Protein AF-0000000069318448 (afdb_homodimer)

Nearest PDB structures (foldseek):
  4yzw-assembly1_A  TM=9.796E-01  e=2.184E-97  Anopheles gambiae
  8ji8-assembly1_B  TM=9.761E-01  e=7.274E-86  Aedes aegypti
  8jib-assembly1_F  TM=9.778E-01  e=3.519E-83  Aedes aegypti
  3hhs-assembly1_B  TM=9.749E-01  e=1.918E-82  Manduca sexta
  3ixw-assembly1_D  TM=9.220E-01  e=2.238E-58  Androctonus australis

Organism: Aedes albopictus (NCBI:txid7160)

pLDDT: mean 92.97, std 9.59, range [34.12, 98.75]

Structure (mmCIF, N/CA/C/O backbone):
data_AF-0000000069318448-model_v1
#
loop_
_entity.id
_entity.type
_entity.pdbx_description
1 polymer 'Uncharacterized protein'
#
loop_
_atom_site.group_PDB
_atom_site.id
_atom_site.type_symbol
_atom_site.label_atom_id
_atom_site.label_alt_id
_atom_site.label_comp_id
_atom_site.label_asym_id
_atom_site.label_entity_id
_atom_site.label_seq_id
_atom_site.pdbx_PDB_ins_code
_atom_site.Cartn_x
_atom_site.Cartn_y
_atom_site.Cartn_z
_atom_site.occupancy
_atom_site.B_iso_or_equiv
_atom_site.auth_seq_id
_atom_site.auth_comp_id
_atom_site.auth_asym_id
_atom_site.auth_atom_id
_atom_site.pdbx_PDB_model_num
ATOM 1 N N . MET A 1 1 ? 27.891 -36.125 9.812 1 73.69 1 MET A N 1
ATOM 2 C CA . MET A 1 1 ? 27.875 -35.188 8.688 1 73.69 1 MET A CA 1
ATOM 3 C C . MET A 1 1 ? 26.531 -34.5 8.594 1 73.69 1 MET A C 1
ATOM 5 O O . MET A 1 1 ? 25.484 -35.125 8.758 1 73.69 1 MET A O 1
ATOM 9 N N . ILE A 1 2 ? 26.516 -33.25 8.539 1 89.19 2 ILE A N 1
ATOM 10 C CA . ILE A 1 2 ? 25.297 -32.469 8.445 1 89.19 2 ILE A CA 1
ATOM 11 C C . ILE A 1 2 ? 24.562 -32.781 7.141 1 89.19 2 ILE A C 1
ATOM 13 O O . ILE A 1 2 ? 25.188 -32.812 6.074 1 89.19 2 ILE A O 1
ATOM 17 N N . SER A 1 3 ? 23.391 -33.188 7.301 1 91.06 3 SER A N 1
ATOM 18 C CA . SER A 1 3 ? 22.609 -33.562 6.125 1 91.06 3 SER A CA 1
ATOM 19 C C . SER A 1 3 ? 22.453 -32.375 5.176 1 91.06 3 SER A C 1
ATOM 21 O O . SER A 1 3 ? 22.547 -31.219 5.594 1 91.06 3 SER A O 1
ATOM 23 N N . ASN A 1 4 ? 22.281 -32.688 3.895 1 93.44 4 ASN A N 1
ATOM 24 C CA . ASN A 1 4 ? 22.031 -31.641 2.916 1 93.44 4 ASN A CA 1
ATOM 25 C C . ASN A 1 4 ? 20.781 -30.844 3.264 1 93.44 4 ASN A C 1
ATOM 27 O O . ASN A 1 4 ? 20.719 -29.625 3.045 1 93.44 4 ASN A O 1
ATOM 31 N N . GLN A 1 5 ? 19.844 -31.516 3.791 1 91.31 5 GLN A N 1
ATOM 32 C CA . GLN A 1 5 ? 18.609 -30.828 4.172 1 91.31 5 GLN A CA 1
ATOM 33 C C . GLN A 1 5 ? 18.891 -29.703 5.16 1 91.31 5 GLN A C 1
ATOM 35 O O . GLN A 1 5 ? 18.391 -28.578 4.992 1 91.31 5 GLN A O 1
ATOM 40 N N . VAL A 1 6 ? 19.656 -29.953 6.102 1 90.81 6 VAL A N 1
ATOM 41 C CA . VAL A 1 6 ? 19.984 -28.969 7.121 1 90.81 6 VAL A CA 1
ATOM 42 C C . VAL A 1 6 ? 20.875 -27.875 6.523 1 90.81 6 VAL A C 1
ATOM 44 O O . VAL A 1 6 ? 20.719 -26.703 6.852 1 90.81 6 VAL A O 1
ATOM 47 N N . LYS A 1 7 ? 21.719 -28.312 5.641 1 93.62 7 LYS A N 1
ATOM 48 C CA . LYS A 1 7 ? 22.656 -27.375 5.012 1 93.62 7 LYS A CA 1
ATOM 49 C C . LYS A 1 7 ? 21.906 -26.312 4.219 1 93.62 7 LYS A C 1
ATOM 51 O O . LYS A 1 7 ? 22.359 -25.156 4.133 1 93.62 7 LYS A O 1
ATOM 56 N N . PHE A 1 8 ? 20.75 -26.719 3.654 1 95.25 8 PHE A N 1
ATOM 57 C CA . PHE A 1 8 ? 20.141 -25.797 2.709 1 95.25 8 PHE A CA 1
ATOM 58 C C . PHE A 1 8 ? 18.859 -25.203 3.287 1 95.25 8 PHE A C 1
ATOM 60 O O . PHE A 1 8 ? 18.391 -24.172 2.826 1 95.25 8 PHE A O 1
ATOM 67 N N . SER A 1 9 ? 18.266 -25.781 4.242 1 89.75 9 SER A N 1
ATOM 68 C CA . SER A 1 9 ? 16.969 -25.344 4.75 1 89.75 9 SER A CA 1
ATOM 69 C C . SER A 1 9 ? 17.047 -23.922 5.289 1 89.75 9 SER A C 1
ATOM 71 O O . SER A 1 9 ? 16.156 -23.094 5.027 1 89.75 9 SER A O 1
ATOM 73 N N . GLY A 1 10 ? 18.078 -23.578 5.977 1 91.56 10 GLY A N 1
ATOM 74 C CA . GLY A 1 10 ? 18.234 -22.266 6.59 1 91.56 10 GLY A CA 1
ATOM 75 C C . GLY A 1 10 ? 18.328 -21.141 5.578 1 91.56 10 GLY A C 1
ATOM 76 O O . GLY A 1 10 ? 18.047 -19.984 5.898 1 91.56 10 GLY A O 1
ATOM 77 N N . HIS A 1 11 ? 18.672 -21.453 4.344 1 94.94 11 HIS A N 1
ATOM 78 C CA . HIS A 1 11 ? 18.812 -20.438 3.307 1 94.94 11 HIS A CA 1
ATOM 79 C C . HIS A 1 11 ? 17.453 -19.891 2.879 1 94.94 11 HIS A C 1
ATOM 81 O O . HIS A 1 11 ? 17.375 -18.828 2.279 1 94.94 11 HIS A O 1
ATOM 87 N N . PHE A 1 12 ? 16.391 -20.625 3.193 1 92.81 12 PHE A N 1
ATOM 88 C CA . PHE A 1 12 ? 15.062 -20.219 2.748 1 92.81 12 PHE A CA 1
ATOM 89 C C . PHE A 1 12 ? 14.32 -19.484 3.861 1 92.81 12 PHE A C 1
ATOM 91 O O . PHE A 1 12 ? 13.367 -18.734 3.598 1 92.81 12 PHE A O 1
ATOM 98 N N . TYR A 1 13 ? 14.734 -19.578 5.07 1 89.69 13 TYR A N 1
ATOM 99 C CA . TYR A 1 13 ? 14.008 -19.016 6.195 1 89.69 13 TYR A CA 1
ATOM 100 C C . TYR A 1 13 ? 14.438 -17.562 6.449 1 89.69 13 TYR A C 1
ATOM 102 O O . TYR A 1 13 ? 15.609 -17.234 6.289 1 89.69 13 TYR A O 1
ATOM 110 N N . ASN A 1 14 ? 13.406 -16.703 6.793 1 91.94 14 ASN A N 1
ATOM 111 C CA . ASN A 1 14 ? 13.68 -15.305 7.086 1 91.94 14 ASN A CA 1
ATOM 112 C C . ASN A 1 14 ? 14.555 -14.664 6.012 1 91.94 14 ASN A C 1
ATOM 114 O O . ASN A 1 14 ? 15.688 -14.273 6.285 1 91.94 14 ASN A O 1
ATOM 118 N N . PRO A 1 15 ? 13.977 -14.555 4.863 1 92.56 15 PRO A N 1
ATOM 119 C CA . PRO A 1 15 ? 14.773 -14.25 3.674 1 92.56 15 PRO A CA 1
ATOM 120 C C . PRO A 1 15 ? 15.508 -12.914 3.787 1 92.56 15 PRO A C 1
ATOM 122 O O . PRO A 1 15 ? 16.547 -12.719 3.141 1 92.56 15 PRO A O 1
ATOM 125 N N . HIS A 1 16 ? 15.078 -12.023 4.613 1 93.56 16 HIS A N 1
ATOM 126 C CA . HIS A 1 16 ? 15.711 -10.711 4.672 1 93.56 16 HIS A CA 1
ATOM 127 C C . HIS A 1 16 ? 16.625 -10.594 5.891 1 93.56 16 HIS A C 1
ATOM 129 O O . HIS A 1 16 ? 17.234 -9.547 6.113 1 93.56 16 HIS A O 1
ATOM 135 N N . VAL A 1 17 ? 16.703 -11.656 6.691 1 94.5 17 VAL A N 1
ATOM 136 C CA . VAL A 1 17 ? 17.609 -11.711 7.836 1 94.5 17 VAL A CA 1
ATOM 137 C C . VAL A 1 17 ? 18.953 -12.312 7.41 1 94.5 17 VAL A C 1
ATOM 139 O O . VAL A 1 17 ? 18.984 -13.344 6.738 1 94.5 17 VAL A O 1
ATOM 142 N N . PRO A 1 18 ? 20.016 -11.703 7.797 1 95.25 18 PRO A N 1
ATOM 143 C CA . PRO A 1 18 ? 21.312 -12.242 7.398 1 95.25 18 PRO A CA 1
ATOM 144 C C . PRO A 1 18 ? 21.5 -13.703 7.809 1 95.25 18 PRO A C 1
ATOM 146 O O . PRO A 1 18 ? 20.984 -14.133 8.836 1 95.25 18 PRO A O 1
ATOM 149 N N . ILE A 1 19 ? 22.328 -14.391 7.074 1 95.69 19 ILE A N 1
ATOM 150 C CA . ILE A 1 19 ? 22.438 -15.836 7.184 1 95.69 19 ILE A CA 1
ATOM 151 C C . ILE A 1 19 ? 23.109 -16.203 8.508 1 95.69 19 ILE A C 1
ATOM 153 O O . ILE A 1 19 ? 22.891 -17.281 9.047 1 95.69 19 ILE A O 1
ATOM 157 N N . PHE A 1 20 ? 23.969 -15.281 9.078 1 94.75 20 PHE A N 1
ATOM 158 C CA . PHE A 1 20 ? 24.703 -15.594 10.305 1 94.75 20 PHE A CA 1
ATOM 159 C C . PHE A 1 20 ? 23.781 -15.508 11.523 1 94.75 20 PHE A C 1
ATOM 161 O O . PHE A 1 20 ? 24.188 -15.805 12.641 1 94.75 20 PHE A O 1
ATOM 168 N N . VAL A 1 21 ? 22.5 -14.992 11.359 1 93.81 21 VAL A N 1
ATOM 169 C CA . VAL A 1 21 ? 21.484 -15.047 12.406 1 93.81 21 VAL A CA 1
ATOM 170 C C . VAL A 1 21 ? 20.828 -16.422 12.398 1 93.81 21 VAL A C 1
ATOM 172 O O . VAL A 1 21 ? 20.453 -16.938 11.344 1 93.81 21 VAL A O 1
ATOM 175 N N . PRO A 1 22 ? 20.719 -16.984 13.555 1 92.25 22 PRO A N 1
ATOM 176 C CA . PRO A 1 22 ? 20.156 -18.328 13.602 1 92.25 22 PRO A CA 1
ATOM 177 C C . PRO A 1 22 ? 18.812 -18.438 12.859 1 92.25 22 PRO A C 1
ATOM 179 O O . PRO A 1 22 ? 17.984 -17.516 12.938 1 92.25 22 PRO A O 1
ATOM 182 N N . LYS A 1 23 ? 18.672 -19.531 12.18 1 91.19 23 LYS A N 1
ATOM 183 C CA . LYS A 1 23 ? 17.484 -19.812 11.367 1 91.19 23 LYS A CA 1
ATOM 184 C C . LYS A 1 23 ? 16.656 -20.938 11.984 1 91.19 23 LYS A C 1
ATOM 186 O O . LYS A 1 23 ? 17.062 -21.562 12.961 1 91.19 23 LYS A O 1
ATOM 191 N N . GLU A 1 24 ? 15.445 -21.125 11.539 1 83.75 24 GLU A N 1
ATOM 192 C CA . GLU A 1 24 ? 14.539 -22.172 11.992 1 83.75 24 GLU A CA 1
ATOM 193 C C . GLU A 1 24 ? 14.32 -22.094 13.5 1 83.75 24 GLU A C 1
ATOM 195 O O . GLU A 1 24 ? 14.531 -23.078 14.219 1 83.75 24 GLU A O 1
ATOM 200 N N . ASN A 1 25 ? 13.984 -20.969 13.914 1 79.12 25 ASN A N 1
ATOM 201 C CA . ASN A 1 25 ? 13.688 -20.703 15.312 1 79.12 25 ASN A CA 1
ATOM 202 C C . ASN A 1 25 ? 14.891 -20.984 16.203 1 79.12 25 ASN A C 1
ATOM 204 O O . ASN A 1 25 ? 14.758 -21.625 17.25 1 79.12 25 ASN A O 1
ATOM 208 N N . GLY A 1 26 ? 16.094 -20.656 15.688 1 81.5 26 GLY A N 1
ATOM 209 C CA . GLY A 1 26 ? 17.312 -20.766 16.469 1 81.5 26 GLY A CA 1
ATOM 210 C C . GLY A 1 26 ? 17.984 -22.125 16.328 1 81.5 26 GLY A C 1
ATOM 211 O O . GLY A 1 26 ? 19.062 -22.344 16.891 1 81.5 26 GLY A O 1
ATOM 212 N N . ARG A 1 27 ? 17.5 -22.953 15.578 1 84.69 27 ARG A N 1
ATOM 213 C CA . ARG A 1 27 ? 17.969 -24.328 15.508 1 84.69 27 ARG A CA 1
ATOM 214 C C . ARG A 1 27 ? 19.234 -24.438 14.648 1 84.69 27 ARG A C 1
ATOM 216 O O . ARG A 1 27 ? 20.125 -25.234 14.93 1 84.69 27 ARG A O 1
ATOM 223 N N . VAL A 1 28 ? 19.281 -23.656 13.625 1 91.81 28 VAL A N 1
ATOM 224 C CA . VAL A 1 28 ? 20.375 -23.797 12.664 1 91.81 28 VAL A CA 1
ATOM 225 C C . VAL A 1 28 ? 21.203 -22.516 12.633 1 91.81 28 VAL A C 1
ATOM 227 O O . VAL A 1 28 ? 20.656 -21.422 12.445 1 91.81 28 VAL A O 1
ATOM 230 N N . PHE A 1 29 ? 22.469 -22.641 12.906 1 95.38 29 PHE A N 1
ATOM 231 C CA . PHE A 1 29 ? 23.391 -21.516 12.859 1 95.38 29 PHE A CA 1
ATOM 232 C C . PHE A 1 29 ? 24.5 -21.766 11.852 1 95.38 29 PHE A C 1
ATOM 234 O O . PHE A 1 29 ? 25.188 -22.797 11.906 1 95.38 29 PHE A O 1
ATOM 241 N N . TYR A 1 30 ? 24.656 -20.844 10.875 1 95.75 30 TYR A N 1
ATOM 242 C CA . TYR A 1 30 ? 25.719 -20.969 9.867 1 95.75 30 TYR A CA 1
ATOM 243 C C . TYR A 1 30 ? 26.969 -20.234 10.312 1 95.75 30 TYR A C 1
ATOM 245 O O . TYR A 1 30 ? 26.953 -19.031 10.555 1 95.75 30 TYR A O 1
ATOM 253 N N . GLU A 1 31 ? 28.016 -20.938 10.445 1 94.69 31 GLU A N 1
ATOM 254 C CA . GLU A 1 31 ? 29.312 -20.359 10.766 1 94.69 31 GLU A CA 1
ATOM 255 C C . GLU A 1 31 ? 30 -19.812 9.523 1 94.69 31 GLU A C 1
ATOM 257 O O . GLU A 1 31 ? 30.844 -20.484 8.922 1 94.69 31 GLU A O 1
ATOM 262 N N . VAL A 1 32 ? 29.703 -18.609 9.273 1 95 32 VAL A N 1
ATOM 263 C CA . VAL A 1 32 ? 30.188 -18 8.039 1 95 32 VAL A CA 1
ATOM 264 C C . VAL A 1 32 ? 31.562 -17.375 8.266 1 95 32 VAL A C 1
ATOM 266 O O . VAL A 1 32 ? 31.812 -16.812 9.328 1 95 32 VAL A O 1
ATOM 269 N N . PRO A 1 33 ? 32.438 -17.594 7.309 1 93.38 33 PRO A N 1
ATOM 270 C CA . PRO A 1 33 ? 33.719 -16.891 7.402 1 93.38 33 PRO A CA 1
ATOM 271 C C . PRO A 1 33 ? 33.562 -15.375 7.414 1 93.38 33 PRO A C 1
ATOM 273 O O . PRO A 1 33 ? 32.594 -14.852 6.84 1 93.38 33 PRO A O 1
ATOM 276 N N . GLU A 1 34 ? 34.469 -14.719 7.98 1 91.12 34 GLU A N 1
ATOM 277 C CA . GLU A 1 34 ? 34.406 -13.273 8.109 1 91.12 34 GLU A CA 1
ATOM 278 C C . GLU A 1 34 ? 34.312 -12.594 6.75 1 91.12 34 GLU A C 1
ATOM 280 O O . GLU A 1 34 ? 33.656 -11.562 6.602 1 91.12 34 GLU A O 1
ATOM 285 N N . ARG A 1 35 ? 34.969 -13.18 5.793 1 91.31 35 ARG A N 1
ATOM 286 C CA . ARG A 1 35 ? 35 -12.625 4.441 1 91.31 35 ARG A CA 1
ATOM 287 C C . ARG A 1 35 ? 33.625 -12.609 3.812 1 91.31 35 ARG A C 1
ATOM 289 O O . ARG A 1 35 ? 33.375 -11.883 2.848 1 91.31 35 ARG A O 1
ATOM 296 N N . PHE A 1 36 ? 32.719 -13.414 4.359 1 94.81 36 PHE A N 1
ATOM 297 C CA . PHE A 1 36 ? 31.391 -13.555 3.787 1 94.81 36 PHE A CA 1
ATOM 298 C C . PHE A 1 36 ? 30.453 -12.492 4.344 1 94.81 36 PHE A C 1
ATOM 300 O O . PHE A 1 36 ? 29.375 -12.273 3.801 1 94.81 36 PHE A O 1
ATOM 307 N N . LEU A 1 37 ? 30.812 -11.836 5.41 1 95 37 LEU A N 1
ATOM 308 C CA . LEU A 1 37 ? 29.969 -10.805 5.992 1 95 37 LEU A CA 1
ATOM 309 C C . LEU A 1 37 ? 29.922 -9.57 5.094 1 95 37 LEU A C 1
ATOM 311 O O . LEU A 1 37 ? 30.922 -9.203 4.484 1 95 37 LEU A O 1
ATOM 315 N N . SER A 1 38 ? 28.766 -8.992 4.949 1 92.62 38 SER A N 1
ATOM 316 C CA . SER A 1 38 ? 28.625 -7.758 4.184 1 92.62 38 SER A CA 1
ATOM 317 C C . SER A 1 38 ? 29.453 -6.633 4.785 1 92.62 38 SER A C 1
ATOM 319 O O . SER A 1 38 ? 29.938 -6.742 5.918 1 92.62 38 SER A O 1
ATOM 321 N N . ASP A 1 39 ? 29.562 -5.535 4.016 1 91.44 39 ASP A N 1
ATOM 322 C CA . ASP A 1 39 ? 30.375 -4.402 4.457 1 91.44 39 ASP A CA 1
ATOM 323 C C . ASP A 1 39 ? 29.844 -3.828 5.77 1 91.44 39 ASP A C 1
ATOM 325 O O . ASP A 1 39 ? 30.625 -3.373 6.613 1 91.44 39 ASP A O 1
ATOM 329 N N . ARG A 1 40 ? 28.609 -3.908 5.988 1 93.38 40 ARG A N 1
ATOM 330 C CA . ARG A 1 40 ? 27.984 -3.367 7.191 1 93.38 40 ARG A CA 1
ATOM 331 C C . ARG A 1 40 ? 28.359 -4.184 8.422 1 93.38 40 ARG A C 1
ATOM 333 O O . ARG A 1 40 ? 28.594 -3.629 9.5 1 93.38 40 ARG A O 1
ATOM 340 N N . TYR A 1 41 ? 28.547 -5.477 8.273 1 95.31 41 TYR A N 1
ATOM 341 C CA . TYR A 1 41 ? 28.641 -6.352 9.438 1 95.31 41 TYR A CA 1
ATOM 342 C C . TYR A 1 41 ? 30.062 -6.836 9.641 1 95.31 41 TYR A C 1
ATOM 344 O O . TYR A 1 41 ? 30.406 -7.348 10.711 1 95.31 41 TYR A O 1
ATOM 352 N N . ARG A 1 42 ? 30.953 -6.664 8.672 1 94 42 ARG A N 1
ATOM 353 C CA . ARG A 1 42 ? 32.312 -7.164 8.742 1 94 42 ARG A CA 1
ATOM 354 C C . ARG A 1 42 ? 33.062 -6.586 9.938 1 94 42 ARG A C 1
ATOM 356 O O . ARG A 1 42 ? 33.688 -7.32 10.695 1 94 42 ARG A O 1
ATOM 363 N N . PRO A 1 43 ? 32.875 -5.246 10.258 1 93.56 43 PRO A N 1
ATOM 364 C CA . PRO A 1 43 ? 33.562 -4.691 11.422 1 93.56 43 PRO A CA 1
ATOM 365 C C . PRO A 1 43 ? 33.031 -5.238 12.75 1 93.56 43 PRO A C 1
ATOM 367 O O . PRO A 1 43 ? 33.719 -5.156 13.766 1 93.56 43 PRO A O 1
ATOM 370 N N . LEU A 1 44 ? 31.859 -5.836 12.734 1 93.88 44 LEU A N 1
ATOM 371 C CA . LEU A 1 44 ? 31.219 -6.352 13.938 1 93.88 44 LEU A CA 1
ATOM 372 C C . LEU A 1 44 ? 31.281 -7.875 13.977 1 93.88 44 LEU A C 1
ATOM 374 O O . LEU A 1 44 ? 30.672 -8.5 14.852 1 93.88 44 LEU A O 1
ATOM 378 N N . GLY A 1 45 ? 31.953 -8.453 13.094 1 88.75 45 GLY A N 1
ATOM 379 C CA . GLY A 1 45 ? 31.844 -9.859 12.758 1 88.75 45 GLY A CA 1
ATOM 380 C C . GLY A 1 45 ? 32.094 -10.773 13.945 1 88.75 45 GLY A C 1
ATOM 381 O O . GLY A 1 45 ? 31.266 -11.656 14.234 1 88.75 45 GLY A O 1
ATOM 382 N N . LEU A 1 46 ? 33.156 -10.625 14.641 1 86.5 46 LEU A N 1
ATOM 383 C CA . LEU A 1 46 ? 33.531 -11.492 15.758 1 86.5 46 LEU A CA 1
ATOM 384 C C . LEU A 1 46 ? 32.438 -11.438 16.844 1 86.5 46 LEU A C 1
ATOM 386 O O . LEU A 1 46 ? 32.031 -12.477 17.359 1 86.5 46 LEU A O 1
ATOM 390 N N . ASN A 1 47 ? 32 -10.273 17.125 1 89.5 47 ASN A N 1
ATOM 391 C CA . ASN A 1 47 ? 30.969 -10.094 18.141 1 89.5 47 ASN A CA 1
ATOM 392 C C . ASN A 1 47 ? 29.656 -10.719 17.719 1 89.5 47 ASN A C 1
ATOM 394 O O . ASN A 1 47 ? 28.953 -11.336 18.531 1 89.5 47 ASN A O 1
ATOM 398 N N . LEU A 1 48 ? 29.266 -10.539 16.5 1 91.62 48 LEU A N 1
ATOM 399 C CA . LEU A 1 48 ? 28.016 -11.055 15.984 1 91.62 48 LEU A CA 1
ATOM 400 C C . LEU A 1 48 ? 28.016 -12.586 15.945 1 91.62 48 LEU A C 1
ATOM 402 O O . LEU A 1 48 ? 27.031 -13.227 16.328 1 91.62 48 LEU A O 1
ATOM 406 N N . MET A 1 49 ? 29.156 -13.102 15.531 1 90.31 49 MET A N 1
ATOM 407 C CA . MET A 1 49 ? 29.266 -14.555 15.438 1 90.31 49 MET A CA 1
ATOM 408 C C . MET A 1 49 ? 29.203 -15.195 16.828 1 90.31 49 MET A C 1
ATOM 410 O O . MET A 1 49 ? 28.594 -16.25 17 1 90.31 49 MET A O 1
ATOM 414 N N . ASN A 1 50 ? 29.812 -14.562 17.75 1 90.5 50 ASN A N 1
ATOM 415 C CA . ASN A 1 50 ? 29.781 -15.07 19.125 1 90.5 50 ASN A CA 1
ATOM 416 C C . ASN A 1 50 ? 28.391 -14.984 19.719 1 90.5 50 ASN A C 1
ATOM 418 O O . ASN A 1 50 ? 27.922 -15.93 20.359 1 90.5 50 ASN A O 1
ATOM 422 N N . ARG A 1 51 ? 27.75 -13.914 19.531 1 91.5 51 ARG A N 1
ATOM 423 C CA . ARG A 1 51 ? 26.438 -13.688 20.094 1 91.5 51 ARG A CA 1
ATOM 424 C C . ARG A 1 51 ? 25.406 -14.656 19.516 1 91.5 51 ARG A C 1
ATOM 426 O O . ARG A 1 51 ? 24.672 -15.312 20.266 1 91.5 51 ARG A O 1
ATOM 433 N N . PHE A 1 52 ? 25.391 -14.75 18.203 1 92.06 52 PHE A N 1
ATOM 434 C CA . PHE A 1 52 ? 24.344 -15.523 17.547 1 92.06 52 PHE A CA 1
ATOM 435 C C . PHE A 1 52 ? 24.703 -17 17.516 1 92.06 52 PHE A C 1
ATOM 437 O O . PHE A 1 52 ? 23.828 -17.859 17.359 1 92.06 52 PHE A O 1
ATOM 444 N N . GLY A 1 53 ? 26.031 -17.297 17.688 1 89.38 53 GLY A N 1
ATOM 445 C CA . GLY A 1 53 ? 26.453 -18.688 17.688 1 89.38 53 GLY A CA 1
ATOM 446 C C . GLY A 1 53 ? 26.328 -19.344 19.047 1 89.38 53 GLY A C 1
ATOM 447 O O . GLY A 1 53 ? 26.438 -20.578 19.172 1 89.38 53 GLY A O 1
ATOM 448 N N . ALA A 1 54 ? 26.188 -18.719 20.094 1 85.31 54 ALA A N 1
ATOM 449 C CA . ALA A 1 54 ? 26.281 -19.219 21.453 1 85.31 54 ALA A CA 1
ATOM 450 C C . ALA A 1 54 ? 25.234 -20.297 21.719 1 85.31 54 ALA A C 1
ATOM 452 O O . ALA A 1 54 ? 25.531 -21.344 22.297 1 85.31 54 ALA A O 1
ATOM 453 N N . ASN A 1 55 ? 23.953 -20.109 21.328 1 79.56 55 ASN A N 1
ATOM 454 C CA . ASN A 1 55 ? 22.891 -21.047 21.703 1 79.56 55 ASN A CA 1
ATOM 455 C C . ASN A 1 55 ? 22.297 -21.734 20.484 1 79.56 55 ASN A C 1
ATOM 457 O O . ASN A 1 55 ? 21.156 -22.172 20.5 1 79.56 55 ASN A O 1
ATOM 461 N N . ALA A 1 56 ? 23.266 -21.906 19.594 1 81.38 56 ALA A N 1
ATOM 462 C CA . ALA A 1 56 ? 22.703 -22.516 18.391 1 81.38 56 ALA A CA 1
ATOM 463 C C . ALA A 1 56 ? 22.656 -24.031 18.516 1 81.38 56 ALA A C 1
ATOM 465 O O . ALA A 1 56 ? 23.578 -24.641 19.078 1 81.38 56 ALA A O 1
ATOM 466 N N . GLY A 1 57 ? 21.578 -24.625 18.109 1 81.75 57 GLY A N 1
ATOM 467 C CA . GLY A 1 57 ? 21.438 -26.078 18.141 1 81.75 57 GLY A CA 1
ATOM 468 C C . GLY A 1 57 ? 22.422 -26.797 17.234 1 81.75 57 GLY A C 1
ATOM 469 O O . GLY A 1 57 ? 23.312 -27.5 17.719 1 81.75 57 GLY A O 1
ATOM 470 N N . VAL A 1 58 ? 22.188 -26.578 15.945 1 91.81 58 VAL A N 1
ATOM 471 C CA . VAL A 1 58 ? 23.062 -27.188 14.945 1 91.81 58 VAL A CA 1
ATOM 472 C C . VAL A 1 58 ? 23.938 -26.109 14.297 1 91.81 58 VAL A C 1
ATOM 474 O O . VAL A 1 58 ? 23.422 -25.078 13.836 1 91.81 58 VAL A O 1
ATOM 477 N N . ARG A 1 59 ? 25.219 -26.359 14.305 1 93.69 59 ARG A N 1
ATOM 478 C CA . ARG A 1 59 ? 26.172 -25.453 13.656 1 93.69 59 ARG A CA 1
ATOM 479 C C . ARG A 1 59 ? 26.578 -26 12.289 1 93.69 59 ARG A C 1
ATOM 481 O O . ARG A 1 59 ? 27.031 -27.141 12.18 1 93.69 59 ARG A O 1
ATOM 488 N N . VAL A 1 60 ? 26.328 -25.25 11.281 1 95.5 60 VAL A N 1
ATOM 489 C CA . VAL A 1 60 ? 26.688 -25.625 9.922 1 95.5 60 VAL A CA 1
ATOM 490 C C . VAL A 1 60 ? 27.938 -24.859 9.492 1 95.5 60 VAL A C 1
ATOM 492 O O . VAL A 1 60 ? 27.875 -23.656 9.211 1 95.5 60 VAL A O 1
ATOM 495 N N . PRO A 1 61 ? 29.031 -25.547 9.422 1 94.44 61 PRO A N 1
ATOM 496 C CA . PRO A 1 61 ? 30.234 -24.859 8.938 1 94.44 61 PRO A CA 1
ATOM 497 C C . PRO A 1 61 ? 30.125 -24.469 7.465 1 94.44 61 PRO A C 1
ATOM 499 O O . PRO A 1 61 ? 29.734 -25.297 6.629 1 94.44 61 PRO A O 1
ATOM 502 N N . VAL A 1 62 ? 30.453 -23.25 7.117 1 95.88 62 VAL A N 1
ATOM 503 C CA . VAL A 1 62 ? 30.469 -22.766 5.742 1 95.88 62 VAL A CA 1
ATOM 504 C C . VAL A 1 62 ? 31.891 -22.688 5.223 1 95.88 62 VAL A C 1
ATOM 506 O O . VAL A 1 62 ? 32.75 -22.016 5.812 1 95.88 62 VAL A O 1
ATOM 509 N N . MET A 1 63 ? 32.125 -23.391 4.203 1 95.06 63 MET A N 1
ATOM 510 C CA . MET A 1 63 ? 33.438 -23.422 3.586 1 95.06 63 MET A CA 1
ATOM 511 C C . MET A 1 63 ? 33.844 -22.031 3.078 1 95.06 63 MET A C 1
ATOM 513 O O . MET A 1 63 ? 33 -21.312 2.506 1 95.06 63 MET A O 1
ATOM 517 N N . ASP A 1 64 ? 35.094 -21.672 3.326 1 95.12 64 ASP A N 1
ATOM 518 C CA . ASP A 1 64 ? 35.594 -20.406 2.811 1 95.12 64 ASP A CA 1
ATOM 519 C C . ASP A 1 64 ? 35.969 -20.516 1.334 1 95.12 64 ASP A C 1
ATOM 521 O O . ASP A 1 64 ? 36.594 -21.5 0.915 1 95.12 64 ASP A O 1
ATOM 525 N N . ILE A 1 65 ? 35.469 -19.688 0.577 1 94.5 65 ILE A N 1
ATOM 526 C CA . ILE A 1 65 ? 35.781 -19.641 -0.847 1 94.5 65 ILE A CA 1
ATOM 527 C C . ILE A 1 65 ? 36.562 -18.359 -1.162 1 94.5 65 ILE A C 1
ATOM 529 O O . ILE A 1 65 ? 36.062 -17.25 -0.989 1 94.5 65 ILE A O 1
ATOM 533 N N . ASP A 1 66 ? 37.812 -18.484 -1.703 1 91.44 66 ASP A N 1
ATOM 534 C CA . ASP A 1 66 ? 38.688 -17.359 -2.012 1 91.44 66 ASP A CA 1
ATOM 535 C C . ASP A 1 66 ? 39.25 -17.469 -3.428 1 91.44 66 ASP A C 1
ATOM 537 O O . ASP A 1 66 ? 40 -18.406 -3.742 1 91.44 66 ASP A O 1
ATOM 541 N N . PRO A 1 67 ? 38.969 -16.531 -4.211 1 92.88 67 PRO A N 1
ATOM 542 C CA . PRO A 1 67 ? 38.094 -15.383 -4.031 1 92.88 67 PRO A CA 1
ATOM 543 C C . PRO A 1 67 ? 36.625 -15.766 -4.121 1 92.88 67 PRO A C 1
ATOM 545 O O . PRO A 1 67 ? 36.281 -16.766 -4.766 1 92.88 67 PRO A O 1
ATOM 548 N N . PRO A 1 68 ? 35.781 -14.984 -3.502 1 92.88 68 PRO A N 1
ATOM 549 C CA . PRO A 1 68 ? 34.375 -15.258 -3.646 1 92.88 68 PRO A CA 1
ATOM 550 C C . PRO A 1 68 ? 33.875 -15.047 -5.074 1 92.88 68 PRO A C 1
ATOM 552 O O . PRO A 1 68 ? 34.531 -14.383 -5.871 1 92.88 68 PRO A O 1
ATOM 555 N N . PRO A 1 69 ? 32.75 -15.672 -5.367 1 94.38 69 PRO A N 1
ATOM 556 C CA . PRO A 1 69 ? 32.25 -15.531 -6.734 1 94.38 69 PRO A CA 1
ATOM 557 C C . PRO A 1 69 ? 31.859 -14.086 -7.074 1 94.38 69 PRO A C 1
ATOM 559 O O . PRO A 1 69 ? 31.375 -13.359 -6.211 1 94.38 69 PRO A O 1
ATOM 562 N N . ASN A 1 70 ? 32.125 -13.727 -8.312 1 95.12 70 ASN A N 1
ATOM 563 C CA . ASN A 1 70 ? 31.688 -12.422 -8.812 1 95.12 70 ASN A CA 1
ATOM 564 C C . ASN A 1 70 ? 30.203 -12.422 -9.148 1 95.12 70 ASN A C 1
ATOM 566 O O . ASN A 1 70 ? 29.766 -13.172 -10.023 1 95.12 70 ASN A O 1
ATOM 570 N N . ILE A 1 71 ? 29.406 -11.602 -8.461 1 96.56 71 ILE A N 1
ATOM 571 C CA . ILE A 1 71 ? 27.969 -11.594 -8.672 1 96.56 71 ILE A CA 1
ATOM 572 C C . ILE A 1 71 ? 27.516 -10.203 -9.109 1 96.56 71 ILE A C 1
ATOM 574 O O . ILE A 1 71 ? 26.375 -9.805 -8.859 1 96.56 71 ILE A O 1
ATOM 578 N N . ASP A 1 72 ? 28.359 -9.398 -9.758 1 96.06 72 ASP A N 1
ATOM 579 C CA . ASP A 1 72 ? 28.047 -8.039 -10.188 1 96.06 72 ASP A CA 1
ATOM 580 C C . ASP A 1 72 ? 26.906 -8.031 -11.195 1 96.06 72 ASP A C 1
ATOM 582 O O . ASP A 1 72 ? 26.156 -7.047 -11.289 1 96.06 72 ASP A O 1
ATOM 586 N N . PHE A 1 73 ? 26.719 -9.086 -11.891 1 95.56 73 PHE A N 1
ATOM 587 C CA . PHE A 1 73 ? 25.656 -9.195 -12.883 1 95.56 73 PHE A CA 1
ATOM 588 C C . PHE A 1 73 ? 24.297 -9.078 -12.227 1 95.56 73 PHE A C 1
ATOM 590 O O . PHE A 1 73 ? 23.297 -8.742 -12.891 1 95.56 73 PHE A O 1
ATOM 597 N N . ALA A 1 74 ? 24.25 -9.352 -10.891 1 94.94 74 ALA A N 1
ATOM 598 C CA . ALA A 1 74 ? 22.969 -9.398 -10.195 1 94.94 74 ALA A CA 1
ATOM 599 C C . ALA A 1 74 ? 22.562 -8.008 -9.711 1 94.94 74 ALA A C 1
ATOM 601 O O . ALA A 1 74 ? 21.438 -7.812 -9.234 1 94.94 74 ALA A O 1
ATOM 602 N N . ASN A 1 75 ? 23.391 -6.969 -9.93 1 92.25 75 ASN A N 1
ATOM 603 C CA . ASN A 1 75 ? 23.141 -5.625 -9.414 1 92.25 75 ASN A CA 1
ATOM 604 C C . ASN A 1 75 ? 21.984 -4.957 -10.156 1 92.25 75 ASN A C 1
ATOM 606 O O . ASN A 1 75 ? 21.438 -3.949 -9.688 1 92.25 75 ASN A O 1
ATOM 610 N N . VAL A 1 76 ? 21.531 -5.609 -11.219 1 93.25 76 VAL A N 1
ATOM 611 C CA . VAL A 1 76 ? 20.406 -5.094 -11.977 1 93.25 76 VAL A CA 1
ATOM 612 C C . VAL A 1 76 ? 19.141 -5.168 -11.117 1 93.25 76 VAL A C 1
ATOM 614 O O . VAL A 1 76 ? 18.234 -4.344 -11.266 1 93.25 76 VAL A O 1
ATOM 617 N N . VAL A 1 77 ? 19.062 -6.129 -10.242 1 96.12 77 VAL A N 1
ATOM 618 C CA . VAL A 1 77 ? 17.953 -6.293 -9.32 1 96.12 77 VAL A CA 1
ATOM 619 C C . VAL A 1 77 ? 18.344 -5.809 -7.926 1 96.12 77 VAL A C 1
ATOM 621 O O . VAL A 1 77 ? 19.109 -6.484 -7.223 1 96.12 77 VAL A O 1
ATOM 624 N N . PRO A 1 78 ? 17.781 -4.695 -7.52 1 93.56 78 PRO A N 1
ATOM 625 C CA . PRO A 1 78 ? 18.172 -4.176 -6.207 1 93.56 78 PRO A CA 1
ATOM 626 C C . PRO A 1 78 ? 17.859 -5.152 -5.07 1 93.56 78 PRO A C 1
ATOM 628 O O . PRO A 1 78 ? 16.828 -5.816 -5.094 1 93.56 78 PRO A O 1
ATOM 631 N N . ARG A 1 79 ? 18.703 -5.188 -4.047 1 93.5 79 ARG A N 1
ATOM 632 C CA . ARG A 1 79 ? 18.609 -6.109 -2.922 1 93.5 79 ARG A CA 1
ATOM 633 C C . ARG A 1 79 ? 17.234 -6.047 -2.273 1 93.5 79 ARG A C 1
ATOM 635 O O . ARG A 1 79 ? 16.656 -7.078 -1.932 1 93.5 79 ARG A O 1
ATOM 642 N N . ARG A 1 80 ? 16.719 -4.871 -2.102 1 92.62 80 ARG A N 1
ATOM 643 C CA . ARG A 1 80 ? 15.414 -4.715 -1.459 1 92.62 80 ARG A CA 1
ATOM 644 C C . ARG A 1 80 ? 14.352 -4.289 -2.467 1 92.62 80 ARG A C 1
ATOM 646 O O . ARG A 1 80 ? 13.328 -3.721 -2.094 1 92.62 80 ARG A O 1
ATOM 653 N N . GLY A 1 81 ? 14.664 -4.535 -3.729 1 92.62 81 GLY A N 1
ATOM 654 C CA . GLY A 1 81 ? 13.711 -4.27 -4.789 1 92.62 81 GLY A CA 1
ATOM 655 C C . GLY A 1 81 ? 12.844 -5.469 -5.129 1 92.62 81 GLY A C 1
ATOM 656 O O . GLY A 1 81 ? 12.711 -6.391 -4.324 1 92.62 81 GLY A O 1
ATOM 657 N N . ASP A 1 82 ? 12.172 -5.379 -6.309 1 92.94 82 ASP A N 1
ATOM 658 C CA . ASP A 1 82 ? 11.25 -6.43 -6.727 1 92.94 82 ASP A CA 1
ATOM 659 C C . ASP A 1 82 ? 11.852 -7.262 -7.863 1 92.94 82 ASP A C 1
ATOM 661 O O . ASP A 1 82 ? 12.672 -6.766 -8.633 1 92.94 82 ASP A O 1
ATOM 665 N N . PHE A 1 83 ? 11.562 -8.531 -7.859 1 96.75 83 PHE A N 1
ATOM 666 C CA . PHE A 1 83 ? 12.039 -9.469 -8.867 1 96.75 83 PHE A CA 1
ATOM 667 C C . PHE A 1 83 ? 10.875 -10.008 -9.695 1 96.75 83 PHE A C 1
ATOM 669 O O . PHE A 1 83 ? 9.844 -10.391 -9.148 1 96.75 83 PHE A O 1
ATOM 676 N N . SER A 1 84 ? 11.047 -9.945 -11.062 1 97.81 84 SER A N 1
ATOM 677 C CA . SER A 1 84 ? 10.016 -10.43 -11.977 1 97.81 84 SER A CA 1
ATOM 678 C C . SER A 1 84 ? 10.594 -11.359 -13.031 1 97.81 84 SER A C 1
ATOM 680 O O . SER A 1 84 ? 11.492 -10.969 -13.781 1 97.81 84 SER A O 1
ATOM 682 N N . LEU A 1 85 ? 10.031 -12.523 -13.141 1 97.69 85 LEU A N 1
ATOM 683 C CA . LEU A 1 85 ? 10.453 -13.453 -14.18 1 97.69 85 LEU A CA 1
ATOM 684 C C . LEU A 1 85 ? 9.914 -13.023 -15.547 1 97.69 85 LEU A C 1
ATOM 686 O O . LEU A 1 85 ? 10.32 -13.57 -16.578 1 97.69 85 LEU A O 1
ATOM 690 N N . PHE A 1 86 ? 9.055 -11.984 -15.57 1 98.06 86 PHE A N 1
ATOM 691 C CA . PHE A 1 86 ? 8.523 -11.492 -16.828 1 98.06 86 PHE A CA 1
ATOM 692 C C . PHE A 1 86 ? 9.43 -10.414 -17.422 1 98.06 86 PHE A C 1
ATOM 694 O O . PHE A 1 86 ? 9.344 -10.094 -18.609 1 98.06 86 PHE A O 1
ATOM 701 N N . ASN A 1 87 ? 10.234 -9.812 -16.578 1 97.62 87 ASN A N 1
ATOM 702 C CA . ASN A 1 87 ? 11.195 -8.805 -17.016 1 97.62 87 ASN A CA 1
ATOM 703 C C . ASN A 1 87 ? 12.438 -9.438 -17.625 1 97.62 87 ASN A C 1
ATOM 705 O O . ASN A 1 87 ? 13.148 -10.195 -16.953 1 97.62 87 ASN A O 1
ATOM 709 N N . ARG A 1 88 ? 12.742 -9.078 -18.781 1 96.12 88 ARG A N 1
ATOM 710 C CA . ARG A 1 88 ? 13.828 -9.695 -19.531 1 96.12 88 ARG A CA 1
ATOM 711 C C . ARG A 1 88 ? 15.164 -9.531 -18.812 1 96.12 88 ARG A C 1
ATOM 713 O O . ARG A 1 88 ? 15.961 -10.469 -18.75 1 96.12 88 ARG A O 1
ATOM 720 N N . SER A 1 89 ? 15.43 -8.375 -18.312 1 96.5 89 SER A N 1
ATOM 721 C CA . SER A 1 89 ? 16.688 -8.125 -17.609 1 96.5 89 SER A CA 1
ATOM 722 C C . SER A 1 89 ? 16.781 -8.953 -16.328 1 96.5 89 SER A C 1
ATOM 724 O O . SER A 1 89 ? 17.859 -9.43 -15.977 1 96.5 89 SER A O 1
ATOM 726 N N . HIS A 1 90 ? 15.68 -9.117 -15.648 1 97.69 90 HIS A N 1
ATOM 727 C CA . HIS A 1 90 ? 15.656 -9.945 -14.453 1 97.69 90 HIS A CA 1
ATOM 728 C C . HIS A 1 90 ? 15.883 -11.414 -14.789 1 97.69 90 HIS A C 1
ATOM 730 O O . HIS A 1 90 ? 16.594 -12.117 -14.07 1 97.69 90 HIS A O 1
ATOM 736 N N . ARG A 1 91 ? 15.336 -11.867 -15.906 1 96.88 91 ARG A N 1
ATOM 737 C CA . ARG A 1 91 ? 15.539 -13.242 -16.344 1 96.88 91 ARG A CA 1
ATOM 738 C C . ARG A 1 91 ? 17.016 -13.5 -16.672 1 96.88 91 ARG A C 1
ATOM 740 O O . ARG A 1 91 ? 17.531 -14.586 -16.406 1 96.88 91 ARG A O 1
ATOM 747 N N . LYS A 1 92 ? 17.609 -12.539 -17.266 1 96.94 92 LYS A N 1
ATOM 748 C CA . LYS A 1 92 ? 19.031 -12.672 -17.578 1 96.94 92 LYS A CA 1
ATOM 749 C C . LYS A 1 92 ? 19.859 -12.859 -16.312 1 96.94 92 LYS A C 1
ATOM 751 O O . LYS A 1 92 ? 20.766 -13.688 -16.281 1 96.94 92 LYS A O 1
ATOM 756 N N . VAL A 1 93 ? 19.531 -12.102 -15.336 1 97.75 93 VAL A N 1
ATOM 757 C CA . VAL A 1 93 ? 20.219 -12.211 -14.047 1 97.75 93 VAL A CA 1
ATOM 758 C C . VAL A 1 93 ? 19.938 -13.57 -13.422 1 97.75 93 VAL A C 1
ATOM 760 O O . VAL A 1 93 ? 20.844 -14.234 -12.922 1 97.75 93 VAL A O 1
ATOM 763 N N . ALA A 1 94 ? 18.703 -14 -13.445 1 98.12 94 ALA A N 1
ATOM 764 C CA . ALA A 1 94 ? 18.328 -15.312 -12.922 1 98.12 94 ALA A CA 1
ATOM 765 C C . ALA A 1 94 ? 19.078 -16.422 -13.648 1 98.12 94 ALA A C 1
ATOM 767 O O . ALA A 1 94 ? 19.547 -17.391 -13.023 1 98.12 94 ALA A O 1
ATOM 768 N N . ASN A 1 95 ? 19.203 -16.281 -14.953 1 97.75 95 ASN A N 1
ATOM 769 C CA . ASN A 1 95 ? 19.953 -17.234 -15.758 1 97.75 95 ASN A CA 1
ATOM 770 C C . ASN A 1 95 ? 21.391 -17.391 -15.273 1 97.75 95 ASN A C 1
ATOM 772 O O . ASN A 1 95 ? 21.859 -18.5 -15.055 1 97.75 95 ASN A O 1
ATOM 776 N N . GLN A 1 96 ? 22.031 -16.312 -15.078 1 97.94 96 GLN A N 1
ATOM 777 C CA . GLN A 1 96 ? 23.422 -16.328 -14.656 1 97.94 96 GLN A CA 1
ATOM 778 C C . GLN A 1 96 ? 23.578 -16.906 -13.25 1 97.94 96 GLN A C 1
ATOM 780 O O . GLN A 1 96 ? 24.531 -17.625 -12.969 1 97.94 96 GLN A O 1
ATOM 785 N N . LEU A 1 97 ? 22.672 -16.562 -12.414 1 98.31 97 LEU A N 1
ATOM 786 C CA . LEU A 1 97 ? 22.719 -17.062 -11.047 1 98.31 97 LEU A CA 1
ATOM 787 C C . LEU A 1 97 ? 22.469 -18.562 -11.008 1 98.31 97 LEU A C 1
ATOM 789 O O . LEU A 1 97 ? 23.125 -19.297 -10.266 1 98.31 97 LEU A O 1
ATOM 793 N N . ILE A 1 98 ? 21.5 -19.062 -11.781 1 98.44 98 ILE A N 1
ATOM 794 C CA . ILE A 1 98 ? 21.234 -20.484 -11.875 1 98.44 98 ILE A CA 1
ATOM 795 C C . ILE A 1 98 ? 22.469 -21.219 -12.398 1 98.44 98 ILE A C 1
ATOM 797 O O . ILE A 1 98 ? 22.844 -22.266 -11.867 1 98.44 98 ILE A O 1
ATOM 801 N N . GLN A 1 99 ? 23.094 -20.672 -13.406 1 97.81 99 GLN A N 1
ATOM 802 C CA . GLN A 1 99 ? 24.312 -21.266 -13.945 1 97.81 99 GLN A CA 1
ATOM 803 C C . GLN A 1 99 ? 25.406 -21.344 -12.883 1 97.81 99 GLN A C 1
ATOM 805 O O . GLN A 1 99 ? 26.078 -22.375 -12.758 1 97.81 99 GLN A O 1
ATOM 810 N N . LEU A 1 100 ? 25.562 -20.281 -12.164 1 98.06 100 LEU A N 1
ATOM 811 C CA . LEU A 1 100 ? 26.531 -20.266 -11.086 1 98.06 100 LEU A CA 1
ATOM 812 C C . LEU A 1 100 ? 26.266 -21.391 -10.086 1 98.06 100 LEU A C 1
ATOM 814 O O . LEU A 1 100 ? 27.203 -22.094 -9.68 1 98.06 100 LEU A O 1
ATOM 818 N N . PHE A 1 101 ? 25.078 -21.609 -9.672 1 98.38 101 PHE A N 1
ATOM 819 C CA . PHE A 1 101 ? 24.703 -22.625 -8.695 1 98.38 101 PHE A CA 1
ATOM 820 C C . PHE A 1 101 ? 24.859 -24.016 -9.289 1 98.38 101 PHE A C 1
ATOM 822 O O . PHE A 1 101 ? 25.375 -24.922 -8.625 1 98.38 101 PHE A O 1
ATOM 829 N N . MET A 1 102 ? 24.484 -24.203 -10.547 1 97.62 102 MET A N 1
ATOM 830 C CA . MET A 1 102 ? 24.531 -25.5 -11.203 1 97.62 102 MET A CA 1
ATOM 831 C C . MET A 1 102 ? 25.969 -25.953 -11.445 1 97.62 102 MET A C 1
ATOM 833 O O . MET A 1 102 ? 26.25 -27.156 -11.492 1 97.62 102 MET A O 1
ATOM 837 N N . GLN A 1 103 ? 26.859 -25.047 -11.531 1 96.81 103 GLN A N 1
ATOM 838 C CA . GLN A 1 103 ? 28.234 -25.344 -11.906 1 96.81 103 GLN A CA 1
ATOM 839 C C . GLN A 1 103 ? 29.078 -25.688 -10.68 1 96.81 103 GLN A C 1
ATOM 841 O O . GLN A 1 103 ? 30.219 -26.125 -10.805 1 96.81 103 GLN A O 1
ATOM 846 N N . GLN A 1 104 ? 28.484 -25.516 -9.5 1 97.56 104 GLN A N 1
ATOM 847 C CA . GLN A 1 104 ? 29.266 -25.891 -8.32 1 97.56 104 GLN A CA 1
ATOM 848 C C . GLN A 1 104 ? 29.531 -27.391 -8.281 1 97.56 104 GLN A C 1
ATOM 850 O O . GLN A 1 104 ? 28.672 -28.188 -8.664 1 97.56 104 GLN A O 1
ATOM 855 N N . PRO A 1 105 ? 30.672 -27.844 -7.777 1 96.81 105 PRO A N 1
ATOM 856 C CA . PRO A 1 105 ? 31.062 -29.25 -7.91 1 96.81 105 PRO A CA 1
ATOM 857 C C . PRO A 1 105 ? 30.312 -30.156 -6.945 1 96.81 105 PRO A C 1
ATOM 859 O O . PRO A 1 105 ? 30.172 -31.359 -7.215 1 96.81 105 PRO A O 1
ATOM 862 N N . ASP A 1 106 ? 29.938 -29.641 -5.754 1 96.25 106 ASP A N 1
ATOM 863 C CA . ASP A 1 106 ? 29.25 -30.469 -4.762 1 96.25 106 ASP A CA 1
ATOM 864 C C . ASP A 1 106 ? 28.328 -29.609 -3.889 1 96.25 106 ASP A C 1
ATOM 866 O O . ASP A 1 106 ? 28.312 -28.391 -4.004 1 96.25 106 ASP A O 1
ATOM 870 N N . ALA A 1 107 ? 27.578 -30.281 -3.072 1 96.5 107 ALA A N 1
ATOM 871 C CA . ALA A 1 107 ? 26.578 -29.625 -2.234 1 96.5 107 ALA A CA 1
ATOM 872 C C . ALA A 1 107 ? 27.234 -28.703 -1.222 1 96.5 107 ALA A C 1
ATOM 874 O O . ALA A 1 107 ? 26.688 -27.641 -0.886 1 96.5 107 ALA A O 1
ATOM 875 N N . ASP A 1 108 ? 28.406 -29.016 -0.722 1 96.12 108 ASP A N 1
ATOM 876 C CA . ASP A 1 108 ? 29.109 -28.188 0.262 1 96.12 108 ASP A CA 1
ATOM 877 C C . ASP A 1 108 ? 29.547 -26.875 -0.349 1 96.12 108 ASP A C 1
ATOM 879 O O . ASP A 1 108 ? 29.391 -25.812 0.262 1 96.12 108 ASP A O 1
ATOM 883 N N . THR A 1 109 ? 30.109 -27 -1.552 1 97.31 109 THR A N 1
ATOM 884 C CA . THR A 1 109 ? 30.531 -25.781 -2.242 1 97.31 109 THR A CA 1
ATOM 885 C C . THR A 1 109 ? 29.328 -24.922 -2.602 1 97.31 109 THR A C 1
ATOM 887 O O . THR A 1 109 ? 29.375 -23.703 -2.484 1 97.31 109 THR A O 1
ATOM 890 N N . LEU A 1 110 ? 28.234 -25.578 -3.064 1 97.94 110 LEU A N 1
ATOM 891 C CA . LEU A 1 110 ? 27.016 -24.859 -3.369 1 97.94 110 LEU A CA 1
ATOM 892 C C . LEU A 1 110 ? 26.5 -24.125 -2.133 1 97.94 110 LEU A C 1
ATOM 894 O O . LEU A 1 110 ? 26.078 -22.969 -2.219 1 97.94 110 LEU A O 1
ATOM 898 N N . SER A 1 111 ? 26.5 -24.797 -1.035 1 97.44 111 SER A N 1
ATOM 899 C CA . SER A 1 111 ? 26.047 -24.203 0.211 1 97.44 111 SER A CA 1
ATOM 900 C C . SER A 1 111 ? 26.906 -23 0.592 1 97.44 111 SER A C 1
ATOM 902 O O . SER A 1 111 ? 26.375 -21.969 1.054 1 97.44 111 SER A O 1
ATOM 904 N N . ALA A 1 112 ? 28.203 -23.109 0.405 1 97.5 112 ALA A N 1
ATOM 905 C CA . ALA A 1 112 ? 29.109 -22.016 0.714 1 97.5 112 ALA A CA 1
ATOM 906 C C . ALA A 1 112 ? 28.859 -20.812 -0.198 1 97.5 112 ALA A C 1
ATOM 908 O O . ALA A 1 112 ? 28.781 -19.672 0.271 1 97.5 112 ALA A O 1
ATOM 909 N N . VAL A 1 113 ? 28.703 -21.094 -1.473 1 97.81 113 VAL A N 1
ATOM 910 C CA . VAL A 1 113 ? 28.422 -20.031 -2.432 1 97.81 113 VAL A CA 1
ATOM 911 C C . VAL A 1 113 ? 27.078 -19.391 -2.107 1 97.81 113 VAL A C 1
ATOM 913 O O . VAL A 1 113 ? 26.938 -18.156 -2.166 1 97.81 113 VAL A O 1
ATOM 916 N N . SER A 1 114 ? 26.078 -20.203 -1.763 1 98.06 114 SER A N 1
ATOM 917 C CA . SER A 1 114 ? 24.75 -19.703 -1.398 1 98.06 114 SER A CA 1
ATOM 918 C C . SER A 1 114 ? 24.828 -18.781 -0.185 1 98.06 114 SER A C 1
ATOM 920 O O . SER A 1 114 ? 24.172 -17.734 -0.157 1 98.06 114 SER A O 1
ATOM 922 N N . ALA A 1 115 ? 25.578 -19.156 0.798 1 97.5 115 ALA A N 1
ATOM 923 C CA . ALA A 1 115 ? 25.719 -18.344 2.004 1 97.5 115 ALA A CA 1
ATOM 924 C C . ALA A 1 115 ? 26.328 -16.984 1.676 1 97.5 115 ALA A C 1
ATOM 926 O O . ALA A 1 115 ? 25.906 -15.961 2.24 1 97.5 115 ALA A O 1
ATOM 927 N N . TYR A 1 116 ? 27.281 -16.969 0.784 1 96.94 116 TYR A N 1
ATOM 928 C CA . TYR A 1 116 ? 27.938 -15.727 0.402 1 96.94 116 TYR A CA 1
ATOM 929 C C . TYR A 1 116 ? 26.969 -14.812 -0.357 1 96.94 116 TYR A C 1
ATOM 931 O O . TYR A 1 116 ? 26.844 -13.633 -0.041 1 96.94 116 TYR A O 1
ATOM 939 N N . VAL A 1 117 ? 26.234 -15.344 -1.329 1 97.31 117 VAL A N 1
ATOM 940 C CA . VAL A 1 117 ? 25.484 -14.5 -2.25 1 97.31 117 VAL A CA 1
ATOM 941 C C . VAL A 1 117 ? 24.141 -14.109 -1.623 1 97.31 117 VAL A C 1
ATOM 943 O O . VAL A 1 117 ? 23.562 -13.07 -1.962 1 97.31 117 VAL A O 1
ATOM 946 N N . ARG A 1 118 ? 23.594 -14.922 -0.701 1 96.69 118 ARG A N 1
ATOM 947 C CA . ARG A 1 118 ? 22.266 -14.75 -0.115 1 96.69 118 ARG A CA 1
ATOM 948 C C . ARG A 1 118 ? 22.109 -13.344 0.462 1 96.69 118 ARG A C 1
ATOM 950 O O . ARG A 1 118 ? 21.094 -12.695 0.245 1 96.69 118 ARG A O 1
ATOM 957 N N . ASP A 1 119 ? 23.094 -12.859 1.162 1 94.94 119 ASP A N 1
ATOM 958 C CA . ASP A 1 119 ? 22.984 -11.594 1.891 1 94.94 119 ASP A CA 1
ATOM 959 C C . ASP A 1 119 ? 23.312 -10.406 0.988 1 94.94 119 ASP A C 1
ATOM 961 O O . ASP A 1 119 ? 23.297 -9.258 1.434 1 94.94 119 ASP A O 1
ATOM 965 N N . ARG A 1 120 ? 23.562 -10.656 -0.274 1 96 120 ARG A N 1
ATOM 966 C CA . ARG A 1 120 ? 23.969 -9.602 -1.202 1 96 120 ARG A CA 1
ATOM 967 C C . ARG A 1 120 ? 22.953 -9.461 -2.336 1 96 120 ARG A C 1
ATOM 969 O O . ARG A 1 120 ? 22.953 -8.461 -3.057 1 96 120 ARG A O 1
ATOM 976 N N . LEU A 1 121 ? 22.094 -10.422 -2.436 1 97.06 121 LEU A N 1
ATOM 977 C CA . LEU A 1 121 ? 21.172 -10.469 -3.568 1 97.06 121 LEU A CA 1
ATOM 978 C C . LEU A 1 121 ? 19.75 -10.164 -3.123 1 97.06 121 LEU A C 1
ATOM 980 O O . LEU A 1 121 ? 19.453 -10.195 -1.928 1 97.06 121 LEU A O 1
ATOM 984 N N . ASN A 1 122 ? 18.938 -9.797 -4.141 1 96.94 122 ASN A N 1
ATOM 985 C CA . ASN A 1 122 ? 17.484 -9.773 -3.955 1 96.94 122 ASN A CA 1
ATOM 986 C C . ASN A 1 122 ? 16.953 -11.117 -3.461 1 96.94 122 ASN A C 1
ATOM 988 O O . ASN A 1 122 ? 17.281 -12.164 -4.027 1 96.94 122 ASN A O 1
ATOM 992 N N . ALA A 1 123 ? 16.156 -11.07 -2.449 1 96.44 123 ALA A N 1
ATOM 993 C CA . ALA A 1 123 ? 15.773 -12.305 -1.774 1 96.44 123 ALA A CA 1
ATOM 994 C C . ALA A 1 123 ? 14.922 -13.188 -2.688 1 96.44 123 ALA A C 1
ATOM 996 O O . ALA A 1 123 ? 15.18 -14.383 -2.818 1 96.44 123 ALA A O 1
ATOM 997 N N . PRO A 1 124 ? 13.898 -12.648 -3.336 1 96.19 124 PRO A N 1
ATOM 998 C CA . PRO A 1 124 ? 13.125 -13.5 -4.242 1 96.19 124 PRO A CA 1
ATOM 999 C C . PRO A 1 124 ? 13.961 -14.07 -5.383 1 96.19 124 PRO A C 1
ATOM 1001 O O . PRO A 1 124 ? 13.797 -15.227 -5.762 1 96.19 124 PRO A O 1
ATOM 1004 N N . LEU A 1 125 ? 14.859 -13.289 -5.938 1 97.94 125 LEU A N 1
ATOM 1005 C CA . LEU A 1 125 ? 15.766 -13.758 -6.98 1 97.94 125 LEU A CA 1
ATOM 1006 C C . LEU A 1 125 ? 16.625 -14.914 -6.477 1 97.94 125 LEU A C 1
ATOM 1008 O O . LEU A 1 125 ? 16.75 -15.938 -7.152 1 97.94 125 LEU A O 1
ATOM 1012 N N . PHE A 1 126 ? 17.203 -14.789 -5.277 1 97.75 126 PHE A N 1
ATOM 1013 C CA . PHE A 1 126 ? 18.047 -15.82 -4.668 1 97.75 126 PHE A CA 1
ATOM 1014 C C . PHE A 1 126 ? 17.25 -17.109 -4.453 1 97.75 126 PHE A C 1
ATOM 1016 O O . PHE A 1 126 ? 17.703 -18.188 -4.809 1 97.75 126 PHE A O 1
ATOM 1023 N N . GLN A 1 127 ? 16.078 -16.953 -3.885 1 96.06 127 GLN A N 1
ATOM 1024 C CA . GLN A 1 127 ? 15.242 -18.109 -3.582 1 96.06 127 GLN A CA 1
ATOM 1025 C C . GLN A 1 127 ? 14.844 -18.844 -4.855 1 96.06 127 GLN A C 1
ATOM 1027 O O . GLN A 1 127 ? 14.82 -20.078 -4.887 1 96.06 127 GLN A O 1
ATOM 1032 N N . TYR A 1 128 ? 14.492 -18.078 -5.863 1 97.25 128 TYR A N 1
ATOM 1033 C CA . TYR A 1 128 ? 14.125 -18.688 -7.137 1 97.25 128 TYR A CA 1
ATOM 1034 C C . TYR A 1 128 ? 15.289 -19.484 -7.711 1 97.25 128 TYR A C 1
ATOM 1036 O O . TYR A 1 128 ? 15.141 -20.672 -8.008 1 97.25 128 TYR A O 1
ATOM 1044 N N . ALA A 1 129 ? 16.438 -18.875 -7.828 1 98.38 129 ALA A N 1
ATOM 1045 C CA . ALA A 1 129 ? 17.594 -19.5 -8.484 1 98.38 129 ALA A CA 1
ATOM 1046 C C . ALA A 1 129 ? 18.078 -20.703 -7.695 1 98.38 129 ALA A C 1
ATOM 1048 O O . ALA A 1 129 ? 18.406 -21.75 -8.281 1 98.38 129 ALA A O 1
ATOM 1049 N N . LEU A 1 130 ? 18.125 -20.562 -6.375 1 98.06 130 LEU A N 1
ATOM 1050 C CA . LEU A 1 130 ? 18.562 -21.688 -5.562 1 98.06 130 LEU A CA 1
ATOM 1051 C C . LEU A 1 130 ? 17.578 -22.844 -5.664 1 98.06 130 LEU A C 1
ATOM 1053 O O . LEU A 1 130 ? 17.984 -24.016 -5.746 1 98.06 130 LEU A O 1
ATOM 1057 N N . SER A 1 131 ? 16.281 -22.516 -5.641 1 96.06 131 SER A N 1
ATOM 1058 C CA . SER A 1 131 ? 15.273 -23.547 -5.766 1 96.06 131 SER A CA 1
ATOM 1059 C C . SER A 1 131 ? 15.414 -24.297 -7.086 1 96.06 131 SER A C 1
ATOM 1061 O O . SER A 1 131 ? 15.328 -25.531 -7.113 1 96.06 131 SER A O 1
ATOM 1063 N N . VAL A 1 132 ? 15.609 -23.562 -8.141 1 96.69 132 VAL A N 1
ATOM 1064 C CA . VAL A 1 132 ? 15.781 -24.188 -9.445 1 96.69 132 VAL A CA 1
ATOM 1065 C C . VAL A 1 132 ? 17 -25.109 -9.422 1 96.69 132 VAL A C 1
ATOM 1067 O O . VAL A 1 132 ? 16.922 -26.25 -9.883 1 96.69 132 VAL A O 1
ATOM 1070 N N . ALA A 1 133 ? 18.094 -24.672 -8.867 1 97.44 133 ALA A N 1
ATOM 1071 C CA . ALA A 1 133 ? 19.312 -25.469 -8.82 1 97.44 133 ALA A CA 1
ATOM 1072 C C . ALA A 1 133 ? 19.109 -26.734 -7.988 1 97.44 133 ALA A C 1
ATOM 1074 O O . ALA A 1 133 ? 19.484 -27.828 -8.414 1 97.44 133 ALA A O 1
ATOM 1075 N N . LEU A 1 134 ? 18.531 -26.562 -6.844 1 95.56 134 LEU A N 1
ATOM 1076 C CA . LEU A 1 134 ? 18.328 -27.703 -5.945 1 95.56 134 LEU A CA 1
ATOM 1077 C C . LEU A 1 134 ? 17.438 -28.75 -6.586 1 95.56 134 LEU A C 1
ATOM 1079 O O . LEU A 1 134 ? 17.641 -29.953 -6.383 1 95.56 134 LEU A O 1
ATOM 1083 N N . HIS A 1 135 ? 16.484 -28.297 -7.383 1 91.69 135 HIS A N 1
ATOM 1084 C CA . HIS A 1 135 ? 15.547 -29.219 -8.039 1 91.69 135 HIS A CA 1
ATOM 1085 C C . HIS A 1 135 ? 16.219 -29.984 -9.164 1 91.69 135 HIS A C 1
ATOM 1087 O O . HIS A 1 135 ? 15.742 -31.031 -9.586 1 91.69 135 HIS A O 1
ATOM 1093 N N . HIS A 1 136 ? 17.359 -29.547 -9.625 1 93.75 136 HIS A N 1
ATOM 1094 C CA . HIS A 1 136 ? 17.859 -30.094 -10.883 1 93.75 136 HIS A CA 1
ATOM 1095 C C . HIS A 1 136 ? 19.234 -30.719 -10.695 1 93.75 136 HIS A C 1
ATOM 1097 O O . HIS A 1 136 ? 19.734 -31.422 -11.586 1 93.75 136 HIS A O 1
ATOM 1103 N N . ARG A 1 137 ? 19.844 -30.5 -9.57 1 95 137 ARG A N 1
ATOM 1104 C CA . ARG A 1 137 ? 21.141 -31.109 -9.289 1 95 137 ARG A CA 1
ATOM 1105 C C . ARG A 1 137 ? 20.984 -32.562 -8.82 1 95 137 ARG A C 1
ATOM 1107 O O . ARG A 1 137 ? 19.984 -32.875 -8.18 1 95 137 ARG A O 1
ATOM 1114 N N . THR A 1 138 ? 22.016 -33.344 -9.039 1 92.62 138 THR A N 1
ATOM 1115 C CA . THR A 1 138 ? 21.953 -34.781 -8.688 1 92.62 138 THR A CA 1
ATOM 1116 C C . THR A 1 138 ? 22.375 -35 -7.23 1 92.62 138 THR A C 1
ATOM 1118 O O . THR A 1 138 ? 21.969 -35.969 -6.602 1 92.62 138 THR A O 1
ATOM 1121 N N . ASP A 1 139 ? 23.156 -34.094 -6.668 1 94.94 139 ASP A N 1
ATOM 1122 C CA . ASP A 1 139 ? 23.688 -34.312 -5.324 1 94.94 139 ASP A CA 1
ATOM 1123 C C . ASP A 1 139 ? 22.781 -33.656 -4.273 1 94.94 139 ASP A C 1
ATOM 1125 O O . ASP A 1 139 ? 23.141 -33.562 -3.098 1 94.94 139 ASP A O 1
ATOM 1129 N N . THR A 1 140 ? 21.625 -33.031 -4.719 1 93.88 140 THR A N 1
ATOM 1130 C CA . THR A 1 140 ? 20.719 -32.406 -3.771 1 93.88 140 THR A CA 1
ATOM 1131 C C . THR A 1 140 ? 19.312 -33 -3.902 1 93.88 140 THR A C 1
ATOM 1133 O O . THR A 1 140 ? 18.328 -32.312 -3.627 1 93.88 140 THR A O 1
ATOM 1136 N N . THR A 1 141 ? 19.125 -34.156 -4.316 1 86.06 141 THR A N 1
ATOM 1137 C CA . THR A 1 141 ? 17.844 -34.812 -4.551 1 86.06 141 THR A CA 1
ATOM 1138 C C . THR A 1 141 ? 17.094 -35.031 -3.236 1 86.06 141 THR A C 1
ATOM 1140 O O . THR A 1 141 ? 15.875 -35.188 -3.229 1 86.06 141 THR A O 1
ATOM 1143 N N . ASP A 1 142 ? 17.844 -34.969 -2.186 1 85 142 ASP A N 1
ATOM 1144 C CA . ASP A 1 142 ? 17.234 -35.219 -0.881 1 85 142 ASP A CA 1
ATOM 1145 C C . ASP A 1 142 ? 16.844 -33.906 -0.192 1 85 142 ASP A C 1
ATOM 1147 O O . ASP A 1 142 ? 16.359 -33.906 0.942 1 85 142 ASP A O 1
ATOM 1151 N N . VAL A 1 143 ? 17.047 -32.844 -0.833 1 90.62 143 VAL A N 1
ATOM 1152 C CA . VAL A 1 143 ? 16.75 -31.531 -0.229 1 90.62 143 VAL A CA 1
ATOM 1153 C C . VAL A 1 143 ? 15.336 -31.109 -0.594 1 90.62 143 VAL A C 1
ATOM 1155 O O . VAL A 1 143 ? 14.977 -31.078 -1.772 1 90.62 143 VAL A O 1
ATOM 1158 N N . THR A 1 144 ? 14.531 -30.781 0.416 1 84.38 144 THR A N 1
ATOM 1159 C CA . THR A 1 144 ? 13.188 -30.266 0.205 1 84.38 144 THR A CA 1
ATOM 1160 C C . THR A 1 144 ? 13.172 -28.75 0.208 1 84.38 144 THR A C 1
ATOM 1162 O O . THR A 1 144 ? 13.594 -28.125 1.185 1 84.38 144 THR A O 1
ATOM 1165 N N . VAL A 1 145 ? 12.703 -28.203 -0.861 1 88.38 145 VAL A N 1
ATOM 1166 C CA . VAL A 1 145 ? 12.531 -26.75 -0.928 1 88.38 145 VAL A CA 1
ATOM 1167 C C . VAL A 1 145 ? 11.219 -26.359 -0.262 1 88.38 145 VAL A C 1
ATOM 1169 O O . VAL A 1 145 ? 10.156 -26.859 -0.622 1 88.38 145 VAL A O 1
ATOM 1172 N N . PRO A 1 146 ? 11.258 -25.469 0.708 1 86.25 146 PRO A N 1
ATOM 1173 C CA . PRO A 1 146 ? 10.008 -25.078 1.373 1 86.25 146 PRO A CA 1
ATOM 1174 C C . PRO A 1 146 ? 9.062 -24.312 0.452 1 86.25 146 PRO A C 1
ATOM 1176 O O . PRO A 1 146 ? 9.508 -23.703 -0.527 1 86.25 146 PRO A O 1
ATOM 1179 N N . SER A 1 147 ? 7.773 -24.391 0.854 1 87.94 147 SER A N 1
ATOM 1180 C CA . SER A 1 147 ? 6.77 -23.609 0.136 1 87.94 147 SER A CA 1
ATOM 1181 C C . SER A 1 147 ? 7.051 -22.109 0.232 1 87.94 147 SER A C 1
ATOM 1183 O O . SER A 1 147 ? 7.461 -21.625 1.286 1 87.94 147 SER A O 1
ATOM 1185 N N . ILE A 1 148 ? 6.836 -21.438 -0.846 1 91.81 148 ILE A N 1
ATOM 1186 C CA . ILE A 1 148 ? 7.062 -20 -0.866 1 91.81 148 ILE A CA 1
ATOM 1187 C C . ILE A 1 148 ? 6.09 -19.312 0.086 1 91.81 148 ILE A C 1
ATOM 1189 O O . ILE A 1 148 ? 6.352 -18.203 0.557 1 91.81 148 ILE A O 1
ATOM 1193 N N . LEU A 1 149 ? 4.965 -19.938 0.443 1 91.5 149 LEU A N 1
ATOM 1194 C CA . LEU A 1 149 ? 4.035 -19.406 1.434 1 91.5 149 LEU A CA 1
ATOM 1195 C C . LEU A 1 149 ? 4.723 -19.203 2.779 1 91.5 149 LEU A C 1
ATOM 1197 O O . LEU A 1 149 ? 4.461 -18.219 3.479 1 91.5 149 LEU A O 1
ATOM 1201 N N . HIS A 1 150 ? 5.633 -20.047 3.066 1 88.06 150 HIS A N 1
ATOM 1202 C CA . HIS A 1 150 ? 6.328 -20 4.348 1 88.06 150 HIS A CA 1
ATOM 1203 C C . HIS A 1 150 ? 7.438 -18.953 4.332 1 88.06 150 HIS A C 1
ATOM 1205 O O . HIS A 1 150 ? 7.746 -18.359 5.367 1 88.06 150 HIS A O 1
ATOM 1211 N N . THR A 1 151 ? 7.93 -18.797 3.176 1 90 151 THR A N 1
ATOM 1212 C CA . THR A 1 151 ? 9.07 -17.891 3.064 1 90 151 THR A CA 1
ATOM 1213 C C . THR A 1 151 ? 8.602 -16.469 2.82 1 90 151 THR A C 1
ATOM 1215 O O . THR A 1 151 ? 9.203 -15.516 3.33 1 90 151 THR A O 1
ATOM 1218 N N . PHE A 1 152 ? 7.562 -16.312 2.016 1 93.5 152 PHE A N 1
ATOM 1219 C CA . PHE A 1 152 ? 7.031 -15.008 1.66 1 93.5 152 PHE A CA 1
ATOM 1220 C C . PHE A 1 152 ? 5.512 -14.984 1.81 1 93.5 152 PHE A C 1
ATOM 1222 O O . PHE A 1 152 ? 4.789 -14.797 0.829 1 93.5 152 PHE A O 1
ATOM 1229 N N . PRO A 1 153 ? 4.992 -15.047 3.064 1 93.25 153 PRO A N 1
ATOM 1230 C CA . PRO A 1 153 ? 3.539 -15.031 3.242 1 93.25 153 PRO A CA 1
ATOM 1231 C C . PRO A 1 153 ? 2.898 -13.734 2.773 1 93.25 153 PRO A C 1
ATOM 1233 O O . PRO A 1 153 ? 1.7 -13.695 2.477 1 93.25 153 PRO A O 1
ATOM 1236 N N . ASP A 1 154 ? 3.688 -12.68 2.652 1 93.62 154 ASP A N 1
ATOM 1237 C CA . ASP A 1 154 ? 3.195 -11.359 2.277 1 93.62 154 ASP A CA 1
ATOM 1238 C C . ASP A 1 154 ? 2.588 -11.375 0.876 1 93.62 154 ASP A C 1
ATOM 1240 O O . ASP A 1 154 ? 1.771 -10.516 0.538 1 93.62 154 ASP A O 1
ATOM 1244 N N . ARG A 1 155 ? 2.855 -12.383 0.088 1 94.38 155 ARG A N 1
ATOM 1245 C CA . ARG A 1 155 ? 2.387 -12.469 -1.292 1 94.38 155 ARG A CA 1
ATOM 1246 C C . ARG A 1 155 ? 1.007 -13.109 -1.364 1 94.38 155 ARG A C 1
ATOM 1248 O O . ARG A 1 155 ? 0.332 -13.031 -2.393 1 94.38 155 ARG A O 1
ATOM 1255 N N . PHE A 1 156 ? 0.513 -13.617 -0.233 1 92.88 156 PHE A N 1
ATOM 1256 C CA . PHE A 1 156 ? -0.646 -14.492 -0.344 1 92.88 156 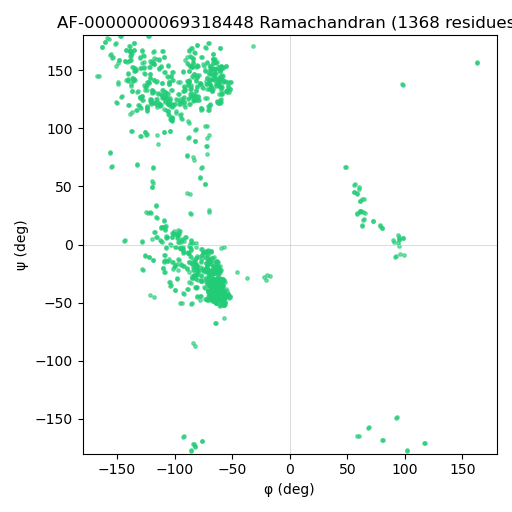PHE A CA 1
ATOM 1257 C C . PHE A 1 156 ? -1.765 -14.031 0.583 1 92.88 156 PHE A C 1
ATOM 1259 O O . PHE A 1 156 ? -2.928 -14.391 0.384 1 92.88 156 PHE A O 1
ATOM 1266 N N . ILE A 1 157 ? -1.412 -13.297 1.591 1 91.56 157 ILE A N 1
ATOM 1267 C CA . ILE A 1 157 ? -2.441 -13.086 2.605 1 91.56 157 ILE A CA 1
ATOM 1268 C C . ILE A 1 157 ? -2.59 -11.594 2.891 1 91.56 157 ILE A C 1
ATOM 1270 O O . ILE A 1 157 ? -1.732 -10.797 2.512 1 91.56 157 ILE A O 1
ATOM 1274 N N . ASP A 1 158 ? -3.662 -11.219 3.607 1 92.88 158 ASP A N 1
ATOM 1275 C CA . ASP A 1 158 ? -3.959 -9.867 4.059 1 92.88 158 ASP A CA 1
ATOM 1276 C C . ASP A 1 158 ? -2.871 -9.344 4.996 1 92.88 158 ASP A C 1
ATOM 1278 O O . ASP A 1 158 ? -2.617 -9.938 6.047 1 92.88 158 ASP A O 1
ATOM 1282 N N . PRO A 1 159 ? -2.285 -8.227 4.59 1 92 159 PRO A N 1
ATOM 1283 C CA . PRO A 1 159 ? -1.202 -7.711 5.43 1 92 159 PRO A CA 1
ATOM 1284 C C . PRO A 1 159 ? -1.673 -7.328 6.832 1 92 159 PRO A C 1
ATOM 1286 O O . PRO A 1 159 ? -0.868 -7.281 7.766 1 92 159 PRO A O 1
ATOM 1289 N N . ALA A 1 160 ? -2.916 -7.121 7.008 1 91.62 160 ALA A N 1
ATOM 1290 C CA . ALA A 1 160 ? -3.453 -6.758 8.312 1 91.62 160 ALA A CA 1
ATOM 1291 C C . ALA A 1 160 ? -3.229 -7.875 9.328 1 91.62 160 ALA A C 1
ATOM 1293 O O . ALA A 1 160 ? -3.277 -7.645 10.539 1 91.62 160 ALA A O 1
ATOM 1294 N N . THR A 1 161 ? -2.896 -9.031 8.875 1 91.88 161 THR A N 1
ATOM 1295 C CA . THR A 1 161 ? -2.66 -10.203 9.711 1 91.88 161 THR A CA 1
ATOM 1296 C C . THR A 1 161 ? -1.297 -10.109 10.391 1 91.88 161 THR A C 1
ATOM 1298 O O . THR A 1 161 ? -1.12 -10.609 11.508 1 91.88 161 THR A O 1
ATOM 1301 N N . PHE A 1 162 ? -0.382 -9.43 9.828 1 91.81 162 PHE A N 1
ATOM 1302 C CA . PHE A 1 162 ? 1.006 -9.484 10.273 1 91.81 162 PHE A CA 1
ATOM 1303 C C . PHE A 1 162 ? 1.182 -8.75 11.602 1 91.81 162 PHE A C 1
ATOM 1305 O O . PHE A 1 162 ? 1.792 -9.281 12.531 1 91.81 162 PHE A O 1
ATOM 1312 N N . PRO A 1 163 ? 0.599 -7.516 11.695 1 92.06 163 PRO A N 1
ATOM 1313 C CA . PRO A 1 163 ? 0.721 -6.895 13.016 1 92.06 163 PRO A CA 1
ATOM 1314 C C . PRO A 1 163 ? 0.064 -7.723 14.117 1 92.06 163 PRO A C 1
ATOM 1316 O O . PRO A 1 163 ? 0.572 -7.777 15.242 1 92.06 163 PRO A O 1
ATOM 1319 N N . ARG A 1 164 ? -0.953 -8.43 13.844 1 93.44 164 ARG A N 1
ATOM 1320 C CA . ARG A 1 164 ? -1.63 -9.273 14.82 1 93.44 164 ARG A CA 1
ATOM 1321 C C . ARG A 1 164 ? -0.776 -10.484 15.188 1 93.44 164 ARG A C 1
ATOM 1323 O O . ARG A 1 164 ? -0.716 -10.883 16.344 1 93.44 164 ARG A O 1
ATOM 1330 N N . MET A 1 165 ? -0.171 -11.023 14.203 1 93.56 165 MET A N 1
ATOM 1331 C CA . MET A 1 165 ? 0.712 -12.164 14.43 1 93.56 165 MET A CA 1
ATOM 1332 C C . MET A 1 165 ? 1.914 -11.766 15.281 1 93.56 165 MET A C 1
ATOM 1334 O O . MET A 1 165 ? 2.305 -12.492 16.188 1 93.56 165 MET A O 1
ATOM 1338 N N . ARG A 1 166 ? 2.457 -10.633 14.992 1 92.56 166 ARG A N 1
ATOM 1339 C CA . ARG A 1 166 ? 3.596 -10.148 15.766 1 92.56 166 ARG A CA 1
ATOM 1340 C C . ARG A 1 166 ? 3.205 -9.914 17.219 1 92.56 166 ARG A C 1
ATOM 1342 O O . ARG A 1 166 ? 3.973 -10.227 18.141 1 92.56 166 ARG A O 1
ATOM 1349 N N . GLU A 1 167 ? 2.035 -9.344 17.375 1 94 167 GLU A N 1
ATOM 1350 C CA . GLU A 1 167 ? 1.525 -9.148 18.734 1 94 167 GLU A CA 1
ATOM 1351 C C . GLU A 1 167 ? 1.39 -10.477 19.469 1 94 167 GLU A C 1
ATOM 1353 O O . GLU A 1 167 ? 1.902 -10.633 20.578 1 94 167 GLU A O 1
ATOM 1358 N N . GLU A 1 168 ? 0.769 -11.422 18.844 1 95 168 GLU A N 1
ATOM 1359 C CA . GLU A 1 168 ? 0.567 -12.742 19.438 1 95 168 GLU A CA 1
ATOM 1360 C C . GLU A 1 168 ? 1.9 -13.406 19.766 1 95 168 GLU A C 1
ATOM 1362 O O . GLU A 1 168 ? 2.072 -13.961 20.859 1 95 168 GLU A O 1
ATOM 1367 N N . GLY A 1 169 ? 2.83 -13.32 18.906 1 93.44 169 GLY A N 1
ATOM 1368 C CA . GLY A 1 169 ? 4.117 -13.977 19.062 1 93.44 169 GLY A CA 1
ATOM 1369 C C . GLY A 1 169 ? 4.988 -13.336 20.125 1 93.44 169 GLY A C 1
ATOM 1370 O O . GLY A 1 169 ? 5.777 -14.016 20.797 1 93.44 169 GLY A O 1
ATOM 1371 N N . ARG A 1 170 ? 4.871 -12.07 20.312 1 92.25 170 ARG A N 1
ATOM 1372 C CA . ARG A 1 170 ? 5.715 -11.344 21.266 1 92.25 170 ARG A CA 1
ATOM 1373 C C . ARG A 1 170 ? 5.148 -11.414 22.672 1 92.25 170 ARG A C 1
ATOM 1375 O O . ARG A 1 170 ? 5.898 -11.414 23.656 1 92.25 170 ARG A O 1
ATOM 1382 N N . ILE A 1 171 ? 3.844 -11.531 22.75 1 94.06 171 ILE A N 1
ATOM 1383 C CA . ILE A 1 171 ? 3.203 -11.391 24.047 1 94.06 171 ILE A CA 1
ATOM 1384 C C . ILE A 1 171 ? 2.896 -12.773 24.625 1 94.06 171 ILE A C 1
ATOM 1386 O O . ILE A 1 171 ? 3.055 -12.992 25.828 1 94.06 171 ILE A O 1
ATOM 1390 N N . VAL A 1 172 ? 2.49 -13.664 23.812 1 94.88 172 VAL A N 1
ATOM 1391 C CA . VAL A 1 172 ? 1.942 -14.922 24.297 1 94.88 172 VAL A CA 1
ATOM 1392 C C . VAL A 1 172 ? 2.961 -16.047 24.094 1 94.88 172 VAL A C 1
ATOM 1394 O O . VAL A 1 172 ? 3.582 -16.141 23.031 1 94.88 172 VAL A O 1
ATOM 1397 N N . ASP A 1 173 ? 3.064 -16.859 25.078 1 92.44 173 ASP A N 1
ATOM 1398 C CA . ASP A 1 173 ? 3.941 -18.016 24.969 1 92.44 173 ASP A CA 1
ATOM 1399 C C . ASP A 1 173 ? 3.422 -19.016 23.938 1 92.44 173 ASP A C 1
ATOM 1401 O O . ASP A 1 173 ? 2.213 -19.125 23.719 1 92.44 173 ASP A O 1
ATOM 1405 N N . GLN A 1 174 ? 4.309 -19.734 23.359 1 89.5 174 GLN A N 1
ATOM 1406 C CA . GLN A 1 174 ? 4.031 -20.594 22.219 1 89.5 174 GLN A CA 1
ATOM 1407 C C . GLN A 1 174 ? 2.848 -21.516 22.5 1 89.5 174 GLN A C 1
ATOM 1409 O O . GLN A 1 174 ? 1.988 -21.719 21.641 1 89.5 174 GLN A O 1
ATOM 1414 N N . GLY A 1 175 ? 2.777 -22.125 23.672 1 89.31 175 GLY A N 1
ATOM 1415 C CA . GLY A 1 175 ? 1.739 -23.094 24 1 89.31 175 GLY A CA 1
ATOM 1416 C C . GLY A 1 175 ? 0.363 -22.469 24.125 1 89.31 175 GLY A C 1
ATOM 1417 O O . GLY A 1 175 ? -0.651 -23.156 24.031 1 89.31 175 GLY A O 1
ATOM 1418 N N . ASP A 1 176 ? 0.259 -21.141 24.234 1 93 176 ASP A N 1
ATOM 1419 C CA . ASP A 1 176 ? -1.008 -20.453 24.484 1 93 176 ASP A CA 1
ATOM 1420 C C . ASP A 1 176 ? -1.405 -19.562 23.312 1 93 176 ASP A C 1
ATOM 1422 O O . ASP A 1 176 ? -2.391 -18.828 23.391 1 93 176 ASP A O 1
ATOM 1426 N N . ARG A 1 177 ? -0.697 -19.594 22.219 1 94.19 177 ARG A N 1
ATOM 1427 C CA . ARG A 1 177 ? -0.963 -18.719 21.078 1 94.19 177 ARG A CA 1
ATOM 1428 C C . ARG A 1 177 ? -2.24 -19.141 20.359 1 94.19 177 ARG A C 1
ATOM 1430 O O . ARG A 1 177 ? -2.576 -20.312 20.312 1 94.19 177 ARG A O 1
ATOM 1437 N N . MET A 1 178 ? -2.91 -18.141 19.922 1 94.38 178 MET A N 1
ATOM 1438 C CA . MET A 1 178 ? -4.098 -18.375 19.109 1 94.38 178 MET A CA 1
ATOM 1439 C C . MET A 1 178 ? -3.803 -18.156 17.641 1 94.38 178 MET A C 1
ATOM 1441 O O . MET A 1 178 ? -2.967 -17.312 17.281 1 94.38 178 MET A O 1
ATOM 1445 N N . ALA A 1 179 ? -4.508 -18.922 16.797 1 94.06 179 ALA A N 1
ATOM 1446 C CA . ALA A 1 179 ? -4.395 -18.703 15.359 1 94.06 179 ALA A CA 1
ATOM 1447 C C . ALA A 1 179 ? -5.094 -17.422 14.938 1 94.06 179 ALA A C 1
ATOM 1449 O O . ALA A 1 179 ? -6.168 -17.094 15.445 1 94.06 179 ALA A O 1
ATOM 1450 N N . ILE A 1 180 ? -4.477 -16.703 14.07 1 94.44 180 ILE A N 1
ATOM 1451 C CA . ILE A 1 180 ? -5.051 -15.461 13.57 1 94.44 180 ILE A CA 1
ATOM 1452 C C . ILE A 1 180 ? -5.859 -15.742 12.305 1 94.44 180 ILE A C 1
ATOM 1454 O O . ILE A 1 180 ? -5.363 -16.375 11.367 1 94.44 180 ILE A O 1
ATOM 1458 N N . ASP A 1 181 ? -7.035 -15.164 12.172 1 93.56 181 ASP A N 1
ATOM 1459 C CA . ASP A 1 181 ? -7.93 -15.43 11.055 1 93.56 181 ASP A CA 1
ATOM 1460 C C . ASP A 1 181 ? -7.605 -14.531 9.859 1 93.56 181 ASP A C 1
ATOM 1462 O O . ASP A 1 181 ? -7.473 -13.32 10.016 1 93.56 181 ASP A O 1
ATOM 1466 N N . ILE A 1 182 ? -7.477 -15.125 8.758 1 92.56 182 ILE A N 1
ATOM 1467 C CA . ILE A 1 182 ? -7.418 -14.414 7.48 1 92.56 182 ILE A CA 1
ATOM 1468 C C . ILE A 1 182 ? -8.805 -14.391 6.848 1 92.56 182 ILE A C 1
ATOM 1470 O O . ILE A 1 182 ? -9.375 -15.438 6.531 1 92.56 182 ILE A O 1
ATOM 1474 N N . PRO A 1 183 ? -9.312 -13.203 6.613 1 91 183 PRO A N 1
ATOM 1475 C CA . PRO A 1 183 ? -10.641 -13.141 6 1 91 183 PRO A CA 1
ATOM 1476 C C . PRO A 1 183 ? -10.656 -13.695 4.578 1 91 183 PRO A C 1
ATOM 1478 O O . PRO A 1 183 ? -9.695 -13.523 3.828 1 91 183 PRO A O 1
ATOM 1481 N N . MET A 1 184 ? -11.766 -14.305 4.18 1 87.56 184 MET A N 1
ATOM 1482 C CA . MET A 1 184 ? -11.906 -14.875 2.844 1 87.56 184 MET A CA 1
ATOM 1483 C C . MET A 1 184 ? -12.008 -13.773 1.792 1 87.56 184 MET A C 1
ATOM 1485 O O . MET A 1 184 ? -11.43 -13.891 0.708 1 87.56 184 MET A O 1
ATOM 1489 N N . ASN A 1 185 ? -12.812 -12.758 2.113 1 89.75 185 ASN A N 1
ATOM 1490 C CA . ASN A 1 185 ? -13.039 -11.664 1.175 1 89.75 185 ASN A CA 1
ATOM 1491 C C . ASN A 1 185 ? -12.484 -10.344 1.709 1 89.75 185 ASN A C 1
ATOM 1493 O O . ASN A 1 185 ? -13.234 -9.531 2.256 1 89.75 185 ASN A O 1
ATOM 1497 N N . PHE A 1 186 ? -11.18 -10.133 1.434 1 92.12 186 PHE A N 1
ATOM 1498 C CA . PHE A 1 186 ? -10.586 -8.938 2.016 1 92.12 186 PHE A CA 1
ATOM 1499 C C . PHE A 1 186 ? -10.211 -7.934 0.931 1 92.12 186 PHE A C 1
ATOM 1501 O O . PHE A 1 186 ? -9.727 -6.844 1.228 1 92.12 186 PHE A O 1
ATOM 1508 N N . THR A 1 187 ? -10.547 -8.242 -0.394 1 95.94 187 THR A N 1
ATOM 1509 C CA . THR A 1 187 ? -10.109 -7.344 -1.456 1 95.94 187 THR A CA 1
ATOM 1510 C C . THR A 1 187 ? -11.266 -6.496 -1.967 1 95.94 187 THR A C 1
ATOM 1512 O O . THR A 1 187 ? -11.07 -5.375 -2.438 1 95.94 187 THR A O 1
ATOM 1515 N N . ALA A 1 188 ? -12.492 -7.02 -1.958 1 96.88 188 ALA A N 1
ATOM 1516 C CA . ALA A 1 188 ? -13.664 -6.277 -2.406 1 96.88 188 ALA A CA 1
ATOM 1517 C C . ALA A 1 188 ? -14.953 -6.941 -1.919 1 96.88 188 ALA A C 1
ATOM 1519 O O . ALA A 1 188 ? -14.914 -8.039 -1.353 1 96.88 188 ALA A O 1
ATOM 1520 N N . LEU A 1 189 ? -16.078 -6.234 -2.096 1 96 189 LEU A N 1
ATOM 1521 C CA . LEU A 1 189 ? -17.406 -6.785 -1.862 1 96 189 LEU A CA 1
ATOM 1522 C C . LEU A 1 189 ? -17.938 -7.477 -3.115 1 96 189 LEU A C 1
ATOM 1524 O O . LEU A 1 189 ? -17.453 -7.227 -4.219 1 96 189 LEU A O 1
ATOM 1528 N N . ASP A 1 190 ? -18.969 -8.227 -2.965 1 94 190 ASP A N 1
ATOM 1529 C CA . ASP A 1 190 ? -19.5 -9.062 -4.039 1 94 190 ASP A CA 1
ATOM 1530 C C . ASP A 1 190 ? -20.203 -8.211 -5.098 1 94 190 ASP A C 1
ATOM 1532 O O . ASP A 1 190 ? -20.484 -8.688 -6.195 1 94 190 ASP A O 1
ATOM 1536 N N . ARG A 1 191 ? -20.406 -6.91 -4.758 1 92.56 191 ARG A N 1
ATOM 1537 C CA . ARG A 1 191 ? -21 -6.051 -5.777 1 92.56 191 ARG A CA 1
ATOM 1538 C C . ARG A 1 191 ? -20.078 -5.934 -6.992 1 92.56 191 ARG A C 1
ATOM 1540 O O . ARG A 1 191 ? -20.547 -5.684 -8.109 1 92.56 191 ARG A O 1
ATOM 1547 N N . GLU A 1 192 ? -18.766 -6.016 -6.77 1 94.69 192 GLU A N 1
ATOM 1548 C CA . GLU A 1 192 ? -17.844 -6.211 -7.883 1 94.69 192 GLU A CA 1
ATOM 1549 C C . GLU A 1 192 ? -17.969 -7.617 -8.461 1 94.69 192 GLU A C 1
ATOM 1551 O O . GLU A 1 192 ? -17.656 -8.602 -7.789 1 94.69 192 GLU A O 1
ATOM 1556 N N . PRO A 1 193 ? -18.328 -7.766 -9.672 1 95.88 193 PRO A N 1
ATOM 1557 C CA . PRO A 1 193 ? -18.656 -9.086 -10.219 1 95.88 193 PRO A CA 1
ATOM 1558 C C . PRO A 1 193 ? -17.5 -10.07 -10.109 1 95.88 193 PRO A C 1
ATOM 1560 O O . PRO A 1 193 ? -17.688 -11.219 -9.688 1 95.88 193 PRO A O 1
ATOM 1563 N N . GLU A 1 194 ? -16.312 -9.656 -10.422 1 96.12 194 GLU A N 1
ATOM 1564 C CA . GLU A 1 194 ? -15.188 -10.578 -10.438 1 96.12 194 GLU A CA 1
ATOM 1565 C C . GLU A 1 194 ? -14.797 -11.008 -9.023 1 96.12 194 GLU A C 1
ATOM 1567 O O . GLU A 1 194 ? -14.07 -11.984 -8.844 1 96.12 194 GLU A O 1
ATOM 1572 N N . GLN A 1 195 ? -15.281 -10.25 -8.016 1 96.44 195 GLN A N 1
ATOM 1573 C CA . GLN A 1 195 ? -14.977 -10.602 -6.633 1 96.44 195 GLN A CA 1
ATOM 1574 C C . GLN A 1 195 ? -15.648 -11.914 -6.238 1 96.44 195 GLN A C 1
ATOM 1576 O O . GLN A 1 195 ? -15.164 -12.625 -5.348 1 96.44 195 GLN A O 1
ATOM 1581 N N . ARG A 1 196 ? -16.688 -12.25 -6.945 1 96.69 196 ARG A N 1
ATOM 1582 C CA . ARG A 1 196 ? -17.406 -13.492 -6.66 1 96.69 196 ARG A CA 1
ATOM 1583 C C . ARG A 1 196 ? -16.516 -14.711 -6.918 1 96.69 196 ARG A C 1
ATOM 1585 O O . ARG A 1 196 ? -16.812 -15.812 -6.453 1 96.69 196 ARG A O 1
ATOM 1592 N N . LEU A 1 197 ? -15.391 -14.531 -7.621 1 97.25 197 LEU A N 1
ATOM 1593 C CA . LEU A 1 197 ? -14.469 -15.617 -7.93 1 97.25 197 LEU A CA 1
ATOM 1594 C C . LEU A 1 197 ? -13.18 -15.484 -7.121 1 97.25 197 LEU A C 1
ATOM 1596 O O . LEU A 1 197 ? -12.195 -16.172 -7.402 1 97.25 197 LEU A O 1
ATOM 1600 N N . ALA A 1 198 ? -13.188 -14.625 -6.121 1 96.94 198 ALA A N 1
ATOM 1601 C CA . ALA A 1 198 ? -11.977 -14.406 -5.336 1 96.94 198 ALA A CA 1
ATOM 1602 C C . ALA A 1 198 ? -11.508 -15.711 -4.688 1 96.94 198 ALA A C 1
ATOM 1604 O O . ALA A 1 198 ? -10.305 -15.93 -4.523 1 96.94 198 ALA A O 1
ATOM 1605 N N . TYR A 1 199 ? -12.438 -16.656 -4.355 1 96.94 199 TYR A N 1
ATOM 1606 C CA . TYR A 1 199 ? -12.078 -17.922 -3.723 1 96.94 199 TYR A CA 1
ATOM 1607 C C . TYR A 1 199 ? -11.203 -18.766 -4.641 1 96.94 199 TYR A C 1
ATOM 1609 O O . TYR A 1 199 ? -10.461 -19.641 -4.18 1 96.94 199 TYR A O 1
ATOM 1617 N N . PHE A 1 200 ? -11.25 -18.516 -5.938 1 97.75 200 PHE A N 1
ATOM 1618 C CA . PHE A 1 200 ? -10.422 -19.203 -6.922 1 97.75 200 PHE A CA 1
ATOM 1619 C C . PHE A 1 200 ? -9.156 -18.391 -7.219 1 97.75 200 PHE A C 1
ATOM 1621 O O . PHE A 1 200 ? -8.047 -18.906 -7.086 1 97.75 200 PHE A O 1
ATOM 1628 N N . ARG A 1 201 ? -9.289 -17.094 -7.527 1 97.5 201 ARG A N 1
ATOM 1629 C CA . ARG A 1 201 ? -8.188 -16.25 -7.98 1 97.5 201 ARG A CA 1
ATOM 1630 C C . ARG A 1 201 ? -7.184 -16.016 -6.855 1 97.5 201 ARG A C 1
ATOM 1632 O O . ARG A 1 201 ? -5.977 -15.977 -7.094 1 97.5 201 ARG A O 1
ATOM 1639 N N . GLU A 1 202 ? -7.734 -15.859 -5.645 1 96.62 202 GLU A N 1
ATOM 1640 C CA . GLU A 1 202 ? -6.879 -15.484 -4.523 1 96.62 202 GLU A CA 1
ATOM 1641 C C . GLU A 1 202 ? -6.578 -16.688 -3.635 1 96.62 202 GLU A C 1
ATOM 1643 O O . GLU A 1 202 ? -6.031 -16.547 -2.539 1 96.62 202 GLU A O 1
ATOM 1648 N N . ASP A 1 203 ? -6.941 -17.875 -4.105 1 96.56 203 ASP A N 1
ATOM 1649 C CA . ASP A 1 203 ? -6.621 -19.094 -3.365 1 96.56 203 ASP A CA 1
ATOM 1650 C C . ASP A 1 203 ? -5.109 -19.281 -3.246 1 96.56 203 ASP A C 1
ATOM 1652 O O . ASP A 1 203 ? -4.375 -19.094 -4.219 1 96.56 203 ASP A O 1
ATOM 1656 N N . ILE A 1 204 ? -4.664 -19.703 -2.088 1 94.62 204 ILE A N 1
ATOM 1657 C CA . ILE A 1 204 ? -3.244 -19.875 -1.807 1 94.62 204 ILE A CA 1
ATOM 1658 C C . ILE A 1 204 ? -2.682 -21.016 -2.65 1 94.62 204 ILE A C 1
ATOM 1660 O O . ILE A 1 204 ? -1.624 -20.875 -3.27 1 94.62 204 ILE A O 1
ATOM 1664 N N . GLY A 1 205 ? -3.389 -22.141 -2.707 1 94.12 205 GLY A N 1
ATOM 1665 C CA . GLY A 1 205 ? -2.922 -23.297 -3.451 1 94.12 205 GLY A CA 1
ATOM 1666 C C . GLY A 1 205 ? -2.797 -23.047 -4.941 1 94.12 205 GLY A C 1
ATOM 1667 O O . GLY A 1 205 ? -1.83 -23.484 -5.57 1 94.12 205 GLY A O 1
ATOM 1668 N N . VAL A 1 206 ? -3.754 -22.312 -5.484 1 95.62 206 VAL A N 1
ATOM 1669 C CA . VAL A 1 206 ? -3.766 -22 -6.91 1 95.62 206 VAL A CA 1
ATOM 1670 C C . VAL A 1 206 ? -2.557 -21.141 -7.262 1 95.62 206 VAL A C 1
ATOM 1672 O O . VAL A 1 206 ? -1.851 -21.422 -8.234 1 95.62 206 VAL A O 1
ATOM 1675 N N . ASN A 1 207 ? -2.291 -20.172 -6.477 1 95.62 207 ASN A N 1
ATOM 1676 C CA . ASN A 1 207 ? -1.158 -19.297 -6.746 1 95.62 207 ASN A CA 1
ATOM 1677 C C . ASN A 1 207 ? 0.172 -19.984 -6.469 1 95.62 207 ASN A C 1
ATOM 1679 O O . ASN A 1 207 ? 1.166 -19.719 -7.148 1 95.62 207 ASN A O 1
ATOM 1683 N N . LEU A 1 208 ? 0.222 -20.922 -5.547 1 93.94 208 LEU A N 1
ATOM 1684 C CA . LEU A 1 208 ? 1.423 -21.703 -5.281 1 93.94 208 LEU A CA 1
ATOM 1685 C C . LEU A 1 208 ? 1.772 -22.594 -6.477 1 93.94 208 LEU A C 1
ATOM 1687 O O . LEU A 1 208 ? 2.949 -22.766 -6.797 1 93.94 208 LEU A O 1
ATOM 1691 N N . HIS A 1 209 ? 0.769 -23.109 -7.07 1 93.12 209 HIS A N 1
ATOM 1692 C CA . HIS A 1 209 ? 1.003 -23.969 -8.227 1 93.12 209 HIS A CA 1
ATOM 1693 C C . HIS A 1 209 ? 1.727 -23.219 -9.336 1 93.12 209 HIS A C 1
ATOM 1695 O O . HIS A 1 209 ? 2.664 -23.734 -9.938 1 93.12 209 HIS A O 1
ATOM 1701 N N . HIS A 1 210 ? 1.247 -21.969 -9.594 1 94.31 210 HIS A N 1
ATOM 1702 C CA . HIS A 1 210 ? 1.864 -21.172 -10.648 1 94.31 210 HIS A CA 1
ATOM 1703 C C . HIS A 1 210 ? 3.344 -20.938 -10.367 1 94.31 210 HIS A C 1
ATOM 1705 O O . HIS A 1 210 ? 4.18 -21.078 -11.266 1 94.31 210 HIS A O 1
ATOM 1711 N N . TRP A 1 211 ? 3.717 -20.672 -9.188 1 93.44 211 TRP A N 1
ATOM 1712 C CA . TRP A 1 211 ? 5.102 -20.484 -8.766 1 93.44 211 TRP A CA 1
ATOM 1713 C C . TRP A 1 211 ? 5.902 -21.781 -8.945 1 93.44 211 TRP A C 1
ATOM 1715 O O . TRP A 1 211 ? 6.988 -21.766 -9.523 1 93.44 211 TRP A O 1
ATOM 1725 N N . HIS A 1 212 ? 5.418 -22.859 -8.516 1 91.5 212 HIS A N 1
ATOM 1726 C CA . HIS A 1 212 ? 6.148 -24.125 -8.539 1 91.5 212 HIS A CA 1
ATOM 1727 C C . HIS A 1 212 ? 6.418 -24.578 -9.969 1 91.5 212 HIS A C 1
ATOM 1729 O O . HIS A 1 212 ? 7.453 -25.188 -10.242 1 91.5 212 HIS A O 1
ATOM 1735 N N . TRP A 1 213 ? 5.391 -24.297 -10.781 1 93.38 213 TRP A N 1
ATOM 1736 C CA . TRP A 1 213 ? 5.59 -24.641 -12.18 1 93.38 213 TRP A CA 1
ATOM 1737 C C . TRP A 1 213 ? 6.855 -24 -12.727 1 93.38 213 TRP A C 1
ATOM 1739 O O . TRP A 1 213 ? 7.621 -24.641 -13.453 1 93.38 213 TRP A O 1
ATOM 1749 N N . HIS A 1 214 ? 7.133 -22.766 -12.367 1 94.06 214 HIS A N 1
ATOM 1750 C CA . HIS A 1 214 ? 8.289 -22.047 -12.875 1 94.06 214 HIS A CA 1
ATOM 1751 C C . HIS A 1 214 ? 9.586 -22.562 -12.266 1 94.06 214 HIS A C 1
ATOM 1753 O O . HIS A 1 214 ? 10.664 -22.359 -12.82 1 94.06 214 HIS A O 1
ATOM 1759 N N . LEU A 1 215 ? 9.523 -23.25 -11.117 1 93.25 215 LEU A N 1
ATOM 1760 C CA . LEU A 1 215 ? 10.703 -23.891 -10.547 1 93.25 215 LEU A CA 1
ATOM 1761 C C . LEU A 1 215 ? 11.094 -25.125 -11.328 1 93.25 215 LEU A C 1
ATOM 1763 O O . LEU A 1 215 ? 12.273 -25.391 -11.539 1 93.25 215 LEU A O 1
ATOM 1767 N N . VAL A 1 216 ? 10.039 -25.828 -11.766 1 92.19 216 VAL A N 1
ATOM 1768 C CA . VAL A 1 216 ? 10.242 -27.094 -12.445 1 92.19 216 VAL A CA 1
ATOM 1769 C C . VAL A 1 216 ? 10.586 -26.844 -13.914 1 92.19 216 VAL A C 1
ATOM 1771 O O . VAL A 1 216 ? 11.406 -27.562 -14.492 1 92.19 216 VAL A O 1
ATOM 1774 N N . TYR A 1 217 ? 9.961 -25.844 -14.484 1 94.5 217 TYR A N 1
ATOM 1775 C CA . TYR A 1 217 ? 10.164 -25.516 -15.891 1 94.5 217 TYR A CA 1
ATOM 1776 C C . TYR A 1 217 ? 10.734 -24.109 -16.047 1 94.5 217 TYR A C 1
ATOM 1778 O O . TYR A 1 217 ? 10.109 -23.234 -16.641 1 94.5 217 TYR A O 1
ATOM 1786 N N . PRO A 1 218 ? 11.93 -23.984 -15.586 1 95.94 218 PRO A N 1
ATOM 1787 C CA . PRO A 1 218 ? 12.531 -22.656 -15.781 1 95.94 218 PRO A CA 1
ATOM 1788 C C . PRO A 1 218 ? 12.719 -22.312 -17.25 1 95.94 218 PRO A C 1
ATOM 1790 O O . PRO A 1 218 ? 13.07 -23.172 -18.062 1 95.94 218 PRO A O 1
ATOM 1793 N N . GLY A 1 219 ? 12.438 -21.078 -17.625 1 95.12 219 GLY A N 1
ATOM 1794 C CA . GLY A 1 219 ? 12.586 -20.625 -19 1 95.12 219 GLY A CA 1
ATOM 1795 C C . GLY A 1 219 ? 14.016 -20.25 -19.359 1 95.12 219 GLY A C 1
ATOM 1796 O O . GLY A 1 219 ? 14.344 -20.109 -20.531 1 95.12 219 GLY A O 1
ATOM 1797 N N . VAL A 1 220 ? 14.852 -20.156 -18.328 1 93.62 220 VAL A N 1
ATOM 1798 C CA . VAL A 1 220 ? 16.25 -19.781 -18.516 1 93.62 220 VAL A CA 1
ATOM 1799 C C . VAL A 1 220 ? 17.141 -20.703 -17.672 1 93.62 220 VAL A C 1
ATOM 1801 O O . VAL A 1 220 ? 16.656 -21.391 -16.766 1 93.62 220 VAL A O 1
ATOM 1804 N N . GLY A 1 221 ? 18.422 -20.672 -17.922 1 93.12 221 GLY A N 1
ATOM 1805 C CA . GLY A 1 221 ? 19.391 -21.562 -17.312 1 93.12 221 GLY A CA 1
ATOM 1806 C C . GLY A 1 221 ? 20.109 -22.453 -18.312 1 93.12 221 GLY A C 1
ATOM 1807 O O . GLY A 1 221 ? 20 -22.234 -19.516 1 93.12 221 GLY A O 1
ATOM 1808 N N . PRO A 1 222 ? 20.859 -23.422 -17.75 1 95.62 222 PRO A N 1
ATOM 1809 C CA . PRO A 1 222 ? 21.469 -24.391 -18.672 1 95.62 222 PRO A CA 1
ATOM 1810 C C . PRO A 1 222 ? 20.422 -25.125 -19.531 1 95.62 222 PRO A C 1
ATOM 1812 O O . PRO A 1 222 ? 19.344 -25.469 -19.031 1 95.62 222 PRO A O 1
ATOM 1815 N N . ARG A 1 223 ? 20.75 -25.344 -20.75 1 95.25 223 ARG A N 1
ATOM 1816 C CA . ARG A 1 223 ? 19.797 -25.938 -21.703 1 95.25 223 ARG A CA 1
ATOM 1817 C C . ARG A 1 223 ? 19.281 -27.281 -21.203 1 95.25 223 ARG A C 1
ATOM 1819 O O . ARG A 1 223 ? 18.109 -27.625 -21.422 1 95.25 223 ARG A O 1
ATOM 1826 N N . ASP A 1 224 ? 20.109 -27.969 -20.469 1 93.69 224 ASP A N 1
ATOM 1827 C CA . ASP A 1 224 ? 19.75 -29.312 -20.047 1 93.69 224 ASP A CA 1
ATOM 1828 C C . ASP A 1 224 ? 18.609 -29.266 -19.031 1 93.69 224 ASP A C 1
ATOM 1830 O O . ASP A 1 224 ? 17.844 -30.219 -18.906 1 93.69 224 ASP A O 1
ATOM 1834 N N . ILE A 1 225 ? 18.469 -28.203 -18.297 1 94.25 225 ILE A N 1
ATOM 1835 C CA . ILE A 1 225 ? 17.391 -28.172 -17.312 1 94.25 225 ILE A CA 1
ATOM 1836 C C . ILE A 1 225 ? 16.188 -27.453 -17.906 1 94.25 225 ILE A C 1
ATOM 1838 O O . ILE A 1 225 ? 15.094 -27.484 -17.328 1 94.25 225 ILE A O 1
ATOM 1842 N N . VAL A 1 226 ? 16.406 -26.75 -19.062 1 96.31 226 VAL A N 1
ATOM 1843 C CA . VAL A 1 226 ? 15.297 -26.031 -19.688 1 96.31 226 VAL A CA 1
ATOM 1844 C C . VAL A 1 226 ? 14.617 -26.938 -20.719 1 96.31 226 VAL A C 1
ATOM 1846 O O . VAL A 1 226 ? 13.391 -26.953 -20.828 1 96.31 226 VAL A O 1
ATOM 1849 N N . ASN A 1 227 ? 15.43 -27.609 -21.453 1 96.75 227 ASN A N 1
ATOM 1850 C CA . ASN A 1 227 ? 14.93 -28.406 -22.578 1 96.75 227 ASN A CA 1
ATOM 1851 C C . ASN A 1 227 ? 14.281 -29.703 -22.109 1 96.75 227 ASN A C 1
ATOM 1853 O O . ASN A 1 227 ? 14.734 -30.797 -22.484 1 96.75 227 ASN A O 1
ATOM 1857 N N . LYS A 1 228 ? 13.227 -29.625 -21.453 1 95.12 228 LYS A N 1
ATOM 1858 C CA . LYS A 1 228 ? 12.445 -30.781 -21.016 1 95.12 228 LYS A CA 1
ATOM 1859 C C . LYS A 1 228 ? 11.414 -31.172 -22.062 1 95.12 228 LYS A C 1
ATOM 1861 O O . LYS A 1 228 ? 10.969 -30.328 -22.844 1 95.12 228 LYS A O 1
ATOM 1866 N N . ASP A 1 229 ? 11.078 -32.406 -21.953 1 94.81 229 ASP A N 1
ATOM 1867 C CA . ASP A 1 229 ? 10.172 -33 -22.938 1 94.81 229 ASP A CA 1
ATOM 1868 C C . ASP A 1 229 ? 8.828 -32.281 -22.938 1 94.81 229 ASP A C 1
ATOM 1870 O O . ASP A 1 229 ? 8.195 -32.125 -21.875 1 94.81 229 ASP A O 1
ATOM 1874 N N . ARG A 1 230 ? 8.406 -31.734 -24.078 1 95.88 230 ARG A N 1
ATOM 1875 C CA . ARG A 1 230 ? 7.094 -31.156 -24.359 1 95.88 230 ARG A CA 1
ATOM 1876 C C . ARG A 1 230 ? 6.801 -29.969 -23.453 1 95.88 230 ARG A C 1
ATOM 1878 O O . ARG A 1 230 ? 5.648 -29.719 -23.094 1 95.88 230 ARG A O 1
ATOM 1885 N N . ARG A 1 231 ? 7.812 -29.281 -23.016 1 96.12 231 ARG A N 1
ATOM 1886 C CA . ARG A 1 231 ? 7.633 -28.172 -22.078 1 96.12 231 ARG A CA 1
ATOM 1887 C C . ARG A 1 231 ? 6.723 -27.109 -22.672 1 96.12 231 ARG A C 1
ATOM 1889 O O . ARG A 1 231 ? 5.879 -26.547 -21.969 1 96.12 231 ARG A O 1
ATOM 1896 N N . GLY A 1 232 ? 6.926 -26.766 -23.984 1 97.25 232 GLY A N 1
ATOM 1897 C CA . GLY A 1 232 ? 6.078 -25.781 -24.625 1 97.25 232 GLY A CA 1
ATOM 1898 C C . GLY A 1 232 ? 4.613 -26.172 -24.656 1 97.25 232 GLY A C 1
ATOM 1899 O O . GLY A 1 232 ? 3.73 -25.344 -24.453 1 97.25 232 GLY A O 1
ATOM 1900 N N . GLU A 1 233 ? 4.367 -27.453 -24.984 1 97.5 233 GLU A N 1
ATOM 1901 C CA . GLU A 1 233 ? 3.004 -27.969 -24.969 1 97.5 233 GLU A CA 1
ATOM 1902 C C . GLU A 1 233 ? 2.4 -27.922 -23.578 1 97.5 233 GLU A C 1
ATOM 1904 O O . GLU A 1 233 ? 1.215 -27.625 -23.406 1 97.5 233 GLU A O 1
ATOM 1909 N N . LEU A 1 234 ? 3.264 -28.203 -22.625 1 96.38 234 LEU A N 1
ATOM 1910 C CA . LEU A 1 234 ? 2.814 -28.156 -21.234 1 96.38 234 LEU A CA 1
ATOM 1911 C C . LEU A 1 234 ? 2.422 -26.734 -20.844 1 96.38 234 LEU A C 1
ATOM 1913 O O . LEU A 1 234 ? 1.437 -26.531 -20.125 1 96.38 234 LEU A O 1
ATOM 1917 N N . PHE A 1 235 ? 3.215 -25.75 -21.297 1 96.75 235 PHE A N 1
ATOM 1918 C CA . PHE A 1 235 ? 2.908 -24.359 -21.062 1 96.75 235 PHE A CA 1
ATOM 1919 C C . PHE A 1 235 ? 1.539 -24 -21.625 1 96.75 235 PHE A C 1
ATOM 1921 O O . PHE A 1 235 ? 0.722 -23.375 -20.938 1 96.75 235 PHE A O 1
ATOM 1928 N N . TYR A 1 236 ? 1.296 -24.406 -22.828 1 96.44 236 TYR A N 1
ATOM 1929 C CA . TYR A 1 236 ? 0.008 -24.203 -23.484 1 96.44 236 TYR A CA 1
ATOM 1930 C C . TYR A 1 236 ? -1.113 -24.875 -22.688 1 96.44 236 TYR A C 1
ATOM 1932 O O . TYR A 1 236 ? -2.115 -24.234 -22.359 1 96.44 236 TYR A O 1
ATOM 1940 N N . TYR A 1 237 ? -0.957 -26.031 -22.375 1 97 237 TYR A N 1
ATOM 1941 C CA . TYR A 1 237 ? -2.045 -26.844 -21.859 1 97 237 TYR A CA 1
ATOM 1942 C C . TYR A 1 237 ? -2.449 -26.391 -20.453 1 97 237 TYR A C 1
ATOM 1944 O O . TYR A 1 237 ? -3.637 -26.234 -20.172 1 97 237 TYR A O 1
ATOM 1952 N N . PHE A 1 238 ? -1.449 -26.203 -19.641 1 94.5 238 PHE A N 1
ATOM 1953 C CA . PHE A 1 238 ? -1.727 -25.766 -18.281 1 94.5 238 PHE A CA 1
ATOM 1954 C C . PHE A 1 238 ? -2.498 -24.453 -18.281 1 94.5 238 PHE A C 1
ATOM 1956 O O . PHE A 1 238 ? -3.514 -24.328 -17.594 1 94.5 238 PHE A O 1
ATOM 1963 N N . HIS A 1 239 ? -2.078 -23.484 -19.062 1 96.12 239 HIS A N 1
ATOM 1964 C CA . HIS A 1 239 ? -2.742 -22.188 -19.094 1 96.12 239 HIS A CA 1
ATOM 1965 C C . HIS A 1 239 ? -4.125 -22.281 -19.734 1 96.12 239 HIS A C 1
ATOM 1967 O O . HIS A 1 239 ? -5.062 -21.609 -19.297 1 96.12 239 HIS A O 1
ATOM 1973 N N . GLY A 1 240 ? -4.234 -23.156 -20.719 1 96.88 240 GLY A N 1
ATOM 1974 C CA . GLY A 1 240 ? -5.543 -23.406 -21.312 1 96.88 240 GLY A CA 1
ATOM 1975 C C . GLY A 1 240 ? -6.539 -23.984 -20.328 1 96.88 240 GLY A C 1
ATOM 1976 O O . GLY A 1 240 ? -7.703 -23.562 -20.297 1 96.88 240 GLY A O 1
ATOM 1977 N N . GLN A 1 241 ? -6.043 -24.922 -19.547 1 97.25 241 GLN A N 1
ATOM 1978 C CA . GLN A 1 241 ? -6.887 -25.547 -18.531 1 97.25 241 GLN A CA 1
ATOM 1979 C C . GLN A 1 241 ? -7.285 -24.547 -17.453 1 97.25 241 GLN A C 1
ATOM 1981 O O . GLN A 1 241 ? -8.414 -24.578 -16.953 1 97.25 241 GLN A O 1
ATOM 1986 N N . MET A 1 242 ? -6.383 -23.656 -17.109 1 96.5 242 MET A N 1
ATOM 1987 C CA . MET A 1 242 ? -6.68 -22.625 -16.125 1 96.5 242 MET A CA 1
ATOM 1988 C C . MET A 1 242 ? -7.785 -21.703 -16.609 1 96.5 242 MET A C 1
ATOM 1990 O O . MET A 1 242 ? -8.688 -21.344 -15.852 1 96.5 242 MET A O 1
ATOM 1994 N N . VAL A 1 243 ? -7.719 -21.297 -17.875 1 97.75 243 VAL A N 1
ATOM 1995 C CA . VAL A 1 243 ? -8.719 -20.406 -18.453 1 97.75 243 VAL A CA 1
ATOM 1996 C C . VAL A 1 243 ? -10.07 -21.125 -18.531 1 97.75 243 VAL A C 1
ATOM 1998 O O . VAL A 1 243 ? -11.109 -20.547 -18.203 1 97.75 243 VAL A O 1
ATOM 2001 N N . ALA A 1 244 ? -10.055 -22.406 -18.938 1 97.88 244 ALA A N 1
ATOM 2002 C CA . ALA A 1 244 ? -11.281 -23.188 -18.969 1 97.88 244 ALA A CA 1
ATOM 2003 C C . ALA A 1 244 ? -11.914 -23.281 -17.594 1 97.88 244 ALA A C 1
ATOM 2005 O O . ALA A 1 244 ? -13.125 -23.094 -17.438 1 97.88 244 ALA A O 1
ATOM 2006 N N . ARG A 1 245 ? -11.055 -23.562 -16.609 1 97.62 245 ARG A N 1
ATOM 2007 C CA . ARG A 1 245 ? -11.523 -23.656 -15.234 1 97.62 245 ARG A CA 1
ATOM 2008 C C . ARG A 1 245 ? -12.133 -22.328 -14.773 1 97.62 245 ARG A C 1
ATOM 2010 O O . ARG A 1 245 ? -13.156 -22.328 -14.086 1 97.62 245 ARG A O 1
ATOM 2017 N N . TYR A 1 246 ? -11.516 -21.25 -15.086 1 98.19 246 TYR A N 1
ATOM 2018 C CA . TYR A 1 246 ? -12.008 -19.938 -14.695 1 98.19 246 TYR A CA 1
ATOM 2019 C C . TYR A 1 246 ? -13.383 -19.656 -15.305 1 98.19 246 TYR A C 1
ATOM 2021 O O . TYR A 1 246 ? -14.273 -19.125 -14.641 1 98.19 246 TYR A O 1
ATOM 2029 N N . HIS A 1 247 ? -13.594 -20.016 -16.594 1 98.19 247 HIS A N 1
ATOM 2030 C CA . HIS A 1 247 ? -14.891 -19.844 -17.25 1 98.19 247 HIS A CA 1
ATOM 2031 C C . HIS A 1 247 ? -15.969 -20.656 -16.531 1 98.19 247 HIS A C 1
ATOM 2033 O O . HIS A 1 247 ? -17.078 -20.156 -16.312 1 98.19 247 HIS A O 1
ATOM 2039 N N . VAL A 1 248 ? -15.617 -21.859 -16.188 1 97.81 248 VAL A N 1
ATOM 2040 C CA . VAL A 1 248 ? -16.594 -22.719 -15.531 1 97.81 248 VAL A CA 1
ATOM 2041 C C . VAL A 1 248 ? -16.953 -22.125 -14.164 1 97.81 248 VAL A C 1
ATOM 2043 O O . VAL A 1 248 ? -18.109 -22.156 -13.75 1 97.81 248 VAL A O 1
ATOM 2046 N N . GLU A 1 249 ? -15.922 -21.609 -13.422 1 98.19 249 GLU A N 1
ATOM 2047 C CA . GLU A 1 249 ? -16.172 -20.938 -12.148 1 98.19 249 GLU A CA 1
ATOM 2048 C C . GLU A 1 249 ? -17.078 -19.719 -12.344 1 98.19 249 GLU A C 1
ATOM 2050 O O . GLU A 1 249 ? -17.922 -19.422 -11.492 1 98.19 249 GLU A O 1
ATOM 2055 N N . ARG A 1 250 ? -16.859 -18.984 -13.43 1 98.12 250 ARG A N 1
ATOM 2056 C CA . ARG A 1 250 ? -17.719 -17.844 -13.742 1 98.12 250 ARG A CA 1
ATOM 2057 C C . ARG A 1 250 ? -19.172 -18.266 -13.914 1 98.12 250 ARG A C 1
ATOM 2059 O O . ARG A 1 250 ? -20.078 -17.641 -13.367 1 98.12 250 ARG A O 1
ATOM 2066 N N . PHE A 1 251 ? -19.406 -19.359 -14.617 1 97.69 251 PHE A N 1
ATOM 2067 C CA . PHE A 1 251 ? -20.766 -19.859 -14.82 1 97.69 251 PHE A CA 1
ATOM 2068 C C . PHE A 1 251 ? -21.422 -20.188 -13.484 1 97.69 251 PHE A C 1
ATOM 2070 O O . PHE A 1 251 ? -22.594 -19.891 -13.273 1 97.69 251 PHE A O 1
ATOM 2077 N N . CYS A 1 252 ? -20.625 -20.797 -12.578 1 97.19 252 CYS A N 1
ATOM 2078 C CA . CYS A 1 252 ? -21.141 -21.156 -11.266 1 97.19 252 CYS A CA 1
ATOM 2079 C C . CYS A 1 252 ? -21.594 -19.938 -10.484 1 97.19 252 CYS A C 1
ATOM 2081 O O . CYS A 1 252 ? -22.375 -20.031 -9.547 1 97.19 252 CYS A O 1
ATOM 2083 N N . ASN A 1 253 ? -21.078 -18.75 -10.852 1 96.88 253 ASN A N 1
ATOM 2084 C CA . ASN A 1 253 ? -21.359 -17.516 -10.125 1 96.88 253 ASN A CA 1
ATOM 2085 C C . ASN A 1 253 ? -22.203 -16.562 -10.945 1 96.88 253 ASN A C 1
ATOM 2087 O O . ASN A 1 253 ? -22.219 -15.352 -10.688 1 96.88 253 ASN A O 1
ATOM 2091 N N . GLY A 1 254 ? -22.797 -17.031 -11.992 1 96.44 254 GLY A N 1
ATOM 2092 C CA . GLY A 1 254 ? -23.734 -16.25 -12.789 1 96.44 254 GLY A CA 1
ATOM 2093 C C . GLY A 1 254 ? -23.031 -15.266 -13.719 1 96.44 254 GLY A C 1
ATOM 2094 O O . GLY A 1 254 ? -23.641 -14.289 -14.156 1 96.44 254 GLY A O 1
ATOM 2095 N N . LEU A 1 255 ? -21.797 -15.414 -13.961 1 97.56 255 LEU A N 1
ATOM 2096 C CA . LEU A 1 255 ? -21.047 -14.539 -14.852 1 97.56 255 LEU A CA 1
ATOM 2097 C C . LEU A 1 255 ? -20.812 -15.211 -16.203 1 97.56 255 LEU A C 1
ATOM 2099 O O . LEU A 1 255 ? -20.594 -16.422 -16.266 1 97.56 255 LEU A O 1
ATOM 2103 N N . GLY A 1 256 ? -20.812 -14.5 -17.297 1 96.62 256 GLY A N 1
ATOM 2104 C CA . GLY A 1 256 ? -20.641 -15.023 -18.656 1 96.62 256 GLY A CA 1
ATOM 2105 C C . GLY A 1 256 ? -19.188 -15.219 -19.031 1 96.62 256 GLY A C 1
ATOM 2106 O O . GLY A 1 256 ? -18.297 -15.133 -18.188 1 96.62 256 GLY A O 1
ATOM 2107 N N . LEU A 1 257 ? -18.953 -15.531 -20.344 1 96.12 257 LEU A N 1
ATOM 2108 C CA . LEU A 1 257 ? -17.609 -15.766 -20.875 1 96.12 257 LEU A CA 1
ATOM 2109 C C . LEU A 1 257 ? -16.766 -14.5 -20.797 1 96.12 257 LEU A C 1
ATOM 2111 O O . LEU A 1 257 ? -17.297 -13.391 -20.891 1 96.12 257 LEU A O 1
ATOM 2115 N N . LEU A 1 258 ? -15.5 -14.695 -20.672 1 96 258 LEU A N 1
ATOM 2116 C CA . LEU A 1 258 ? -14.539 -13.594 -20.703 1 96 258 LEU A CA 1
ATOM 2117 C C . LEU A 1 258 ? -14.375 -13.055 -22.125 1 96 258 LEU A C 1
ATOM 2119 O O . LEU A 1 258 ? -14.547 -13.797 -23.094 1 96 258 LEU A O 1
ATOM 2123 N N . GLU A 1 259 ? -14.094 -11.797 -22.156 1 96.69 259 GLU A N 1
ATOM 2124 C CA . GLU A 1 259 ? -13.57 -11.211 -23.391 1 96.69 259 GLU A CA 1
ATOM 2125 C C . GLU A 1 259 ? -12.047 -11.242 -23.406 1 96.69 259 GLU A C 1
ATOM 2127 O O . GLU A 1 259 ? -11.398 -10.758 -22.484 1 96.69 259 GLU A O 1
ATOM 2132 N N . PRO A 1 260 ? -11.484 -11.891 -24.453 1 97.94 260 PRO A N 1
ATOM 2133 C CA . PRO A 1 260 ? -10.023 -11.875 -24.516 1 97.94 260 PRO A CA 1
ATOM 2134 C C . PRO A 1 260 ? -9.453 -10.453 -24.578 1 97.94 260 PRO A C 1
ATOM 2136 O O . PRO A 1 260 ? -10.07 -9.555 -25.156 1 97.94 260 PRO A O 1
ATOM 2139 N N . TYR A 1 261 ? -8.328 -10.227 -24 1 97.94 261 TYR A N 1
ATOM 2140 C CA . TYR A 1 261 ? -7.656 -8.93 -24.109 1 97.94 261 TYR A CA 1
ATOM 2141 C C . TYR A 1 261 ? -6.734 -8.898 -25.312 1 97.94 261 TYR A C 1
ATOM 2143 O O . TYR A 1 261 ? -5.508 -8.898 -25.172 1 97.94 261 TYR A O 1
ATOM 2151 N N . ASN A 1 262 ? -7.285 -8.742 -26.469 1 97 262 ASN A N 1
ATOM 2152 C CA . ASN A 1 262 ? -6.543 -8.82 -27.719 1 97 262 ASN A CA 1
ATOM 2153 C C . ASN A 1 262 ? -6.41 -7.445 -28.375 1 97 262 ASN A C 1
ATOM 2155 O O . ASN A 1 262 ? -5.73 -7.305 -29.391 1 97 262 ASN A O 1
ATOM 2159 N N . ASN A 1 263 ? -7.102 -6.438 -27.859 1 97.81 263 ASN A N 1
ATOM 2160 C CA . ASN A 1 263 ? -6.914 -5.039 -28.234 1 97.81 263 ASN A CA 1
ATOM 2161 C C . ASN A 1 263 ? -6.145 -4.273 -27.172 1 97.81 263 ASN A C 1
ATOM 2163 O O . ASN A 1 263 ? -6.742 -3.746 -26.219 1 97.81 263 ASN A O 1
ATOM 2167 N N . LEU A 1 264 ? -4.891 -4.121 -27.375 1 98 264 LEU A N 1
ATOM 2168 C CA . LEU A 1 264 ? -3.977 -3.572 -26.375 1 98 264 LEU A CA 1
ATOM 2169 C C . LEU A 1 264 ? -4.262 -2.094 -26.141 1 98 264 LEU A C 1
ATOM 2171 O O . LEU A 1 264 ? -3.736 -1.505 -25.188 1 98 264 LEU A O 1
ATOM 2175 N N . ARG A 1 265 ? -5.16 -1.496 -26.891 1 97.62 265 ARG A N 1
ATOM 2176 C CA . ARG A 1 265 ? -5.453 -0.072 -26.781 1 97.62 265 ARG A CA 1
ATOM 2177 C C . ARG A 1 265 ? -6.82 0.153 -26.125 1 97.62 265 ARG A C 1
ATOM 2179 O O . ARG A 1 265 ? -7.199 1.292 -25.859 1 97.62 265 ARG A O 1
ATOM 2186 N N . ALA A 1 266 ? -7.512 -0.895 -25.828 1 97.31 266 ALA A N 1
ATOM 2187 C CA . ALA A 1 266 ? -8.836 -0.807 -25.219 1 97.31 266 ALA A CA 1
ATOM 2188 C C . ALA A 1 266 ? -8.727 -0.633 -23.703 1 97.31 266 ALA A C 1
ATOM 2190 O O . ALA A 1 266 ? -7.832 -1.198 -23.078 1 97.31 266 ALA A O 1
ATOM 2191 N N . PRO A 1 267 ? -9.719 0.14 -23.125 1 96.94 267 PRO A N 1
ATOM 2192 C CA . PRO A 1 267 ? -9.719 0.25 -21.656 1 96.94 267 PRO A CA 1
ATOM 2193 C C . PRO A 1 267 ? -10.023 -1.077 -20.969 1 96.94 267 PRO A C 1
ATOM 2195 O O . PRO A 1 267 ? -10.75 -1.908 -21.516 1 96.94 267 PRO A O 1
ATOM 2198 N N . ILE A 1 268 ? -9.445 -1.262 -19.859 1 97.75 268 ILE A N 1
ATOM 2199 C CA . ILE A 1 268 ? -9.703 -2.426 -19.016 1 97.75 268 ILE A CA 1
ATOM 2200 C C . ILE A 1 268 ? -10.773 -2.086 -17.984 1 97.75 268 ILE A C 1
ATOM 2202 O O . ILE A 1 268 ? -10.516 -1.339 -17.047 1 97.75 268 ILE A O 1
ATOM 2206 N N . ARG A 1 269 ? -11.852 -2.58 -18.125 1 94 269 ARG A N 1
ATOM 2207 C CA . ARG A 1 269 ? -13.031 -2.205 -17.344 1 94 269 ARG A CA 1
ATOM 2208 C C . ARG A 1 269 ? -12.867 -2.611 -15.883 1 94 269 ARG A C 1
ATOM 2210 O O . ARG A 1 269 ? -13.266 -1.87 -14.977 1 94 269 ARG A O 1
ATOM 2217 N N . GLU A 1 270 ? -12.336 -3.781 -15.641 1 93.69 270 GLU A N 1
ATOM 2218 C CA . GLU A 1 270 ? -12.305 -4.328 -14.289 1 93.69 270 GLU A CA 1
ATOM 2219 C C . GLU A 1 270 ? -11.133 -3.762 -13.492 1 93.69 270 GLU A C 1
ATOM 2221 O O . GLU A 1 270 ? -10 -3.744 -13.969 1 93.69 270 GLU A O 1
ATOM 2226 N N . PRO A 1 271 ? -11.344 -3.244 -12.328 1 95.69 271 PRO A N 1
ATOM 2227 C CA . PRO A 1 271 ? -10.266 -2.881 -11.398 1 95.69 271 PRO A CA 1
ATOM 2228 C C . PRO A 1 271 ? -9.773 -4.07 -10.578 1 95.69 271 PRO A C 1
ATOM 2230 O O . PRO A 1 271 ? -10.383 -5.137 -10.602 1 95.69 271 PRO A O 1
ATOM 2233 N N . TYR A 1 272 ? -8.703 -3.924 -9.977 1 97.25 272 TYR A N 1
ATOM 2234 C CA . TYR A 1 272 ? -8.258 -4.898 -8.984 1 97.25 272 TYR A CA 1
ATOM 2235 C C . TYR A 1 272 ? -7.398 -4.238 -7.918 1 97.25 272 TYR A C 1
ATOM 2237 O O . TYR A 1 272 ? -6.379 -3.619 -8.227 1 97.25 272 TYR A O 1
ATOM 2245 N N . TYR A 1 273 ? -7.832 -4.371 -6.699 1 96.25 273 TYR A N 1
ATOM 2246 C CA . TYR A 1 273 ? -7.129 -3.908 -5.508 1 96.25 273 TYR A CA 1
ATOM 2247 C C . TYR A 1 273 ? -6.594 -5.082 -4.699 1 96.25 273 TYR A C 1
ATOM 2249 O O . TYR A 1 273 ? -7.301 -5.633 -3.85 1 96.25 273 TYR A O 1
ATOM 2257 N N . PRO A 1 274 ? -5.355 -5.445 -4.867 1 95.31 274 PRO A N 1
ATOM 2258 C CA . PRO A 1 274 ? -4.855 -6.723 -4.355 1 95.31 274 PRO A CA 1
ATOM 2259 C C . PRO A 1 274 ? -4.746 -6.746 -2.832 1 95.31 274 PRO A C 1
ATOM 2261 O O . PRO A 1 274 ? -4.848 -7.812 -2.221 1 95.31 274 PRO A O 1
ATOM 2264 N N . LYS A 1 275 ? -4.453 -5.586 -2.152 1 93.81 275 LYS A N 1
ATOM 2265 C CA . LYS A 1 275 ? -4.273 -5.477 -0.708 1 93.81 275 LYS A CA 1
ATOM 2266 C C . LYS A 1 275 ? -3.195 -6.438 -0.213 1 93.81 275 LYS A C 1
ATOM 2268 O O . LYS A 1 275 ? -3.414 -7.188 0.741 1 93.81 275 LYS A O 1
ATOM 2273 N N . ILE A 1 276 ? -2.082 -6.539 -0.836 1 94.44 276 ILE A N 1
ATOM 2274 C CA . ILE A 1 276 ? -0.897 -7.254 -0.374 1 94.44 276 ILE A CA 1
ATOM 2275 C C . ILE A 1 276 ? 0.329 -6.352 -0.484 1 94.44 276 ILE A C 1
ATOM 2277 O O . ILE A 1 276 ? 0.277 -5.301 -1.127 1 94.44 276 ILE A O 1
ATOM 2281 N N . LEU A 1 277 ? 1.363 -6.676 0.208 1 92.94 277 LEU A N 1
ATOM 2282 C CA . LEU A 1 277 ? 2.547 -5.824 0.221 1 92.94 277 LEU A CA 1
ATOM 2283 C C . LEU A 1 277 ? 3.816 -6.652 0.071 1 92.94 277 LEU A C 1
ATOM 2285 O O . LEU A 1 277 ? 3.752 -7.879 -0.053 1 92.94 277 LEU A O 1
ATOM 2289 N N . ARG A 1 278 ? 4.898 -6.02 -0.055 1 92.62 278 ARG A N 1
ATOM 2290 C CA . ARG A 1 278 ? 6.23 -6.613 -0.114 1 92.62 278 ARG A CA 1
ATOM 2291 C C . ARG A 1 278 ? 6.988 -6.395 1.191 1 92.62 278 ARG A C 1
ATOM 2293 O O . ARG A 1 278 ? 7.27 -5.254 1.565 1 92.62 278 ARG A O 1
ATOM 2300 N N . SER A 1 279 ? 7.371 -7.457 1.817 1 89.38 279 SER A N 1
ATOM 2301 C CA . SER A 1 279 ? 7.984 -7.371 3.139 1 89.38 279 SER A CA 1
ATOM 2302 C C . SER A 1 279 ? 9.352 -6.703 3.068 1 89.38 279 SER A C 1
ATOM 2304 O O . SER A 1 279 ? 9.82 -6.117 4.051 1 89.38 279 SER A O 1
ATOM 2306 N N . ALA A 1 280 ? 9.992 -6.746 1.887 1 91.75 280 ALA A N 1
ATOM 2307 C CA . ALA A 1 280 ? 11.344 -6.211 1.739 1 91.75 280 ALA A CA 1
ATOM 2308 C C . ALA A 1 280 ? 11.367 -4.703 1.968 1 91.75 280 ALA A C 1
ATOM 2310 O O . ALA A 1 280 ? 12.352 -4.156 2.473 1 91.75 280 ALA A O 1
ATOM 2311 N N . ASN A 1 281 ? 10.242 -4.035 1.614 1 91.88 281 ASN A N 1
ATOM 2312 C CA . ASN A 1 281 ? 10.258 -2.58 1.69 1 91.88 281 ASN A CA 1
ATOM 2313 C C . ASN A 1 281 ? 8.906 -2.035 2.152 1 91.88 281 ASN A C 1
ATOM 2315 O O . ASN A 1 281 ? 8.711 -0.819 2.217 1 91.88 281 ASN A O 1
ATOM 2319 N N . ASN A 1 282 ? 7.984 -2.861 2.475 1 91.62 282 ASN A N 1
ATOM 2320 C CA . ASN A 1 282 ? 6.668 -2.504 2.986 1 91.62 282 ASN A CA 1
ATOM 2321 C C . ASN A 1 282 ? 5.859 -1.718 1.958 1 91.62 282 ASN A C 1
ATOM 2323 O O . ASN A 1 282 ? 4.957 -0.959 2.318 1 91.62 282 ASN A O 1
ATOM 2327 N N . ARG A 1 283 ? 6.227 -1.836 0.696 1 92.38 283 ARG A N 1
ATOM 2328 C CA . ARG A 1 283 ? 5.434 -1.22 -0.362 1 92.38 283 ARG A CA 1
ATOM 2329 C C . ARG A 1 283 ? 4.32 -2.154 -0.824 1 92.38 283 ARG A C 1
ATOM 2331 O O . ARG A 1 283 ? 4.512 -3.369 -0.895 1 92.38 283 ARG A O 1
ATOM 2338 N N . THR A 1 284 ? 3.205 -1.598 -1.084 1 92.19 284 THR A N 1
ATOM 2339 C CA . THR A 1 284 ? 2.066 -2.385 -1.544 1 92.19 284 THR A CA 1
ATOM 2340 C C . THR A 1 284 ? 2.184 -2.686 -3.035 1 92.19 284 THR A C 1
ATOM 2342 O O . THR A 1 284 ? 2.904 -1.995 -3.758 1 92.19 284 THR A O 1
ATOM 2345 N N . HIS A 1 285 ? 1.565 -3.783 -3.449 1 95.69 285 HIS A N 1
ATOM 2346 C CA . HIS A 1 285 ? 1.307 -3.943 -4.875 1 95.69 285 HIS A CA 1
ATOM 2347 C C . HIS A 1 285 ? 0.258 -2.949 -5.359 1 95.69 285 HIS A C 1
ATOM 2349 O O . HIS A 1 285 ? -0.87 -2.936 -4.863 1 95.69 285 HIS A O 1
ATOM 2355 N N . PRO A 1 286 ? 0.648 -2.135 -6.297 1 95.75 286 PRO A N 1
ATOM 2356 C CA . PRO A 1 286 ? -0.287 -1.09 -6.719 1 95.75 286 PRO A CA 1
ATOM 2357 C C . PRO A 1 286 ? -1.585 -1.655 -7.293 1 95.75 286 PRO A C 1
ATOM 2359 O O . PRO A 1 286 ? -1.581 -2.734 -7.891 1 95.75 286 PRO A O 1
ATOM 2362 N N . ALA A 1 287 ? -2.66 -0.931 -7.168 1 95.62 287 ALA A N 1
ATOM 2363 C CA . ALA A 1 287 ? -3.963 -1.3 -7.715 1 95.62 287 ALA A CA 1
ATOM 2364 C C . ALA A 1 287 ? -4.078 -0.881 -9.18 1 95.62 287 ALA A C 1
ATOM 2366 O O . ALA A 1 287 ? -3.312 -0.042 -9.656 1 95.62 287 ALA A O 1
ATOM 2367 N N . ARG A 1 288 ? -4.93 -1.511 -9.891 1 96.31 288 ARG A N 1
ATOM 2368 C CA . ARG A 1 288 ? -5.414 -1.058 -11.195 1 96.31 288 ARG A CA 1
ATOM 2369 C C . ARG A 1 288 ? -6.828 -0.498 -11.086 1 96.31 288 ARG A C 1
ATOM 2371 O O . ARG A 1 288 ? -7.746 -1.193 -10.641 1 96.31 288 ARG A O 1
ATOM 2378 N N . TYR A 1 289 ? -7.016 0.693 -11.5 1 92.94 289 TYR A N 1
ATOM 2379 C CA . TYR A 1 289 ? -8.312 1.354 -11.43 1 92.94 289 TYR A CA 1
ATOM 2380 C C . TYR A 1 289 ? -9.164 1.023 -12.648 1 92.94 289 TYR A C 1
ATOM 2382 O O . TYR A 1 289 ? -8.648 0.539 -13.656 1 92.94 289 TYR A O 1
ATOM 2390 N N . PRO A 1 290 ? -10.445 1.258 -12.461 1 93 290 PRO A N 1
ATOM 2391 C CA . PRO A 1 290 ? -11.328 0.93 -13.586 1 93 290 PRO A CA 1
ATOM 2392 C C . PRO A 1 290 ? -11.016 1.749 -14.836 1 93 290 PRO A C 1
ATOM 2394 O O . PRO A 1 290 ? -10.664 2.928 -14.734 1 93 290 PRO A O 1
ATOM 2397 N N . MET A 1 291 ? -11.094 1.156 -15.969 1 94.12 291 MET A N 1
ATOM 2398 C CA . MET A 1 291 ? -11.094 1.782 -17.281 1 94.12 291 MET A CA 1
ATOM 2399 C C . MET A 1 291 ? -9.711 2.307 -17.641 1 94.12 291 MET A C 1
ATOM 2401 O O . MET A 1 291 ? -9.562 3.15 -18.531 1 94.12 291 MET A O 1
ATOM 2405 N N . MET A 1 292 ? -8.695 1.816 -17 1 95.88 292 MET A N 1
ATOM 2406 C CA . MET A 1 292 ? -7.34 2.215 -17.375 1 95.88 292 MET A CA 1
ATOM 2407 C C . MET A 1 292 ? -6.965 1.646 -18.734 1 95.88 292 MET A C 1
ATOM 2409 O O . MET A 1 292 ? -7.496 0.615 -19.141 1 95.88 292 MET A O 1
ATOM 2413 N N . VAL A 1 293 ? -6.07 2.316 -19.406 1 97.06 293 VAL A N 1
ATOM 2414 C CA . VAL A 1 293 ? -5.633 1.927 -20.75 1 97.06 293 VAL A CA 1
ATOM 2415 C C . VAL A 1 293 ? -4.117 1.733 -20.766 1 97.06 293 VAL A C 1
ATOM 2417 O O . VAL A 1 293 ? -3.387 2.48 -20.109 1 97.06 293 VAL A O 1
ATOM 2420 N N . LEU A 1 294 ? -3.66 0.712 -21.469 1 98.12 294 LEU A N 1
ATOM 2421 C CA . LEU A 1 294 ? -2.227 0.481 -21.609 1 98.12 294 LEU A CA 1
ATOM 2422 C C . LEU A 1 294 ? -1.563 1.611 -22.391 1 98.12 294 LEU A C 1
ATOM 2424 O O . LEU A 1 294 ? -2.217 2.287 -23.188 1 98.12 294 LEU A O 1
ATOM 2428 N N . SER A 1 295 ? -0.34 1.826 -22.094 1 97.5 295 SER A N 1
ATOM 2429 C CA . SER A 1 295 ? 0.532 2.734 -22.828 1 97.5 295 SER A CA 1
ATOM 2430 C C . SER A 1 295 ? 1.929 2.146 -23 1 97.5 295 SER A C 1
ATOM 2432 O O . SER A 1 295 ? 2.238 1.097 -22.438 1 97.5 295 SER A O 1
ATOM 2434 N N . ASP A 1 296 ? 2.691 2.766 -23.875 1 98.5 296 ASP A N 1
ATOM 2435 C CA . ASP A 1 296 ? 4.086 2.354 -23.969 1 98.5 296 ASP A CA 1
ATOM 2436 C C . ASP A 1 296 ? 4.762 2.398 -22.594 1 98.5 296 ASP A C 1
ATOM 2438 O O . ASP A 1 296 ? 4.5 3.303 -21.797 1 98.5 296 ASP A O 1
ATOM 2442 N N . VAL A 1 297 ? 5.496 1.383 -22.328 1 98.5 297 VAL A N 1
ATOM 2443 C CA . VAL A 1 297 ? 6.242 1.319 -21.078 1 98.5 297 VAL A CA 1
ATOM 2444 C C . VAL A 1 297 ? 7.711 1.646 -21.328 1 98.5 297 VAL A C 1
ATOM 2446 O O . VAL A 1 297 ? 8.398 0.916 -22.047 1 98.5 297 VAL A O 1
ATOM 2449 N N . ASN A 1 298 ? 8.133 2.725 -20.906 1 97.94 298 ASN A N 1
ATOM 2450 C CA . ASN A 1 298 ? 9.531 3.15 -20.969 1 97.94 298 ASN A CA 1
ATOM 2451 C C . ASN A 1 298 ? 10.078 3.508 -19.594 1 97.94 298 ASN A C 1
ATOM 2453 O O . ASN A 1 298 ? 9.961 4.652 -19.156 1 97.94 298 ASN A O 1
ATOM 2457 N N . ARG A 1 299 ? 10.711 2.555 -18.969 1 96.81 299 ARG A N 1
ATOM 2458 C CA . ARG A 1 299 ? 11.242 2.682 -17.625 1 96.81 299 ARG A CA 1
ATOM 2459 C C . ARG A 1 299 ? 12.727 2.324 -17.578 1 96.81 299 ARG A C 1
ATOM 2461 O O . ARG A 1 299 ? 13.086 1.164 -17.375 1 96.81 299 ARG A O 1
ATOM 2468 N N . THR A 1 300 ? 13.57 3.283 -17.641 1 93.69 300 THR A N 1
ATOM 2469 C CA . THR A 1 300 ? 15.016 3.1 -17.75 1 93.69 300 THR A CA 1
ATOM 2470 C C . THR A 1 300 ? 15.578 2.439 -16.484 1 93.69 300 THR A C 1
ATOM 2472 O O . THR A 1 300 ? 16.406 1.536 -16.578 1 93.69 300 THR A O 1
ATOM 2475 N N . ALA A 1 301 ? 15.102 2.838 -15.383 1 89.62 301 ALA A N 1
ATOM 2476 C CA . ALA A 1 301 ? 15.602 2.299 -14.117 1 89.62 301 ALA A CA 1
ATOM 2477 C C . ALA A 1 301 ? 15.328 0.8 -14.016 1 89.62 301 ALA A C 1
ATOM 2479 O O . ALA A 1 301 ? 16.109 0.061 -13.414 1 89.62 301 ALA A O 1
ATOM 2480 N N . ASP A 1 302 ? 14.242 0.333 -14.688 1 92.88 302 ASP A N 1
ATOM 2481 C CA . ASP A 1 302 ? 13.836 -1.068 -14.641 1 92.88 302 ASP A CA 1
ATOM 2482 C C . ASP A 1 302 ? 14.312 -1.814 -15.891 1 92.88 302 ASP A C 1
ATOM 2484 O O . ASP A 1 302 ? 14.039 -3.006 -16.047 1 92.88 302 ASP A O 1
ATOM 2488 N N . GLN A 1 303 ? 14.953 -1.114 -16.797 1 94.12 303 GLN A N 1
ATOM 2489 C CA . GLN A 1 303 ? 15.445 -1.656 -18.047 1 94.12 303 GLN A CA 1
ATOM 2490 C C . GLN A 1 303 ? 14.305 -2.254 -18.875 1 94.12 303 GLN A C 1
ATOM 2492 O O . GLN A 1 303 ? 14.406 -3.385 -19.359 1 94.12 303 GLN A O 1
ATOM 2497 N N . VAL A 1 304 ? 13.211 -1.575 -18.938 1 97.06 304 VAL A N 1
ATOM 2498 C CA . VAL A 1 304 ? 12.031 -1.998 -19.688 1 97.06 304 VAL A CA 1
ATOM 2499 C C . VAL A 1 304 ? 11.695 -0.958 -20.75 1 97.06 304 VAL A C 1
ATOM 2501 O O . VAL A 1 304 ? 11.547 0.229 -20.453 1 97.06 304 VAL A O 1
ATOM 2504 N N . ASN A 1 305 ? 11.656 -1.289 -21.938 1 97.81 305 ASN A N 1
ATOM 2505 C CA . ASN A 1 305 ? 11.211 -0.486 -23.062 1 97.81 305 ASN A CA 1
ATOM 2506 C C . ASN A 1 305 ? 10.344 -1.298 -24.031 1 97.81 305 ASN A C 1
ATOM 2508 O O . ASN A 1 305 ? 10.859 -2.029 -24.875 1 97.81 305 ASN A O 1
ATOM 2512 N N . ILE A 1 306 ? 9.047 -1.175 -23.891 1 98.31 306 ILE A N 1
ATOM 2513 C CA . ILE A 1 306 ? 8.062 -1.924 -24.672 1 98.31 306 ILE A CA 1
ATOM 2514 C C . ILE A 1 306 ? 7.051 -0.962 -25.281 1 98.31 306 ILE A C 1
ATOM 2516 O O . ILE A 1 306 ? 6.441 -0.157 -24.578 1 98.31 306 ILE A O 1
ATOM 2520 N N . THR A 1 307 ? 6.812 -1.002 -26.547 1 98.38 307 THR A N 1
ATOM 2521 C CA . THR A 1 307 ? 5.781 -0.196 -27.188 1 98.38 307 THR A CA 1
ATOM 2522 C C . THR A 1 307 ? 4.605 -1.066 -27.625 1 98.38 307 THR A C 1
ATOM 2524 O O . THR A 1 307 ? 4.785 -2.242 -27.953 1 98.38 307 THR A O 1
ATOM 2527 N N . ILE A 1 308 ? 3.445 -0.539 -27.625 1 98.44 308 ILE A N 1
ATOM 2528 C CA . ILE A 1 308 ? 2.246 -1.231 -28.094 1 98.44 308 ILE A CA 1
ATOM 2529 C C . ILE A 1 308 ? 2.416 -1.637 -29.547 1 98.44 308 ILE A C 1
ATOM 2531 O O . ILE A 1 308 ? 2.037 -2.742 -29.938 1 98.44 308 ILE A O 1
ATOM 2535 N N . ALA A 1 309 ? 3.033 -0.786 -30.328 1 98.44 309 ALA A N 1
ATOM 2536 C CA . ALA A 1 309 ? 3.25 -1.053 -31.75 1 98.44 309 ALA A CA 1
ATOM 2537 C C . ALA A 1 309 ? 4.129 -2.287 -31.953 1 98.44 309 ALA A C 1
ATOM 2539 O O . ALA A 1 309 ? 3.852 -3.117 -32.812 1 98.44 309 ALA A O 1
ATOM 2540 N N . ASP A 1 310 ? 5.18 -2.396 -31.172 1 98.12 310 ASP A N 1
ATOM 2541 C CA . ASP A 1 310 ? 6.047 -3.568 -31.266 1 98.12 310 ASP A CA 1
ATOM 2542 C C . ASP A 1 310 ? 5.297 -4.836 -30.859 1 98.12 310 ASP A C 1
ATOM 2544 O O . ASP A 1 310 ? 5.477 -5.891 -31.469 1 98.12 310 ASP A O 1
ATOM 2548 N N . MET A 1 311 ? 4.535 -4.754 -29.844 1 98.38 311 MET A N 1
ATOM 2549 C CA . MET A 1 311 ? 3.725 -5.883 -29.406 1 98.38 311 MET A CA 1
ATOM 2550 C C . MET A 1 311 ? 2.785 -6.348 -30.516 1 98.38 311 MET A C 1
ATOM 2552 O O . MET A 1 311 ? 2.682 -7.547 -30.781 1 98.38 311 MET A O 1
ATOM 2556 N N . GLU A 1 312 ? 2.121 -5.383 -31.109 1 98.44 312 GLU A N 1
ATOM 2557 C CA . GLU A 1 312 ? 1.193 -5.695 -32.188 1 98.44 312 GLU A CA 1
ATOM 2558 C C . GLU A 1 312 ? 1.92 -6.328 -33.375 1 98.44 312 GLU A C 1
ATOM 2560 O O . GLU A 1 312 ? 1.417 -7.27 -34 1 98.44 312 GLU A O 1
ATOM 2565 N N . LEU A 1 313 ? 3.096 -5.844 -33.688 1 98.5 313 LEU A N 1
ATOM 2566 C CA . LEU A 1 313 ? 3.898 -6.387 -34.781 1 98.5 313 LEU A CA 1
ATOM 2567 C C . LEU A 1 313 ? 4.301 -7.832 -34.5 1 98.5 313 LEU A C 1
ATOM 2569 O O . LEU A 1 313 ? 4.16 -8.703 -35.375 1 98.5 313 LEU A O 1
ATOM 2573 N N . GLN A 1 314 ? 4.84 -8.047 -33.344 1 98.44 314 GLN A N 1
ATOM 2574 C CA . GLN A 1 314 ? 5.305 -9.383 -32.969 1 98.44 314 GLN A CA 1
ATOM 2575 C C . GLN A 1 314 ? 4.145 -10.375 -32.938 1 98.44 314 GLN A C 1
ATOM 2577 O O . GLN A 1 314 ? 4.277 -11.516 -33.375 1 98.44 314 GLN A O 1
ATOM 2582 N N . LEU A 1 315 ? 3.029 -9.938 -32.406 1 98.38 315 LEU A N 1
ATOM 2583 C CA . LEU A 1 315 ? 1.834 -10.773 -32.375 1 98.38 315 LEU A CA 1
ATOM 2584 C C . LEU A 1 315 ? 1.402 -11.117 -33.812 1 98.38 315 LEU A C 1
ATOM 2586 O O . LEU A 1 315 ? 1.045 -12.266 -34.094 1 98.38 315 LEU A O 1
ATOM 2590 N N . SER A 1 316 ? 1.466 -10.195 -34.688 1 98.31 316 SER A N 1
ATOM 2591 C CA . SER A 1 316 ? 1.118 -10.422 -36.094 1 98.31 316 SER A CA 1
ATOM 2592 C C . SER A 1 316 ? 2.064 -11.43 -36.75 1 98.31 316 SER A C 1
ATOM 2594 O O . SER A 1 316 ? 1.639 -12.25 -37.562 1 98.31 316 SER A O 1
ATOM 2596 N N . ARG A 1 317 ? 3.326 -11.344 -36.406 1 98.56 317 ARG A N 1
ATOM 2597 C CA . ARG A 1 317 ? 4.32 -12.273 -36.938 1 98.56 317 ARG A CA 1
ATOM 2598 C C . ARG A 1 317 ? 4.02 -13.703 -36.5 1 98.56 317 ARG A C 1
ATOM 2600 O O . ARG A 1 317 ? 4.133 -14.641 -37.281 1 98.56 317 ARG A O 1
ATOM 2607 N N . ILE A 1 318 ? 3.662 -13.852 -35.281 1 98.56 318 ILE A N 1
ATOM 2608 C CA . ILE A 1 318 ? 3.355 -15.172 -34.75 1 98.56 318 ILE A CA 1
ATOM 2609 C C . ILE A 1 318 ? 2.115 -15.734 -35.438 1 98.56 318 ILE A C 1
ATOM 2611 O O . ILE A 1 318 ? 2.113 -16.891 -35.875 1 98.56 318 ILE A O 1
ATOM 2615 N N . ILE A 1 319 ? 1.072 -14.906 -35.594 1 98.31 319 ILE A N 1
ATOM 2616 C CA . ILE A 1 319 ? -0.175 -15.328 -36.219 1 98.31 319 ILE A CA 1
ATOM 2617 C C . ILE A 1 319 ? 0.083 -15.711 -37.656 1 98.31 319 ILE A C 1
ATOM 2619 O O . ILE A 1 319 ? -0.408 -16.734 -38.125 1 98.31 319 ILE A O 1
ATOM 2623 N N . ARG A 1 320 ? 0.85 -14.922 -38.344 1 98.12 320 ARG A N 1
ATOM 2624 C CA . ARG A 1 320 ? 1.186 -15.211 -39.719 1 98.12 320 ARG A CA 1
ATOM 2625 C C . ARG A 1 320 ? 1.931 -16.531 -39.844 1 98.12 320 ARG A C 1
ATOM 2627 O O . ARG A 1 320 ? 1.671 -17.328 -40.75 1 98.12 320 ARG A O 1
ATOM 2634 N N . SER A 1 321 ? 2.834 -16.75 -38.938 1 98.25 321 SER A N 1
ATOM 2635 C CA . SER A 1 321 ? 3.602 -18 -38.938 1 98.25 321 SER A CA 1
ATOM 2636 C C . SER A 1 321 ? 2.697 -19.203 -38.75 1 98.25 321 SER A C 1
ATOM 2638 O O . SER A 1 321 ? 2.912 -20.25 -39.344 1 98.25 321 SER A O 1
ATOM 2640 N N . ILE A 1 322 ? 1.772 -19.094 -37.906 1 98.06 322 ILE A N 1
ATOM 2641 C CA . ILE A 1 322 ? 0.808 -20.172 -37.688 1 98.06 322 ILE A CA 1
ATOM 2642 C C . ILE A 1 322 ? 0.037 -20.438 -38.969 1 98.06 322 ILE A C 1
ATOM 2644 O O . ILE A 1 322 ? -0.117 -21.594 -39.375 1 98.06 322 ILE A O 1
ATOM 2648 N N . ASP A 1 323 ? -0.419 -19.375 -39.656 1 97.62 323 ASP A N 1
ATOM 2649 C CA . ASP A 1 323 ? -1.206 -19.484 -40.906 1 97.62 323 ASP A CA 1
ATOM 2650 C C . ASP A 1 323 ? -0.366 -20.062 -42.031 1 97.62 323 ASP A C 1
ATOM 2652 O O . ASP A 1 323 ? -0.875 -20.797 -42.875 1 97.62 323 ASP A O 1
ATOM 2656 N N . ASP A 1 324 ? 0.938 -19.75 -41.969 1 97 324 ASP A N 1
ATOM 2657 C CA . ASP A 1 324 ? 1.853 -20.234 -43 1 97 324 ASP A CA 1
ATOM 2658 C C . ASP A 1 324 ? 2.256 -21.688 -42.719 1 97 324 ASP A C 1
ATOM 2660 O O . ASP A 1 324 ? 2.732 -22.375 -43.625 1 97 324 ASP A O 1
ATOM 2664 N N . GLY A 1 325 ? 2.213 -22.109 -41.5 1 96.88 325 GLY A N 1
ATOM 2665 C CA . GLY A 1 325 ? 2.48 -23.484 -41.125 1 96.88 325 GLY A CA 1
ATOM 2666 C C . GLY A 1 325 ? 3.92 -23.734 -40.719 1 96.88 325 GLY A C 1
ATOM 2667 O O . GLY A 1 325 ? 4.34 -24.875 -40.531 1 96.88 325 GLY A O 1
ATOM 2668 N N . PHE A 1 326 ? 4.695 -22.641 -40.594 1 97.81 326 PHE A N 1
ATOM 2669 C CA . PHE A 1 326 ? 6.082 -22.812 -40.188 1 97.81 326 PHE A CA 1
ATOM 2670 C C . PHE A 1 326 ? 6.602 -21.547 -39.5 1 97.81 326 PHE A C 1
ATOM 2672 O O . PHE A 1 326 ? 6.012 -20.469 -39.625 1 97.81 326 PHE A O 1
ATOM 2679 N N . VAL A 1 327 ? 7.664 -21.703 -38.75 1 98.12 327 VAL A N 1
ATOM 2680 C CA . VAL A 1 327 ? 8.398 -20.594 -38.156 1 98.12 327 VAL A CA 1
ATOM 2681 C C . VAL A 1 327 ? 9.836 -20.578 -38.688 1 98.12 327 VAL A C 1
ATOM 2683 O O . VAL A 1 327 ? 10.328 -21.594 -39.156 1 98.12 327 VAL A O 1
ATOM 2686 N N . MET A 1 328 ? 10.391 -19.422 -38.625 1 97.38 328 MET A N 1
ATOM 2687 C CA . MET A 1 328 ? 11.766 -19.281 -39.062 1 97.38 328 MET A CA 1
ATOM 2688 C C . MET A 1 328 ? 12.719 -19.172 -37.875 1 97.38 328 MET A C 1
ATOM 2690 O O . MET A 1 328 ? 12.5 -18.344 -36.969 1 97.38 328 MET A O 1
ATOM 2694 N N . SER A 1 329 ? 13.695 -20.031 -37.875 1 97.31 329 SER A N 1
ATOM 2695 C CA . SER A 1 329 ? 14.719 -19.922 -36.844 1 97.31 329 SER A CA 1
ATOM 2696 C C . SER A 1 329 ? 15.641 -18.734 -37.094 1 97.31 329 SER A C 1
ATOM 2698 O O . SER A 1 329 ? 15.609 -18.156 -38.188 1 97.31 329 SER A O 1
ATOM 2700 N N . SER A 1 330 ? 16.453 -18.406 -36.125 1 96 330 SER A N 1
ATOM 2701 C CA . SER A 1 330 ? 17.375 -17.281 -36.25 1 96 330 SER A CA 1
ATOM 2702 C C . SER A 1 330 ? 18.422 -17.531 -37.344 1 96 330 SER A C 1
ATOM 2704 O O . SER A 1 330 ? 18.969 -16.578 -37.906 1 96 330 SER A O 1
ATOM 2706 N N . ASN A 1 331 ? 18.656 -18.766 -37.688 1 95.25 331 ASN A N 1
ATOM 2707 C CA . ASN A 1 331 ? 19.625 -19.125 -38.719 1 95.25 331 ASN A CA 1
ATOM 2708 C C . ASN A 1 331 ? 18.969 -19.266 -40.094 1 95.25 331 ASN A C 1
ATOM 2710 O O . ASN A 1 331 ? 19.609 -19.672 -41.031 1 95.25 331 ASN A O 1
ATOM 2714 N N . GLY A 1 332 ? 17.703 -19.109 -40.125 1 94.38 332 GLY A N 1
ATOM 2715 C CA . GLY A 1 332 ? 17.016 -19.141 -41.406 1 94.38 332 GLY A CA 1
ATOM 2716 C C . GLY A 1 332 ? 16.375 -20.484 -41.719 1 94.38 332 GLY A C 1
ATOM 2717 O O . GLY A 1 332 ? 15.891 -20.703 -42.812 1 94.38 332 GLY A O 1
ATOM 2718 N N . GLU A 1 333 ? 16.422 -21.344 -40.781 1 96.44 333 GLU A N 1
ATOM 2719 C CA . GLU A 1 333 ? 15.812 -22.656 -40.969 1 96.44 333 GLU A CA 1
ATOM 2720 C C . GLU A 1 333 ? 14.312 -22.609 -40.719 1 96.44 333 GLU A C 1
ATOM 2722 O O . GLU A 1 333 ? 13.844 -21.969 -39.781 1 96.44 333 GLU A O 1
ATOM 2727 N N . ARG A 1 334 ? 13.664 -23.375 -41.594 1 96.88 334 ARG A N 1
ATOM 2728 C CA . ARG A 1 334 ? 12.219 -23.5 -41.438 1 96.88 334 ARG A CA 1
ATOM 2729 C C . ARG A 1 334 ? 11.867 -24.641 -40.5 1 96.88 334 ARG A C 1
ATOM 2731 O O . ARG A 1 334 ? 12.344 -25.766 -40.656 1 96.88 334 ARG A O 1
ATOM 2738 N N . ILE A 1 335 ? 11.102 -24.312 -39.5 1 97.88 335 ILE A N 1
ATOM 2739 C CA . ILE A 1 335 ? 10.602 -25.297 -38.562 1 97.88 335 ILE A CA 1
ATOM 2740 C C . ILE A 1 335 ? 9.086 -25.438 -38.719 1 97.88 335 ILE A C 1
ATOM 2742 O O . ILE A 1 335 ? 8.344 -24.484 -38.531 1 97.88 335 ILE A O 1
ATOM 2746 N N . SER A 1 336 ? 8.672 -26.594 -39.031 1 97.19 336 SER A N 1
ATOM 2747 C CA . SER A 1 336 ? 7.262 -26.828 -39.344 1 97.19 336 SER A CA 1
ATOM 2748 C C . SER A 1 336 ? 6.422 -26.766 -38.062 1 97.19 336 SER A C 1
ATOM 2750 O O . SER A 1 336 ? 6.828 -27.266 -37 1 97.19 336 SER A O 1
ATOM 2752 N N . LEU A 1 337 ? 5.223 -26.141 -38.219 1 96.56 337 LEU A N 1
ATOM 2753 C CA . LEU A 1 337 ? 4.25 -26.094 -37.125 1 96.56 337 LEU A CA 1
ATOM 2754 C C . LEU A 1 337 ? 3.105 -27.062 -37.375 1 96.56 337 LEU A C 1
ATOM 2756 O O . LEU A 1 337 ? 2.344 -27.391 -36.469 1 96.56 337 LEU A O 1
ATOM 2760 N N . ASP A 1 338 ? 3.043 -27.562 -38.594 1 91.06 338 ASP A N 1
ATOM 2761 C CA . ASP A 1 338 ? 1.889 -28.359 -39 1 91.06 338 ASP A CA 1
ATOM 2762 C C . ASP A 1 338 ? 2.094 -29.828 -38.688 1 91.06 338 ASP A C 1
ATOM 2764 O O . ASP A 1 338 ? 2.002 -30.688 -39.562 1 91.06 338 ASP A O 1
ATOM 2768 N N . ASN A 1 339 ? 2.553 -30.109 -37.594 1 91.06 339 ASN A N 1
ATOM 2769 C CA . ASN A 1 339 ? 2.699 -31.438 -37.031 1 91.06 339 ASN A CA 1
ATOM 2770 C C . ASN A 1 339 ? 2.414 -31.453 -35.531 1 91.06 339 ASN A C 1
ATOM 2772 O O . ASN A 1 339 ? 2.307 -30.391 -34.906 1 91.06 339 ASN A O 1
ATOM 2776 N N . PRO A 1 340 ? 2.264 -32.594 -34.938 1 84.88 340 PRO A N 1
ATOM 2777 C CA . PRO A 1 340 ? 1.879 -32.656 -33.531 1 84.88 340 PRO A CA 1
ATOM 2778 C C . PRO A 1 340 ? 2.895 -32 -32.625 1 84.88 340 PRO A C 1
ATOM 2780 O O . PRO A 1 340 ? 2.535 -31.531 -31.531 1 84.88 340 PRO A O 1
ATOM 2783 N N . GLY A 1 341 ? 4.098 -31.875 -33.031 1 93.44 341 GLY A N 1
ATOM 2784 C CA . GLY A 1 341 ? 5.133 -31.25 -32.219 1 93.44 341 GLY A CA 1
ATOM 2785 C C . GLY A 1 341 ? 5.188 -29.734 -32.375 1 93.44 341 GLY A C 1
ATOM 2786 O O . GLY A 1 341 ? 5.863 -29.047 -31.609 1 93.44 341 GLY A O 1
ATOM 2787 N N . GLY A 1 342 ? 4.457 -29.219 -33.344 1 96.69 342 GLY A N 1
ATOM 2788 C CA . GLY A 1 342 ? 4.457 -27.797 -33.625 1 96.69 342 GLY A CA 1
ATOM 2789 C C . GLY A 1 342 ? 3.965 -26.969 -32.438 1 96.69 342 GLY A C 1
ATOM 2790 O O . GLY A 1 342 ? 4.426 -25.844 -32.219 1 96.69 342 GLY A O 1
ATOM 2791 N N . ILE A 1 343 ? 3.031 -27.516 -31.688 1 97.62 343 ILE A N 1
ATOM 2792 C CA . ILE A 1 343 ? 2.463 -26.812 -30.547 1 97.62 343 ILE A CA 1
ATOM 2793 C C . ILE A 1 343 ? 3.543 -26.594 -29.484 1 97.62 343 ILE A C 1
ATOM 2795 O O . ILE A 1 343 ? 3.514 -25.594 -28.75 1 97.62 343 ILE A O 1
ATOM 2799 N N . ASP A 1 344 ? 4.488 -27.516 -29.359 1 97.88 344 ASP A N 1
ATOM 2800 C CA . ASP A 1 344 ? 5.613 -27.391 -28.438 1 97.88 344 ASP A CA 1
ATOM 2801 C C . ASP A 1 344 ? 6.527 -26.234 -28.828 1 97.88 344 ASP A C 1
ATOM 2803 O O . ASP A 1 344 ? 6.973 -25.469 -27.984 1 97.88 344 ASP A O 1
ATOM 2807 N N . VAL A 1 345 ? 6.785 -26.109 -30.125 1 98.19 345 VAL A N 1
ATOM 2808 C CA . VAL A 1 345 ? 7.586 -25 -30.656 1 98.19 345 VAL A CA 1
ATOM 2809 C C . VAL A 1 345 ? 6.891 -23.672 -30.391 1 98.19 345 VAL A C 1
ATOM 2811 O O . VAL A 1 345 ? 7.52 -22.719 -29.922 1 98.19 345 VAL A O 1
ATOM 2814 N N . LEU A 1 346 ? 5.582 -23.625 -30.656 1 98.31 346 LEU A N 1
ATOM 2815 C CA . LEU A 1 346 ? 4.805 -22.406 -30.422 1 98.31 346 LEU A CA 1
ATOM 2816 C C . LEU A 1 346 ? 4.801 -22.031 -28.953 1 98.31 346 LEU A C 1
ATOM 2818 O O . LEU A 1 346 ? 4.879 -20.844 -28.609 1 98.31 346 LEU A O 1
ATOM 2822 N N . GLY A 1 347 ? 4.695 -23.062 -28.078 1 98.25 347 GLY A N 1
ATOM 2823 C CA . GLY A 1 347 ? 4.77 -22.812 -26.641 1 98.25 347 GLY A CA 1
ATOM 2824 C C . GLY A 1 347 ? 6.078 -22.172 -26.219 1 98.25 347 GLY A C 1
ATOM 2825 O O . GLY A 1 347 ? 6.09 -21.281 -25.375 1 98.25 347 GLY A O 1
ATOM 2826 N N . ASN A 1 348 ? 7.16 -22.594 -26.781 1 98.12 348 ASN A N 1
ATOM 2827 C CA . ASN A 1 348 ? 8.469 -22.031 -26.469 1 98.12 348 ASN A CA 1
ATOM 2828 C C . ASN A 1 348 ? 8.594 -20.594 -26.984 1 98.12 348 ASN A C 1
ATOM 2830 O O . ASN A 1 348 ? 9.289 -19.781 -26.375 1 98.12 348 ASN A O 1
ATOM 2834 N N . ILE A 1 349 ? 7.895 -20.297 -28.078 1 98.31 349 ILE A N 1
ATOM 2835 C CA . ILE A 1 349 ? 7.895 -18.938 -28.625 1 98.31 349 ILE A CA 1
ATOM 2836 C C . ILE A 1 349 ? 7.098 -18.016 -27.719 1 98.31 349 ILE A C 1
ATOM 2838 O O . ILE A 1 349 ? 7.586 -16.953 -27.312 1 98.31 349 ILE A O 1
ATOM 2842 N N . LEU A 1 350 ? 5.895 -18.438 -27.312 1 97.75 350 LEU A N 1
ATOM 2843 C CA . LEU A 1 350 ? 5.016 -17.594 -26.516 1 97.75 350 LEU A CA 1
ATOM 2844 C C . LEU A 1 350 ? 5.559 -17.422 -25.094 1 97.75 350 LEU A C 1
ATOM 2846 O O . LEU A 1 350 ? 5.488 -16.328 -24.531 1 97.75 350 LEU A O 1
ATOM 2850 N N . GLU A 1 351 ? 6.113 -18.469 -24.484 1 95.88 351 GLU A N 1
ATOM 2851 C CA . GLU A 1 351 ? 6.73 -18.344 -23.172 1 95.88 351 GLU A CA 1
ATOM 2852 C C . GLU A 1 351 ? 8.031 -17.547 -23.234 1 95.88 351 GLU A C 1
ATOM 2854 O O . GLU A 1 351 ? 8.461 -16.953 -22.25 1 95.88 351 GLU A O 1
ATOM 2859 N N . ASN A 1 352 ? 8.641 -17.578 -24.422 1 95.62 352 ASN A N 1
ATOM 2860 C CA . ASN A 1 352 ? 9.953 -17.031 -24.719 1 95.62 352 ASN A CA 1
ATOM 2861 C C . ASN A 1 352 ? 11.047 -17.672 -23.875 1 95.62 352 ASN A C 1
ATOM 2863 O O . ASN A 1 352 ? 11.812 -16.984 -23.203 1 95.62 352 ASN A O 1
ATOM 2867 N N . SER A 1 353 ? 11.094 -18.969 -23.781 1 94.56 353 SER A N 1
ATOM 2868 C CA . SER A 1 353 ? 12.211 -19.703 -23.203 1 94.56 353 SER A CA 1
ATOM 2869 C C . SER A 1 353 ? 13.445 -19.641 -24.094 1 94.56 353 SER A C 1
ATOM 2871 O O . SER A 1 353 ? 13.367 -19.172 -25.234 1 94.56 353 SER A O 1
ATOM 2873 N N . ILE A 1 354 ? 14.547 -20.141 -23.625 1 95.69 354 ILE A N 1
ATOM 2874 C CA . ILE A 1 354 ? 15.773 -20.094 -24.406 1 95.69 354 ILE A CA 1
ATOM 2875 C C . ILE A 1 354 ? 15.648 -21.031 -25.609 1 95.69 354 ILE A C 1
ATOM 2877 O O . ILE A 1 354 ? 16.484 -21.016 -26.516 1 95.69 354 ILE A O 1
ATOM 2881 N N . LEU A 1 355 ? 14.547 -21.797 -25.703 1 96.69 355 LEU A N 1
ATOM 2882 C CA . LEU A 1 355 ? 14.328 -22.75 -26.781 1 96.69 355 LEU A CA 1
ATOM 2883 C C . LEU A 1 355 ? 13.57 -22.109 -27.922 1 96.69 355 LEU A C 1
ATOM 2885 O O . LEU A 1 355 ? 13.375 -22.719 -28.984 1 96.69 355 LEU A O 1
ATOM 2889 N N . SER A 1 356 ? 13.094 -20.875 -27.766 1 97.25 356 SER A N 1
ATOM 2890 C CA . SER A 1 356 ? 12.461 -20.172 -28.875 1 97.25 356 SER A CA 1
ATOM 2891 C C . SER A 1 356 ? 13.383 -20.109 -30.094 1 97.25 356 SER A C 1
ATOM 2893 O O . SER A 1 356 ? 14.555 -19.75 -29.969 1 97.25 356 SER A O 1
ATOM 2895 N N . PRO A 1 357 ? 12.836 -20.453 -31.234 1 97.06 357 PRO A N 1
ATOM 2896 C CA . PRO A 1 357 ? 13.688 -20.516 -32.438 1 97.06 357 PRO A CA 1
ATOM 2897 C C . PRO A 1 357 ? 14.25 -19.156 -32.844 1 97.06 357 PRO A C 1
ATOM 2899 O O . PRO A 1 357 ? 15.312 -19.078 -33.438 1 97.06 357 PRO A O 1
ATOM 2902 N N . ASN A 1 358 ? 13.539 -18.109 -32.594 1 97.44 358 ASN A N 1
ATOM 2903 C CA . ASN A 1 358 ? 13.945 -16.766 -33 1 97.44 358 ASN A CA 1
ATOM 2904 C C . ASN A 1 358 ? 13.297 -15.695 -32.125 1 97.44 358 ASN A C 1
ATOM 2906 O O . ASN A 1 358 ? 12.398 -14.977 -32.594 1 97.44 358 ASN A O 1
ATOM 2910 N N . SER A 1 359 ? 13.844 -15.484 -30.969 1 95.69 359 SER A N 1
ATOM 2911 C CA . SER A 1 359 ? 13.273 -14.57 -29.984 1 95.69 359 SER A CA 1
ATOM 2912 C C . SER A 1 359 ? 13.32 -13.125 -30.484 1 95.69 359 SER A C 1
ATOM 2914 O O . SER A 1 359 ? 12.461 -12.312 -30.141 1 95.69 359 SER A O 1
ATOM 2916 N N . ASP A 1 360 ? 14.281 -12.789 -31.297 1 95.44 360 ASP A N 1
ATOM 2917 C CA . ASP A 1 360 ? 14.414 -11.43 -31.797 1 95.44 360 ASP A CA 1
ATOM 2918 C C . ASP A 1 360 ? 13.289 -11.086 -32.781 1 95.44 360 ASP A C 1
ATOM 2920 O O . ASP A 1 360 ? 12.82 -9.953 -32.812 1 95.44 360 ASP A O 1
ATOM 2924 N N . PHE A 1 361 ? 12.906 -12.102 -33.5 1 97.12 361 PHE A N 1
ATOM 2925 C CA . PHE A 1 361 ? 11.875 -11.891 -34.531 1 97.12 361 PHE A CA 1
ATOM 2926 C C . PHE A 1 361 ? 10.484 -12.008 -33.906 1 97.12 361 PHE A C 1
ATOM 2928 O O . PHE A 1 361 ? 9.633 -11.148 -34.125 1 97.12 361 PHE A O 1
ATOM 2935 N N . TYR A 1 362 ? 10.195 -13.055 -33.188 1 97.88 362 TYR A N 1
ATOM 2936 C CA . TYR A 1 362 ? 8.867 -13.336 -32.656 1 97.88 362 TYR A CA 1
ATOM 2937 C C . TYR A 1 362 ? 8.633 -12.586 -31.359 1 97.88 362 TYR A C 1
ATOM 2939 O O . TYR A 1 362 ? 7.488 -12.406 -30.938 1 97.88 362 TYR A O 1
ATOM 2947 N N . GLY A 1 363 ? 9.719 -12.188 -30.688 1 96.81 363 GLY A N 1
ATOM 2948 C CA . GLY A 1 363 ? 9.625 -11.328 -29.516 1 96.81 363 GLY A CA 1
ATOM 2949 C C . GLY A 1 363 ? 9.258 -12.078 -28.25 1 96.81 363 GLY A C 1
ATOM 2950 O O . GLY A 1 363 ? 9.398 -13.297 -28.188 1 96.81 363 GLY A O 1
ATOM 2951 N N . ASP A 1 364 ? 8.914 -11.328 -27.188 1 97.62 364 ASP A N 1
ATOM 2952 C CA . ASP A 1 364 ? 8.57 -11.766 -25.844 1 97.62 364 ASP A CA 1
ATOM 2953 C C . ASP A 1 364 ? 7.152 -11.344 -25.469 1 97.62 364 ASP A C 1
ATOM 2955 O O . ASP A 1 364 ? 6.926 -10.781 -24.391 1 97.62 364 ASP A O 1
ATOM 2959 N N . VAL A 1 365 ? 6.227 -11.617 -26.328 1 97.94 365 VAL A N 1
ATOM 2960 C CA . VAL A 1 365 ? 4.918 -10.969 -26.312 1 97.94 365 VAL A CA 1
ATOM 2961 C C . VAL A 1 365 ? 4.168 -11.367 -25.031 1 97.94 365 VAL A C 1
ATOM 2963 O O . VAL A 1 365 ? 3.52 -10.531 -24.406 1 97.94 365 VAL A O 1
ATOM 2966 N N . HIS A 1 366 ? 4.172 -12.656 -24.688 1 98.38 366 HIS A N 1
ATOM 2967 C CA . HIS A 1 366 ? 3.475 -13.094 -23.484 1 98.38 366 HIS A CA 1
ATOM 2968 C C . HIS A 1 366 ? 3.984 -12.359 -22.25 1 98.38 366 HIS A C 1
ATOM 2970 O O . HIS A 1 366 ? 3.193 -11.797 -21.484 1 98.38 366 HIS A O 1
ATOM 2976 N N . ASN A 1 367 ? 5.289 -12.32 -22 1 98.5 367 ASN A N 1
ATOM 2977 C CA . ASN A 1 367 ? 5.898 -11.688 -20.844 1 98.5 367 ASN A CA 1
ATOM 2978 C C . ASN A 1 367 ? 5.738 -10.172 -20.891 1 98.5 367 ASN A C 1
ATOM 2980 O O . ASN A 1 367 ? 5.508 -9.539 -19.859 1 98.5 367 ASN A O 1
ATOM 2984 N N . ASN A 1 368 ? 5.887 -9.625 -22.078 1 98.62 368 ASN A N 1
ATOM 2985 C CA . ASN A 1 368 ? 5.73 -8.18 -2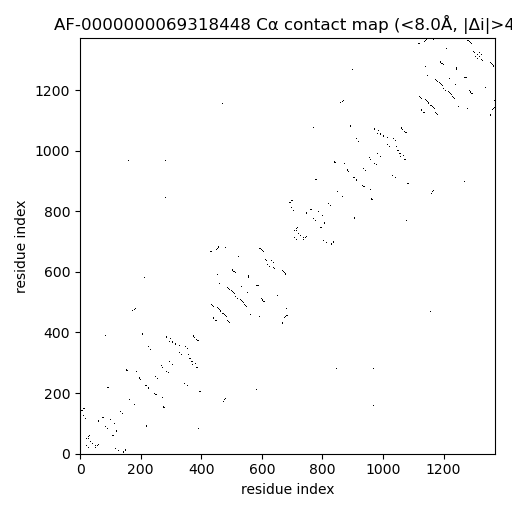2.219 1 98.62 368 ASN A CA 1
ATOM 2986 C C . ASN A 1 368 ? 4.305 -7.734 -21.922 1 98.62 368 ASN A C 1
ATOM 2988 O O . ASN A 1 368 ? 4.09 -6.637 -21.391 1 98.62 368 ASN A O 1
ATOM 2992 N N . GLY A 1 369 ? 3.299 -8.586 -22.266 1 98.75 369 GLY A N 1
ATOM 2993 C CA . GLY A 1 369 ? 1.938 -8.297 -21.844 1 98.75 369 GLY A CA 1
ATOM 2994 C C . GLY A 1 369 ? 1.793 -8.203 -20.344 1 98.75 369 GLY A C 1
ATOM 2995 O O . GLY A 1 369 ? 1.138 -7.289 -19.828 1 98.75 369 GLY A O 1
ATOM 2996 N N . HIS A 1 370 ? 2.434 -9.117 -19.609 1 98.75 370 HIS A N 1
ATOM 2997 C CA . HIS A 1 370 ? 2.451 -9.078 -18.156 1 98.75 370 HIS A CA 1
ATOM 2998 C C . HIS A 1 370 ? 3.086 -7.785 -17.656 1 98.75 370 HIS A C 1
ATOM 3000 O O . HIS A 1 370 ? 2.555 -7.141 -16.75 1 98.75 370 HIS A O 1
ATOM 3006 N N . ILE A 1 371 ? 4.156 -7.426 -18.25 1 98.69 371 ILE A N 1
ATOM 3007 C CA . ILE A 1 371 ? 4.91 -6.258 -17.797 1 98.69 371 ILE A CA 1
ATOM 3008 C C . ILE A 1 371 ? 4.098 -4.988 -18.062 1 98.69 371 ILE A C 1
ATOM 3010 O O . ILE A 1 371 ? 3.984 -4.125 -17.188 1 98.69 371 ILE A O 1
ATOM 3014 N N . MET A 1 372 ? 3.508 -4.879 -19.25 1 98.69 372 MET A N 1
ATOM 3015 C CA . MET A 1 372 ? 2.713 -3.695 -19.562 1 98.69 372 MET A CA 1
ATOM 3016 C C . MET A 1 372 ? 1.528 -3.562 -18.625 1 98.69 372 MET A C 1
ATOM 3018 O O . MET A 1 372 ? 1.246 -2.471 -18.125 1 98.69 372 MET A O 1
ATOM 3022 N N . LEU A 1 373 ? 0.882 -4.648 -18.375 1 98.69 373 LEU A N 1
ATOM 3023 C CA . LEU A 1 373 ? -0.259 -4.652 -17.469 1 98.69 373 LEU A CA 1
ATOM 3024 C C . LEU A 1 373 ? 0.175 -4.312 -16.047 1 98.69 373 LEU A C 1
ATOM 3026 O O . LEU A 1 373 ? -0.543 -3.621 -15.32 1 98.69 373 LEU A O 1
ATOM 3030 N N . SER A 1 374 ? 1.349 -4.77 -15.68 1 98.56 374 SER A N 1
ATOM 3031 C CA . SER A 1 374 ? 1.811 -4.578 -14.305 1 98.56 374 SER A CA 1
ATOM 3032 C C . SER A 1 374 ? 2.244 -3.139 -14.062 1 98.56 374 SER A C 1
ATOM 3034 O O . SER A 1 374 ? 2.266 -2.676 -12.922 1 98.56 374 SER A O 1
ATOM 3036 N N . TYR A 1 375 ? 2.609 -2.383 -15.141 1 98.31 375 TYR A N 1
ATOM 3037 C CA . TYR A 1 375 ? 3.066 -1.006 -14.992 1 98.31 375 TYR A CA 1
ATOM 3038 C C . TYR A 1 375 ? 2.014 -0.026 -15.492 1 98.31 375 TYR A C 1
ATOM 3040 O O . TYR A 1 375 ? 2.295 1.162 -15.664 1 98.31 375 TYR A O 1
ATOM 3048 N N . ILE A 1 376 ? 0.796 -0.49 -15.656 1 98.06 376 ILE A N 1
ATOM 3049 C CA . ILE A 1 376 ? -0.252 0.319 -16.266 1 98.06 376 ILE A CA 1
ATOM 3050 C C . ILE A 1 376 ? -0.441 1.608 -15.477 1 98.06 376 ILE A C 1
ATOM 3052 O O . ILE A 1 376 ? -0.778 2.65 -16.047 1 98.06 376 ILE A O 1
ATOM 3056 N N . HIS A 1 377 ? -0.202 1.637 -14.195 1 96.44 377 HIS A N 1
ATOM 3057 C CA . HIS A 1 377 ? -0.399 2.775 -13.305 1 96.44 377 HIS A CA 1
ATOM 3058 C C . HIS A 1 377 ? 0.771 3.75 -13.391 1 96.44 377 HIS A C 1
ATOM 3060 O O . HIS A 1 377 ? 0.657 4.902 -12.969 1 96.44 377 HIS A O 1
ATOM 3066 N N . ASP A 1 378 ? 1.932 3.303 -13.906 1 97.06 378 ASP A N 1
ATOM 3067 C CA . ASP A 1 378 ? 3.143 4.117 -13.945 1 97.06 378 ASP A CA 1
ATOM 3068 C C . ASP A 1 378 ? 4.074 3.652 -15.062 1 97.06 378 ASP A C 1
ATOM 3070 O O . ASP A 1 378 ? 5.199 3.219 -14.805 1 97.06 378 ASP A O 1
ATOM 3074 N N . PRO A 1 379 ? 3.66 3.824 -16.25 1 97.5 379 PRO A N 1
ATOM 3075 C CA . PRO A 1 379 ? 4.367 3.234 -17.391 1 97.5 379 PRO A CA 1
ATOM 3076 C C . PRO A 1 379 ? 5.719 3.893 -17.656 1 97.5 379 PRO A C 1
ATOM 3078 O O . PRO A 1 379 ? 6.594 3.289 -18.281 1 97.5 379 PRO A O 1
ATOM 3081 N N . ASP A 1 380 ? 5.945 5.09 -17.219 1 96.88 380 ASP A N 1
ATOM 3082 C CA . ASP A 1 380 ? 7.215 5.742 -17.531 1 96.88 380 ASP A CA 1
ATOM 3083 C C . ASP A 1 380 ? 8.062 5.906 -16.266 1 96.88 380 ASP A C 1
ATOM 3085 O O . ASP A 1 380 ? 9.125 6.527 -16.297 1 96.88 380 ASP A O 1
ATOM 3089 N N . GLY A 1 381 ? 7.594 5.41 -15.125 1 96.31 381 GLY A N 1
ATOM 3090 C CA . GLY A 1 381 ? 8.375 5.379 -13.898 1 96.31 381 GLY A CA 1
ATOM 3091 C C . GLY A 1 381 ? 8.398 6.711 -13.172 1 96.31 381 GLY A C 1
ATOM 3092 O O . GLY A 1 381 ? 9.172 6.902 -12.234 1 96.31 381 GLY A O 1
ATOM 3093 N N . THR A 1 382 ? 7.539 7.645 -13.508 1 96.75 382 THR A N 1
ATOM 3094 C CA . THR A 1 382 ? 7.512 8.984 -12.93 1 96.75 382 THR A CA 1
ATOM 3095 C C . THR A 1 382 ? 7.207 8.922 -11.438 1 96.75 382 THR A C 1
ATOM 3097 O O . THR A 1 382 ? 7.777 9.68 -10.648 1 96.75 382 THR A O 1
ATOM 3100 N N . TYR A 1 383 ? 6.418 8.086 -11.047 1 96.06 383 TYR A N 1
ATOM 3101 C CA . TYR A 1 383 ? 5.906 8.086 -9.68 1 96.06 383 TYR A CA 1
ATOM 3102 C C . TYR A 1 383 ? 6.609 7.031 -8.836 1 96.06 383 TYR A C 1
ATOM 3104 O O . TYR A 1 383 ? 6.191 6.75 -7.707 1 96.06 383 TYR A O 1
ATOM 3112 N N . LEU A 1 384 ? 7.633 6.367 -9.336 1 95.31 384 LEU A N 1
ATOM 3113 C CA . LEU A 1 384 ? 8.516 5.449 -8.617 1 95.31 384 LEU A CA 1
ATOM 3114 C C . LEU A 1 384 ? 7.734 4.27 -8.055 1 95.31 384 LEU A C 1
ATOM 3116 O O . LEU A 1 384 ? 8.055 3.766 -6.977 1 95.31 384 LEU A O 1
ATOM 3120 N N . GLU A 1 385 ? 6.641 3.936 -8.727 1 95.25 385 GLU A N 1
ATOM 3121 C CA . GLU A 1 385 ? 5.871 2.758 -8.336 1 95.25 385 GLU A CA 1
ATOM 3122 C C . GLU A 1 385 ? 6.5 1.481 -8.883 1 95.25 385 GLU A C 1
ATOM 3124 O O . GLU A 1 385 ? 7.066 1.484 -9.977 1 95.25 385 GLU A O 1
ATOM 3129 N N . SER A 1 386 ? 6.402 0.443 -8.078 1 94.88 386 SER A N 1
ATOM 3130 C CA . SER A 1 386 ? 6.789 -0.875 -8.57 1 94.88 386 SER A CA 1
ATOM 3131 C C . SER A 1 386 ? 5.68 -1.506 -9.398 1 94.88 386 SER A C 1
ATOM 3133 O O . SER A 1 386 ? 4.602 -0.925 -9.547 1 94.88 386 SER A O 1
ATOM 3135 N N . PHE A 1 387 ? 6.023 -2.645 -10.031 1 97.5 387 PHE A N 1
ATOM 3136 C CA . PHE A 1 387 ? 5.023 -3.316 -10.852 1 97.5 387 PHE A CA 1
ATOM 3137 C C . PHE A 1 387 ? 3.91 -3.895 -9.984 1 97.5 387 PHE A C 1
ATOM 3139 O O . PHE A 1 387 ? 4.125 -4.195 -8.812 1 97.5 387 PHE A O 1
ATOM 3146 N N . GLY A 1 388 ? 2.682 -3.977 -10.539 1 97.69 388 GLY A N 1
ATOM 3147 C CA . GLY A 1 388 ? 1.551 -4.594 -9.867 1 97.69 388 GLY A CA 1
ATOM 3148 C C . GLY A 1 388 ? 1.602 -6.113 -9.883 1 97.69 388 GLY A C 1
ATOM 3149 O O . GLY A 1 388 ? 2.602 -6.699 -10.305 1 97.69 388 GLY A O 1
ATOM 3150 N N . VAL A 1 389 ? 0.514 -6.742 -9.492 1 98.25 389 VAL A N 1
ATOM 3151 C CA . VAL A 1 389 ? 0.488 -8.18 -9.234 1 98.25 389 VAL A CA 1
ATOM 3152 C C . VAL A 1 389 ? 0.718 -8.945 -10.531 1 98.25 389 VAL A C 1
ATOM 3154 O O . VAL A 1 389 ? 1.251 -10.055 -10.523 1 98.25 389 VAL A O 1
ATOM 3157 N N . MET A 1 390 ? 0.407 -8.344 -11.664 1 98.62 390 MET A N 1
ATOM 3158 C CA . MET A 1 390 ? 0.605 -9 -12.953 1 98.62 390 MET A CA 1
ATOM 3159 C C . MET A 1 390 ? 2.09 -9.18 -13.25 1 98.62 390 MET A C 1
ATOM 3161 O O . MET A 1 390 ? 2.461 -9.938 -14.148 1 98.62 390 MET A O 1
ATOM 3165 N N . GLY A 1 391 ? 2.943 -8.539 -12.477 1 98.31 391 GLY A N 1
ATOM 3166 C CA . GLY A 1 391 ? 4.371 -8.57 -12.75 1 98.31 391 GLY A CA 1
ATOM 3167 C C . GLY A 1 391 ? 5.105 -9.656 -11.992 1 98.31 391 GLY A C 1
ATOM 3168 O O . GLY A 1 391 ? 6.328 -9.773 -12.086 1 98.31 391 GLY A O 1
ATOM 3169 N N . ASP A 1 392 ? 4.402 -10.516 -11.258 1 97.75 392 ASP A N 1
ATOM 3170 C CA . ASP A 1 392 ? 4.996 -11.57 -10.445 1 97.75 392 ASP A CA 1
ATOM 3171 C C . ASP A 1 392 ? 4.219 -12.883 -10.602 1 97.75 392 ASP A C 1
ATOM 3173 O O . ASP A 1 392 ? 2.996 -12.906 -10.461 1 97.75 392 ASP A O 1
ATOM 3177 N N . VAL A 1 393 ? 4.941 -13.977 -10.828 1 97 393 VAL A N 1
ATOM 3178 C CA . VAL A 1 393 ? 4.309 -15.266 -11.102 1 97 393 VAL A CA 1
ATOM 3179 C C . VAL A 1 393 ? 3.582 -15.758 -9.852 1 97 393 VAL A C 1
ATOM 3181 O O . VAL A 1 393 ? 2.639 -16.547 -9.945 1 97 393 VAL A O 1
ATOM 3184 N N . THR A 1 394 ? 3.973 -15.266 -8.648 1 96.38 394 THR A N 1
ATOM 3185 C CA . THR A 1 394 ? 3.352 -15.711 -7.41 1 96.38 394 THR A CA 1
ATOM 3186 C C . THR A 1 394 ? 2.025 -14.984 -7.18 1 96.38 394 THR A C 1
ATOM 3188 O O . THR A 1 394 ? 1.204 -15.43 -6.371 1 96.38 394 THR A O 1
ATOM 3191 N N . THR A 1 395 ? 1.808 -13.844 -7.891 1 97.75 395 THR A N 1
ATOM 3192 C CA . THR A 1 395 ? 0.652 -13.023 -7.555 1 97.75 395 THR A CA 1
ATOM 3193 C C . THR A 1 395 ? -0.217 -12.781 -8.781 1 97.75 395 THR A C 1
ATOM 3195 O O . THR A 1 395 ? -1.36 -12.336 -8.664 1 97.75 395 THR A O 1
ATOM 3198 N N . ALA A 1 396 ? 0.189 -13.117 -9.961 1 98.25 396 ALA A N 1
ATOM 3199 C CA . ALA A 1 396 ? -0.451 -12.695 -11.211 1 98.25 396 ALA A CA 1
ATOM 3200 C C . ALA A 1 396 ? -1.845 -13.305 -11.336 1 98.25 396 ALA A C 1
ATOM 3202 O O . ALA A 1 396 ? -2.764 -12.664 -11.852 1 98.25 396 ALA A O 1
ATOM 3203 N N . MET A 1 397 ? -2.053 -14.492 -10.867 1 97.88 397 MET A N 1
ATOM 3204 C CA . MET A 1 397 ? -3.309 -15.203 -11.078 1 97.88 397 MET A CA 1
ATOM 3205 C C . MET A 1 397 ? -4.434 -14.578 -10.258 1 97.88 397 MET A C 1
ATOM 3207 O O . MET A 1 397 ? -5.609 -14.859 -10.5 1 97.88 397 MET A O 1
ATOM 3211 N N . ARG A 1 398 ? -4.102 -13.719 -9.312 1 97.31 398 ARG A N 1
ATOM 3212 C CA . ARG A 1 398 ? -5.121 -13.102 -8.469 1 97.31 398 ARG A CA 1
ATOM 3213 C C . ARG A 1 398 ? -5.906 -12.047 -9.242 1 97.31 398 ARG A C 1
ATOM 3215 O O . ARG A 1 398 ? -7.016 -11.68 -8.852 1 97.31 398 ARG A O 1
ATOM 3222 N N . ASP A 1 399 ? -5.324 -11.516 -10.281 1 98.31 399 ASP A N 1
ATOM 3223 C CA . ASP A 1 399 ? -5.902 -10.414 -11.039 1 98.31 399 ASP A CA 1
ATOM 3224 C C . ASP A 1 399 ? -6.863 -10.922 -12.109 1 98.31 399 ASP A C 1
ATOM 3226 O O . ASP A 1 399 ? -6.492 -11.758 -12.93 1 98.31 399 ASP A O 1
ATOM 3230 N N . PRO A 1 400 ? -8.062 -10.328 -12.234 1 97.94 400 PRO A N 1
ATOM 3231 C CA . PRO A 1 400 ? -9 -10.758 -13.281 1 97.94 400 PRO A CA 1
ATOM 3232 C C . PRO A 1 400 ? -8.43 -10.578 -14.688 1 97.94 400 PRO A C 1
ATOM 3234 O O . PRO A 1 400 ? -8.719 -11.375 -15.586 1 97.94 400 PRO A O 1
ATOM 3237 N N . ILE A 1 401 ? -7.582 -9.641 -14.914 1 98.62 401 ILE A N 1
ATOM 3238 C CA . ILE A 1 401 ? -7.074 -9.367 -16.25 1 98.62 401 ILE A CA 1
ATOM 3239 C C . ILE A 1 401 ? -6.125 -10.477 -16.688 1 98.62 401 ILE A C 1
ATOM 3241 O O . ILE A 1 401 ? -5.898 -10.68 -17.891 1 98.62 401 ILE A O 1
ATOM 3245 N N . PHE A 1 402 ? -5.566 -11.172 -15.719 1 98.56 402 PHE A N 1
ATOM 3246 C CA . PHE A 1 402 ? -4.719 -12.32 -16.016 1 98.56 402 PHE A CA 1
ATOM 3247 C C . PHE A 1 402 ? -5.441 -13.305 -16.922 1 98.56 402 PHE A C 1
ATOM 3249 O O . PHE A 1 402 ? -4.867 -13.781 -17.906 1 98.56 402 PHE A O 1
ATOM 3256 N N . TYR A 1 403 ? -6.625 -13.547 -16.656 1 98.62 403 TYR A N 1
ATOM 3257 C CA . TYR A 1 403 ? -7.391 -14.57 -17.359 1 98.62 403 TYR A CA 1
ATOM 3258 C C . TYR A 1 403 ? -7.828 -14.078 -18.734 1 98.62 403 TYR A C 1
ATOM 3260 O O . TYR A 1 403 ? -7.93 -14.867 -19.688 1 98.62 403 TYR A O 1
ATOM 3268 N N . ARG A 1 404 ? -8.062 -12.82 -18.906 1 98.5 404 ARG A N 1
ATOM 3269 C CA . ARG A 1 404 ? -8.359 -12.273 -20.219 1 98.5 404 ARG A CA 1
ATOM 3270 C C . ARG A 1 404 ? -7.125 -12.305 -21.109 1 98.5 404 ARG A C 1
ATOM 3272 O O . ARG A 1 404 ? -7.223 -12.594 -22.312 1 98.5 404 ARG A O 1
ATOM 3279 N N . TRP A 1 405 ? -5.996 -11.953 -20.484 1 98.69 405 TRP A N 1
ATOM 3280 C CA . TRP A 1 405 ? -4.738 -11.992 -21.219 1 98.69 405 TRP A CA 1
ATOM 3281 C C . TRP A 1 405 ? -4.414 -13.422 -21.672 1 98.69 405 TRP A C 1
ATOM 3283 O O . TRP A 1 405 ? -4.043 -13.648 -22.828 1 98.69 405 TRP A O 1
ATOM 3293 N N . HIS A 1 406 ? -4.613 -14.406 -20.828 1 98.56 406 HIS A N 1
ATOM 3294 C CA . HIS A 1 406 ? -4.273 -15.789 -21.156 1 98.56 406 HIS A CA 1
ATOM 3295 C C . HIS A 1 406 ? -5.34 -16.422 -22.031 1 98.56 406 HIS A C 1
ATOM 3297 O O . HIS A 1 406 ? -5.07 -17.422 -22.719 1 98.56 406 HIS A O 1
ATOM 3303 N N . LEU A 1 407 ? -6.535 -15.883 -22 1 98.56 407 LEU A N 1
ATOM 3304 C CA . LEU A 1 407 ? -7.508 -16.297 -23 1 98.56 407 LEU A CA 1
ATOM 3305 C C . LEU A 1 407 ? -7.031 -15.938 -24.406 1 98.56 407 LEU A C 1
ATOM 3307 O O . LEU A 1 407 ? -7.168 -16.734 -25.328 1 98.56 407 LEU A O 1
ATOM 3311 N N . TYR A 1 408 ? -6.488 -14.781 -24.562 1 98.44 408 TYR A N 1
ATOM 3312 C CA . TYR A 1 408 ? -5.941 -14.383 -25.859 1 98.44 408 TYR A CA 1
ATOM 3313 C C . TYR A 1 408 ? -4.797 -15.297 -26.281 1 98.44 408 TYR A C 1
ATOM 3315 O O . TYR A 1 408 ? -4.727 -15.727 -27.438 1 98.44 408 TYR A O 1
ATOM 3323 N N . MET A 1 409 ? -3.883 -15.594 -25.359 1 98.25 409 MET A N 1
ATOM 3324 C CA . MET A 1 409 ? -2.801 -16.531 -25.656 1 98.25 409 MET A CA 1
ATOM 3325 C C . MET A 1 409 ? -3.354 -17.891 -26.094 1 98.25 409 MET A C 1
ATOM 3327 O O . MET A 1 409 ? -2.865 -18.484 -27.047 1 98.25 409 MET A O 1
ATOM 3331 N N . ASP A 1 410 ? -4.336 -18.312 -25.312 1 97.81 410 ASP A N 1
ATOM 3332 C CA . ASP A 1 410 ? -4.953 -19.594 -25.641 1 97.81 410 ASP A CA 1
ATOM 3333 C C . ASP A 1 410 ? -5.539 -19.578 -27.062 1 97.81 410 ASP A C 1
ATOM 3335 O O . ASP A 1 410 ? -5.461 -20.578 -27.781 1 97.81 410 ASP A O 1
ATOM 3339 N N . GLN A 1 411 ? -6.113 -18.469 -27.422 1 97.62 411 GLN A N 1
ATOM 3340 C CA . GLN A 1 411 ? -6.703 -18.344 -28.75 1 97.62 411 GLN A CA 1
ATOM 3341 C C . GLN A 1 411 ? -5.637 -18.438 -29.828 1 97.62 411 GLN A C 1
ATOM 3343 O O . GLN A 1 411 ? -5.891 -18.969 -30.922 1 97.62 411 GLN A O 1
ATOM 3348 N N . ILE A 1 412 ? -4.496 -17.969 -29.547 1 98.06 412 ILE A N 1
ATOM 3349 C CA . ILE A 1 412 ? -3.389 -18.094 -30.484 1 98.06 412 ILE A CA 1
ATOM 3350 C C . ILE A 1 412 ? -3.008 -19.562 -30.656 1 98.06 412 ILE A C 1
ATOM 3352 O O . ILE A 1 412 ? -2.824 -20.031 -31.781 1 98.06 412 ILE A O 1
ATOM 3356 N N . PHE A 1 413 ? -2.912 -20.281 -29.578 1 97.69 413 PHE A N 1
ATOM 3357 C CA . PHE A 1 413 ? -2.627 -21.719 -29.625 1 97.69 413 PHE A CA 1
ATOM 3358 C C . PHE A 1 413 ? -3.725 -22.453 -30.375 1 97.69 413 PHE A C 1
ATOM 3360 O O . PHE A 1 413 ? -3.443 -23.375 -31.156 1 97.69 413 PHE A O 1
ATOM 3367 N N . ARG A 1 414 ? -4.941 -22.062 -30.125 1 96.06 414 ARG A N 1
ATOM 3368 C CA . ARG A 1 414 ? -6.07 -22.734 -30.766 1 96.06 414 ARG A CA 1
ATOM 3369 C C . ARG A 1 414 ? -6.086 -22.484 -32.281 1 96.06 414 ARG A C 1
ATOM 3371 O O . ARG A 1 414 ? -6.531 -23.328 -33.031 1 96.06 414 ARG A O 1
ATOM 3378 N N . ARG A 1 415 ? -5.613 -21.312 -32.656 1 96.44 415 ARG A N 1
ATOM 3379 C CA . ARG A 1 415 ? -5.477 -21.047 -34.094 1 96.44 415 ARG A CA 1
ATOM 3380 C C . ARG A 1 415 ? -4.586 -22.094 -34.75 1 96.44 415 ARG A C 1
ATOM 3382 O O . ARG A 1 415 ? -4.875 -22.547 -35.875 1 96.44 415 ARG A O 1
ATOM 3389 N N . HIS A 1 416 ? -3.551 -22.469 -34.094 1 97 416 HIS A N 1
ATOM 3390 C CA . HIS A 1 416 ? -2.68 -23.531 -34.594 1 97 416 HIS A CA 1
ATOM 3391 C C . HIS A 1 416 ? -3.414 -24.875 -34.594 1 97 416 HIS A C 1
ATOM 3393 O O . HIS A 1 416 ? -3.377 -25.594 -35.594 1 97 416 HIS A O 1
ATOM 3399 N N . LYS A 1 417 ? -4.105 -25.234 -33.531 1 95.75 417 LYS A N 1
ATOM 3400 C CA . LYS A 1 417 ? -4.801 -26.516 -33.406 1 95.75 417 LYS A CA 1
ATOM 3401 C C . LYS A 1 417 ? -5.902 -26.641 -34.438 1 95.75 417 LYS A C 1
ATOM 3403 O O . LYS A 1 417 ? -6.18 -27.734 -34.938 1 95.75 417 LYS A O 1
ATOM 3408 N N . ASN A 1 418 ? -6.469 -25.547 -34.781 1 93.75 418 ASN A N 1
ATOM 3409 C CA . ASN A 1 418 ? -7.582 -25.531 -35.719 1 93.75 418 ASN A CA 1
ATOM 3410 C C . ASN A 1 418 ? -7.121 -25.828 -37.156 1 93.75 418 ASN A C 1
ATOM 3412 O O . ASN A 1 418 ? -7.941 -26.078 -38.031 1 93.75 418 ASN A O 1
ATOM 3416 N N . ARG A 1 419 ? -5.883 -25.906 -37.344 1 93.25 419 ARG A N 1
ATOM 3417 C CA . ARG A 1 419 ? -5.352 -26.234 -38.656 1 93.25 419 ARG A CA 1
ATOM 3418 C C . ARG A 1 419 ? -5.352 -27.75 -38.906 1 93.25 419 ARG A C 1
ATOM 3420 O O . ARG A 1 419 ? -5.23 -28.219 -40.031 1 93.25 419 ARG A O 1
ATOM 3427 N N . PHE A 1 420 ? -5.496 -28.5 -37.875 1 94.44 420 PHE A N 1
ATOM 3428 C CA . PHE A 1 420 ? -5.465 -29.953 -38 1 94.44 420 PHE A CA 1
ATOM 3429 C C . PHE A 1 420 ? -6.836 -30.5 -38.375 1 94.44 420 PHE A C 1
ATOM 3431 O O . PHE A 1 420 ? -7.863 -29.906 -38.031 1 94.44 420 PHE A O 1
ATOM 3438 N N . SER A 1 421 ? -6.766 -31.625 -39.031 1 94.25 421 SER A N 1
ATOM 3439 C CA . SER A 1 421 ? -8.008 -32.344 -39.312 1 94.25 421 SER A CA 1
ATOM 3440 C C . SER A 1 421 ? -8.594 -32.969 -38.062 1 94.25 421 SER A C 1
ATOM 3442 O O . SER A 1 421 ? -7.871 -33.188 -37.094 1 94.25 421 SER A O 1
ATOM 3444 N N . CYS A 1 422 ? -9.867 -33.188 -38.094 1 95.94 422 CYS A N 1
ATOM 3445 C CA . CYS A 1 422 ? -10.516 -33.938 -37 1 95.94 422 CYS A CA 1
ATOM 3446 C C . CYS A 1 422 ? -9.891 -35.312 -36.844 1 95.94 422 CYS A C 1
ATOM 3448 O O . CYS A 1 422 ? -9.305 -35.844 -37.781 1 95.94 422 CYS A O 1
ATOM 3450 N N . TYR A 1 423 ? -9.977 -35.781 -35.656 1 96.19 423 TYR A N 1
ATOM 3451 C CA . TYR A 1 423 ? -9.531 -37.156 -35.438 1 96.19 423 TYR A CA 1
ATOM 3452 C C . TYR A 1 423 ? -10.383 -38.125 -36.281 1 96.19 423 TYR A C 1
ATOM 3454 O O . TYR A 1 423 ? -11.602 -37.938 -36.375 1 96.19 423 TYR A O 1
ATOM 3462 N N . THR A 1 424 ? -9.703 -39.156 -36.812 1 95.5 424 THR A N 1
ATOM 3463 C CA . THR A 1 424 ? -10.398 -40.219 -37.562 1 95.5 424 THR A CA 1
ATOM 3464 C C . THR A 1 424 ? -10.938 -41.281 -36.625 1 95.5 424 THR A C 1
ATOM 3466 O O . THR A 1 424 ? -10.586 -41.312 -35.438 1 95.5 424 THR A O 1
ATOM 3469 N N . TYR A 1 425 ? -11.766 -42.156 -37.188 1 95.62 425 TYR A N 1
ATOM 3470 C CA . TYR A 1 425 ? -12.391 -43.219 -36.406 1 95.62 425 TYR A CA 1
ATOM 3471 C C . TYR A 1 425 ? -11.344 -44.094 -35.75 1 95.62 425 TYR A C 1
ATOM 3473 O O . TYR A 1 425 ? -11.406 -44.344 -34.531 1 95.62 425 TYR A O 1
ATOM 3481 N N . PRO A 1 426 ? -10.281 -44.469 -36.438 1 95.31 426 PRO A N 1
ATOM 3482 C CA . PRO A 1 426 ? -9.305 -45.375 -35.812 1 95.31 426 PRO A CA 1
ATOM 3483 C C . PRO A 1 426 ? -8.492 -44.688 -34.719 1 95.31 426 PRO A C 1
ATOM 3485 O O . PRO A 1 426 ? -7.969 -45.344 -33.812 1 95.31 426 PRO A O 1
ATOM 3488 N N . GLU A 1 427 ? -8.414 -43.375 -34.812 1 96.12 427 GLU A N 1
ATOM 3489 C CA . GLU A 1 427 ? -7.645 -42.625 -33.812 1 96.12 427 GLU A CA 1
ATOM 3490 C C . GLU A 1 427 ? -8.414 -42.469 -32.5 1 96.12 427 GLU A C 1
ATOM 3492 O O . GLU A 1 427 ? -7.824 -42.219 -31.453 1 96.12 427 GLU A O 1
ATOM 3497 N N . LEU A 1 428 ? -9.742 -42.656 -32.594 1 97.56 428 LEU A N 1
ATOM 3498 C CA . LEU A 1 428 ? -10.586 -42.469 -31.422 1 97.56 428 LEU A CA 1
ATOM 3499 C C . LEU A 1 428 ? -11.109 -43.812 -30.922 1 97.56 428 LEU A C 1
ATOM 3501 O O . LEU A 1 428 ? -11.406 -43.969 -29.734 1 97.56 428 LEU A O 1
ATOM 3505 N N . ALA A 1 429 ? -11.18 -44.812 -31.781 1 97.62 429 ALA A N 1
ATOM 3506 C CA . ALA A 1 429 ? -11.773 -46.094 -31.453 1 97.62 429 ALA A CA 1
ATOM 3507 C C . ALA A 1 429 ? -10.742 -47.031 -30.797 1 97.62 429 ALA A C 1
ATOM 3509 O O . ALA A 1 429 ? -9.539 -46.844 -30.984 1 97.62 429 ALA A O 1
ATOM 3510 N N . TYR A 1 430 ? -11.164 -47.938 -30.016 1 98 430 TYR A N 1
ATOM 3511 C CA . TYR A 1 430 ? -10.398 -49.062 -29.469 1 98 430 TYR A CA 1
ATOM 3512 C C . TYR A 1 430 ? -11.117 -50.375 -29.688 1 98 430 TYR A C 1
ATOM 3514 O O . TYR A 1 430 ? -11.867 -50.844 -28.812 1 98 430 TYR A O 1
ATOM 3522 N N . GLN A 1 431 ? -10.742 -50.969 -30.766 1 95.75 431 GLN A N 1
ATOM 3523 C CA . GLN A 1 431 ? -11.445 -52.188 -31.188 1 95.75 431 GLN A CA 1
ATOM 3524 C C . GLN A 1 431 ? -11.367 -53.281 -30.109 1 95.75 431 GLN A C 1
ATOM 3526 O O . GLN A 1 431 ? -10.289 -53.562 -29.594 1 95.75 431 GLN A O 1
ATOM 3531 N N . GLY A 1 432 ? -12.5 -53.812 -29.781 1 96.81 432 GLY A N 1
ATOM 3532 C CA . GLY A 1 432 ? -12.562 -54.906 -28.812 1 96.81 432 GLY A CA 1
ATOM 3533 C C . GLY A 1 432 ? -12.781 -54.406 -27.391 1 96.81 432 GLY A C 1
ATOM 3534 O O . GLY A 1 432 ? -12.992 -55.219 -26.484 1 96.81 432 GLY A O 1
ATOM 3535 N N . ILE A 1 433 ? -12.688 -53.156 -27.188 1 98.25 433 ILE A N 1
ATOM 3536 C CA . ILE A 1 433 ? -12.875 -52.594 -25.859 1 98.25 433 ILE A CA 1
ATOM 3537 C C . ILE A 1 433 ? -14.188 -51.812 -25.812 1 98.25 433 ILE A C 1
ATOM 3539 O O . ILE A 1 433 ? -14.43 -50.938 -26.656 1 98.25 433 ILE A O 1
ATOM 3543 N N . THR A 1 434 ? -15.023 -52.125 -24.859 1 98.38 434 THR A N 1
ATOM 3544 C CA . THR A 1 434 ? -16.312 -51.438 -24.672 1 98.38 434 THR A CA 1
ATOM 3545 C C . THR A 1 434 ? -16.422 -50.875 -23.266 1 98.38 434 THR A C 1
ATOM 3547 O O . THR A 1 434 ? -16.266 -51.625 -22.281 1 98.38 434 THR A O 1
ATOM 3550 N N . LEU A 1 435 ? -16.562 -49.562 -23.156 1 98.38 435 LEU A N 1
ATOM 3551 C CA . LEU A 1 435 ? -16.906 -48.969 -21.875 1 98.38 435 LEU A CA 1
ATOM 3552 C C . LEU A 1 435 ? -18.406 -49.062 -21.609 1 98.38 435 LEU A C 1
ATOM 3554 O O . LEU A 1 435 ? -19.156 -48.156 -22.031 1 98.38 435 LEU A O 1
ATOM 3558 N N . LEU A 1 436 ? -18.781 -50 -20.859 1 95.56 436 LEU A N 1
ATOM 3559 C CA . LEU A 1 436 ? -20.188 -50.375 -20.688 1 95.56 436 LEU A CA 1
ATOM 3560 C C . LEU A 1 436 ? -20.875 -49.438 -19.703 1 95.56 436 LEU A C 1
ATOM 3562 O O . LEU A 1 436 ? -22.031 -49.062 -19.922 1 95.56 436 LEU A O 1
ATOM 3566 N N . LYS A 1 437 ? -20.125 -49.219 -18.641 1 95.94 437 LYS A N 1
ATOM 3567 C CA . LYS A 1 437 ? -20.719 -48.375 -17.594 1 95.94 437 LYS A CA 1
ATOM 3568 C C . LYS A 1 437 ? -19.703 -47.375 -17.031 1 95.94 437 LYS A C 1
ATOM 3570 O O . LYS A 1 437 ? -18.531 -47.719 -16.875 1 95.94 437 LYS A O 1
ATOM 3575 N N . PHE A 1 438 ? -20.188 -46.156 -16.828 1 97.44 438 PHE A N 1
ATOM 3576 C CA . PHE A 1 438 ? -19.406 -45.094 -16.203 1 97.44 438 PHE A CA 1
ATOM 3577 C C . PHE A 1 438 ? -20.266 -44.281 -15.219 1 97.44 438 PHE A C 1
ATOM 3579 O O . PHE A 1 438 ? -21.234 -43.656 -15.609 1 97.44 438 PHE A O 1
ATOM 3586 N N . GLU A 1 439 ? -19.906 -44.438 -13.961 1 96.12 439 GLU A N 1
ATOM 3587 C CA . GLU A 1 439 ? -20.656 -43.781 -12.891 1 96.12 439 GLU A CA 1
ATOM 3588 C C . GLU A 1 439 ? -19.719 -43.188 -11.844 1 96.12 439 GLU A C 1
ATOM 3590 O O . GLU A 1 439 ? -18.547 -43.562 -11.773 1 96.12 439 GLU A O 1
ATOM 3595 N N . THR A 1 440 ? -20.219 -42.25 -11.125 1 97.75 440 THR A N 1
ATOM 3596 C CA . THR A 1 440 ? -19.469 -41.656 -10.031 1 97.75 440 THR A CA 1
ATOM 3597 C C . THR A 1 440 ? -20.359 -41.5 -8.789 1 97.75 440 THR A C 1
ATOM 3599 O O . THR A 1 440 ? -21.578 -41.469 -8.891 1 97.75 440 THR A O 1
ATOM 3602 N N . ARG A 1 441 ? -19.719 -41.594 -7.625 1 96.12 441 ARG A N 1
ATOM 3603 C CA . ARG A 1 441 ? -20.406 -41.406 -6.348 1 96.12 441 ARG A CA 1
ATOM 3604 C C . ARG A 1 441 ? -19.469 -40.812 -5.297 1 96.12 441 ARG A C 1
ATOM 3606 O O . ARG A 1 441 ? -18.25 -40.906 -5.418 1 96.12 441 ARG A O 1
ATOM 3613 N N . LEU A 1 442 ? -20.094 -40.188 -4.363 1 96.62 442 LEU A N 1
ATOM 3614 C CA . LEU A 1 442 ? -19.312 -39.75 -3.205 1 96.62 442 LEU A CA 1
ATOM 3615 C C . LEU A 1 442 ? -18.781 -40.938 -2.439 1 96.62 442 LEU A C 1
ATOM 3617 O O . LEU A 1 442 ? -19.391 -42.031 -2.436 1 96.62 442 LEU A O 1
ATOM 3621 N N . GLN A 1 443 ? -17.578 -40.688 -1.868 1 93.75 443 GLN A N 1
ATOM 3622 C CA . GLN A 1 443 ? -17.016 -41.75 -1.034 1 93.75 443 GLN A CA 1
ATOM 3623 C C . GLN A 1 443 ? -17.766 -41.844 0.296 1 93.75 443 GLN A C 1
ATOM 3625 O O . GLN A 1 443 ? -17.188 -41.625 1.355 1 93.75 443 GLN A O 1
ATOM 3630 N N . ARG A 1 444 ? -18.938 -41.938 0.35 1 89.44 444 ARG A N 1
ATOM 3631 C CA . ARG A 1 444 ? -19.812 -42.125 1.501 1 89.44 444 ARG A CA 1
ATOM 3632 C C . ARG A 1 444 ? -20.844 -43.188 1.228 1 89.44 444 ARG A C 1
ATOM 3634 O O . ARG A 1 444 ? -21.344 -43.312 0.106 1 89.44 444 ARG A O 1
ATOM 3641 N N . ARG A 1 445 ? -21.234 -43.812 2.303 1 86.62 445 ARG A N 1
ATOM 3642 C CA . ARG A 1 445 ? -22.188 -44.906 2.162 1 86.62 445 ARG A CA 1
ATOM 3643 C C . ARG A 1 445 ? -23.562 -44.375 1.741 1 86.62 445 ARG A C 1
ATOM 3645 O O . ARG A 1 445 ? -24.016 -43.344 2.221 1 86.62 445 ARG A O 1
ATOM 3652 N N . ASN A 1 446 ? -24.188 -45.062 0.844 1 87.75 446 ASN A N 1
ATOM 3653 C CA . ASN A 1 446 ? -25.547 -44.812 0.387 1 87.75 446 ASN A CA 1
ATOM 3654 C C . ASN A 1 446 ? -25.672 -43.438 -0.297 1 87.75 446 ASN A C 1
ATOM 3656 O O . ASN A 1 446 ? -26.719 -42.781 -0.195 1 87.75 446 ASN A O 1
ATOM 3660 N N . SER A 1 447 ? -24.562 -42.969 -0.877 1 90.81 447 SER A N 1
ATOM 3661 C CA . SER A 1 447 ? -24.641 -41.719 -1.622 1 90.81 447 SER A CA 1
ATOM 3662 C C . SER A 1 447 ? -25.266 -41.938 -2.992 1 90.81 447 SER A C 1
ATOM 3664 O O . SER A 1 447 ? -25.047 -42.969 -3.639 1 90.81 447 SER A O 1
ATOM 3666 N N . PRO A 1 448 ? -26.141 -40.969 -3.375 1 93.12 448 PRO A N 1
ATOM 3667 C CA . PRO A 1 448 ? -26.703 -41.094 -4.719 1 93.12 448 PRO A CA 1
ATOM 3668 C C . PRO A 1 448 ? -25.656 -41.062 -5.816 1 93.12 448 PRO A C 1
ATOM 3670 O O . PRO A 1 448 ? -24.609 -40.406 -5.652 1 93.12 448 PRO A O 1
ATOM 3673 N N . PRO A 1 449 ? -25.938 -41.75 -6.891 1 94.94 449 PRO A N 1
ATOM 3674 C CA . PRO A 1 449 ? -25 -41.688 -8.008 1 94.94 449 PRO A CA 1
ATOM 3675 C C . PRO A 1 449 ? -24.938 -40.344 -8.688 1 94.94 449 PRO A C 1
ATOM 3677 O O . PRO A 1 449 ? -25.938 -39.625 -8.703 1 94.94 449 PRO A O 1
ATOM 3680 N N . ASN A 1 450 ? -23.781 -39.938 -9.188 1 97.31 450 ASN A N 1
ATOM 3681 C CA . ASN A 1 450 ? -23.531 -38.812 -10.078 1 97.31 450 ASN A CA 1
ATOM 3682 C C . ASN A 1 450 ? -23.859 -37.469 -9.398 1 97.31 450 ASN A C 1
ATOM 3684 O O . ASN A 1 450 ? -24.5 -36.594 -9.992 1 97.31 450 ASN A O 1
ATOM 3688 N N . VAL A 1 451 ? -23.516 -37.375 -8.117 1 97.25 451 VAL A N 1
ATOM 3689 C CA . VAL A 1 451 ? -23.594 -36.125 -7.359 1 97.25 451 VAL A CA 1
ATOM 3690 C C . VAL A 1 451 ? -22.281 -35.875 -6.641 1 97.25 451 VAL A C 1
ATOM 3692 O O . VAL A 1 451 ? -21.734 -36.781 -5.988 1 97.25 451 VAL A O 1
ATOM 3695 N N . TRP A 1 452 ? -21.75 -34.75 -6.848 1 98.38 452 TRP A N 1
ATOM 3696 C CA . TRP A 1 452 ? -20.578 -34.281 -6.098 1 98.38 452 TRP A CA 1
ATOM 3697 C C . TRP A 1 452 ? -20.953 -33.094 -5.191 1 98.38 452 TRP A C 1
ATOM 3699 O O . TRP A 1 452 ? -21.953 -32.406 -5.43 1 98.38 452 TRP A O 1
ATOM 3709 N N . LEU A 1 453 ? -20.188 -32.969 -4.109 1 97.75 453 LEU A N 1
ATOM 3710 C CA . LEU A 1 453 ? -20.453 -31.922 -3.123 1 97.75 453 LEU A CA 1
ATOM 3711 C C . LEU A 1 453 ? -19.234 -31.047 -2.893 1 97.75 453 LEU A C 1
ATOM 3713 O O . LEU A 1 453 ? -18.109 -31.562 -2.775 1 97.75 453 LEU A O 1
ATOM 3717 N N . THR A 1 454 ? -19.406 -29.75 -2.893 1 98.19 454 THR A N 1
ATOM 3718 C CA . THR A 1 454 ? -18.375 -28.797 -2.504 1 98.19 454 THR A CA 1
ATOM 3719 C C . THR A 1 454 ? -18.828 -27.984 -1.284 1 98.19 454 THR A C 1
ATOM 3721 O O . THR A 1 454 ? -20.016 -27.906 -0.989 1 98.19 454 THR A O 1
ATOM 3724 N N . PHE A 1 455 ? -17.953 -27.484 -0.54 1 97.94 455 PHE A N 1
ATOM 3725 C CA . PHE A 1 455 ? -18.203 -26.719 0.676 1 97.94 455 PHE A CA 1
ATOM 3726 C C . PHE A 1 455 ? -16.984 -25.875 1.046 1 97.94 455 PHE A C 1
ATOM 3728 O O . PHE A 1 455 ? -15.969 -25.891 0.342 1 97.94 455 PHE A O 1
ATOM 3735 N N . TRP A 1 456 ? -17.062 -25.031 2.055 1 97.38 456 TRP A N 1
ATOM 3736 C CA . TRP A 1 456 ? -15.938 -24.281 2.586 1 97.38 456 TRP A CA 1
ATOM 3737 C C . TRP A 1 456 ? -15.211 -25.094 3.662 1 97.38 456 TRP A C 1
ATOM 3739 O O . TRP A 1 456 ? -15.844 -25.781 4.465 1 97.38 456 TRP A O 1
ATOM 3749 N N . GLN A 1 457 ? -13.938 -24.984 3.6 1 96.38 457 GLN A N 1
ATOM 3750 C CA . GLN A 1 457 ? -13.133 -25.625 4.629 1 96.38 457 GLN A CA 1
ATOM 3751 C C . GLN A 1 457 ? -12.172 -24.641 5.289 1 96.38 457 GLN A C 1
ATOM 3753 O O . GLN A 1 457 ? -11.562 -23.812 4.605 1 96.38 457 GLN A O 1
ATOM 3758 N N . ARG A 1 458 ? -12.07 -24.719 6.613 1 93.69 458 ARG A N 1
ATOM 3759 C CA . ARG A 1 458 ? -11.117 -23.922 7.383 1 93.69 458 ARG A CA 1
ATOM 3760 C C . ARG A 1 458 ? -9.836 -24.703 7.652 1 93.69 458 ARG A C 1
ATOM 3762 O O . ARG A 1 458 ? -9.891 -25.844 8.102 1 93.69 458 ARG A O 1
ATOM 3769 N N . SER A 1 459 ? -8.734 -24.094 7.258 1 92.44 459 SER A N 1
ATOM 3770 C CA . SER A 1 459 ? -7.426 -24.719 7.473 1 92.44 459 SER A CA 1
ATOM 3771 C C . SER A 1 459 ? -6.477 -23.75 8.188 1 92.44 459 SER A C 1
ATOM 3773 O O . SER A 1 459 ? -6.762 -22.562 8.305 1 92.44 459 SER A O 1
ATOM 3775 N N . GLN A 1 460 ? -5.371 -24.344 8.766 1 90.88 460 GLN A N 1
ATOM 3776 C CA . GLN A 1 460 ? -4.371 -23.547 9.461 1 90.88 460 GLN A CA 1
ATOM 3777 C C . GLN A 1 460 ? -2.99 -23.719 8.828 1 90.88 460 GLN A C 1
ATOM 3779 O O . GLN A 1 460 ? -2.684 -24.781 8.273 1 90.88 460 GLN A O 1
ATOM 3784 N N . VAL A 1 461 ? -2.24 -22.719 8.859 1 87.81 461 VAL A N 1
ATOM 3785 C CA . VAL A 1 461 ? -0.869 -22.75 8.367 1 87.81 461 VAL A CA 1
ATOM 3786 C C . VAL A 1 461 ? 0.038 -21.953 9.289 1 87.81 461 VAL A C 1
ATOM 3788 O O . VAL A 1 461 ? -0.385 -20.938 9.859 1 87.81 461 VAL A O 1
ATOM 3791 N N . ASP A 1 462 ? 1.235 -22.438 9.492 1 89.19 462 ASP A N 1
ATOM 3792 C CA . ASP A 1 462 ? 2.236 -21.719 10.273 1 89.19 462 ASP A CA 1
ATOM 3793 C C . ASP A 1 462 ? 2.967 -20.688 9.414 1 89.19 462 ASP A C 1
ATOM 3795 O O . ASP A 1 462 ? 3.592 -21.047 8.406 1 89.19 462 ASP A O 1
ATOM 3799 N N . LEU A 1 463 ? 2.963 -19.438 9.82 1 88.5 463 LEU A N 1
ATOM 3800 C CA . LEU A 1 463 ? 3.566 -18.375 9.016 1 88.5 463 LEU A CA 1
ATOM 3801 C C . LEU A 1 463 ? 4.73 -17.734 9.766 1 88.5 463 LEU A C 1
ATOM 3803 O O . LEU A 1 463 ? 5.273 -16.719 9.32 1 88.5 463 LEU A O 1
ATOM 3807 N N . GLY A 1 464 ? 5.168 -18.266 10.805 1 86.5 464 GLY A N 1
ATOM 3808 C CA . GLY A 1 464 ? 6.195 -17.688 11.648 1 86.5 464 GLY A CA 1
ATOM 3809 C C . GLY A 1 464 ? 7.535 -17.562 10.953 1 86.5 464 GLY A C 1
ATOM 3810 O O . GLY A 1 464 ? 8.266 -16.594 11.18 1 86.5 464 GLY A O 1
ATOM 3811 N N . THR A 1 465 ? 7.781 -18.438 10.055 1 82.94 465 THR A N 1
ATOM 3812 C CA . THR A 1 465 ? 9.086 -18.5 9.406 1 82.94 465 THR A CA 1
ATOM 3813 C C . THR A 1 465 ? 9.25 -17.375 8.398 1 82.94 465 THR A C 1
ATOM 3815 O O . THR A 1 465 ? 10.375 -17 8.047 1 82.94 465 THR A O 1
ATOM 3818 N N . GLY A 1 466 ? 8.195 -16.891 7.977 1 84.31 466 GLY A N 1
ATOM 3819 C CA . GLY A 1 466 ? 8.258 -15.836 6.969 1 84.31 466 GLY A CA 1
ATOM 3820 C C . GLY A 1 466 ? 8.258 -14.438 7.559 1 84.31 466 GLY A C 1
ATOM 3821 O O . GLY A 1 466 ? 8.359 -13.453 6.828 1 84.31 466 GLY A O 1
ATOM 3822 N N . LEU A 1 467 ? 8.125 -14.312 8.836 1 84.31 467 LEU A N 1
ATOM 3823 C CA . LEU A 1 467 ? 8.133 -13.016 9.5 1 84.31 467 LEU A CA 1
ATOM 3824 C C . LEU A 1 467 ? 9.555 -12.602 9.859 1 84.31 467 LEU A C 1
ATOM 3826 O O . LEU A 1 467 ? 10.023 -12.867 10.969 1 84.31 467 LEU A O 1
ATOM 3830 N N . ASP A 1 468 ? 10.203 -11.883 8.984 1 85.44 468 ASP A N 1
ATOM 3831 C CA . ASP A 1 468 ? 11.57 -11.406 9.195 1 85.44 468 ASP A CA 1
ATOM 3832 C C . ASP A 1 468 ? 11.648 -10.516 10.43 1 85.44 468 ASP A C 1
ATOM 3834 O O . ASP A 1 468 ? 10.805 -9.641 10.633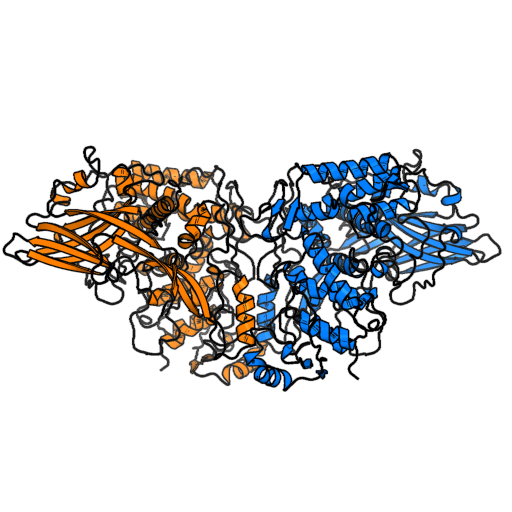 1 85.44 468 ASP A O 1
ATOM 3838 N N . PHE A 1 469 ? 12.625 -10.883 11.266 1 79.56 469 PHE A N 1
ATOM 3839 C CA . PHE A 1 469 ? 12.914 -10.109 12.461 1 79.56 469 PHE A CA 1
ATOM 3840 C C . PHE A 1 469 ? 11.727 -10.109 13.414 1 79.56 469 PHE A C 1
ATOM 3842 O O . PHE A 1 469 ? 11.555 -9.18 14.211 1 79.56 469 PHE A O 1
ATOM 3849 N N . GLY A 1 470 ? 10.773 -11.039 13.195 1 80.25 470 GLY A N 1
ATOM 3850 C CA . GLY A 1 470 ? 9.641 -11.227 14.086 1 80.25 470 GLY A CA 1
ATOM 3851 C C . GLY A 1 470 ? 9.945 -12.148 15.258 1 80.25 470 GLY A C 1
ATOM 3852 O O . GLY A 1 470 ? 11.102 -12.516 15.469 1 80.25 470 GLY A O 1
ATOM 3853 N N . PRO A 1 471 ? 8.898 -12.352 16 1 82.81 471 PRO A N 1
ATOM 3854 C CA . PRO A 1 471 ? 9.055 -13.25 17.156 1 82.81 471 PRO A CA 1
ATOM 3855 C C . PRO A 1 471 ? 9.391 -14.68 16.734 1 82.81 471 PRO A C 1
ATOM 3857 O O . PRO A 1 471 ? 9.055 -15.102 15.625 1 82.81 471 PRO A O 1
ATOM 3860 N N . GLU A 1 472 ? 9.969 -15.32 17.625 1 83 472 GLU A N 1
ATOM 3861 C CA . GLU A 1 472 ? 10.336 -16.703 17.359 1 83 472 GLU A CA 1
ATOM 3862 C C . GLU A 1 472 ? 9.164 -17.656 17.641 1 83 472 GLU A C 1
ATOM 3864 O O . GLU A 1 472 ? 8.266 -17.312 18.406 1 83 472 GLU A O 1
ATOM 3869 N N . GLY A 1 473 ? 9.258 -18.672 16.969 1 87.06 473 GLY A N 1
ATOM 3870 C CA . GLY A 1 473 ? 8.273 -19.719 17.219 1 87.06 473 GLY A CA 1
ATOM 3871 C C . GLY A 1 473 ? 7.172 -19.75 16.172 1 87.06 473 GLY A C 1
ATOM 3872 O O . GLY A 1 473 ? 7.184 -18.969 15.219 1 87.06 473 GLY A O 1
ATOM 3873 N N . ASN A 1 474 ? 6.238 -20.688 16.438 1 88.5 474 ASN A N 1
ATOM 3874 C CA . ASN A 1 474 ? 5.152 -20.891 15.484 1 88.5 474 ASN A CA 1
ATOM 3875 C C . ASN A 1 474 ? 4.055 -19.844 15.648 1 88.5 474 ASN A C 1
ATOM 3877 O O . ASN A 1 474 ? 3.738 -19.438 16.766 1 88.5 474 ASN A O 1
ATOM 3881 N N . LEU A 1 475 ? 3.645 -19.375 14.609 1 92.62 475 LEU A N 1
ATOM 3882 C CA . LEU A 1 475 ? 2.49 -18.484 14.516 1 92.62 475 LEU A CA 1
ATOM 3883 C C . LEU A 1 475 ? 1.506 -18.984 13.461 1 92.62 475 LEU A C 1
ATOM 3885 O O . LEU A 1 475 ? 1.792 -18.922 12.266 1 92.62 475 LEU A O 1
ATOM 3889 N N . PHE A 1 476 ? 0.334 -19.312 13.867 1 91.31 476 PHE A N 1
ATOM 3890 C CA . PHE A 1 476 ? -0.614 -19.969 12.969 1 91.31 476 PHE A CA 1
ATOM 3891 C C . PHE A 1 476 ? -1.655 -18.969 12.477 1 91.31 476 PHE A C 1
ATOM 3893 O O . PHE A 1 476 ? -2.068 -18.078 13.211 1 91.31 476 PHE A O 1
ATOM 3900 N N . ALA A 1 477 ? -2.002 -19.094 11.258 1 92.25 477 ALA A N 1
ATOM 3901 C CA . ALA A 1 477 ? -3.125 -18.391 10.656 1 92.25 477 ALA A CA 1
ATOM 3902 C C . ALA A 1 477 ? -4.191 -19.359 10.164 1 92.25 477 ALA A C 1
ATOM 3904 O O . ALA A 1 477 ? -3.871 -20.453 9.688 1 92.25 477 ALA A O 1
ATOM 3905 N N . THR A 1 478 ? -5.422 -18.969 10.352 1 93.56 478 THR A N 1
ATOM 3906 C CA . THR A 1 478 ? -6.547 -19.75 9.844 1 93.56 478 THR A CA 1
ATOM 3907 C C . THR A 1 478 ? -7.113 -19.109 8.578 1 93.56 478 THR A C 1
ATOM 3909 O O . THR A 1 478 ? -7.25 -17.875 8.5 1 93.56 478 THR A O 1
ATOM 3912 N N . PHE A 1 479 ? -7.344 -19.875 7.555 1 93 479 PHE A N 1
ATOM 3913 C CA . PHE A 1 479 ? -7.934 -19.375 6.32 1 93 479 PHE A CA 1
ATOM 3914 C C . PHE A 1 479 ? -9.008 -20.328 5.805 1 93 479 PHE A C 1
ATOM 3916 O O . PHE A 1 479 ? -9.023 -21.516 6.18 1 93 479 PHE A O 1
ATOM 3923 N N . THR A 1 480 ? -9.93 -19.812 5.102 1 95 480 THR A N 1
ATOM 3924 C CA . THR A 1 480 ? -11.039 -20.578 4.539 1 95 480 THR A CA 1
ATOM 3925 C C . THR A 1 480 ? -10.883 -20.719 3.025 1 95 480 THR A C 1
ATOM 3927 O O . THR A 1 480 ? -10.539 -19.75 2.34 1 95 480 THR A O 1
ATOM 3930 N N . HIS A 1 481 ? -11.023 -21.906 2.535 1 95.56 481 HIS A N 1
ATOM 3931 C CA . HIS A 1 481 ? -10.906 -22.172 1.106 1 95.56 481 HIS A CA 1
ATOM 3932 C C . HIS A 1 481 ? -11.977 -23.156 0.641 1 95.56 481 HIS A C 1
ATOM 3934 O O . HIS A 1 481 ? -12.602 -23.828 1.459 1 95.56 481 HIS A O 1
ATOM 3940 N N . LEU A 1 482 ? -12.188 -23.172 -0.641 1 97.06 482 LEU A N 1
ATOM 3941 C CA . LEU A 1 482 ? -13.094 -24.141 -1.236 1 97.06 482 LEU A CA 1
ATOM 3942 C C . LEU A 1 482 ? -12.555 -25.562 -1.085 1 97.06 482 LEU A C 1
ATOM 3944 O O . LEU A 1 482 ? -11.336 -25.766 -1.113 1 97.06 482 LEU A O 1
ATOM 3948 N N . GLN A 1 483 ? -13.453 -26.484 -0.843 1 96.75 483 GLN A N 1
ATOM 3949 C CA . GLN A 1 483 ? -13.141 -27.906 -0.756 1 96.75 483 GLN A CA 1
ATOM 3950 C C . GLN A 1 483 ? -14.25 -28.75 -1.36 1 96.75 483 GLN A C 1
ATOM 3952 O O . GLN A 1 483 ? -15.367 -28.266 -1.57 1 96.75 483 GLN A O 1
ATOM 3957 N N . HIS A 1 484 ? -13.969 -29.953 -1.75 1 97.31 484 HIS A N 1
ATOM 3958 C CA . HIS A 1 484 ? -14.992 -30.891 -2.178 1 97.31 484 HIS A CA 1
ATOM 3959 C C . HIS A 1 484 ? -14.883 -32.219 -1.409 1 97.31 484 HIS A C 1
ATOM 3961 O O . HIS A 1 484 ? -13.789 -32.594 -0.97 1 97.31 484 HIS A O 1
ATOM 3967 N N . ALA A 1 485 ? -15.992 -32.875 -1.281 1 96.69 485 ALA A N 1
ATOM 3968 C CA . ALA A 1 485 ? -15.992 -34.219 -0.699 1 96.69 485 ALA A CA 1
ATOM 3969 C C . ALA A 1 485 ? -15.328 -35.219 -1.636 1 96.69 485 ALA A C 1
ATOM 3971 O O . ALA A 1 485 ? -15.469 -35.125 -2.857 1 96.69 485 ALA A O 1
ATOM 3972 N N . PRO A 1 486 ? -14.586 -36.156 -1.01 1 96.56 486 PRO A N 1
ATOM 3973 C CA . PRO A 1 486 ? -13.984 -37.188 -1.873 1 96.56 486 PRO A CA 1
ATOM 3974 C C . PRO A 1 486 ? -15.031 -38 -2.639 1 96.56 486 PRO A C 1
ATOM 3976 O O . PRO A 1 486 ? -16.094 -38.312 -2.102 1 96.56 486 PRO A O 1
ATOM 3979 N N . PHE A 1 487 ? -14.719 -38.344 -3.828 1 98 487 PHE A N 1
ATOM 3980 C CA . PHE A 1 487 ? -15.609 -39.156 -4.656 1 98 487 PHE A CA 1
ATOM 3981 C C . PHE A 1 487 ? -14.828 -40.219 -5.441 1 98 487 PHE A C 1
ATOM 3983 O O . PHE A 1 487 ? -13.594 -40.219 -5.383 1 98 487 PHE A O 1
ATOM 3990 N N . LEU A 1 488 ? -15.5 -41.125 -6.074 1 96.88 488 LEU A N 1
ATOM 3991 C CA . LEU A 1 488 ? -14.859 -42.188 -6.871 1 96.88 488 LEU A CA 1
ATOM 3992 C C . LEU A 1 488 ? -15.547 -42.344 -8.227 1 96.88 488 LEU A C 1
ATOM 3994 O O . LEU A 1 488 ? -16.719 -42 -8.375 1 96.88 488 LEU A O 1
ATOM 3998 N N . TYR A 1 489 ? -14.781 -42.719 -9.148 1 98 489 TYR A N 1
ATOM 3999 C CA . TYR A 1 489 ? -15.273 -43.156 -10.453 1 98 489 TYR A CA 1
ATOM 4000 C C . TYR A 1 489 ? -15.414 -44.656 -10.5 1 98 489 TYR A C 1
ATOM 4002 O O . TYR A 1 489 ? -14.578 -45.406 -9.961 1 98 489 TYR A O 1
ATOM 4010 N N . GLN A 1 490 ? -16.438 -45.125 -11.102 1 97.38 490 GLN A N 1
ATOM 4011 C CA . GLN A 1 490 ? -16.641 -46.531 -11.367 1 97.38 490 GLN A CA 1
ATOM 4012 C C . GLN A 1 490 ? -16.859 -46.812 -12.852 1 97.38 490 GLN A C 1
ATOM 4014 O O . GLN A 1 490 ? -17.812 -46.312 -13.445 1 97.38 490 GLN A O 1
ATOM 4019 N N . LEU A 1 491 ? -15.961 -47.562 -13.422 1 98.12 491 LEU A N 1
ATOM 4020 C CA . LEU A 1 491 ? -16.031 -47.906 -14.836 1 98.12 491 LEU A CA 1
ATOM 4021 C C . LEU A 1 491 ? -16.125 -49.406 -15.031 1 98.12 491 LEU A C 1
ATOM 4023 O O . LEU A 1 491 ? -15.438 -50.188 -14.352 1 98.12 491 LEU A O 1
ATOM 4027 N N . GLN A 1 492 ? -17.031 -49.844 -15.82 1 98.38 492 GLN A N 1
ATOM 4028 C CA . GLN A 1 492 ? -17.094 -51.219 -16.297 1 98.38 492 GLN A CA 1
ATOM 4029 C C . GLN A 1 492 ? -16.672 -51.312 -17.75 1 98.38 492 GLN A C 1
ATOM 4031 O O . GLN A 1 492 ? -17.344 -50.781 -18.641 1 98.38 492 GLN A O 1
ATOM 4036 N N . VAL A 1 493 ? -15.578 -52 -17.969 1 98.56 493 VAL A N 1
ATOM 4037 C CA . VAL A 1 493 ? -14.992 -52.094 -19.297 1 98.56 493 VAL A CA 1
ATOM 4038 C C . VAL A 1 493 ? -14.945 -53.562 -19.734 1 98.56 493 VAL A C 1
ATOM 4040 O O . VAL A 1 493 ? -14.539 -54.438 -18.969 1 98.56 493 VAL A O 1
ATOM 4043 N N . ILE A 1 494 ? -15.383 -53.812 -20.969 1 98.19 494 ILE A N 1
ATOM 4044 C CA . ILE A 1 494 ? -15.352 -55.156 -21.516 1 98.19 494 ILE A CA 1
ATOM 4045 C C . ILE A 1 494 ? -14.227 -55.281 -22.531 1 98.19 494 ILE A C 1
ATOM 4047 O O . ILE A 1 494 ? -14.164 -54.469 -23.484 1 98.19 494 ILE A O 1
ATOM 4051 N N . ASN A 1 495 ? -13.367 -56.125 -22.312 1 98.31 495 ASN A N 1
ATOM 4052 C CA . ASN A 1 495 ? -12.398 -56.562 -23.312 1 98.31 495 ASN A CA 1
ATOM 4053 C C . ASN A 1 495 ? -12.867 -57.844 -24.031 1 98.31 495 ASN A C 1
ATOM 4055 O O . ASN A 1 495 ? -12.844 -58.938 -23.453 1 98.31 495 ASN A O 1
ATOM 4059 N N . SER A 1 496 ? -13.172 -57.719 -25.25 1 97.19 496 SER A N 1
ATOM 4060 C CA . SER A 1 496 ? -13.742 -58.844 -25.984 1 97.19 496 SER A CA 1
ATOM 4061 C C . SER A 1 496 ? -12.656 -59.75 -26.547 1 97.19 496 SER A C 1
ATOM 4063 O O . SER A 1 496 ? -12.953 -60.781 -27.125 1 97.19 496 SER A O 1
ATOM 4065 N N . ASP A 1 497 ? -11.438 -59.375 -26.375 1 94.56 497 ASP A N 1
ATOM 4066 C CA . ASP A 1 497 ? -10.328 -60.188 -26.844 1 94.56 497 ASP A CA 1
ATOM 4067 C C . ASP A 1 497 ? -9.969 -61.281 -25.828 1 94.56 497 ASP A C 1
ATOM 4069 O O . ASP A 1 497 ? -10.289 -61.156 -24.641 1 94.56 497 ASP A O 1
ATOM 4073 N N . ASN A 1 498 ? -9.273 -62.312 -26.281 1 93.31 498 ASN A N 1
ATOM 4074 C CA . ASN A 1 498 ? -8.867 -63.406 -25.422 1 93.31 498 ASN A CA 1
ATOM 4075 C C . ASN A 1 498 ? -7.543 -63.125 -24.719 1 93.31 498 ASN A C 1
ATOM 4077 O O . ASN A 1 498 ? -7.098 -63.906 -23.875 1 93.31 498 ASN A O 1
ATOM 4081 N N . ARG A 1 499 ? -7.012 -61.969 -24.984 1 95.38 499 ARG A N 1
ATOM 4082 C CA . ARG A 1 499 ? -5.75 -61.594 -24.359 1 95.38 499 ARG A CA 1
ATOM 4083 C C . ARG A 1 499 ? -5.914 -60.312 -23.562 1 95.38 499 ARG A C 1
ATOM 4085 O O . ARG A 1 499 ? -6.828 -59.531 -23.812 1 95.38 499 ARG A O 1
ATOM 4092 N N . ASN A 1 500 ? -5.027 -60.219 -22.688 1 95.81 500 ASN A N 1
ATOM 4093 C CA . ASN A 1 500 ? -5 -59 -21.922 1 95.81 500 ASN A CA 1
ATOM 4094 C C . ASN A 1 500 ? -4.602 -57.812 -22.797 1 95.81 500 ASN A C 1
ATOM 4096 O O . ASN A 1 500 ? -3.773 -57.938 -23.688 1 95.81 500 ASN A O 1
ATOM 4100 N N . ARG A 1 501 ? -5.219 -56.656 -22.547 1 96 501 ARG A N 1
ATOM 4101 C CA . ARG A 1 501 ? -4.93 -55.438 -23.266 1 96 501 ARG A CA 1
ATOM 4102 C C . ARG A 1 501 ? -4.633 -54.281 -22.297 1 96 501 ARG A C 1
ATOM 4104 O O . ARG A 1 501 ? -4.961 -54.375 -21.109 1 96 501 ARG A O 1
ATOM 4111 N N . ARG A 1 502 ? -3.92 -53.312 -22.781 1 95.5 502 ARG A N 1
ATOM 4112 C CA . ARG A 1 502 ? -3.639 -52.125 -22 1 95.5 502 ARG A CA 1
ATOM 4113 C C . ARG A 1 502 ? -4.367 -50.906 -22.562 1 95.5 502 ARG A C 1
ATOM 4115 O O . ARG A 1 502 ? -4.473 -50.75 -23.781 1 95.5 502 ARG A O 1
ATOM 4122 N N . GLY A 1 503 ? -4.891 -50.094 -21.656 1 96.25 503 GLY A N 1
ATOM 4123 C CA . GLY A 1 503 ? -5.582 -48.875 -22.047 1 96.25 503 GLY A CA 1
ATOM 4124 C C . GLY A 1 503 ? -5.25 -47.688 -21.172 1 96.25 503 GLY A C 1
ATOM 4125 O O . GLY A 1 503 ? -4.586 -47.844 -20.141 1 96.25 503 GLY A O 1
ATOM 4126 N N . THR A 1 504 ? -5.57 -46.531 -21.641 1 96.81 504 THR A N 1
ATOM 4127 C CA . THR A 1 504 ? -5.5 -45.312 -20.859 1 96.81 504 THR A CA 1
ATOM 4128 C C . THR A 1 504 ? -6.891 -44.719 -20.656 1 96.81 504 THR A C 1
ATOM 4130 O O . THR A 1 504 ? -7.586 -44.406 -21.625 1 96.81 504 THR A O 1
ATOM 4133 N N . VAL A 1 505 ? -7.273 -44.594 -19.422 1 98 505 VAL A N 1
ATOM 4134 C CA . VAL A 1 505 ? -8.555 -44 -19.094 1 98 505 VAL A CA 1
ATOM 4135 C C . VAL A 1 505 ? -8.406 -42.469 -19.016 1 98 505 VAL A C 1
ATOM 4137 O O . VAL A 1 505 ? -7.484 -41.969 -18.375 1 98 505 VAL A O 1
ATOM 4140 N N . ARG A 1 506 ? -9.211 -41.75 -19.703 1 98.19 506 ARG A N 1
ATOM 4141 C CA . ARG A 1 506 ? -9.242 -40.281 -19.703 1 98.19 506 ARG A CA 1
ATOM 4142 C C . ARG A 1 506 ? -10.602 -39.75 -19.25 1 98.19 506 ARG A C 1
ATOM 4144 O O . ARG A 1 506 ? -11.633 -40.156 -19.812 1 98.19 506 ARG A O 1
ATOM 4151 N N . ILE A 1 507 ? -10.586 -38.938 -18.25 1 98.62 507 ILE A N 1
ATOM 4152 C CA . ILE A 1 507 ? -11.836 -38.438 -17.688 1 98.62 507 ILE A CA 1
ATOM 4153 C C . ILE A 1 507 ? -11.844 -36.906 -17.766 1 98.62 507 ILE A C 1
ATOM 4155 O O . ILE A 1 507 ? -10.906 -36.25 -17.297 1 98.62 507 ILE A O 1
ATOM 4159 N N . TYR A 1 508 ? -12.883 -36.312 -18.375 1 98.5 508 TYR A N 1
ATOM 4160 C CA . TYR A 1 508 ? -13.055 -34.875 -18.516 1 98.5 508 TYR A CA 1
ATOM 4161 C C . TYR A 1 508 ? -14.406 -34.406 -17.984 1 98.5 508 TYR A C 1
ATOM 4163 O O . TYR A 1 508 ? -15.375 -35.188 -18 1 98.5 508 TYR A O 1
ATOM 4171 N N . LEU A 1 509 ? -14.422 -33.219 -17.438 1 98.56 509 LEU A N 1
ATOM 4172 C CA . LEU A 1 509 ? -15.656 -32.531 -17.047 1 98.56 509 LEU A CA 1
ATOM 4173 C C . LEU A 1 509 ? -15.906 -31.328 -17.953 1 98.56 509 LEU A C 1
ATOM 4175 O O . LEU A 1 509 ? -14.992 -30.547 -18.234 1 98.56 509 LEU A O 1
ATOM 4179 N N . ALA A 1 510 ? -17.125 -31.156 -18.469 1 98.19 510 ALA A N 1
ATOM 4180 C CA . ALA A 1 510 ? -17.469 -30.016 -19.312 1 98.19 510 ALA A CA 1
ATOM 4181 C C . ALA A 1 510 ? -18.797 -29.406 -18.906 1 98.19 510 ALA A C 1
ATOM 4183 O O . ALA A 1 510 ? -19.734 -30.125 -18.531 1 98.19 510 ALA A O 1
ATOM 4184 N N . PRO A 1 511 ? -18.859 -28.109 -18.969 1 97.62 511 PRO A N 1
ATOM 4185 C CA . PRO A 1 511 ? -20.141 -27.484 -18.656 1 97.62 511 PRO A CA 1
ATOM 4186 C C . PRO A 1 511 ? -21.203 -27.766 -19.703 1 97.62 511 PRO A C 1
ATOM 4188 O O . PRO A 1 511 ? -20.938 -27.688 -20.906 1 97.62 511 PRO A O 1
ATOM 4191 N N . ARG A 1 512 ? -22.391 -28.078 -19.25 1 96.31 512 ARG A N 1
ATOM 4192 C CA . ARG A 1 512 ? -23.516 -28.375 -20.141 1 96.31 512 ARG A CA 1
ATOM 4193 C C . ARG A 1 512 ? -24.25 -27.094 -20.516 1 96.31 512 ARG A C 1
ATOM 4195 O O . ARG A 1 512 ? -24.719 -26.938 -21.641 1 96.31 512 ARG A O 1
ATOM 4202 N N . PHE A 1 513 ? -24.234 -26.188 -19.547 1 96 513 PHE A N 1
ATOM 4203 C CA . PHE A 1 513 ? -25 -24.953 -19.688 1 96 513 PHE A CA 1
ATOM 4204 C C . PHE A 1 513 ? -24.125 -23.734 -19.391 1 96 513 PHE A C 1
ATOM 4206 O O . PHE A 1 513 ? -23.141 -23.844 -18.656 1 96 513 PHE A O 1
ATOM 4213 N N . ASN A 1 514 ? -24.5 -22.625 -20.016 1 95 514 ASN A N 1
ATOM 4214 C CA . ASN A 1 514 ? -23.875 -21.359 -19.625 1 95 514 ASN A CA 1
ATOM 4215 C C . ASN A 1 514 ? -24.531 -20.766 -18.391 1 95 514 ASN A C 1
ATOM 4217 O O . ASN A 1 514 ? -25.328 -21.422 -17.734 1 95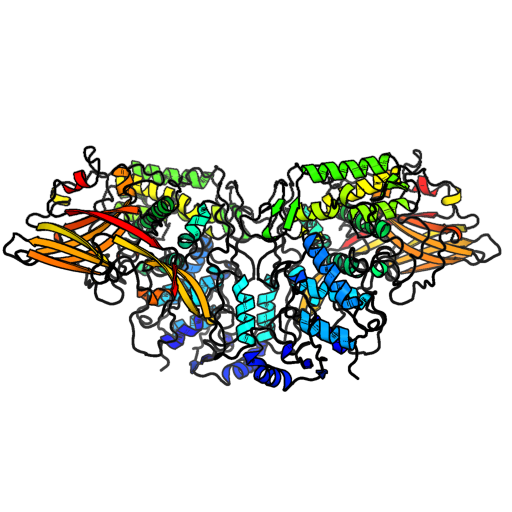 514 ASN A O 1
ATOM 4221 N N . GLU A 1 515 ? -24.141 -19.547 -18 1 93.06 515 GLU A N 1
ATOM 4222 C CA . GLU A 1 515 ? -24.562 -18.922 -16.75 1 93.06 515 GLU A CA 1
ATOM 4223 C C . GLU A 1 515 ? -26.062 -18.609 -16.781 1 93.06 515 GLU A C 1
ATOM 4225 O O . GLU A 1 515 ? -26.688 -18.453 -15.742 1 93.06 515 GLU A O 1
ATOM 4230 N N . LYS A 1 516 ? -26.656 -18.5 -17.953 1 94.25 516 LYS A N 1
ATOM 4231 C CA . LYS A 1 516 ? -28.062 -18.156 -18.078 1 94.25 516 LYS A CA 1
ATOM 4232 C C . LYS A 1 516 ? -28.922 -19.422 -18.219 1 94.25 516 LYS A C 1
ATOM 4234 O O . LYS A 1 516 ? -30.141 -19.328 -18.422 1 94.25 516 LYS A O 1
ATOM 4239 N N . GLY A 1 517 ? -28.281 -20.531 -18.266 1 93.06 517 GLY A N 1
ATOM 4240 C CA . GLY A 1 517 ? -29.016 -21.781 -18.391 1 93.06 517 GLY A CA 1
ATOM 4241 C C . GLY A 1 517 ? -29.156 -22.266 -19.812 1 93.06 517 GLY A C 1
ATOM 4242 O O . GLY A 1 517 ? -29.812 -23.266 -20.078 1 93.06 517 GLY A O 1
ATOM 4243 N N . GLY A 1 518 ? -28.531 -21.578 -20.719 1 95.44 518 GLY A N 1
ATOM 4244 C CA . GLY A 1 518 ? -28.531 -22.016 -22.109 1 95.44 518 GLY A CA 1
ATOM 4245 C C . GLY A 1 518 ? -27.562 -23.156 -22.375 1 95.44 518 GLY A C 1
ATOM 4246 O O . GLY A 1 518 ? -26.453 -23.156 -21.859 1 95.44 518 GLY A O 1
ATOM 4247 N N . ARG A 1 519 ? -27.969 -24.125 -23.172 1 95.56 519 ARG A N 1
ATOM 4248 C CA . ARG A 1 519 ? -27.109 -25.25 -23.516 1 95.56 519 ARG A CA 1
ATOM 4249 C C . ARG A 1 519 ? -25.953 -24.812 -24.422 1 95.56 519 ARG A C 1
ATOM 4251 O O . ARG A 1 519 ? -26.172 -24.078 -25.375 1 95.56 519 ARG A O 1
ATOM 4258 N N . LEU A 1 520 ? -24.812 -25.25 -24.094 1 96.06 520 LEU A N 1
ATOM 4259 C CA . LEU A 1 520 ? -23.625 -24.938 -24.906 1 96.06 520 LEU A CA 1
ATOM 4260 C C . LEU A 1 520 ? -23.578 -25.844 -26.141 1 96.06 520 LEU A C 1
ATOM 4262 O O . LEU A 1 520 ? -24.016 -26.984 -26.094 1 96.06 520 LEU A O 1
ATOM 4266 N N . THR A 1 521 ? -23.062 -25.25 -27.234 1 94.94 521 THR A N 1
ATOM 4267 C CA . THR A 1 521 ? -22.719 -26.109 -28.359 1 94.94 521 THR A CA 1
ATOM 4268 C C . THR A 1 521 ? -21.562 -27.031 -28 1 94.94 521 THR A C 1
ATOM 4270 O O . THR A 1 521 ? -20.828 -26.781 -27.047 1 94.94 521 THR A O 1
ATOM 4273 N N . PHE A 1 522 ? -21.438 -28.094 -28.734 1 96.06 522 PHE A N 1
ATOM 4274 C CA . PHE A 1 522 ? -20.344 -29.016 -28.438 1 96.06 522 PHE A CA 1
ATOM 4275 C C . PHE A 1 522 ? -19 -28.328 -28.594 1 96.06 522 PHE A C 1
ATOM 4277 O O . PHE A 1 522 ? -18.062 -28.594 -27.828 1 96.06 522 PHE A O 1
ATOM 4284 N N . GLU A 1 523 ? -18.891 -27.5 -29.562 1 94.12 523 GLU A N 1
ATOM 4285 C CA . GLU A 1 523 ? -17.656 -26.75 -29.766 1 94.12 523 GLU A CA 1
ATOM 4286 C C . GLU A 1 523 ? -17.328 -25.891 -28.547 1 94.12 523 GLU A C 1
ATOM 4288 O O . GLU A 1 523 ? -16.172 -25.859 -28.109 1 94.12 523 GLU A O 1
ATOM 4293 N N . GLU A 1 524 ? -18.281 -25.266 -28.016 1 92.75 524 GLU A N 1
ATOM 4294 C CA . GLU A 1 524 ? -18.078 -24.484 -26.797 1 92.75 524 GLU A CA 1
ATOM 4295 C C . GLU A 1 524 ? -17.719 -25.375 -25.609 1 92.75 524 GLU A C 1
ATOM 4297 O O . GLU A 1 524 ? -16.812 -25.062 -24.828 1 92.75 524 GLU A O 1
ATOM 4302 N N . GLN A 1 525 ? -18.375 -26.469 -25.516 1 95.5 525 GLN A N 1
ATOM 4303 C CA . GLN A 1 525 ? -18.141 -27.391 -24.422 1 95.5 525 GLN A CA 1
ATOM 4304 C C . GLN A 1 525 ? -16.719 -27.953 -24.453 1 95.5 525 GLN A C 1
ATOM 4306 O O . GLN A 1 525 ? -16.047 -28 -23.438 1 95.5 525 GLN A O 1
ATOM 4311 N N . ARG A 1 526 ? -16.359 -28.375 -25.641 1 94.69 526 ARG A N 1
ATOM 4312 C CA . ARG A 1 526 ? -15.047 -29 -25.766 1 94.69 526 ARG A CA 1
ATOM 4313 C C . ARG A 1 526 ? -13.938 -28.031 -25.375 1 94.69 526 ARG A C 1
ATOM 4315 O O . ARG A 1 526 ? -12.938 -28.422 -24.766 1 94.69 526 ARG A O 1
ATOM 4322 N N . LEU A 1 527 ? -14.133 -26.75 -25.672 1 94 527 LEU A N 1
ATOM 4323 C CA . LEU A 1 527 ? -13.125 -25.734 -25.359 1 94 527 LEU A CA 1
ATOM 4324 C C . LEU A 1 527 ? -13.055 -25.484 -23.859 1 94 527 LEU A C 1
ATOM 4326 O O . LEU A 1 527 ? -12.055 -24.953 -23.359 1 94 527 LEU A O 1
ATOM 4330 N N . HIS A 1 528 ? -14.07 -25.844 -23.141 1 96.44 528 HIS A N 1
ATOM 4331 C CA . HIS A 1 528 ? -14.102 -25.641 -21.703 1 96.44 528 HIS A CA 1
ATOM 4332 C C . HIS A 1 528 ? -14.016 -26.969 -20.953 1 96.44 528 HIS A C 1
ATOM 4334 O O . HIS A 1 528 ? -14.328 -27.031 -19.766 1 96.44 528 HIS A O 1
ATOM 4340 N N . ALA A 1 529 ? -13.617 -28.016 -21.672 1 97.62 529 ALA A N 1
ATOM 4341 C CA . ALA A 1 529 ? -13.43 -29.297 -21.016 1 97.62 529 ALA A CA 1
ATOM 4342 C C . ALA A 1 529 ? -12.258 -29.25 -20.031 1 97.62 529 ALA A C 1
ATOM 4344 O O . ALA A 1 529 ? -11.188 -28.734 -20.375 1 97.62 529 ALA A O 1
ATOM 4345 N N . ILE A 1 530 ? -12.445 -29.766 -18.859 1 97.94 530 ILE A N 1
ATOM 4346 C CA . ILE A 1 530 ? -11.438 -29.797 -17.797 1 97.94 530 ILE A CA 1
ATOM 4347 C C . ILE A 1 530 ? -10.984 -31.234 -17.562 1 97.94 530 ILE A C 1
ATOM 4349 O O . ILE A 1 530 ? -11.805 -32.125 -17.312 1 97.94 530 ILE A O 1
ATOM 4353 N N . GLU A 1 531 ? -9.703 -31.422 -17.594 1 98.19 531 GLU A N 1
ATOM 4354 C CA . GLU A 1 531 ? -9.164 -32.75 -17.297 1 98.19 531 GLU A CA 1
ATOM 4355 C C . GLU A 1 531 ? -9.242 -33.062 -15.797 1 98.19 531 GLU A C 1
ATOM 4357 O O . GLU A 1 531 ? -8.766 -32.281 -14.977 1 98.19 531 GLU A O 1
ATOM 4362 N N . LEU A 1 532 ? -9.844 -34.188 -15.461 1 98.19 532 LEU A N 1
ATOM 4363 C CA . LEU A 1 532 ? -9.945 -34.594 -14.062 1 98.19 532 LEU A CA 1
ATOM 4364 C C . LEU A 1 532 ? -8.938 -35.688 -13.727 1 98.19 532 LEU A C 1
ATOM 4366 O O . LEU A 1 532 ? -8.469 -35.781 -12.594 1 98.19 532 LEU A O 1
ATOM 4370 N N . ASP A 1 533 ? -8.742 -36.531 -14.75 1 97.12 533 ASP A N 1
ATOM 4371 C CA . ASP A 1 533 ? -7.848 -37.656 -14.477 1 97.12 533 ASP A CA 1
ATOM 4372 C C . ASP A 1 533 ? -7.453 -38.375 -15.766 1 97.12 533 ASP A C 1
ATOM 4374 O O . ASP A 1 533 ? -8.219 -38.406 -16.734 1 97.12 533 ASP A O 1
ATOM 4378 N N . THR A 1 534 ? -6.297 -38.844 -15.82 1 96.38 534 THR A N 1
ATOM 4379 C CA . THR A 1 534 ? -5.77 -39.719 -16.859 1 96.38 534 THR A CA 1
ATOM 4380 C C . THR A 1 534 ? -4.871 -40.812 -16.25 1 96.38 534 THR A C 1
ATOM 4382 O O . THR A 1 534 ? -3.867 -40.5 -15.609 1 96.38 534 THR A O 1
ATOM 4385 N N . PHE A 1 535 ? -5.223 -42.062 -16.438 1 94.25 535 PHE A N 1
ATOM 4386 C CA . PHE A 1 535 ? -4.438 -43.125 -15.82 1 94.25 535 PHE A CA 1
ATOM 4387 C C . PHE A 1 535 ? -4.453 -44.375 -16.672 1 94.25 535 PHE A C 1
ATOM 4389 O O . PHE A 1 535 ? -5.367 -44.594 -17.484 1 94.25 535 PHE A O 1
ATOM 4396 N N . ARG A 1 536 ? -3.492 -45.219 -16.469 1 93.69 536 ARG A N 1
ATOM 4397 C CA . ARG A 1 536 ? -3.338 -46.438 -17.234 1 93.69 536 ARG A CA 1
ATOM 4398 C C . ARG A 1 536 ? -4.027 -47.594 -16.531 1 93.69 536 ARG A C 1
ATOM 4400 O O . ARG A 1 536 ? -4.125 -47.625 -15.312 1 93.69 536 ARG A O 1
ATOM 4407 N N . VAL A 1 537 ? -4.52 -48.562 -17.406 1 95.06 537 VAL A N 1
ATOM 4408 C CA . VAL A 1 537 ? -5.18 -49.75 -16.859 1 95.06 537 VAL A CA 1
ATOM 4409 C C . VAL A 1 537 ? -4.777 -50.969 -17.656 1 95.06 537 VAL A C 1
ATOM 4411 O O . VAL A 1 537 ? -4.457 -50.875 -18.844 1 95.06 537 VAL A O 1
ATOM 4414 N N . ARG A 1 538 ? -4.711 -52 -16.953 1 95.25 538 ARG A N 1
ATOM 4415 C CA . ARG A 1 538 ? -4.629 -53.344 -17.562 1 95.25 538 ARG A CA 1
ATOM 4416 C C . ARG A 1 538 ? -6 -54 -17.609 1 95.25 538 ARG A C 1
ATOM 4418 O O . ARG A 1 538 ? -6.668 -54.125 -16.594 1 95.25 538 ARG A O 1
ATOM 4425 N N . LEU A 1 539 ? -6.418 -54.406 -18.828 1 97.56 539 LEU A N 1
ATOM 4426 C CA . LEU A 1 539 ? -7.746 -55 -19.047 1 97.56 539 LEU A CA 1
ATOM 4427 C C . LEU A 1 539 ? -7.656 -56.469 -19.312 1 97.56 539 LEU A C 1
ATOM 4429 O O . LEU A 1 539 ? -7.148 -56.906 -20.359 1 97.56 539 LEU A O 1
ATOM 4433 N N . ASN A 1 540 ? -8.227 -57.188 -18.406 1 97.62 540 ASN A N 1
ATOM 4434 C CA . ASN A 1 540 ? -8.344 -58.625 -18.609 1 97.62 540 ASN A CA 1
ATOM 4435 C C . ASN A 1 540 ? -9.461 -58.969 -19.609 1 97.62 540 ASN A C 1
ATOM 4437 O O . ASN A 1 540 ? -10.32 -58.125 -19.891 1 97.62 540 ASN A O 1
ATOM 4441 N N . SER A 1 541 ? -9.312 -60.25 -20.125 1 97.31 541 SER A N 1
ATOM 4442 C CA . SER A 1 541 ? -10.414 -60.688 -20.969 1 97.31 541 SER A CA 1
ATOM 4443 C C . SER A 1 541 ? -11.734 -60.688 -20.219 1 97.31 541 SER A C 1
ATOM 4445 O O . SER A 1 541 ? -11.789 -61.125 -19.062 1 97.31 541 SER A O 1
ATOM 4447 N N . GLY A 1 542 ? -12.742 -60.188 -20.891 1 97.31 542 GLY A N 1
ATOM 4448 C CA . GLY A 1 542 ? -14.055 -60.125 -20.25 1 97.31 542 GLY A CA 1
ATOM 4449 C C . GLY A 1 542 ? -14.32 -58.812 -19.562 1 97.31 542 GLY A C 1
ATOM 4450 O O . GLY A 1 542 ? -13.93 -57.75 -20.047 1 97.31 542 GLY A O 1
ATOM 4451 N N . VAL A 1 543 ? -15.086 -58.938 -18.516 1 97.62 543 VAL A N 1
ATOM 4452 C CA . VAL A 1 543 ? -15.547 -57.75 -17.828 1 97.62 543 VAL A CA 1
ATOM 4453 C C . VAL A 1 543 ? -14.492 -57.281 -16.812 1 97.62 543 VAL A C 1
ATOM 4455 O O . VAL A 1 543 ? -13.992 -58.094 -16.031 1 97.62 543 VAL A O 1
ATOM 4458 N N . ASN A 1 544 ? -14.047 -56.031 -16.828 1 98.31 544 ASN A N 1
ATOM 4459 C CA . ASN A 1 544 ? -13.148 -55.406 -15.875 1 98.31 544 ASN A CA 1
ATOM 4460 C C . ASN A 1 544 ? -13.859 -54.281 -15.109 1 98.31 544 ASN A C 1
ATOM 4462 O O . ASN A 1 544 ? -14.445 -53.375 -15.711 1 98.31 544 ASN A O 1
ATOM 4466 N N . ASN A 1 545 ? -13.883 -54.375 -13.828 1 97.69 545 ASN A N 1
ATOM 4467 C CA . ASN A 1 545 ? -14.422 -53.312 -12.977 1 97.69 545 ASN A CA 1
ATOM 4468 C C . ASN A 1 545 ? -13.32 -52.438 -12.398 1 97.69 545 ASN A C 1
ATOM 4470 O O . ASN A 1 545 ? -12.523 -52.875 -11.578 1 97.69 545 ASN A O 1
ATOM 4474 N N . ILE A 1 546 ? -13.312 -51.188 -12.805 1 97.62 546 ILE A N 1
ATOM 4475 C CA . ILE A 1 546 ? -12.266 -50.25 -12.398 1 97.62 546 ILE A CA 1
ATOM 4476 C C . ILE A 1 546 ? -12.836 -49.219 -11.43 1 97.62 546 ILE A C 1
ATOM 4478 O O . ILE A 1 546 ? -13.852 -48.594 -11.727 1 97.62 546 ILE A O 1
ATOM 4482 N N . VAL A 1 547 ? -12.219 -49.062 -10.273 1 96.62 547 VAL A N 1
ATOM 4483 C CA . VAL A 1 547 ? -12.57 -48.031 -9.305 1 96.62 547 VAL A CA 1
ATOM 4484 C C . VAL A 1 547 ? -11.398 -47.062 -9.141 1 96.62 547 VAL A C 1
ATOM 4486 O O . VAL A 1 547 ? -10.258 -47.5 -8.961 1 96.62 547 VAL A O 1
ATOM 4489 N N . ARG A 1 548 ? -11.625 -45.75 -9.328 1 96.12 548 ARG A N 1
ATOM 4490 C CA . ARG A 1 548 ? -10.633 -44.688 -9.258 1 96.12 548 ARG A CA 1
ATOM 4491 C C . ARG A 1 548 ? -11.086 -43.594 -8.312 1 96.12 548 ARG A C 1
ATOM 4493 O O . ARG A 1 548 ? -12.18 -43.031 -8.469 1 96.12 548 ARG A O 1
ATOM 4500 N N . ARG A 1 549 ? -10.234 -43.281 -7.305 1 95.56 549 ARG A N 1
ATOM 4501 C CA . ARG A 1 549 ? -10.586 -42.25 -6.328 1 95.56 549 ARG A CA 1
ATOM 4502 C C . ARG A 1 549 ? -10.164 -40.875 -6.816 1 95.56 549 ARG A C 1
ATOM 4504 O O . ARG A 1 549 ? -9.164 -40.75 -7.531 1 95.56 549 ARG A O 1
ATOM 4511 N N . SER A 1 550 ? -10.969 -39.938 -6.375 1 95.88 550 SER A N 1
ATOM 4512 C CA . SER A 1 550 ? -10.648 -38.562 -6.746 1 95.88 550 SER A CA 1
ATOM 4513 C C . SER A 1 550 ? -9.25 -38.156 -6.277 1 95.88 550 SER A C 1
ATOM 4515 O O . SER A 1 550 ? -8.57 -37.375 -6.93 1 95.88 550 SER A O 1
ATOM 4517 N N . GLU A 1 551 ? -8.688 -38.688 -5.156 1 91.81 551 GLU A N 1
ATOM 4518 C CA . GLU A 1 551 ? -7.387 -38.375 -4.574 1 91.81 551 GLU A CA 1
ATOM 4519 C C . GLU A 1 551 ? -6.25 -38.906 -5.445 1 91.81 551 GLU A C 1
ATOM 4521 O O . GLU A 1 551 ? -5.098 -38.5 -5.281 1 91.81 551 GLU A O 1
ATOM 4526 N N . GLN A 1 552 ? -6.598 -39.719 -6.359 1 92.31 552 GLN A N 1
ATOM 4527 C CA . GLN A 1 552 ? -5.59 -40.344 -7.219 1 92.31 552 GLN A CA 1
ATOM 4528 C C . GLN A 1 552 ? -5.469 -39.594 -8.547 1 92.31 552 GLN A C 1
ATOM 4530 O O . GLN A 1 552 ? -4.777 -40.062 -9.461 1 92.31 552 GLN A O 1
ATOM 4535 N N . SER A 1 553 ? -6.125 -38.469 -8.648 1 94.81 553 SER A N 1
ATOM 4536 C CA . SER A 1 553 ? -6.133 -37.719 -9.891 1 94.81 553 SER A CA 1
ATOM 4537 C C . SER A 1 553 ? -4.715 -37.406 -10.367 1 94.81 553 SER A C 1
ATOM 4539 O O . SER A 1 553 ? -3.836 -37.094 -9.562 1 94.81 553 SER A O 1
ATOM 4541 N N . SER A 1 554 ? -4.477 -37.5 -11.648 1 93.56 554 SER A N 1
ATOM 4542 C CA . SER A 1 554 ? -3.189 -37.219 -12.273 1 93.56 554 SER A CA 1
ATOM 4543 C C . SER A 1 554 ? -2.951 -35.719 -12.383 1 93.56 554 SER A C 1
ATOM 4545 O O . SER A 1 554 ? -1.874 -35.281 -12.797 1 93.56 554 SER A O 1
ATOM 4547 N N . VAL A 1 555 ? -3.908 -34.938 -11.992 1 94 555 VAL A N 1
ATOM 4548 C CA . VAL A 1 555 ? -3.855 -33.5 -12.156 1 94 555 VAL A CA 1
ATOM 4549 C C . VAL A 1 555 ? -3.385 -32.844 -10.852 1 94 555 VAL A C 1
ATOM 4551 O O . VAL A 1 555 ? -2.711 -31.828 -10.875 1 94 555 VAL A O 1
ATOM 4554 N N . THR A 1 556 ? -3.65 -33.438 -9.727 1 92.81 556 THR A N 1
ATOM 4555 C CA . THR A 1 556 ? -3.539 -32.75 -8.453 1 92.81 556 THR A CA 1
ATOM 4556 C C . THR A 1 556 ? -2.422 -33.344 -7.602 1 92.81 556 THR A C 1
ATOM 4558 O O . THR A 1 556 ? -1.939 -34.438 -7.875 1 92.81 556 THR A O 1
ATOM 4561 N N . ILE A 1 557 ? -1.967 -32.531 -6.652 1 88.69 557 ILE A N 1
ATOM 4562 C CA . ILE A 1 557 ? -1.12 -32.969 -5.555 1 88.69 557 ILE A CA 1
ATOM 4563 C C . ILE A 1 557 ? -1.929 -33.031 -4.262 1 88.69 557 ILE A C 1
ATOM 4565 O O . ILE A 1 557 ? -2.91 -32.281 -4.113 1 88.69 557 ILE A O 1
ATOM 4569 N N . PRO A 1 558 ? -1.51 -33.844 -3.379 1 84.12 558 PRO A N 1
ATOM 4570 C CA . PRO A 1 558 ? -2.252 -33.938 -2.119 1 84.12 558 PRO A CA 1
ATOM 4571 C C . PRO A 1 558 ? -2.266 -32.625 -1.336 1 84.12 558 PRO A C 1
ATOM 4573 O O . PRO A 1 558 ? -1.314 -31.844 -1.417 1 84.12 558 PRO A O 1
ATOM 4576 N N . TYR A 1 559 ? -3.309 -32.469 -0.553 1 78.56 559 TYR A N 1
ATOM 4577 C CA . TYR A 1 559 ? -3.539 -31.281 0.241 1 78.56 559 TYR A CA 1
ATOM 4578 C C . TYR A 1 559 ? -2.367 -31.016 1.178 1 78.56 559 TYR A C 1
ATOM 4580 O O . TYR A 1 559 ? -1.946 -29.859 1.344 1 78.56 559 TYR A O 1
ATOM 4588 N N . GLU A 1 560 ? -1.814 -32 1.766 1 76.5 560 GLU A N 1
ATOM 4589 C CA . GLU A 1 560 ? -0.747 -31.875 2.756 1 76.5 560 GLU A CA 1
ATOM 4590 C C . GLU A 1 560 ? 0.521 -31.297 2.135 1 76.5 560 GLU A C 1
ATOM 4592 O O . GLU A 1 560 ? 1.288 -30.609 2.807 1 76.5 560 GLU A O 1
ATOM 4597 N N . ARG A 1 561 ? 0.621 -31.484 0.907 1 75.62 561 ARG A N 1
ATOM 4598 C CA . ARG A 1 561 ? 1.789 -30.953 0.205 1 75.62 561 ARG A CA 1
ATOM 4599 C C . ARG A 1 561 ? 1.617 -29.484 -0.112 1 75.62 561 ARG A C 1
ATOM 4601 O O . ARG A 1 561 ? 2.602 -28.734 -0.216 1 75.62 561 ARG A O 1
ATOM 4608 N N . THR A 1 562 ? 0.402 -29.156 -0.21 1 72.31 562 THR A N 1
ATOM 4609 C CA . THR A 1 562 ? 0.131 -27.734 -0.485 1 72.31 562 THR A CA 1
ATOM 4610 C C . THR A 1 562 ? 0.292 -26.906 0.78 1 72.31 562 THR A C 1
ATOM 4612 O O . THR A 1 562 ? 0.904 -25.828 0.749 1 72.31 562 THR A O 1
ATOM 4615 N N . PHE A 1 563 ? -0.232 -27.25 1.899 1 69.19 563 PHE A N 1
ATOM 4616 C CA . PHE A 1 563 ? -0.335 -26.391 3.068 1 69.19 563 PHE A CA 1
ATOM 4617 C C . PHE A 1 563 ? 0.439 -26.969 4.242 1 69.19 563 PHE A C 1
ATOM 4619 O O . PHE A 1 563 ? 0.77 -26.266 5.191 1 69.19 563 PHE A O 1
ATOM 4626 N N . ARG A 1 564 ? 0.412 -28.125 4.59 1 60.72 564 ARG A N 1
ATOM 4627 C CA . ARG A 1 564 ? 0.922 -28.688 5.836 1 60.72 564 ARG A CA 1
ATOM 4628 C C . ARG A 1 564 ? 2.447 -28.703 5.848 1 60.72 564 ARG A C 1
ATOM 4630 O O . ARG A 1 564 ? 3.076 -29.281 4.957 1 60.72 564 ARG A O 1
ATOM 4637 N N . ASN A 1 565 ? 3.049 -27.625 6.09 1 50.84 565 ASN A N 1
ATOM 4638 C CA . ASN A 1 565 ? 4.488 -27.531 6.309 1 50.84 565 ASN A CA 1
ATOM 4639 C C . ASN A 1 565 ? 5.047 -28.781 6.973 1 50.84 565 ASN A C 1
ATOM 4641 O O . ASN A 1 565 ? 4.305 -29.531 7.602 1 50.84 565 ASN A O 1
ATOM 4645 N N . ILE A 1 566 ? 6.391 -28.703 6.961 1 41.12 566 ILE A N 1
ATOM 4646 C CA . ILE A 1 566 ? 7.676 -29.344 7.211 1 41.12 566 ILE A CA 1
ATOM 4647 C C . ILE A 1 566 ? 7.816 -29.656 8.703 1 41.12 566 ILE A C 1
ATOM 4649 O O . ILE A 1 566 ? 8.758 -30.344 9.109 1 41.12 566 ILE A O 1
ATOM 4653 N N . SER A 1 567 ? 7.23 -28.781 9.445 1 37.81 567 SER A N 1
ATOM 4654 C CA . SER A 1 567 ? 7.824 -28.969 10.766 1 37.81 567 SER A CA 1
ATOM 4655 C C . SER A 1 567 ? 7.738 -30.422 11.219 1 37.81 567 SER A C 1
ATOM 4657 O O . SER A 1 567 ? 8.43 -30.828 12.148 1 37.81 567 SER A O 1
ATOM 4659 N N . GLN A 1 568 ? 6.621 -30.922 11.031 1 37.28 568 GLN A N 1
ATOM 4660 C CA . GLN A 1 568 ? 6.566 -32.219 11.711 1 37.28 568 GLN A CA 1
ATOM 4661 C C . GLN A 1 568 ? 7.523 -33.219 11.078 1 37.28 568 GLN A C 1
ATOM 4663 O O . GLN A 1 568 ? 7.527 -34.375 11.438 1 37.28 568 GLN A O 1
ATOM 4668 N N . SER A 1 569 ? 8.047 -32.906 10 1 35.94 569 SER A N 1
ATOM 4669 C CA . SER A 1 569 ? 8.82 -34.031 9.484 1 35.94 569 SER A CA 1
ATOM 4670 C C . SER A 1 569 ? 10.055 -34.281 10.328 1 35.94 569 SER A C 1
ATOM 4672 O O . SER A 1 569 ? 11.133 -33.75 10.055 1 35.94 569 SER A O 1
ATOM 4674 N N . ASN A 1 570 ? 10.164 -34.062 11.453 1 35.25 570 ASN A N 1
ATOM 4675 C CA . ASN A 1 570 ? 11.273 -34.781 12.07 1 35.25 570 ASN A CA 1
ATOM 4676 C C . ASN A 1 570 ? 11.43 -36.188 11.477 1 35.25 570 ASN A C 1
ATOM 4678 O O . ASN A 1 570 ? 12.227 -37 11.969 1 35.25 570 ASN A O 1
ATOM 4682 N N . GLU A 1 571 ? 10.539 -36.938 10.969 1 34.66 571 GLU A N 1
ATOM 4683 C CA . GLU A 1 571 ? 10.984 -38.25 10.508 1 34.66 571 GLU A CA 1
ATOM 4684 C C . GLU A 1 571 ? 11.828 -38.125 9.242 1 34.66 571 GLU A C 1
ATOM 4686 O O . GLU A 1 571 ? 11.344 -37.625 8.211 1 34.66 571 GLU A O 1
ATOM 4691 N N . ALA A 1 572 ? 13.242 -38 9.352 1 42.66 572 ALA A N 1
ATOM 4692 C CA . ALA A 1 572 ? 14.383 -38.062 8.438 1 42.66 572 ALA A CA 1
ATOM 4693 C C . ALA A 1 572 ? 14.008 -38.719 7.117 1 42.66 572 ALA A C 1
ATOM 4695 O O . ALA A 1 572 ? 14.719 -38.562 6.117 1 42.66 572 ALA A O 1
ATOM 4696 N N . GLY A 1 573 ? 13.086 -39.562 6.953 1 34.12 573 GLY A N 1
ATOM 4697 C CA . GLY A 1 573 ? 13.047 -40.594 5.918 1 34.12 573 GLY A CA 1
ATOM 4698 C C . GLY A 1 573 ? 12.133 -40.219 4.762 1 34.12 573 GLY A C 1
ATOM 4699 O O . GLY A 1 573 ? 11.891 -41.062 3.877 1 34.12 573 GLY A O 1
ATOM 4700 N N . ASN A 1 574 ? 11.141 -39.312 4.836 1 35.69 574 ASN A N 1
ATOM 4701 C CA . ASN A 1 574 ? 10.258 -39.375 3.674 1 35.69 574 ASN A CA 1
ATOM 4702 C C . ASN A 1 574 ? 10.812 -38.562 2.51 1 35.69 574 ASN A C 1
ATOM 4704 O O . ASN A 1 574 ? 10.695 -37.312 2.496 1 35.69 574 ASN A O 1
ATOM 4708 N N . GLU A 1 575 ? 11.805 -38.875 1.712 1 36.56 575 GLU A N 1
ATOM 4709 C CA . GLU A 1 575 ? 12.422 -38.562 0.424 1 36.56 575 GLU A CA 1
ATOM 4710 C C . GLU A 1 575 ? 11.438 -37.844 -0.5 1 36.56 575 GLU A C 1
ATOM 4712 O O . GLU A 1 575 ? 11.836 -37.344 -1.542 1 36.56 575 GLU A O 1
ATOM 4717 N N . GLN A 1 576 ? 10.055 -37.969 -0.433 1 39.16 576 GLN A N 1
ATOM 4718 C CA . GLN A 1 576 ? 9.117 -37.844 -1.542 1 39.16 576 GLN A CA 1
ATOM 4719 C C . GLN A 1 576 ? 8.797 -36.406 -1.863 1 39.16 576 GLN A C 1
ATOM 4721 O O . GLN A 1 576 ? 8.062 -36.125 -2.812 1 39.16 576 GLN A O 1
ATOM 4726 N N . PHE A 1 577 ? 9.266 -35.281 -1.19 1 45.19 577 PHE A N 1
ATOM 4727 C CA . PHE A 1 577 ? 8.484 -34.062 -1.298 1 45.19 577 PHE A CA 1
ATOM 4728 C C . PHE A 1 577 ? 9.109 -33.125 -2.314 1 45.19 577 PHE A C 1
ATOM 4730 O O . PHE A 1 577 ? 8.578 -32.031 -2.572 1 45.19 577 PHE A O 1
ATOM 4737 N N . ARG A 1 578 ? 10.094 -33.375 -3.137 1 49.19 578 ARG A N 1
ATOM 4738 C CA . ARG A 1 578 ? 10.812 -32.312 -3.824 1 49.19 578 ARG A CA 1
ATOM 4739 C C . ARG A 1 578 ? 10.062 -31.859 -5.078 1 49.19 578 ARG A C 1
ATOM 4741 O O . ARG A 1 578 ? 9.391 -30.812 -5.07 1 49.19 578 ARG A O 1
ATOM 4748 N N . PHE A 1 579 ? 10.305 -32.5 -6.156 1 50.53 579 PHE A N 1
ATOM 4749 C CA . PHE A 1 579 ? 9.68 -32.375 -7.469 1 50.53 579 PHE A CA 1
ATOM 4750 C C . PHE A 1 579 ? 8.18 -32.594 -7.379 1 50.53 579 PHE A C 1
ATOM 4752 O O . PHE A 1 579 ? 7.414 -32.062 -8.172 1 50.53 579 PHE A O 1
ATOM 4759 N N . CYS A 1 580 ? 7.922 -32.875 -6.172 1 66.5 580 CYS A N 1
ATOM 4760 C CA . CYS A 1 580 ? 6.625 -33.531 -5.973 1 66.5 580 CYS A CA 1
ATOM 4761 C C . CYS A 1 580 ? 5.566 -32.5 -5.578 1 66.5 580 CYS A C 1
ATOM 4763 O O . CYS A 1 580 ? 4.395 -32.844 -5.41 1 66.5 580 CYS A O 1
ATOM 4765 N N . ASN A 1 581 ? 6.016 -31.219 -5.703 1 75.12 581 ASN A N 1
ATOM 4766 C CA . ASN A 1 581 ? 5.027 -30.25 -5.246 1 75.12 581 ASN A CA 1
ATOM 4767 C C . ASN A 1 581 ? 4.387 -29.516 -6.414 1 75.12 581 ASN A C 1
ATOM 4769 O O . ASN A 1 581 ? 3.596 -28.594 -6.211 1 75.12 581 ASN A O 1
ATOM 4773 N N . CYS A 1 582 ? 4.754 -29.984 -7.559 1 84.56 582 CYS A N 1
ATOM 4774 C CA . CYS A 1 582 ? 4.121 -29.359 -8.719 1 84.56 582 CYS A CA 1
ATOM 4775 C C . CYS A 1 582 ? 2.807 -30.062 -9.055 1 84.56 582 CYS A C 1
ATOM 4777 O O . CYS A 1 582 ? 2.771 -31.281 -9.234 1 84.56 582 CYS A O 1
ATOM 4779 N N . GLY A 1 583 ? 1.789 -29.359 -9.039 1 89.75 583 GLY A N 1
ATOM 4780 C CA . GLY A 1 583 ? 0.469 -29.891 -9.359 1 89.75 583 GLY A CA 1
ATOM 4781 C C . GLY A 1 583 ? -0.658 -28.984 -8.883 1 89.75 583 GLY A C 1
ATOM 4782 O O . GLY A 1 583 ? -0.461 -28.141 -8 1 89.75 583 GLY A O 1
ATOM 4783 N N . TRP A 1 584 ? -1.731 -29.156 -9.516 1 94.56 584 TRP A N 1
ATOM 4784 C CA . TRP A 1 584 ? -2.936 -28.422 -9.133 1 94.56 584 TRP A CA 1
ATOM 4785 C C . TRP A 1 584 ? -3.391 -28.828 -7.73 1 94.56 584 TRP A C 1
ATOM 4787 O O . TRP A 1 584 ? -3.268 -29.984 -7.34 1 94.56 584 TRP A O 1
ATOM 4797 N N . PRO A 1 585 ? -3.785 -27.891 -6.914 1 94 585 PRO A N 1
ATOM 4798 C CA . PRO A 1 585 ? -4.219 -28.281 -5.57 1 94 585 PRO A CA 1
ATOM 4799 C C . PRO A 1 585 ? -5.441 -29.188 -5.59 1 94 585 PRO A C 1
ATOM 4801 O O . PRO A 1 585 ? -6.414 -28.906 -6.293 1 94 585 PRO A O 1
ATOM 4804 N N . SER A 1 586 ? -5.426 -30.188 -4.766 1 94.19 586 SER A N 1
ATOM 4805 C CA . SER A 1 586 ? -6.461 -31.219 -4.793 1 94.19 586 SER A CA 1
ATOM 4806 C C . SER A 1 586 ? -7.82 -30.641 -4.41 1 94.19 586 SER A C 1
ATOM 4808 O O . SER A 1 586 ? -8.852 -31.094 -4.914 1 94.19 586 SER A O 1
ATOM 4810 N N . HIS A 1 587 ? -7.785 -29.641 -3.51 1 95.62 587 HIS A N 1
ATOM 4811 C CA . HIS A 1 587 ? -9.055 -29.094 -3.053 1 95.62 587 HIS A CA 1
ATOM 4812 C C . HIS A 1 587 ? -9.734 -28.281 -4.148 1 95.62 587 HIS A C 1
ATOM 4814 O O . HIS A 1 587 ? -10.898 -27.906 -4.012 1 95.62 587 HIS A O 1
ATOM 4820 N N . MET A 1 588 ? -9.039 -28.109 -5.277 1 97 588 MET A N 1
ATOM 4821 C CA . MET A 1 588 ? -9.578 -27.328 -6.395 1 97 588 MET A CA 1
ATOM 4822 C C . MET A 1 588 ? -9.781 -28.219 -7.617 1 97 588 MET A C 1
ATOM 4824 O O . MET A 1 588 ? -9.836 -27.719 -8.742 1 97 588 MET A O 1
ATOM 4828 N N . LEU A 1 589 ? -9.922 -29.453 -7.457 1 97.62 589 LEU A N 1
ATOM 4829 C CA . LEU A 1 589 ? -10.055 -30.391 -8.57 1 97.62 589 LEU A CA 1
ATOM 4830 C C . LEU A 1 589 ? -11.336 -30.125 -9.352 1 97.62 589 LEU A C 1
ATOM 4832 O O . LEU A 1 589 ? -11.336 -30.203 -10.586 1 97.62 589 LEU A O 1
ATOM 4836 N N . ILE A 1 590 ? -12.461 -29.844 -8.656 1 98.38 590 ILE A N 1
ATOM 4837 C CA . ILE A 1 590 ? -13.727 -29.656 -9.344 1 98.38 590 ILE A CA 1
ATOM 4838 C C . ILE A 1 590 ? -14.242 -28.234 -9.086 1 98.38 590 ILE A C 1
ATOM 4840 O O . ILE A 1 590 ? -13.828 -27.578 -8.125 1 98.38 590 ILE A O 1
ATOM 4844 N N . PRO A 1 591 ? -15.078 -27.703 -9.961 1 98.31 591 PRO A N 1
ATOM 4845 C CA . PRO A 1 591 ? -15.625 -26.359 -9.773 1 98.31 591 PRO A CA 1
ATOM 4846 C C . PRO A 1 591 ? -16.562 -26.266 -8.57 1 98.31 591 PRO A C 1
ATOM 4848 O O . PRO A 1 591 ? -17.062 -27.297 -8.094 1 98.31 591 PRO A O 1
ATOM 4851 N N . LYS A 1 592 ? -16.828 -25.125 -8.148 1 98.31 592 LYS A N 1
ATOM 4852 C CA . LYS A 1 592 ? -17.594 -24.844 -6.941 1 98.31 592 LYS A CA 1
ATOM 4853 C C . LYS A 1 592 ? -19.031 -25.328 -7.082 1 98.31 592 LYS A C 1
ATOM 4855 O O . LYS A 1 592 ? -19.625 -25.812 -6.117 1 98.31 592 LYS A O 1
ATOM 4860 N N . GLY A 1 593 ? -19.641 -25.25 -8.234 1 97.81 593 GLY A N 1
ATOM 4861 C CA . GLY A 1 593 ? -21.094 -25.422 -8.359 1 97.81 593 GLY A CA 1
ATOM 4862 C C . GLY A 1 593 ? -21.875 -24.297 -7.73 1 97.81 593 GLY A C 1
ATOM 4863 O O . GLY A 1 593 ? -21.469 -23.125 -7.781 1 97.81 593 GLY A O 1
ATOM 4864 N N . ASN A 1 594 ? -23.062 -24.531 -7.398 1 96.94 594 ASN A N 1
ATOM 4865 C CA . ASN A 1 594 ? -23.906 -23.594 -6.656 1 96.94 594 ASN A CA 1
ATOM 4866 C C . ASN A 1 594 ? -24.875 -24.328 -5.73 1 96.94 594 ASN A C 1
ATOM 4868 O O . ASN A 1 594 ? -24.828 -25.547 -5.602 1 96.94 594 ASN A O 1
ATOM 4872 N N . VAL A 1 595 ? -25.656 -23.609 -5.016 1 96.38 595 VAL A N 1
ATOM 4873 C CA . VAL A 1 595 ? -26.484 -24.172 -3.965 1 96.38 595 VAL A CA 1
ATOM 4874 C C . VAL A 1 595 ? -27.562 -25.062 -4.582 1 96.38 595 VAL A C 1
ATOM 4876 O O . VAL A 1 595 ? -27.953 -26.078 -4 1 96.38 595 VAL A O 1
ATOM 4879 N N . GLU A 1 596 ? -28.062 -24.75 -5.746 1 95.12 596 GLU A N 1
ATOM 4880 C CA . GLU A 1 596 ? -29.109 -25.516 -6.418 1 95.12 596 GLU A CA 1
ATOM 4881 C C . GLU A 1 596 ? -28.531 -26.719 -7.137 1 95.12 596 GLU A C 1
ATOM 4883 O O . GLU A 1 596 ? -29.25 -27.688 -7.406 1 95.12 596 GLU A O 1
ATOM 4888 N N . GLY A 1 597 ? -27.266 -26.688 -7.398 1 96.31 597 GLY A N 1
ATOM 4889 C CA . GLY A 1 597 ? -26.594 -27.703 -8.188 1 96.31 597 GLY A CA 1
ATOM 4890 C C . GLY A 1 597 ? -26.406 -27.312 -9.641 1 96.31 597 GLY A C 1
ATOM 4891 O O . GLY A 1 597 ? -27.297 -26.688 -10.234 1 96.31 597 GLY A O 1
ATOM 4892 N N . VAL A 1 598 ? -25.297 -27.594 -10.141 1 97.56 598 VAL A N 1
ATOM 4893 C CA . VAL A 1 598 ? -25 -27.359 -11.547 1 97.56 598 VAL A CA 1
ATOM 4894 C C . VAL A 1 598 ? -24.688 -28.688 -12.234 1 97.56 598 VAL A C 1
ATOM 4896 O O . VAL A 1 598 ? -23.859 -29.469 -11.758 1 97.56 598 VAL A O 1
ATOM 4899 N N . THR A 1 599 ? -25.312 -28.906 -13.367 1 97.31 599 THR A N 1
ATOM 4900 C CA . THR A 1 599 ? -25.141 -30.156 -14.094 1 97.31 599 THR A CA 1
ATOM 4901 C C . THR A 1 599 ? -24.016 -30.031 -15.117 1 97.31 599 THR A C 1
ATOM 4903 O O . THR A 1 599 ? -24 -29.094 -15.906 1 97.31 599 THR A O 1
ATOM 4906 N N . TYR A 1 600 ? -23.172 -31.016 -15.094 1 98.12 600 TYR A N 1
ATOM 4907 C CA . TYR A 1 600 ? -22.062 -31.109 -16.031 1 98.12 600 TYR A CA 1
ATOM 4908 C C . TYR A 1 600 ? -22.109 -32.406 -16.828 1 98.12 600 TYR A C 1
ATOM 4910 O O . TYR A 1 600 ? -22.766 -33.375 -16.406 1 98.12 600 TYR A O 1
ATOM 4918 N N . ASP A 1 601 ? -21.562 -32.375 -18.016 1 98.12 601 ASP A N 1
ATOM 4919 C CA . ASP A 1 601 ? -21.281 -33.625 -18.719 1 98.12 601 ASP A CA 1
ATOM 4920 C C . ASP A 1 601 ? -19.953 -34.219 -18.266 1 98.12 601 ASP A C 1
ATOM 4922 O O . ASP A 1 601 ? -18.938 -33.5 -18.219 1 98.12 601 ASP A O 1
ATOM 4926 N N . LEU A 1 602 ? -20 -35.438 -17.812 1 98.44 602 LEU A N 1
ATOM 4927 C CA . LEU A 1 602 ? -18.828 -36.188 -17.375 1 98.44 602 LEU A CA 1
ATOM 4928 C C . LEU A 1 602 ? -18.469 -37.25 -18.406 1 98.44 602 LEU A C 1
ATOM 4930 O O . LEU A 1 602 ? -19.203 -38.219 -18.609 1 98.44 602 LEU A O 1
ATOM 4934 N N . PHE A 1 603 ? -17.312 -37.031 -19.047 1 98.38 603 PHE A N 1
ATOM 4935 C CA . PHE A 1 603 ? -16.859 -37.875 -20.156 1 98.38 603 PHE A CA 1
ATOM 4936 C C . PHE A 1 603 ? -15.75 -38.812 -19.719 1 98.38 603 PHE A C 1
ATOM 4938 O O . PHE A 1 603 ? -14.883 -38.438 -18.938 1 98.38 603 PHE A O 1
ATOM 4945 N N . ALA A 1 604 ? -15.789 -40.094 -20.203 1 98.62 604 ALA A N 1
ATOM 4946 C CA . ALA A 1 604 ? -14.703 -41.031 -20.016 1 98.62 604 ALA A CA 1
ATOM 4947 C C . ALA A 1 604 ? -14.406 -41.812 -21.312 1 98.62 604 ALA A C 1
ATOM 4949 O O . ALA A 1 604 ? -15.328 -42.125 -22.062 1 98.62 604 ALA A O 1
ATOM 4950 N N . MET A 1 605 ? -13.164 -42.062 -21.516 1 98.44 605 MET A N 1
ATOM 4951 C CA . MET A 1 605 ? -12.711 -42.844 -22.656 1 98.44 605 MET A CA 1
ATOM 4952 C C . MET A 1 605 ? -11.57 -43.781 -22.266 1 98.44 605 MET A C 1
ATOM 4954 O O . MET A 1 605 ? -10.781 -43.469 -21.375 1 98.44 605 MET A O 1
ATOM 4958 N N . VAL A 1 606 ? -11.586 -44.969 -22.797 1 98.56 606 VAL A N 1
ATOM 4959 C CA . VAL A 1 606 ? -10.414 -45.844 -22.766 1 98.56 606 VAL A CA 1
ATOM 4960 C C . VAL A 1 606 ? -9.719 -45.812 -24.141 1 98.56 606 VAL A C 1
ATOM 4962 O O . VAL A 1 606 ? -10.234 -46.375 -25.109 1 98.56 606 VAL A O 1
ATOM 4965 N N . SER A 1 607 ? -8.656 -45.188 -24.219 1 98 607 SER A N 1
ATOM 4966 C CA . SER A 1 607 ? -7.941 -45.125 -25.484 1 98 607 SER A CA 1
ATOM 4967 C C . SER A 1 607 ? -6.953 -46.281 -25.641 1 98 607 SER A C 1
ATOM 4969 O O . SER A 1 607 ? -6.527 -46.875 -24.641 1 98 607 SER A O 1
ATOM 4971 N N . ASN A 1 608 ? -6.586 -46.5 -26.844 1 96.5 608 ASN A N 1
ATOM 4972 C CA . ASN A 1 608 ? -5.652 -47.562 -27.188 1 96.5 608 ASN A CA 1
ATOM 4973 C C . ASN A 1 608 ? -4.234 -47.25 -26.719 1 96.5 608 ASN A C 1
ATOM 4975 O O . ASN A 1 608 ? -3.6 -46.344 -27.219 1 96.5 608 ASN A O 1
ATOM 4979 N N . PHE A 1 609 ? -3.744 -48.031 -25.828 1 94.31 609 PHE A N 1
ATOM 4980 C CA . PHE A 1 609 ? -2.459 -47.781 -25.188 1 94.31 609 PHE A CA 1
ATOM 4981 C C . PHE A 1 609 ? -1.333 -47.781 -26.219 1 94.31 609 PHE A C 1
ATOM 4983 O O . PHE A 1 609 ? -0.338 -47.062 -26.047 1 94.31 609 PHE A O 1
ATOM 4990 N N . SER A 1 610 ? -1.45 -48.5 -27.219 1 93.31 610 SER A N 1
ATOM 4991 C CA . SER A 1 610 ? -0.41 -48.562 -28.234 1 93.31 610 SER A CA 1
ATOM 4992 C C . SER A 1 610 ? -0.157 -47.188 -28.828 1 93.31 610 SER A C 1
ATOM 4994 O O . SER A 1 610 ? 0.976 -46.844 -29.188 1 93.31 610 SER A O 1
ATOM 4996 N N . GLY A 1 611 ? -1.225 -46.438 -28.938 1 93.25 611 GLY A N 1
ATOM 4997 C CA . GLY A 1 611 ? -1.085 -45.094 -29.438 1 93.25 611 GLY A CA 1
ATOM 4998 C C . GLY A 1 611 ? -0.678 -44.094 -28.375 1 93.25 611 GLY A C 1
ATOM 4999 O O . GLY A 1 611 ? -0.232 -43 -28.688 1 93.25 611 GLY A O 1
ATOM 5000 N N . ASP A 1 612 ? -0.813 -44.531 -27.156 1 94.38 612 ASP A N 1
ATOM 5001 C CA . ASP A 1 612 ? -0.561 -43.656 -26.031 1 94.38 612 ASP A CA 1
ATOM 5002 C C . ASP A 1 612 ? 0.81 -43.938 -25.422 1 94.38 612 ASP A C 1
ATOM 5004 O O . ASP A 1 612 ? 1.317 -43.125 -24.641 1 94.38 612 ASP A O 1
ATOM 5008 N N . ALA A 1 613 ? 1.419 -44.969 -25.688 1 92.38 613 ALA A N 1
ATOM 5009 C CA . ALA A 1 613 ? 2.588 -45.5 -24.984 1 92.38 613 ALA A CA 1
ATOM 5010 C C . ALA A 1 613 ? 3.822 -44.656 -25.266 1 92.38 613 ALA A C 1
ATOM 5012 O O . ALA A 1 613 ? 4.023 -44.156 -26.375 1 92.38 613 ALA A O 1
ATOM 5013 N N . VAL A 1 614 ? 4.48 -44.375 -24.219 1 92 614 VAL A N 1
ATOM 5014 C CA . VAL A 1 614 ? 5.801 -43.75 -24.234 1 92 614 VAL A CA 1
ATOM 5015 C C . VAL A 1 614 ? 6.789 -44.625 -23.453 1 92 614 VAL A C 1
ATOM 5017 O O . VAL A 1 614 ? 6.434 -45.219 -22.438 1 92 614 VAL A O 1
ATOM 5020 N N . ASP A 1 615 ? 7.922 -44.781 -23.953 1 86.94 615 ASP A N 1
ATOM 5021 C CA . ASP A 1 615 ? 8.93 -45.594 -23.281 1 86.94 615 ASP A CA 1
ATOM 5022 C C . ASP A 1 615 ? 9.477 -44.875 -22.047 1 86.94 615 ASP A C 1
ATOM 5024 O O . ASP A 1 615 ? 10.531 -44.219 -22.109 1 86.94 615 ASP A O 1
ATOM 5028 N N . VAL A 1 616 ? 8.742 -45.062 -21.016 1 85.69 616 VAL A N 1
ATOM 5029 C CA . VAL A 1 616 ? 9.125 -44.406 -19.781 1 85.69 616 VAL A CA 1
ATOM 5030 C C . VAL A 1 616 ? 8.703 -45.25 -18.578 1 85.69 616 VAL A C 1
ATOM 5032 O O . VAL A 1 616 ? 7.676 -45.938 -18.625 1 85.69 616 VAL A O 1
ATOM 5035 N N . ASP A 1 617 ? 9.562 -45.281 -17.625 1 77.75 617 ASP A N 1
ATOM 5036 C CA . ASP A 1 617 ? 9.195 -45.906 -16.359 1 77.75 617 ASP A CA 1
ATOM 5037 C C . ASP A 1 617 ? 8.219 -45 -15.578 1 77.75 617 ASP A C 1
ATOM 5039 O O . ASP A 1 617 ? 8.602 -43.938 -15.078 1 77.75 617 ASP A O 1
ATOM 5043 N N . PHE A 1 618 ? 7.02 -45.375 -15.648 1 79.44 618 PHE A N 1
ATOM 5044 C CA . PHE A 1 618 ? 5.949 -44.562 -15.07 1 79.44 618 PHE A CA 1
ATOM 5045 C C . PHE A 1 618 ? 5.012 -45.438 -14.234 1 79.44 618 PHE A C 1
ATOM 5047 O O . PHE A 1 618 ? 4.574 -46.5 -14.688 1 79.44 618 PHE A O 1
ATOM 5054 N N . ASP A 1 619 ? 5.035 -45.094 -12.906 1 71.56 619 ASP A N 1
ATOM 5055 C CA . ASP A 1 619 ? 4.082 -45.719 -11.992 1 71.56 619 ASP A CA 1
ATOM 5056 C C . ASP A 1 619 ? 3.256 -44.688 -11.258 1 71.56 619 ASP A C 1
ATOM 5058 O O . ASP A 1 619 ? 3.785 -43.938 -10.43 1 71.56 619 ASP A O 1
ATOM 5062 N N . GLU A 1 620 ? 2.031 -44.719 -11.539 1 70.81 620 GLU A N 1
ATOM 5063 C CA . GLU A 1 620 ? 1.124 -43.719 -11 1 70.81 620 GLU A CA 1
ATOM 5064 C C . GLU A 1 620 ? 1.104 -43.75 -9.469 1 70.81 620 GLU A C 1
ATOM 5066 O O . GLU A 1 620 ? 0.741 -42.75 -8.828 1 70.81 620 GLU A O 1
ATOM 5071 N N . ASN A 1 621 ? 1.545 -44.812 -8.938 1 64.94 621 ASN A N 1
ATOM 5072 C CA . ASN A 1 621 ? 1.473 -44.969 -7.488 1 64.94 621 ASN A CA 1
ATOM 5073 C C . ASN A 1 621 ? 2.779 -44.562 -6.812 1 64.94 621 ASN A C 1
ATOM 5075 O O . ASN A 1 621 ? 2.865 -44.531 -5.582 1 64.94 621 ASN A O 1
ATOM 5079 N N . GLN A 1 622 ? 3.707 -44.219 -7.668 1 67.19 622 GLN A N 1
ATOM 5080 C CA . GLN A 1 622 ? 4.977 -43.781 -7.094 1 67.19 622 GLN A CA 1
ATOM 5081 C C . GLN A 1 622 ? 4.926 -42.281 -6.719 1 67.19 622 GLN A C 1
ATOM 5083 O O . GLN A 1 622 ? 4.297 -41.5 -7.41 1 67.19 622 GLN A O 1
ATOM 5088 N N . ASN A 1 623 ? 5.609 -42.156 -5.66 1 64.12 623 ASN A N 1
ATOM 5089 C CA . ASN A 1 623 ? 5.68 -40.781 -5.145 1 64.12 623 ASN A CA 1
ATOM 5090 C C . ASN A 1 623 ? 6.309 -39.844 -6.16 1 64.12 623 ASN A C 1
ATOM 5092 O O . ASN A 1 623 ? 7.277 -40.188 -6.832 1 64.12 623 ASN A O 1
ATOM 5096 N N . CYS A 1 624 ? 5.586 -38.719 -6.531 1 69.19 624 CYS A N 1
ATOM 5097 C CA . CYS A 1 624 ? 6.031 -37.625 -7.387 1 69.19 624 CYS A CA 1
ATOM 5098 C C . CYS A 1 624 ? 5.613 -37.875 -8.836 1 69.19 624 CYS A C 1
ATOM 5100 O O . CYS A 1 624 ? 5.945 -37.062 -9.719 1 69.19 624 CYS A O 1
ATOM 5102 N N . ASP A 1 625 ? 4.922 -39 -9.039 1 74.94 625 ASP A N 1
ATOM 5103 C CA . ASP A 1 625 ? 4.379 -39.219 -10.375 1 74.94 625 ASP A CA 1
ATOM 5104 C C . ASP A 1 625 ? 2.898 -38.875 -10.438 1 74.94 625 ASP A C 1
ATOM 5106 O O . ASP A 1 625 ? 2.223 -39.156 -11.43 1 74.94 625 ASP A O 1
ATOM 5110 N N . ASP A 1 626 ? 2.42 -38.281 -9.492 1 71.56 626 ASP A N 1
ATOM 5111 C CA . ASP A 1 626 ? 0.976 -38.125 -9.336 1 71.56 626 ASP A CA 1
ATOM 5112 C C . ASP A 1 626 ? 0.449 -36.938 -10.141 1 71.56 626 ASP A C 1
ATOM 5114 O O . ASP A 1 626 ? -0.739 -36.875 -10.461 1 71.56 626 ASP A O 1
ATOM 5118 N N . SER A 1 627 ? 1.099 -35.875 -10.453 1 80.12 627 SER A N 1
ATOM 5119 C CA . SER A 1 627 ? 0.551 -34.688 -11.117 1 80.12 627 SER A CA 1
ATOM 5120 C C . SER A 1 627 ? 1.253 -34.438 -12.438 1 80.12 627 SER A C 1
ATOM 5122 O O . SER A 1 627 ? 1.626 -33.281 -12.734 1 80.12 627 SER A O 1
ATOM 5124 N N . TYR A 1 628 ? 1.219 -35.469 -13.195 1 85.81 628 TYR A N 1
ATOM 5125 C CA . TYR A 1 628 ? 2.031 -35.344 -14.406 1 85.81 628 TYR A CA 1
ATOM 5126 C C . TYR A 1 628 ? 1.274 -34.562 -15.492 1 85.81 628 TYR A C 1
ATOM 5128 O O . TYR A 1 628 ? 1.874 -34.094 -16.453 1 85.81 628 TYR A O 1
ATOM 5136 N N . SER A 1 629 ? -0.066 -34.438 -15.32 1 89.94 629 SER A N 1
ATOM 5137 C CA . SER A 1 629 ? -0.849 -33.781 -16.375 1 89.94 629 SER A CA 1
ATOM 5138 C C . SER A 1 629 ? -0.383 -32.344 -16.594 1 89.94 629 SER A C 1
ATOM 5140 O O . SER A 1 629 ? -0.318 -31.906 -17.734 1 89.94 629 SER A O 1
ATOM 5142 N N . PHE A 1 630 ? -0.044 -31.719 -15.469 1 90.31 630 PHE A N 1
ATOM 5143 C CA . PHE A 1 630 ? 0.312 -30.297 -15.594 1 90.31 630 PHE A CA 1
ATOM 5144 C C . PHE A 1 630 ? 1.806 -30.094 -15.367 1 90.31 630 PHE A C 1
ATOM 5146 O O . PHE A 1 630 ? 2.348 -29.031 -15.68 1 90.31 630 PHE A O 1
ATOM 5153 N N . CYS A 1 631 ? 2.551 -31.109 -14.797 1 89.19 631 CYS A N 1
ATOM 5154 C CA . CYS A 1 631 ? 3.932 -30.859 -14.406 1 89.19 631 CYS A CA 1
ATOM 5155 C C . CYS A 1 631 ? 4.863 -31.922 -14.984 1 89.19 631 CYS A C 1
ATOM 5157 O O . CYS A 1 631 ? 6.059 -31.922 -14.695 1 89.19 631 CYS A O 1
ATOM 5159 N N . GLY A 1 632 ? 4.348 -32.812 -15.758 1 87 632 GLY A N 1
ATOM 5160 C CA . GLY A 1 632 ? 5.211 -33.875 -16.281 1 87 632 GLY A CA 1
ATOM 5161 C C . GLY A 1 632 ? 5.863 -34.688 -15.203 1 87 632 GLY A C 1
ATOM 5162 O O . GLY A 1 632 ? 5.328 -34.812 -14.102 1 87 632 GLY A O 1
ATOM 5163 N N . LEU A 1 633 ? 6.902 -35.469 -15.602 1 85.62 633 LEU A N 1
ATOM 5164 C CA . LEU A 1 633 ? 7.656 -36.312 -14.688 1 85.62 633 LEU A CA 1
ATOM 5165 C C . LEU A 1 633 ? 9.109 -35.844 -14.586 1 85.62 633 LEU A C 1
ATOM 5167 O O . LEU A 1 633 ? 9.703 -35.438 -15.586 1 85.62 633 LEU A O 1
ATOM 5171 N N . ARG A 1 634 ? 9.586 -35.906 -13.414 1 83.69 634 ARG A N 1
ATOM 5172 C CA . ARG A 1 634 ? 10.953 -35.469 -13.188 1 83.69 634 ARG A CA 1
ATOM 5173 C C . ARG A 1 634 ? 11.945 -36.312 -13.977 1 83.69 634 ARG A C 1
ATOM 5175 O O . ARG A 1 634 ? 11.984 -37.531 -13.828 1 83.69 634 ARG A O 1
ATOM 5182 N N . ASN A 1 635 ? 12.695 -35.656 -14.781 1 81.94 635 ASN A N 1
ATOM 5183 C CA . ASN A 1 635 ? 13.789 -36.25 -15.547 1 81.94 635 ASN A CA 1
ATOM 5184 C C . ASN A 1 635 ? 13.312 -37.375 -16.438 1 81.94 635 ASN A C 1
ATOM 5186 O O . ASN A 1 635 ? 14.055 -38.344 -16.688 1 81.94 635 ASN A O 1
ATOM 5190 N N . ARG A 1 636 ? 12.086 -37.375 -16.844 1 90.62 636 ARG A N 1
ATOM 5191 C CA . ARG A 1 636 ? 11.5 -38.406 -17.703 1 90.62 636 ARG A CA 1
ATOM 5192 C C . ARG A 1 636 ? 10.602 -37.781 -18.75 1 90.62 636 ARG A C 1
ATOM 5194 O O . ARG A 1 636 ? 10.258 -36.625 -18.672 1 90.62 636 ARG A O 1
ATOM 5201 N N . LEU A 1 637 ? 10.273 -38.562 -19.703 1 92.81 637 LEU A N 1
ATOM 5202 C CA . LEU A 1 637 ? 9.352 -38.125 -20.75 1 92.81 637 LEU A CA 1
ATOM 5203 C C . LEU A 1 637 ? 7.93 -38 -20.203 1 92.81 637 LEU A C 1
ATOM 5205 O O . LEU A 1 637 ? 7.57 -38.719 -19.25 1 92.81 637 LEU A O 1
ATOM 5209 N N . TYR A 1 638 ? 7.203 -37.031 -20.797 1 92.94 638 TYR A N 1
ATOM 5210 C CA . TYR A 1 638 ? 5.773 -37 -20.5 1 92.94 638 TYR A CA 1
ATOM 5211 C C . TYR A 1 638 ? 5.117 -38.344 -20.797 1 92.94 638 TYR A C 1
ATOM 5213 O O . TYR A 1 638 ? 5.301 -38.906 -21.891 1 92.94 638 TYR A O 1
ATOM 5221 N N . PRO A 1 639 ? 4.301 -38.906 -19.922 1 92 639 PRO A N 1
ATOM 5222 C CA . PRO A 1 639 ? 3.912 -40.312 -20 1 92 639 PRO A CA 1
ATOM 5223 C C . PRO A 1 639 ? 2.711 -40.562 -20.922 1 92 639 PRO A C 1
ATOM 5225 O O . PRO A 1 639 ? 1.865 -41.406 -20.625 1 92 639 PRO A O 1
ATOM 5228 N N . ASP A 1 640 ? 2.506 -39.719 -21.875 1 94.25 640 ASP A N 1
ATOM 5229 C CA . ASP A 1 640 ? 1.438 -39.875 -22.859 1 94.25 640 ASP A CA 1
ATOM 5230 C C . ASP A 1 640 ? 1.881 -39.344 -24.234 1 94.25 640 ASP A C 1
ATOM 5232 O O . ASP A 1 640 ? 2.273 -38.188 -24.359 1 94.25 640 ASP A O 1
ATOM 5236 N N . ALA A 1 641 ? 1.745 -40.125 -25.219 1 95.38 641 ALA A N 1
ATOM 5237 C CA . ALA A 1 641 ? 2.217 -39.75 -26.562 1 95.38 641 ALA A CA 1
ATOM 5238 C C . ALA A 1 641 ? 1.212 -38.844 -27.25 1 95.38 641 ALA A C 1
ATOM 5240 O O . ALA A 1 641 ? 1.558 -38.156 -28.203 1 95.38 641 ALA A O 1
ATOM 5241 N N . ARG A 1 642 ? -0.055 -38.875 -26.844 1 95.38 642 ARG A N 1
ATOM 5242 C CA . ARG A 1 642 ? -1.101 -38.062 -27.438 1 95.38 642 ARG A CA 1
ATOM 5243 C C . ARG A 1 642 ? -0.899 -36.594 -27.109 1 95.38 642 ARG A C 1
ATOM 5245 O O . ARG A 1 642 ? -0.281 -36.25 -26.109 1 95.38 642 ARG A O 1
ATOM 5252 N N . ASN A 1 643 ? -1.386 -35.719 -28.078 1 96.12 643 ASN A N 1
ATOM 5253 C CA . ASN A 1 643 ? -1.413 -34.312 -27.734 1 96.12 643 ASN A CA 1
ATOM 5254 C C . ASN A 1 643 ? -2.244 -34.062 -26.484 1 96.12 643 ASN A C 1
ATOM 5256 O O . ASN A 1 643 ? -3.262 -34.719 -26.266 1 96.12 643 ASN A O 1
ATOM 5260 N N . MET A 1 644 ? -1.733 -33.156 -25.656 1 96.62 644 MET A N 1
ATOM 5261 C CA . MET A 1 644 ? -2.461 -32.812 -24.438 1 96.62 644 MET A CA 1
ATOM 5262 C C . MET A 1 644 ? -3.842 -32.25 -24.75 1 96.62 644 MET A C 1
ATOM 5264 O O . MET A 1 644 ? -3.984 -31.438 -25.656 1 96.62 644 MET A O 1
ATOM 5268 N N . GLY A 1 645 ? -4.84 -32.75 -24.062 1 96.19 645 GLY A N 1
ATOM 5269 C CA . GLY A 1 645 ? -6.219 -32.344 -24.312 1 96.19 645 GLY A CA 1
ATOM 5270 C C . GLY A 1 645 ? -6.961 -33.344 -25.188 1 96.19 645 GLY A C 1
ATOM 5271 O O . GLY A 1 645 ? -8.172 -33.219 -25.391 1 96.19 645 GLY A O 1
ATOM 5272 N N . TYR A 1 646 ? -6.234 -34.312 -25.734 1 96.88 646 TYR A N 1
ATOM 5273 C CA . TYR A 1 646 ? -6.875 -35.375 -26.5 1 96.88 646 TYR A CA 1
ATOM 5274 C C . TYR A 1 646 ? -8 -36 -25.703 1 96.88 646 TYR A C 1
ATOM 5276 O O . TYR A 1 646 ? -7.824 -36.344 -24.531 1 96.88 646 TYR A O 1
ATOM 5284 N N . PRO A 1 647 ? -9.18 -36.188 -26.391 1 96.94 647 PRO A N 1
ATOM 5285 C CA . PRO A 1 647 ? -9.422 -36 -27.812 1 96.94 647 PRO A CA 1
ATOM 5286 C C . PRO A 1 647 ? -10.031 -34.656 -28.141 1 96.94 647 PRO A C 1
ATOM 5288 O O . PRO A 1 647 ? -10.484 -34.406 -29.266 1 96.94 647 PRO A O 1
ATOM 5291 N N . PHE A 1 648 ? -10.055 -33.719 -27.219 1 97.12 648 PHE A N 1
ATOM 5292 C CA . PHE A 1 648 ? -10.797 -32.5 -27.391 1 97.12 648 PHE A CA 1
ATOM 5293 C C . PHE A 1 648 ? -9.875 -31.375 -27.859 1 97.12 648 PHE A C 1
ATOM 5295 O O . PHE A 1 648 ? -10.305 -30.219 -27.984 1 97.12 648 PHE A O 1
ATOM 5302 N N . ASP A 1 649 ? -8.609 -31.625 -28.156 1 96 649 ASP A N 1
ATOM 5303 C CA . ASP A 1 649 ? -7.633 -30.609 -28.562 1 96 649 ASP A CA 1
ATOM 5304 C C . ASP A 1 649 ? -7.844 -30.203 -30.031 1 96 649 ASP A C 1
ATOM 5306 O O . ASP A 1 649 ? -7.32 -29.188 -30.469 1 96 649 ASP A O 1
ATOM 5310 N N . ARG A 1 650 ? -8.625 -31 -30.75 1 95.81 650 ARG A N 1
ATOM 5311 C CA . ARG A 1 650 ? -8.883 -30.672 -32.156 1 95.81 650 ARG A CA 1
ATOM 5312 C C . ARG A 1 650 ? -10.375 -30.438 -32.375 1 95.81 650 ARG A C 1
ATOM 5314 O O . ARG A 1 650 ? -11.203 -30.781 -31.531 1 95.81 650 ARG A O 1
ATOM 5321 N N . ARG A 1 651 ? -10.648 -29.859 -33.5 1 94 651 ARG A N 1
ATOM 5322 C CA . ARG A 1 651 ? -12.031 -29.672 -33.938 1 94 651 ARG A CA 1
ATOM 5323 C C . ARG A 1 651 ? -12.719 -31 -34.188 1 94 651 ARG A C 1
ATOM 5325 O O . ARG A 1 651 ? -12.062 -32.031 -34.375 1 94 651 ARG A O 1
ATOM 5332 N N . VAL A 1 652 ? -14.016 -30.891 -34.156 1 93.19 652 VAL A N 1
ATOM 5333 C CA . VAL A 1 652 ? -14.82 -32.094 -34.406 1 93.19 652 VAL A CA 1
ATOM 5334 C C . VAL A 1 652 ? -15.656 -31.875 -35.656 1 93.19 652 VAL A C 1
ATOM 5336 O O . VAL A 1 652 ? -15.883 -30.75 -36.094 1 93.19 652 VAL A O 1
ATOM 5339 N N . PRO A 1 653 ? -16.094 -32.969 -36.219 1 91.94 653 PRO A N 1
ATOM 5340 C CA . PRO A 1 653 ? -16.922 -32.844 -37.406 1 91.94 653 PRO A CA 1
ATOM 5341 C C . PRO A 1 653 ? -18.203 -32.062 -37.156 1 91.94 653 PRO A C 1
ATOM 5343 O O . PRO A 1 653 ? -18.766 -32.094 -36.062 1 91.94 653 PRO A O 1
ATOM 5346 N N . SER A 1 654 ? -18.719 -31.391 -38.188 1 89.12 654 SER A N 1
ATOM 5347 C CA . SER A 1 654 ? -19.875 -30.5 -38.125 1 89.12 654 SER A CA 1
ATOM 5348 C C . SER A 1 654 ? -21.125 -31.234 -37.656 1 89.12 654 SER A C 1
ATOM 5350 O O . SER A 1 654 ? -22.031 -30.641 -37.062 1 89.12 654 SER A O 1
ATOM 5352 N N . GLY A 1 655 ? -21.219 -32.406 -37.781 1 90.31 655 GLY A N 1
ATOM 5353 C CA . GLY A 1 655 ? -22.391 -33.188 -37.406 1 90.31 655 GLY A CA 1
ATOM 5354 C C . GLY A 1 655 ? -22.484 -33.469 -35.938 1 90.31 655 GLY A C 1
ATOM 5355 O O . GLY A 1 655 ? -23.547 -33.812 -35.406 1 90.31 655 GLY A O 1
ATOM 5356 N N . VAL A 1 656 ? -21.422 -33.188 -35.219 1 94.19 656 VAL A N 1
ATOM 5357 C CA . VAL A 1 656 ? -21.406 -33.438 -33.781 1 94.19 656 VAL A CA 1
ATOM 5358 C C . VAL A 1 656 ? -21.953 -32.219 -33.031 1 94.19 656 VAL A C 1
ATOM 5360 O O . VAL A 1 656 ? -21.328 -31.172 -33 1 94.19 656 VAL A O 1
ATOM 5363 N N . ARG A 1 657 ? -23.172 -32.25 -32.469 1 90 657 ARG A N 1
ATOM 5364 C CA . ARG A 1 657 ? -23.859 -31.125 -31.844 1 90 657 ARG A CA 1
ATOM 5365 C C . ARG A 1 657 ? -23.766 -31.172 -30.328 1 90 657 ARG A C 1
ATOM 5367 O O . ARG A 1 657 ? -23.922 -30.156 -29.641 1 90 657 ARG A O 1
ATOM 5374 N N . ASN A 1 658 ? -23.453 -32.375 -29.781 1 92.75 658 ASN A N 1
ATOM 5375 C CA . ASN A 1 658 ? -23.344 -32.594 -28.344 1 92.75 658 ASN A CA 1
ATOM 5376 C C . ASN A 1 658 ? -22.469 -33.812 -28.031 1 92.75 658 ASN A C 1
ATOM 5378 O O . ASN A 1 658 ? -21.969 -34.469 -28.938 1 92.75 658 ASN A O 1
ATOM 5382 N N . PHE A 1 659 ? -22.25 -34.062 -26.75 1 94 659 PHE A N 1
ATOM 5383 C CA . PHE A 1 659 ? -21.375 -35.156 -26.328 1 94 659 PHE A CA 1
ATOM 5384 C C . PHE A 1 659 ? -21.938 -36.5 -26.766 1 94 659 PHE A C 1
ATOM 5386 O O . PHE A 1 659 ? -21.188 -37.438 -27.078 1 94 659 PHE A O 1
ATOM 5393 N N . GLY A 1 660 ? -23.266 -36.625 -26.719 1 93.88 660 GLY A N 1
ATOM 5394 C CA . GLY A 1 660 ? -23.906 -37.844 -27.172 1 93.88 660 GLY A CA 1
ATOM 5395 C C . GLY A 1 660 ? -23.547 -38.188 -28.609 1 93.88 660 GLY A C 1
ATOM 5396 O O . GLY A 1 660 ? -23.266 -39.344 -28.922 1 93.88 660 GLY A O 1
ATOM 5397 N N . ASP A 1 661 ? -23.594 -37.156 -29.453 1 96.31 661 ASP A N 1
ATOM 5398 C CA . ASP A 1 661 ? -23.203 -37.344 -30.859 1 96.31 661 ASP A CA 1
ATOM 5399 C C . ASP A 1 661 ? -21.734 -37.75 -30.969 1 96.31 661 ASP A C 1
ATOM 5401 O O . ASP A 1 661 ? -21.375 -38.562 -31.828 1 96.31 661 ASP A O 1
ATOM 5405 N N . PHE A 1 662 ? -20.969 -37.188 -30.125 1 97.19 662 PHE A N 1
ATOM 5406 C CA . PHE A 1 662 ? -19.516 -37.375 -30.188 1 97.19 662 PHE A CA 1
ATOM 5407 C C . PHE A 1 662 ? -19.172 -38.812 -29.828 1 97.19 662 PHE A C 1
ATOM 5409 O O . PHE A 1 662 ? -18.312 -39.438 -30.453 1 97.19 662 PHE A O 1
ATOM 5416 N N . VAL A 1 663 ? -19.875 -39.469 -28.828 1 97.19 663 VAL A N 1
ATOM 5417 C CA . VAL A 1 663 ? -19.484 -40.781 -28.297 1 97.19 663 VAL A CA 1
ATOM 5418 C C . VAL A 1 663 ? -20.203 -41.875 -29.062 1 97.19 663 VAL A C 1
ATOM 5420 O O . VAL A 1 663 ? -19.75 -43.031 -29.078 1 97.19 663 VAL A O 1
ATOM 5423 N N . ALA A 1 664 ? -21.219 -41.625 -29.734 1 96.44 664 ALA A N 1
ATOM 5424 C CA . ALA A 1 664 ? -22.141 -42.625 -30.328 1 96.44 664 ALA A CA 1
ATOM 5425 C C . ALA A 1 664 ? -21.406 -43.594 -31.234 1 96.44 664 ALA A C 1
ATOM 5427 O O . ALA A 1 664 ? -21.688 -44.781 -31.203 1 96.44 664 ALA A O 1
ATOM 5428 N N . PRO A 1 665 ? -20.531 -43.094 -32.031 1 96.25 665 PRO A N 1
ATOM 5429 C CA . PRO A 1 665 ? -19.875 -44.031 -32.938 1 96.25 665 PRO A CA 1
ATOM 5430 C C . PRO A 1 665 ? -18.859 -44.938 -32.25 1 96.25 665 PRO A C 1
ATOM 5432 O O . PRO A 1 665 ? -18.359 -45.875 -32.875 1 96.25 665 PRO A O 1
ATOM 5435 N N . TYR A 1 666 ? -18.594 -44.719 -31.047 1 97.75 666 TYR A N 1
ATOM 5436 C CA . TYR A 1 666 ? -17.469 -45.375 -30.406 1 97.75 666 TYR A CA 1
ATOM 5437 C C . TYR A 1 666 ? -17.922 -46.188 -29.188 1 97.75 666 TYR A C 1
ATOM 5439 O O . TYR A 1 666 ? -18.703 -45.688 -28.375 1 97.75 666 TYR A O 1
ATOM 5447 N N . GLN A 1 667 ? -17.375 -47.375 -29 1 97.94 667 GLN A N 1
ATOM 5448 C CA . GLN A 1 667 ? -17.766 -48.219 -27.875 1 97.94 667 GLN A CA 1
ATOM 5449 C C . GLN A 1 667 ? -16.828 -48.031 -26.672 1 97.94 667 GLN A C 1
ATOM 5451 O O . GLN A 1 667 ? -17.156 -48.375 -25.547 1 97.94 667 GLN A O 1
ATOM 5456 N N . ASN A 1 668 ? -15.695 -47.469 -26.922 1 98.44 668 ASN A N 1
ATOM 5457 C CA . ASN A 1 668 ? -14.68 -47.344 -25.875 1 98.44 668 ASN A CA 1
ATOM 5458 C C . ASN A 1 668 ? -14.836 -46.031 -25.109 1 98.44 668 ASN A C 1
ATOM 5460 O O . ASN A 1 668 ? -13.93 -45.625 -24.391 1 98.44 668 ASN A O 1
ATOM 5464 N N . MET A 1 669 ? -15.859 -45.25 -25.344 1 98.5 669 MET A N 1
ATOM 5465 C CA . MET A 1 669 ? -16.078 -44.031 -24.609 1 98.5 669 MET A CA 1
ATOM 5466 C C . MET A 1 669 ? -17.547 -43.844 -24.297 1 98.5 669 MET A C 1
ATOM 5468 O O . MET A 1 669 ? -18.406 -44.438 -24.938 1 98.5 669 MET A O 1
ATOM 5472 N N . THR A 1 670 ? -17.844 -43.062 -23.297 1 98.06 670 THR A N 1
ATOM 5473 C CA . THR A 1 670 ? -19.203 -42.781 -22.891 1 98.06 670 THR A CA 1
ATOM 5474 C C . THR A 1 670 ? -19.266 -41.438 -22.141 1 98.06 670 THR A C 1
ATOM 5476 O O . THR A 1 670 ? -18.234 -40.844 -21.859 1 98.06 670 THR A O 1
ATOM 5479 N N . VAL A 1 671 ? -20.438 -40.875 -22 1 97.75 671 VAL A N 1
ATOM 5480 C CA . VAL A 1 671 ? -20.672 -39.625 -21.266 1 97.75 671 VAL A CA 1
ATOM 5481 C C . VAL A 1 671 ? -21.859 -39.812 -20.312 1 97.75 671 VAL A C 1
ATOM 5483 O O . VAL A 1 671 ? -22.844 -40.469 -20.656 1 97.75 671 VAL A O 1
ATOM 5486 N N . THR A 1 672 ? -21.703 -39.438 -19.156 1 97.31 672 THR A N 1
ATOM 5487 C CA . THR A 1 672 ? -22.781 -39.344 -18.172 1 97.31 672 THR A CA 1
ATOM 5488 C C . THR A 1 672 ? -22.875 -37.938 -17.625 1 97.31 672 THR A C 1
ATOM 5490 O O . THR A 1 672 ? -22.203 -37.031 -18.109 1 97.31 672 THR A O 1
ATOM 5493 N N . THR A 1 673 ? -23.766 -37.656 -16.75 1 97.38 673 THR A N 1
ATOM 5494 C CA . THR A 1 673 ? -23.891 -36.344 -16.141 1 97.38 673 THR A CA 1
ATOM 5495 C C . THR A 1 673 ? -23.562 -36.406 -14.648 1 97.38 673 THR A C 1
ATOM 5497 O O . THR A 1 673 ? -23.625 -37.469 -14.039 1 97.38 673 THR A O 1
ATOM 5500 N N . VAL A 1 674 ? -23.094 -35.344 -14.188 1 98.19 674 VAL A N 1
ATOM 5501 C CA . VAL A 1 674 ? -22.859 -35.219 -12.75 1 98.19 674 VAL A CA 1
ATOM 5502 C C . VAL A 1 674 ? -23.344 -33.844 -12.273 1 98.19 674 VAL A C 1
ATOM 5504 O O . VAL A 1 674 ? -23.219 -32.844 -13 1 98.19 674 VAL A O 1
ATOM 5507 N N . ASN A 1 675 ? -23.922 -33.875 -11.117 1 98.06 675 ASN A N 1
ATOM 5508 C CA . ASN A 1 675 ? -24.406 -32.656 -10.492 1 98.06 675 ASN A CA 1
ATOM 5509 C C . ASN A 1 675 ? -23.5 -32.219 -9.336 1 98.06 675 ASN A C 1
ATOM 5511 O O . ASN A 1 675 ? -23.25 -33 -8.414 1 98.06 675 ASN A O 1
ATOM 5515 N N . ILE A 1 676 ? -22.984 -31.031 -9.398 1 98.44 676 ILE A N 1
ATOM 5516 C CA . ILE A 1 676 ? -22.156 -30.5 -8.32 1 98.44 676 ILE A CA 1
ATOM 5517 C C . ILE A 1 676 ? -22.953 -29.516 -7.477 1 98.44 676 ILE A C 1
ATOM 5519 O O . ILE A 1 676 ? -23.328 -28.438 -7.961 1 98.44 676 ILE A O 1
ATOM 5523 N N . ARG A 1 677 ? -23.125 -29.812 -6.234 1 98.06 677 ARG A N 1
ATOM 5524 C CA . ARG A 1 677 ? -23.875 -29 -5.297 1 98.06 677 ARG A CA 1
ATOM 5525 C C . ARG A 1 677 ? -22.969 -28.359 -4.258 1 98.06 677 ARG A C 1
ATOM 5527 O O . ARG A 1 677 ? -22.172 -29.047 -3.613 1 98.06 677 ARG A O 1
ATOM 5534 N N . PHE A 1 678 ? -23.125 -27.062 -4.129 1 98.25 678 PHE A N 1
ATOM 5535 C CA . PHE A 1 678 ? -22.359 -26.312 -3.135 1 98.25 678 PHE A CA 1
ATOM 5536 C C . PHE A 1 678 ? -23.156 -26.125 -1.857 1 98.25 678 PHE A C 1
ATOM 5538 O O . PHE A 1 678 ? -24.312 -25.703 -1.905 1 98.25 678 PHE A O 1
ATOM 5545 N N . THR A 1 679 ? -22.578 -26.438 -0.759 1 96.62 679 THR A N 1
ATOM 5546 C CA . THR A 1 679 ? -23.172 -26.156 0.541 1 96.62 679 THR A CA 1
ATOM 5547 C C . THR A 1 679 ? -22.406 -25.031 1.242 1 96.62 679 THR A C 1
ATOM 5549 O O . THR A 1 679 ? -21.203 -25.141 1.491 1 96.62 679 THR A O 1
ATOM 5552 N N . ASN A 1 680 ? -23.109 -24 1.587 1 93.69 680 ASN A N 1
ATOM 5553 C CA . ASN A 1 680 ? -22.484 -22.859 2.246 1 93.69 680 ASN A CA 1
ATOM 5554 C C . ASN A 1 680 ? -22.219 -23.125 3.725 1 93.69 680 ASN A C 1
ATOM 5556 O O . ASN A 1 680 ? -22.75 -22.438 4.59 1 93.69 680 ASN A O 1
ATOM 5560 N N . THR A 1 681 ? -21.516 -24.109 4.008 1 93.94 681 THR A N 1
ATOM 5561 C CA . THR A 1 681 ? -21.109 -24.5 5.348 1 93.94 681 THR A CA 1
ATOM 5562 C C . THR A 1 681 ? -19.578 -24.531 5.457 1 93.94 681 THR A C 1
ATOM 5564 O O . THR A 1 681 ? -18.891 -24.797 4.473 1 93.94 681 THR A O 1
ATOM 5567 N N . ILE A 1 682 ? -19.125 -24.156 6.543 1 93.56 682 ILE A N 1
ATOM 5568 C CA . ILE A 1 682 ? -17.688 -24.188 6.801 1 93.56 682 ILE A CA 1
ATOM 5569 C C . ILE A 1 682 ? -17.328 -25.391 7.664 1 93.56 682 ILE A C 1
ATOM 5571 O O . ILE A 1 682 ? -17.859 -25.547 8.766 1 93.56 682 ILE A O 1
ATOM 5575 N N . VAL A 1 683 ? -16.5 -26.234 7.137 1 92.62 683 VAL A N 1
ATOM 5576 C CA . VAL A 1 683 ? -16.047 -27.422 7.855 1 92.62 683 VAL A CA 1
ATOM 5577 C C . VAL A 1 683 ? -14.609 -27.234 8.32 1 92.62 683 VAL A C 1
ATOM 5579 O O . VAL A 1 683 ? -13.758 -26.766 7.562 1 92.62 683 VAL A O 1
ATOM 5582 N N . ALA A 1 684 ? -14.32 -27.5 9.641 1 87.38 684 ALA A N 1
ATOM 5583 C CA . ALA A 1 684 ? -12.953 -27.422 10.148 1 87.38 684 ALA A CA 1
ATOM 5584 C C . ALA A 1 684 ? -12.125 -28.625 9.719 1 87.38 684 ALA A C 1
ATOM 5586 O O . ALA A 1 684 ? -12.617 -29.75 9.703 1 87.38 684 ALA A O 1
ATOM 5587 N N . ARG A 1 685 ? -10.945 -28.281 9.281 1 77.56 685 ARG A N 1
ATOM 5588 C CA . ARG A 1 685 ? -10.07 -29.406 8.961 1 77.56 685 ARG A CA 1
ATOM 5589 C C . ARG A 1 685 ? -9.492 -30.031 10.227 1 77.56 685 ARG A C 1
ATOM 5591 O O . ARG A 1 685 ? -9.039 -29.312 11.125 1 77.56 685 ARG A O 1
ATOM 5598 N N . THR A 1 686 ? -9.789 -31.266 10.57 1 58.44 686 THR A N 1
ATOM 5599 C CA . THR A 1 686 ? -9.25 -32 11.703 1 58.44 686 THR A CA 1
ATOM 5600 C C . THR A 1 686 ? -7.828 -32.469 11.43 1 58.44 686 THR A C 1
ATOM 5602 O O . THR A 1 686 ? -7.477 -32.75 10.281 1 58.44 686 THR A O 1
ATOM 5605 N N . MET B 1 1 ? 6.484 9.906 44.938 1 73.19 1 MET B N 1
ATOM 5606 C CA . MET B 1 1 ? 5.289 9.898 44.094 1 73.19 1 MET B CA 1
ATOM 5607 C C . MET B 1 1 ? 5.664 9.93 42.625 1 73.19 1 MET B C 1
ATOM 5609 O O . MET B 1 1 ? 6.57 10.664 42.219 1 73.19 1 MET B O 1
ATOM 5613 N N . ILE B 1 2 ? 5.176 9.078 41.875 1 89 2 ILE B N 1
ATOM 5614 C CA . ILE B 1 2 ? 5.465 9.008 40.438 1 89 2 ILE B CA 1
ATOM 5615 C C . ILE B 1 2 ? 4.961 10.273 39.75 1 89 2 ILE B C 1
ATOM 5617 O O . ILE B 1 2 ? 3.83 10.711 40 1 89 2 ILE B O 1
ATOM 5621 N N . SER B 1 3 ? 5.832 10.898 39.125 1 90.94 3 SER B N 1
ATOM 5622 C CA . SER B 1 3 ? 5.48 12.141 38.438 1 90.94 3 SER B CA 1
ATOM 5623 C C . SER B 1 3 ? 4.402 11.906 37.406 1 90.94 3 SER B C 1
ATOM 5625 O O . SER B 1 3 ? 4.242 10.789 36.906 1 90.94 3 SER B O 1
ATOM 5627 N N . ASN B 1 4 ? 3.615 12.93 37.125 1 93.38 4 ASN B N 1
ATOM 5628 C CA . ASN B 1 4 ? 2.609 12.844 36.094 1 93.38 4 ASN B CA 1
ATOM 5629 C C . ASN B 1 4 ? 3.238 12.523 34.719 1 93.38 4 ASN B C 1
ATOM 5631 O O . ASN B 1 4 ? 2.652 11.797 33.938 1 93.38 4 ASN B O 1
ATOM 5635 N N . GLN B 1 5 ? 4.379 13.031 34.531 1 91.19 5 GLN B N 1
ATOM 5636 C CA . GLN B 1 5 ? 5.062 12.766 33.281 1 91.19 5 GLN B CA 1
ATOM 5637 C C . GLN B 1 5 ? 5.262 11.273 33.062 1 91.19 5 GLN B C 1
ATOM 5639 O O . GLN B 1 5 ? 4.984 10.75 31.984 1 91.19 5 GLN B O 1
ATOM 5644 N N . VAL B 1 6 ? 5.676 10.625 34.062 1 90.81 6 VAL B N 1
ATOM 5645 C CA . VAL B 1 6 ? 5.926 9.188 33.969 1 90.81 6 VAL B CA 1
ATOM 5646 C C . VAL B 1 6 ? 4.602 8.438 33.875 1 90.81 6 VAL B C 1
ATOM 5648 O O . VAL B 1 6 ? 4.5 7.441 33.125 1 90.81 6 VAL B O 1
ATOM 5651 N N . LYS B 1 7 ? 3.637 8.961 34.531 1 93.62 7 LYS B N 1
ATOM 5652 C CA . LYS B 1 7 ? 2.322 8.328 34.562 1 93.62 7 LYS B CA 1
ATOM 5653 C C . LYS B 1 7 ? 1.711 8.297 33.156 1 93.62 7 LYS B C 1
ATOM 5655 O O . LYS B 1 7 ? 0.986 7.359 32.812 1 93.62 7 LYS B O 1
ATOM 5660 N N . PHE B 1 8 ? 2.043 9.344 32.375 1 95.19 8 PHE B N 1
ATOM 5661 C CA . PHE B 1 8 ? 1.303 9.469 31.125 1 95.19 8 PHE B CA 1
ATOM 5662 C C . PHE B 1 8 ? 2.203 9.164 29.938 1 95.19 8 PHE B C 1
ATOM 5664 O O . PHE B 1 8 ? 1.716 8.859 28.844 1 95.19 8 PHE B O 1
ATOM 5671 N N . SER B 1 9 ? 3.465 9.234 30.047 1 89.38 9 SER B N 1
ATOM 5672 C CA . SER B 1 9 ? 4.367 9.094 28.906 1 89.38 9 SER B CA 1
ATOM 5673 C C . SER B 1 9 ? 4.227 7.723 28.25 1 89.38 9 SER B C 1
ATOM 5675 O O . SER B 1 9 ? 4.184 7.613 27.031 1 89.38 9 SER B O 1
ATOM 5677 N N . GLY B 1 10 ? 4.094 6.695 29.031 1 91.44 10 GLY B N 1
ATOM 5678 C CA . GLY B 1 10 ? 4.008 5.336 28.516 1 91.44 10 GLY B CA 1
ATOM 5679 C C . GLY B 1 10 ? 2.76 5.09 27.688 1 91.44 10 GLY B C 1
ATOM 5680 O O . GLY B 1 10 ? 2.723 4.16 26.875 1 91.44 10 GLY B O 1
ATOM 5681 N N . HIS B 1 11 ? 1.746 5.93 27.844 1 94.94 11 HIS B N 1
ATOM 5682 C CA . HIS B 1 11 ? 0.5 5.758 27.094 1 94.94 11 HIS B CA 1
ATOM 5683 C C . HIS B 1 11 ? 0.679 6.109 25.625 1 94.94 11 HIS B C 1
ATOM 5685 O O . HIS B 1 11 ? -0.138 5.719 24.781 1 94.94 11 HIS B O 1
ATOM 5691 N N . PHE B 1 12 ? 1.751 6.812 25.297 1 92.62 12 PHE B N 1
ATOM 5692 C CA . PHE B 1 12 ? 1.952 7.266 23.922 1 92.62 12 PHE B CA 1
ATOM 5693 C C . PHE B 1 12 ? 2.924 6.348 23.188 1 92.62 12 PHE B C 1
ATOM 5695 O O . PHE B 1 12 ? 2.926 6.293 21.953 1 92.62 12 PHE B O 1
ATOM 5702 N N . TYR B 1 13 ? 3.68 5.582 23.875 1 89.44 13 TYR B N 1
ATOM 5703 C CA . TYR B 1 13 ? 4.719 4.773 23.25 1 89.44 13 TYR B CA 1
ATOM 5704 C C . TYR B 1 13 ? 4.168 3.426 22.797 1 89.44 13 TYR B C 1
ATOM 5706 O O . TYR B 1 13 ? 3.307 2.85 23.469 1 89.44 13 TYR B O 1
ATOM 5714 N N . ASN B 1 14 ? 4.668 2.963 21.594 1 91.81 14 ASN B N 1
ATOM 5715 C CA . ASN B 1 14 ? 4.238 1.677 21.047 1 91.81 14 ASN B CA 1
ATOM 5716 C C . ASN B 1 14 ? 2.721 1.534 21.078 1 91.81 14 ASN B C 1
ATOM 5718 O O . ASN B 1 14 ? 2.186 0.678 21.781 1 91.81 14 ASN B O 1
ATOM 5722 N N . PRO B 1 15 ? 2.1 2.35 20.281 1 92.31 15 PRO B N 1
ATOM 5723 C CA . PRO B 1 15 ? 0.654 2.543 20.422 1 92.31 15 PRO B CA 1
ATOM 5724 C C . PRO B 1 15 ? -0.135 1.25 20.234 1 92.31 15 PRO B C 1
ATOM 5726 O O . PRO B 1 15 ? -1.248 1.119 20.75 1 92.31 15 PRO B O 1
ATOM 5729 N N . HIS B 1 16 ? 0.403 0.267 19.578 1 93.38 16 HIS B N 1
ATOM 5730 C CA . HIS B 1 16 ? -0.369 -0.941 19.312 1 93.38 16 HIS B CA 1
ATOM 5731 C C . HIS B 1 16 ? 0.053 -2.08 20.234 1 93.38 16 HIS B C 1
ATOM 5733 O O . HIS B 1 16 ? -0.479 -3.189 20.141 1 93.38 16 HIS B O 1
ATOM 5739 N N . VAL B 1 17 ? 1.019 -1.813 21.109 1 94.44 17 VAL B N 1
ATOM 5740 C CA . VAL B 1 17 ? 1.444 -2.779 22.125 1 94.44 17 VAL B CA 1
ATOM 5741 C C . VAL B 1 17 ? 0.638 -2.58 23.406 1 94.44 17 VAL B C 1
ATOM 5743 O O . VAL B 1 17 ? 0.477 -1.452 23.875 1 94.44 17 VAL B O 1
ATOM 5746 N N . PRO B 1 18 ? 0.147 -3.631 23.969 1 95.19 18 PRO B N 1
ATOM 5747 C CA . PRO B 1 18 ? -0.648 -3.48 25.188 1 95.19 18 PRO B CA 1
ATOM 5748 C C . PRO B 1 18 ? 0.1 -2.736 26.281 1 95.19 18 PRO B C 1
ATOM 5750 O O . PRO B 1 18 ? 1.324 -2.846 26.391 1 95.19 18 PRO B O 1
ATOM 5753 N N . ILE B 1 19 ? -0.646 -2.105 27.141 1 95.69 19 ILE B N 1
ATOM 5754 C CA . ILE B 1 19 ? -0.096 -1.172 28.125 1 95.69 19 ILE B CA 1
ATOM 5755 C C . ILE B 1 19 ? 0.703 -1.938 29.172 1 95.69 19 ILE B C 1
ATOM 5757 O O . ILE B 1 19 ? 1.629 -1.391 29.781 1 95.69 19 ILE B O 1
ATOM 5761 N N . PHE B 1 20 ? 0.364 -3.248 29.438 1 94.62 20 PHE B N 1
ATOM 5762 C CA . PHE B 1 20 ? 1.035 -4.012 30.469 1 94.62 20 PHE B CA 1
ATOM 5763 C C . PHE B 1 20 ? 2.418 -4.461 30.016 1 94.62 20 PHE B C 1
ATOM 5765 O O . PHE B 1 20 ? 3.172 -5.059 30.781 1 94.62 20 PHE B O 1
ATOM 5772 N N . VAL B 1 21 ? 2.777 -4.27 28.688 1 93.69 21 VAL B N 1
ATOM 5773 C CA . VAL B 1 21 ? 4.137 -4.477 28.203 1 93.69 21 VAL B CA 1
ATOM 5774 C C . VAL B 1 21 ? 4.988 -3.244 28.5 1 93.69 21 VAL B C 1
ATOM 5776 O O . VAL B 1 21 ? 4.555 -2.113 28.266 1 93.69 21 VAL B O 1
ATOM 5779 N N . PRO B 1 22 ? 6.125 -3.486 29.031 1 92.19 22 PRO B N 1
ATOM 5780 C CA . PRO B 1 22 ? 6.957 -2.338 29.391 1 92.19 22 PRO B CA 1
ATOM 5781 C C . PRO B 1 22 ? 7.125 -1.34 28.25 1 92.19 22 PRO B C 1
ATOM 5783 O O . PRO B 1 22 ? 7.281 -1.739 27.094 1 92.19 22 PRO B O 1
ATOM 5786 N N . LYS B 1 23 ? 7.078 -0.088 28.609 1 91 23 LYS B N 1
ATOM 5787 C CA . LYS B 1 23 ? 7.18 1.02 27.672 1 91 23 LYS B CA 1
ATOM 5788 C C . LYS B 1 23 ? 8.5 1.77 27.828 1 91 23 LYS B C 1
ATOM 5790 O O . LYS B 1 23 ? 9.258 1.5 28.766 1 91 23 LYS B O 1
ATOM 5795 N N . GLU B 1 24 ? 8.859 2.615 26.906 1 83.62 24 GLU B N 1
ATOM 5796 C CA . GLU B 1 24 ? 10.07 3.428 26.938 1 83.62 24 GLU B CA 1
ATOM 5797 C C . GLU B 1 24 ? 11.32 2.559 27.094 1 83.62 24 GLU B C 1
ATOM 5799 O O . GLU B 1 24 ? 12.117 2.77 28.016 1 83.62 24 GLU B O 1
ATOM 5804 N N . ASN B 1 25 ? 11.398 1.619 26.266 1 78.94 25 ASN B N 1
ATOM 5805 C CA . ASN B 1 25 ? 12.539 0.709 26.234 1 78.94 25 ASN B CA 1
ATOM 5806 C C . ASN B 1 25 ? 12.695 -0.058 27.547 1 78.94 25 ASN B C 1
ATOM 5808 O O . ASN B 1 25 ? 13.797 -0.159 28.078 1 78.94 25 ASN B O 1
ATOM 5812 N N . GLY B 1 26 ? 11.547 -0.426 28.141 1 81.38 26 GLY B N 1
ATOM 5813 C CA . GLY B 1 26 ? 11.539 -1.257 29.328 1 81.38 26 GLY B CA 1
ATOM 5814 C C . GLY B 1 26 ? 11.586 -0.453 30.609 1 81.38 26 GLY B C 1
ATOM 5815 O O . GLY B 1 26 ? 11.531 -1.02 31.703 1 81.38 26 GLY B O 1
ATOM 5816 N N . ARG B 1 27 ? 11.555 0.76 30.547 1 84.5 27 ARG B N 1
ATOM 5817 C CA . ARG B 1 27 ? 11.758 1.613 31.719 1 84.5 27 ARG B CA 1
ATOM 5818 C C . ARG B 1 27 ? 10.477 1.737 32.531 1 84.5 27 ARG B C 1
ATOM 5820 O O . ARG B 1 27 ? 10.531 1.817 33.781 1 84.5 27 ARG B O 1
ATOM 5827 N N . VAL B 1 28 ? 9.383 1.78 31.875 1 91.62 28 VAL B N 1
ATOM 5828 C CA . VAL B 1 28 ? 8.125 2.053 32.562 1 91.62 28 VAL B CA 1
ATOM 5829 C C . VAL B 1 28 ? 7.199 0.849 32.438 1 91.62 28 VAL B C 1
ATOM 5831 O O . VAL B 1 28 ? 6.934 0.373 31.328 1 91.62 28 VAL B O 1
ATOM 5834 N N . PHE B 1 29 ? 6.793 0.324 33.531 1 95.25 29 PHE B N 1
ATOM 5835 C CA . PHE B 1 29 ? 5.859 -0.797 33.594 1 95.25 29 PHE B CA 1
ATOM 5836 C C . PHE B 1 29 ? 4.594 -0.417 34.344 1 95.25 29 PHE B C 1
ATOM 5838 O O . PHE B 1 29 ? 4.656 0.035 35.5 1 95.25 29 PHE B O 1
ATOM 5845 N N . TYR B 1 30 ? 3.428 -0.555 33.688 1 95.62 30 TYR B N 1
ATOM 5846 C CA . TYR B 1 30 ? 2.145 -0.261 34.312 1 95.62 30 TYR B CA 1
ATOM 5847 C C . TYR B 1 30 ? 1.558 -1.509 34.969 1 95.62 30 TYR B C 1
ATOM 5849 O O . TYR B 1 30 ? 1.321 -2.514 34.281 1 95.62 30 TYR B O 1
ATOM 5857 N N . GLU B 1 31 ? 1.378 -1.457 36.219 1 94.56 31 GLU B N 1
ATOM 5858 C CA . GLU B 1 31 ? 0.735 -2.541 36.938 1 94.56 31 GLU B CA 1
ATOM 5859 C C . GLU B 1 31 ? -0.785 -2.449 36.844 1 94.56 31 GLU B C 1
ATOM 5861 O O . GLU B 1 31 ? -1.44 -1.921 37.75 1 94.56 31 GLU B O 1
ATOM 5866 N N . VAL B 1 32 ? -1.267 -3.059 35.844 1 94.94 32 VAL B N 1
ATOM 5867 C CA . VAL B 1 32 ? -2.691 -2.943 35.562 1 94.94 32 VAL B CA 1
ATOM 5868 C C . VAL B 1 32 ? -3.463 -4.027 36.312 1 94.94 32 VAL B C 1
ATOM 5870 O O . VAL B 1 32 ? -2.992 -5.164 36.406 1 94.94 32 VAL B O 1
ATOM 5873 N N . PRO B 1 33 ? -4.59 -3.619 36.875 1 93.38 33 PRO B N 1
ATOM 5874 C CA . PRO B 1 33 ? -5.449 -4.648 37.469 1 93.38 33 PRO B CA 1
ATOM 5875 C C . PRO B 1 33 ? -5.906 -5.691 36.438 1 93.38 33 PRO B C 1
ATOM 5877 O O . PRO B 1 33 ? -6.031 -5.387 35.25 1 93.38 33 PRO B O 1
ATOM 5880 N N . GLU B 1 34 ? -6.188 -6.832 36.875 1 91.19 34 GLU B N 1
ATOM 5881 C CA . GLU B 1 34 ? -6.59 -7.938 36.031 1 91.19 34 GLU B CA 1
ATOM 5882 C C . GLU B 1 34 ? -7.84 -7.586 35.219 1 91.19 34 GLU B C 1
ATOM 5884 O O . GLU B 1 34 ? -7.98 -8 34.062 1 91.19 34 GLU B O 1
ATOM 5889 N N . ARG B 1 35 ? -8.695 -6.824 35.812 1 91.38 35 ARG B N 1
ATOM 5890 C CA . ARG B 1 35 ? -9.961 -6.441 35.188 1 91.38 35 ARG B CA 1
ATOM 5891 C C . ARG B 1 35 ? -9.719 -5.57 33.969 1 91.38 35 ARG B C 1
ATOM 5893 O O . ARG B 1 35 ? -10.594 -5.434 33.125 1 91.38 35 ARG B O 1
ATOM 5900 N N . PHE B 1 36 ? -8.523 -4.996 33.906 1 94.81 36 PHE B N 1
ATOM 5901 C CA . PHE B 1 36 ? -8.211 -4.074 32.812 1 94.81 36 PHE B CA 1
ATOM 5902 C C . PHE B 1 36 ? -7.676 -4.824 31.594 1 94.81 36 PHE B C 1
ATOM 5904 O O . PHE B 1 36 ? -7.605 -4.266 30.5 1 94.81 36 PHE B O 1
ATOM 5911 N N . LEU B 1 37 ? -7.289 -6.047 31.75 1 95 37 LEU B N 1
ATOM 5912 C CA . LEU B 1 37 ? -6.777 -6.832 30.625 1 95 37 LEU B CA 1
ATOM 5913 C C . LEU B 1 37 ? -7.895 -7.164 29.641 1 95 37 LEU B C 1
ATOM 5915 O O . LEU B 1 37 ? -9.023 -7.43 30.047 1 95 37 LEU B O 1
ATOM 5919 N N . SER B 1 38 ? -7.605 -7.086 28.375 1 92.75 38 SER B N 1
ATOM 5920 C CA . SER B 1 38 ? -8.57 -7.465 27.359 1 92.75 38 SER B CA 1
ATOM 5921 C C . SER B 1 38 ? -8.969 -8.93 27.484 1 92.75 38 SER B C 1
ATOM 5923 O O . SER B 1 38 ? -8.312 -9.703 28.188 1 92.75 38 SER B O 1
ATOM 5925 N N . ASP B 1 39 ? -10.031 -9.289 26.734 1 91.5 39 ASP B N 1
ATOM 5926 C CA . ASP B 1 39 ? -10.539 -10.664 26.781 1 91.5 39 ASP B CA 1
ATOM 5927 C C . ASP B 1 39 ? -9.461 -11.656 26.359 1 91.5 39 ASP B C 1
ATOM 5929 O O . ASP B 1 39 ? -9.398 -12.773 26.891 1 91.5 39 ASP B O 1
ATOM 5933 N N . ARG B 1 40 ? -8.609 -11.281 25.516 1 93.31 40 ARG B N 1
ATOM 5934 C CA . ARG B 1 40 ? -7.555 -12.156 25 1 93.31 40 ARG B CA 1
ATOM 5935 C C . ARG B 1 40 ? -6.512 -12.438 26.078 1 93.31 40 ARG B C 1
ATOM 5937 O O . ARG B 1 40 ? -6.008 -13.562 26.188 1 93.31 40 ARG B O 1
ATOM 5944 N N . TYR B 1 41 ? -6.227 -11.484 26.938 1 95.19 41 TYR B N 1
ATOM 5945 C CA . TYR B 1 41 ? -5.062 -11.578 27.812 1 95.19 41 TYR B CA 1
ATOM 5946 C C . TYR B 1 41 ? -5.48 -11.883 29.25 1 95.19 41 TYR B C 1
ATOM 5948 O O . TYR B 1 41 ? -4.652 -12.273 30.078 1 95.19 41 TYR B O 1
ATOM 5956 N N . ARG B 1 42 ? -6.758 -11.742 29.594 1 94.06 42 ARG B N 1
ATOM 5957 C CA . ARG B 1 42 ? -7.246 -11.922 30.953 1 94.06 42 ARG B CA 1
ATOM 5958 C C . ARG B 1 42 ? -6.93 -13.328 31.469 1 94.06 42 ARG B C 1
ATOM 5960 O O . ARG B 1 42 ? -6.414 -13.484 32.594 1 94.06 42 ARG B O 1
ATOM 5967 N N . PRO B 1 43 ? -7.082 -14.406 30.609 1 93.5 43 PRO B N 1
ATOM 5968 C CA . PRO B 1 43 ? -6.77 -15.75 31.094 1 93.5 43 PRO B CA 1
ATOM 5969 C C . PRO B 1 43 ? -5.273 -15.953 31.328 1 93.5 43 PRO B C 1
ATOM 5971 O O . PRO B 1 43 ? -4.883 -16.875 32.062 1 93.5 43 PRO B O 1
ATOM 5974 N N . LEU B 1 44 ? -4.445 -15.102 30.797 1 93.75 44 LEU B N 1
ATOM 5975 C CA . LEU B 1 44 ? -2.998 -15.219 30.906 1 93.75 44 LEU B CA 1
ATOM 5976 C C . LEU B 1 44 ? -2.436 -14.164 31.859 1 93.75 44 LEU B C 1
ATOM 5978 O O . LEU B 1 44 ? -1.218 -14.023 31.984 1 93.75 44 LEU B O 1
ATOM 5982 N N . GLY B 1 45 ? -3.25 -13.461 32.5 1 88.31 45 GLY B N 1
ATOM 5983 C CA . GLY B 1 45 ? -2.928 -12.211 33.156 1 88.31 45 GLY B CA 1
ATOM 5984 C C . GLY B 1 45 ? -1.807 -12.344 34.188 1 88.31 45 GLY B C 1
ATOM 5985 O O . GLY B 1 45 ? -0.835 -11.586 34.125 1 88.31 45 GLY B O 1
ATOM 5986 N N . LEU B 1 46 ? -1.9 -13.258 35.094 1 86.25 46 LEU B N 1
ATOM 5987 C CA . LEU B 1 46 ? -0.904 -13.414 36.156 1 86.25 46 LEU B CA 1
ATOM 5988 C C . LEU B 1 46 ? 0.471 -13.703 35.562 1 86.25 46 LEU B C 1
ATOM 5990 O O . LEU B 1 46 ? 1.468 -13.109 35.969 1 86.25 46 LEU B O 1
ATOM 5994 N N . ASN B 1 47 ? 0.494 -14.555 34.594 1 89.5 47 ASN B N 1
ATOM 5995 C CA . ASN B 1 47 ? 1.75 -14.914 33.969 1 89.5 47 ASN B CA 1
ATOM 5996 C C . ASN B 1 47 ? 2.348 -13.727 33.188 1 89.5 47 ASN B C 1
ATOM 5998 O O . ASN B 1 47 ? 3.561 -13.516 33.219 1 89.5 47 ASN B O 1
ATOM 6002 N N . LEU B 1 48 ? 1.55 -13.008 32.5 1 91.56 48 LEU B N 1
ATOM 6003 C CA . LEU B 1 48 ? 2.002 -11.867 31.703 1 91.56 48 LEU B CA 1
ATOM 6004 C C . LEU B 1 48 ? 2.525 -10.758 32.594 1 91.56 48 LEU B C 1
ATOM 6006 O O . LEU B 1 48 ? 3.566 -10.156 32.312 1 91.56 48 LEU B O 1
ATOM 6010 N N . MET B 1 49 ? 1.794 -10.539 33.688 1 90.19 49 MET B N 1
ATOM 6011 C CA . MET B 1 49 ? 2.199 -9.477 34.594 1 90.19 49 MET B CA 1
ATOM 6012 C C . MET B 1 49 ? 3.525 -9.812 35.281 1 90.19 49 MET B C 1
ATOM 6014 O O . MET B 1 49 ? 4.363 -8.93 35.469 1 90.19 49 MET B O 1
ATOM 6018 N N . ASN B 1 50 ? 3.695 -11.039 35.594 1 90.38 50 ASN B N 1
ATOM 6019 C CA . ASN B 1 50 ? 4.949 -11.469 36.219 1 90.38 50 ASN B CA 1
ATOM 6020 C C . ASN B 1 50 ? 6.113 -11.383 35.219 1 90.38 50 ASN B C 1
ATOM 6022 O O . ASN B 1 50 ? 7.191 -10.906 35.594 1 90.38 50 ASN B O 1
ATOM 6026 N N . ARG B 1 51 ? 5.895 -11.805 34.062 1 91.38 51 ARG B N 1
ATOM 6027 C CA . ARG B 1 51 ? 6.941 -11.828 33.031 1 91.38 51 ARG B CA 1
ATOM 6028 C C . ARG B 1 51 ? 7.387 -10.414 32.688 1 91.38 51 ARG B C 1
ATOM 6030 O O . ARG B 1 51 ? 8.586 -10.117 32.688 1 91.38 51 ARG B O 1
ATOM 6037 N N . PHE B 1 52 ? 6.426 -9.562 32.406 1 91.94 52 PHE B N 1
ATOM 6038 C CA . PHE B 1 52 ? 6.754 -8.234 31.906 1 91.94 52 PHE B CA 1
ATOM 6039 C C . PHE B 1 52 ? 7.078 -7.285 33.062 1 91.94 52 PHE B C 1
ATOM 6041 O O . PHE B 1 52 ? 7.727 -6.258 32.844 1 91.94 52 PHE B O 1
ATOM 6048 N N . GLY B 1 53 ? 6.629 -7.652 34.281 1 89.31 53 GLY B N 1
ATOM 6049 C CA . GLY B 1 53 ? 6.914 -6.816 35.438 1 89.31 53 GLY B CA 1
ATOM 6050 C C . GLY B 1 53 ? 8.266 -7.102 36.062 1 89.31 53 GLY B C 1
ATOM 6051 O O . GLY B 1 53 ? 8.75 -6.328 36.906 1 89.31 53 GLY B O 1
ATOM 6052 N N . ALA B 1 54 ? 8.906 -8.117 35.844 1 85.31 54 ALA B N 1
ATOM 6053 C CA . ALA B 1 54 ? 10.102 -8.602 36.531 1 85.31 54 ALA B CA 1
ATOM 6054 C C . ALA B 1 54 ? 11.242 -7.594 36.438 1 85.31 54 ALA B C 1
ATOM 6056 O O . ALA B 1 54 ? 11.914 -7.297 37.406 1 85.31 54 ALA B O 1
ATOM 6057 N N . ASN B 1 55 ? 11.539 -7.02 35.25 1 79.38 55 ASN B N 1
ATOM 6058 C CA . ASN B 1 55 ? 12.719 -6.18 35.062 1 79.38 55 ASN B CA 1
ATOM 6059 C C . ASN B 1 55 ? 12.336 -4.742 34.719 1 79.38 55 ASN B C 1
ATOM 6061 O O . ASN B 1 55 ? 13.117 -4.02 34.094 1 79.38 55 ASN B O 1
ATOM 6065 N N . ALA B 1 56 ? 11.219 -4.477 35.344 1 80.88 56 ALA B N 1
ATOM 6066 C CA . ALA B 1 56 ? 10.812 -3.121 35 1 80.88 56 ALA B CA 1
ATOM 6067 C C . ALA B 1 56 ? 11.484 -2.09 35.906 1 80.88 56 ALA B C 1
ATOM 6069 O O . ALA B 1 56 ? 11.664 -2.322 37.094 1 80.88 56 ALA B O 1
ATOM 6070 N N . GLY B 1 57 ? 11.969 -1.02 35.312 1 81.5 57 GLY B N 1
ATOM 6071 C CA . GLY B 1 57 ? 12.602 0.049 36.094 1 81.5 57 GLY B CA 1
ATOM 6072 C C . GLY B 1 57 ? 11.648 0.744 37.031 1 81.5 57 GLY B C 1
ATOM 6073 O O . GLY B 1 57 ? 11.789 0.618 38.25 1 81.5 57 GLY B O 1
ATOM 6074 N N . VAL B 1 58 ? 10.711 1.446 36.406 1 91.69 58 VAL B N 1
ATOM 6075 C CA . VAL B 1 58 ? 9.703 2.158 37.188 1 91.69 58 VAL B CA 1
ATOM 6076 C C . VAL B 1 58 ? 8.352 1.457 37.062 1 91.69 58 VAL B C 1
ATOM 6078 O O . VAL B 1 58 ? 7.895 1.181 35.969 1 91.69 58 VAL B O 1
ATOM 6081 N N . ARG B 1 59 ? 7.785 1.163 38.219 1 93.62 59 ARG B N 1
ATOM 6082 C CA . ARG B 1 59 ? 6.457 0.559 38.25 1 93.62 59 ARG B CA 1
ATOM 6083 C C . ARG B 1 59 ? 5.387 1.602 38.531 1 93.62 59 ARG B C 1
ATOM 6085 O O . ARG B 1 59 ? 5.473 2.314 39.562 1 93.62 59 ARG B O 1
ATOM 6092 N N . VAL B 1 60 ? 4.473 1.758 37.656 1 95.38 60 VAL B N 1
ATOM 6093 C CA . VAL B 1 60 ? 3.375 2.703 37.844 1 95.38 60 VAL B CA 1
ATOM 6094 C C . VAL B 1 60 ? 2.105 1.954 38.219 1 95.38 60 VAL B C 1
ATOM 6096 O O . VAL B 1 60 ? 1.49 1.274 37.406 1 95.38 60 VAL B O 1
ATOM 6099 N N . PRO B 1 61 ? 1.729 2.104 39.469 1 94.31 61 PRO B N 1
ATOM 6100 C CA . PRO B 1 61 ? 0.473 1.461 39.844 1 94.31 61 PRO B CA 1
ATOM 6101 C C . PRO B 1 61 ? -0.747 2.084 39.188 1 94.31 61 PRO B C 1
ATOM 6103 O O . PRO B 1 61 ? -0.883 3.311 39.156 1 94.31 61 PRO B O 1
ATOM 6106 N N . VAL B 1 62 ? -1.627 1.275 38.625 1 95.69 62 VAL B N 1
ATOM 6107 C CA . VAL B 1 62 ? -2.865 1.73 38 1 95.69 62 VAL B CA 1
ATOM 6108 C C . VAL B 1 62 ? -4.043 1.46 38.938 1 95.69 62 VAL B C 1
ATOM 6110 O O . VAL B 1 62 ? -4.277 0.317 39.344 1 95.69 62 VAL B O 1
ATOM 6113 N N . MET B 1 63 ? -4.703 2.49 39.281 1 95.06 63 MET B N 1
ATOM 6114 C CA . MET B 1 63 ? -5.859 2.391 40.156 1 95.06 63 MET B CA 1
ATOM 6115 C C . MET B 1 63 ? -6.961 1.548 39.531 1 95.06 63 MET B C 1
ATOM 6117 O O . MET B 1 63 ? -7.23 1.672 38.312 1 95.06 63 MET B O 1
ATOM 6121 N N . ASP B 1 64 ? -7.562 0.679 40.344 1 95.06 64 ASP B N 1
ATOM 6122 C CA . ASP B 1 64 ? -8.68 -0.116 39.844 1 95.06 64 ASP B CA 1
ATOM 6123 C C . ASP B 1 64 ? -9.969 0.704 39.844 1 95.06 64 ASP B C 1
ATOM 6125 O O . ASP B 1 64 ? -10.258 1.438 40.781 1 95.06 64 ASP B O 1
ATOM 6129 N N . ILE B 1 65 ? -10.594 0.725 38.781 1 94.5 65 ILE B N 1
ATOM 6130 C CA . ILE B 1 65 ? -11.867 1.419 38.656 1 94.5 65 ILE B CA 1
ATOM 6131 C C . ILE B 1 65 ? -12.984 0.403 38.438 1 94.5 65 ILE B C 1
ATOM 6133 O O . ILE B 1 65 ? -12.992 -0.313 37.406 1 94.5 65 ILE B O 1
ATOM 6137 N N . ASP B 1 66 ? -14.016 0.371 39.344 1 91.62 66 ASP B N 1
ATOM 6138 C CA . ASP B 1 66 ? -15.125 -0.575 39.281 1 91.62 66 ASP B CA 1
ATOM 6139 C C . ASP B 1 66 ? -16.469 0.137 39.438 1 91.62 66 ASP B C 1
ATOM 6141 O O . ASP B 1 66 ? -16.75 0.734 40.469 1 91.62 66 ASP B O 1
ATOM 6145 N N . PRO B 1 67 ? -17.266 0.01 38.469 1 92.81 67 PRO B N 1
ATOM 6146 C CA . PRO B 1 67 ? -17.094 -0.59 37.156 1 92.81 67 PRO B CA 1
ATOM 6147 C C . PRO B 1 67 ? -16.25 0.275 36.219 1 92.81 67 PRO B C 1
ATOM 6149 O O . PRO B 1 67 ? -16.188 1.496 36.375 1 92.81 67 PRO B O 1
ATOM 6152 N N . PRO B 1 68 ? -15.625 -0.356 35.281 1 92.94 68 PRO B N 1
ATOM 6153 C CA . PRO B 1 68 ? -14.883 0.451 34.281 1 92.94 68 PRO B CA 1
ATOM 6154 C C . PRO B 1 68 ? -15.797 1.327 33.438 1 92.94 68 PRO B C 1
ATOM 6156 O O . PRO B 1 68 ? -17 1.074 33.375 1 92.94 68 PRO B O 1
ATOM 6159 N N . PRO B 1 69 ? -15.227 2.352 32.906 1 94.56 69 PRO B N 1
ATOM 6160 C CA . PRO B 1 69 ? -16.062 3.238 32.094 1 94.56 69 PRO B CA 1
ATOM 6161 C C . PRO B 1 69 ? -16.641 2.545 30.859 1 94.56 69 PRO B C 1
ATOM 6163 O O . PRO B 1 69 ? -15.992 1.688 30.25 1 94.56 69 PRO B O 1
ATOM 6166 N N . ASN B 1 70 ? -17.875 2.914 30.547 1 95.25 70 ASN B N 1
ATOM 6167 C CA . ASN B 1 70 ? -18.5 2.432 29.312 1 95.25 70 ASN B CA 1
ATOM 6168 C C . ASN B 1 70 ? -17.984 3.178 28.094 1 95.25 70 ASN B C 1
ATOM 6170 O O . ASN B 1 70 ? -18.172 4.391 27.969 1 95.25 70 ASN B O 1
ATOM 6174 N N . ILE B 1 71 ? -17.344 2.479 27.172 1 96.56 71 ILE B N 1
ATOM 6175 C CA . ILE B 1 71 ? -16.75 3.127 26 1 96.56 71 ILE B CA 1
ATOM 6176 C C . ILE B 1 71 ? -17.359 2.545 24.719 1 96.56 71 ILE B C 1
ATOM 6178 O O . ILE B 1 71 ? -16.719 2.537 23.672 1 96.56 71 ILE B O 1
ATOM 6182 N N . ASP B 1 72 ? -18.594 2.049 24.734 1 96 72 ASP B N 1
ATOM 6183 C CA . ASP B 1 72 ? -19.266 1.438 23.594 1 96 72 ASP B CA 1
ATOM 6184 C C . ASP B 1 72 ? -19.438 2.445 22.453 1 96 72 ASP B C 1
ATOM 6186 O O . ASP B 1 72 ? -19.484 2.066 21.281 1 96 72 ASP B O 1
ATOM 6190 N N . PHE B 1 73 ? -19.484 3.684 22.781 1 95.56 73 PHE B N 1
ATOM 6191 C CA . PHE B 1 73 ? -19.656 4.738 21.781 1 95.56 73 PHE B CA 1
ATOM 6192 C C . PHE B 1 73 ? -18.469 4.758 20.812 1 95.56 73 PHE B C 1
ATOM 6194 O O . PHE B 1 73 ? -18.578 5.273 19.703 1 95.56 73 PHE B O 1
ATOM 6201 N N . ALA B 1 74 ? -17.328 4.176 21.266 1 94.88 74 ALA B N 1
ATOM 6202 C CA . ALA B 1 74 ? -16.109 4.262 20.469 1 94.88 74 ALA B CA 1
ATOM 6203 C C . ALA B 1 74 ? -16.031 3.117 19.469 1 94.88 74 ALA B C 1
ATOM 6205 O O . ALA B 1 74 ? -15.141 3.1 18.609 1 94.88 74 ALA B O 1
ATOM 6206 N N . ASN B 1 75 ? -17 2.203 19.438 1 92.12 75 ASN B N 1
ATOM 6207 C CA . ASN B 1 75 ? -16.969 1.023 18.578 1 92.12 75 ASN B CA 1
ATOM 6208 C C . ASN B 1 75 ? -17.172 1.393 17.109 1 92.12 75 ASN B C 1
ATOM 6210 O O . ASN B 1 75 ? -16.891 0.583 16.219 1 92.12 75 ASN B O 1
ATOM 6214 N N . VAL B 1 76 ? -17.516 2.65 16.891 1 93.12 76 VAL B N 1
ATOM 6215 C CA . VAL B 1 76 ? -17.688 3.127 15.523 1 93.12 76 VAL B CA 1
ATOM 6216 C C . VAL B 1 76 ? -16.328 3.146 14.812 1 93.12 76 VAL B C 1
ATOM 6218 O O . VAL B 1 76 ? -16.266 2.975 13.594 1 93.12 76 VAL B O 1
ATOM 6221 N N . VAL B 1 77 ? -15.266 3.34 15.531 1 96.06 77 VAL B N 1
ATOM 6222 C CA . VAL B 1 77 ? -13.914 3.324 14.992 1 96.06 77 VAL B CA 1
ATOM 6223 C C . VAL B 1 77 ? -13.227 2.012 15.352 1 96.06 77 VAL B C 1
ATOM 6225 O O . VAL B 1 77 ? -12.828 1.812 16.5 1 96.06 77 VAL B O 1
ATOM 6228 N N . PRO B 1 78 ? -13.031 1.177 14.367 1 93.62 78 PRO B N 1
ATOM 6229 C CA . PRO B 1 78 ? -12.406 -0.11 14.68 1 93.62 78 PRO B CA 1
ATOM 6230 C C . PRO B 1 78 ? -11.016 0.042 15.289 1 93.62 78 PRO B C 1
ATOM 6232 O O . PRO B 1 78 ? -10.25 0.917 14.883 1 93.62 78 PRO B O 1
ATOM 6235 N N . ARG B 1 79 ? -10.641 -0.852 16.219 1 93.44 79 ARG B N 1
ATOM 6236 C CA . ARG B 1 79 ? -9.391 -0.813 16.969 1 93.44 79 ARG B CA 1
ATOM 6237 C C . ARG B 1 79 ? -8.188 -0.723 16.031 1 93.44 79 ARG B C 1
ATOM 6239 O O . ARG B 1 79 ? -7.254 0.034 16.281 1 93.44 79 ARG B O 1
ATOM 6246 N N . ARG B 1 80 ? -8.203 -1.474 14.977 1 92.56 80 ARG B N 1
ATOM 6247 C CA . ARG B 1 80 ? -7.086 -1.475 14.039 1 92.56 80 ARG B CA 1
ATOM 6248 C C . ARG B 1 80 ? -7.469 -0.801 12.727 1 92.56 80 ARG B C 1
ATOM 6250 O O . ARG B 1 80 ? -6.855 -1.059 11.688 1 92.56 80 ARG B O 1
ATOM 6257 N N . GLY B 1 81 ? -8.516 0.02 12.797 1 92.56 81 GLY B N 1
ATOM 6258 C CA . GLY B 1 81 ? -8.938 0.798 11.648 1 92.56 81 GLY B CA 1
ATOM 6259 C C . GLY B 1 81 ? -8.32 2.182 11.602 1 92.56 81 GLY B C 1
ATOM 6260 O O . GLY B 1 81 ? -7.297 2.432 12.242 1 92.56 81 GLY B O 1
ATOM 6261 N N . ASP B 1 82 ? -8.914 3.041 10.742 1 92.75 82 ASP B N 1
ATOM 6262 C CA . ASP B 1 82 ? -8.383 4.387 10.539 1 92.75 82 ASP B CA 1
ATOM 6263 C C . ASP B 1 82 ? -9.266 5.43 11.227 1 92.75 82 ASP B C 1
ATOM 6265 O O . ASP B 1 82 ? -10.469 5.227 11.383 1 92.75 82 ASP B O 1
ATOM 6269 N N . PHE B 1 83 ? -8.641 6.438 11.742 1 96.75 83 PHE B N 1
ATOM 6270 C CA . PHE B 1 83 ? -9.32 7.535 12.43 1 96.75 83 PHE B CA 1
ATOM 6271 C C . PHE B 1 83 ? -9.164 8.836 11.656 1 96.75 83 PHE B C 1
ATOM 6273 O O . PHE B 1 83 ? -8.062 9.172 11.211 1 96.75 83 PHE B O 1
ATOM 6280 N N . SER B 1 84 ? -10.32 9.539 11.414 1 97.81 84 SER B N 1
ATOM 6281 C CA . SER B 1 84 ? -10.312 10.805 10.688 1 97.81 84 SER B CA 1
ATOM 6282 C C . SER B 1 84 ? -11.094 11.883 11.438 1 97.81 84 SER B C 1
ATOM 6284 O O . SER B 1 84 ? -12.281 11.711 11.711 1 97.81 84 SER B O 1
ATOM 6286 N N . LEU B 1 85 ? -10.461 13 11.664 1 97.69 85 LEU B N 1
ATOM 6287 C CA . LEU B 1 85 ? -11.141 14.125 12.281 1 97.69 85 LEU B CA 1
ATOM 6288 C C . LEU B 1 85 ? -12.078 14.812 11.289 1 97.69 85 LEU B C 1
ATOM 6290 O O . LEU B 1 85 ? -12.891 15.656 11.672 1 97.69 85 LEU B O 1
ATOM 6294 N N . PHE B 1 86 ? -12.016 14.391 10 1 98.06 86 PHE B N 1
ATOM 6295 C CA . PHE B 1 86 ? -12.891 14.984 9 1 98.06 86 PHE B CA 1
ATOM 6296 C C . PHE B 1 86 ? -14.203 14.219 8.914 1 98.06 86 PHE B C 1
ATOM 6298 O O . PHE B 1 86 ? -15.195 14.727 8.375 1 98.06 86 PHE B O 1
ATOM 6305 N N . ASN B 1 87 ? -14.195 12.992 9.383 1 97.56 87 ASN B N 1
ATOM 6306 C CA . ASN B 1 87 ? -15.398 12.172 9.422 1 97.56 87 ASN B CA 1
ATOM 6307 C C . ASN B 1 87 ? -16.297 12.539 10.609 1 97.56 87 ASN B C 1
ATOM 6309 O O . ASN B 1 87 ? -15.875 12.43 11.766 1 97.56 87 ASN B O 1
ATOM 6313 N N . ARG B 1 88 ? -17.469 12.852 10.352 1 96.06 88 ARG B N 1
ATOM 6314 C CA . ARG B 1 88 ? -18.391 13.352 11.367 1 96.06 88 ARG B CA 1
ATOM 6315 C C . ARG B 1 88 ? -18.594 12.32 12.469 1 96.06 88 ARG B C 1
ATOM 6317 O O . ARG B 1 88 ? -18.625 12.664 13.648 1 96.06 88 ARG B O 1
ATOM 6324 N N . SER B 1 89 ? -18.766 11.094 12.125 1 96.44 89 SER B N 1
ATOM 6325 C CA . SER B 1 89 ? -18.984 10.039 13.109 1 96.44 89 SER B CA 1
ATOM 6326 C C . SER B 1 89 ? -17.75 9.844 13.984 1 96.44 89 SER B C 1
ATOM 6328 O O . SER B 1 89 ? -17.859 9.586 15.18 1 96.44 89 SER B O 1
ATOM 6330 N N . HIS B 1 90 ? -16.578 9.961 13.391 1 97.62 90 HIS B N 1
ATOM 6331 C CA . HIS B 1 90 ? -15.344 9.859 14.156 1 97.62 90 HIS B CA 1
ATOM 6332 C C . HIS B 1 90 ? -15.188 11.031 15.109 1 97.62 90 HIS B C 1
ATOM 6334 O O . HIS B 1 90 ? -14.742 10.852 16.25 1 97.62 90 HIS B O 1
ATOM 6340 N N . ARG B 1 91 ? -15.586 12.219 14.688 1 96.88 91 ARG B N 1
ATOM 6341 C CA . ARG B 1 91 ? -15.531 13.391 15.555 1 96.88 91 ARG B CA 1
ATOM 6342 C C . ARG B 1 91 ? -16.469 13.234 16.75 1 96.88 91 ARG B C 1
ATOM 6344 O O . ARG B 1 91 ? -16.125 13.656 17.859 1 96.88 91 ARG B O 1
ATOM 6351 N N . LYS B 1 92 ? -17.578 12.664 16.5 1 96.88 92 LYS B N 1
ATOM 6352 C CA . LYS B 1 92 ? -18.516 12.43 17.594 1 96.88 92 LYS B CA 1
ATOM 6353 C C . LYS B 1 92 ? -17.906 11.516 18.656 1 96.88 92 LYS B C 1
ATOM 6355 O O . LYS B 1 92 ? -18.062 11.758 19.859 1 96.88 92 LYS B O 1
ATOM 6360 N N . VAL B 1 93 ? -17.266 10.508 18.203 1 97.75 93 VAL B N 1
ATOM 6361 C CA . VAL B 1 93 ? -16.594 9.578 19.094 1 97.75 93 VAL B CA 1
ATOM 6362 C C . VAL B 1 93 ? -15.461 10.289 19.844 1 97.75 93 VAL B C 1
ATOM 6364 O O . VAL B 1 93 ? -15.312 10.133 21.047 1 97.75 93 VAL B O 1
ATOM 6367 N N . ALA B 1 94 ? -14.68 11.062 19.141 1 98.06 94 ALA B N 1
ATOM 6368 C CA . ALA B 1 94 ? -13.602 11.828 19.75 1 98.06 94 ALA B CA 1
ATOM 6369 C C . ALA B 1 94 ? -14.148 12.781 20.812 1 98.06 94 ALA B C 1
ATOM 6371 O O . ALA B 1 94 ? -13.555 12.938 21.891 1 98.06 94 ALA B O 1
ATOM 6372 N N . ASN B 1 95 ? -15.266 13.406 20.5 1 97.75 95 ASN B N 1
ATOM 6373 C CA . ASN B 1 95 ? -15.93 14.305 21.438 1 97.75 95 ASN B CA 1
ATOM 6374 C C . ASN B 1 95 ? -16.25 13.594 22.75 1 97.75 95 ASN B C 1
ATOM 6376 O O . ASN B 1 95 ? -15.938 14.102 23.828 1 97.75 95 ASN B O 1
ATOM 6380 N N . GLN B 1 96 ? -16.844 12.469 22.672 1 97.94 96 GLN B N 1
ATOM 6381 C CA . GLN B 1 96 ? -17.234 11.711 23.844 1 97.94 96 GLN B CA 1
ATOM 6382 C C . GLN B 1 96 ? -16.031 11.25 24.641 1 97.94 96 GLN B C 1
ATOM 6384 O O . GLN B 1 96 ? -16.047 11.258 25.875 1 97.94 96 GLN B O 1
ATOM 6389 N N . LEU B 1 97 ? -15.031 10.836 23.953 1 98.31 97 LEU B N 1
ATOM 6390 C CA . LEU B 1 97 ? -13.82 10.375 24.625 1 98.31 97 LEU B CA 1
ATOM 6391 C C . LEU B 1 97 ? -13.109 11.531 25.312 1 98.31 97 LEU B C 1
ATOM 6393 O O . LEU B 1 97 ? -12.609 11.375 26.438 1 98.31 97 LEU B O 1
ATOM 6397 N N . ILE B 1 98 ? -13.023 12.695 24.688 1 98.38 98 ILE B N 1
ATOM 6398 C CA . ILE B 1 98 ? -12.43 13.875 25.297 1 98.38 98 ILE B CA 1
ATOM 6399 C C . ILE B 1 98 ? -13.211 14.258 26.547 1 98.38 98 ILE B C 1
ATOM 6401 O O . ILE B 1 98 ? -12.617 14.555 27.594 1 98.38 98 ILE B O 1
ATOM 6405 N N . GLN B 1 99 ? -14.516 14.227 26.469 1 97.81 99 GLN B N 1
ATOM 6406 C CA . GLN B 1 99 ? -15.344 14.531 27.625 1 97.81 99 GLN B CA 1
ATOM 6407 C C . GLN B 1 99 ? -15.07 13.562 28.766 1 97.81 99 GLN B C 1
ATOM 6409 O O . GLN B 1 99 ? -14.961 13.969 29.922 1 97.81 99 GLN B O 1
ATOM 6414 N N . LEU B 1 100 ? -14.992 12.312 28.438 1 98.06 100 LEU B N 1
ATOM 6415 C CA . LEU B 1 100 ? -14.68 11.305 29.438 1 98.06 100 LEU B CA 1
ATOM 6416 C C . LEU B 1 100 ? -13.367 11.617 30.141 1 98.06 100 LEU B C 1
ATOM 6418 O O . LEU B 1 100 ? -13.273 11.547 31.359 1 98.06 100 LEU B O 1
ATOM 6422 N N . PHE B 1 101 ? -12.344 11.969 29.438 1 98.38 101 PHE B N 1
ATOM 6423 C CA . PHE B 1 101 ? -11.031 12.258 30 1 98.38 101 PHE B CA 1
ATOM 6424 C C . PHE B 1 101 ? -11.055 13.555 30.797 1 98.38 101 PHE B C 1
ATOM 6426 O O . PHE B 1 101 ? -10.484 13.617 31.891 1 98.38 101 PHE B O 1
ATOM 6433 N N . MET B 1 102 ? -11.758 14.562 30.312 1 97.69 102 MET B N 1
ATOM 6434 C CA . MET B 1 102 ? -11.805 15.875 30.953 1 97.69 102 MET B CA 1
ATOM 6435 C C . MET B 1 102 ? -12.578 15.805 32.281 1 97.69 102 MET B C 1
ATOM 6437 O O . MET B 1 102 ? -12.328 16.594 33.188 1 97.69 102 MET B O 1
ATOM 6441 N N . GLN B 1 103 ? -13.445 14.875 32.406 1 96.81 103 GLN B N 1
ATOM 6442 C CA . GLN B 1 103 ? -14.344 14.805 33.562 1 96.81 103 GLN B CA 1
ATOM 6443 C C . GLN B 1 103 ? -13.711 14.023 34.688 1 96.81 103 GLN B C 1
ATOM 6445 O O . GLN B 1 103 ? -14.258 13.984 35.812 1 96.81 103 GLN B O 1
ATOM 6450 N N . GLN B 1 104 ? -12.562 13.422 34.438 1 97.56 104 GLN B N 1
ATOM 6451 C CA . GLN B 1 104 ? -11.922 12.703 35.531 1 97.56 104 GLN B CA 1
ATOM 6452 C C . GLN B 1 104 ? -11.484 13.672 36.625 1 97.56 104 GLN B C 1
ATOM 6454 O O . GLN B 1 104 ? -11.031 14.781 36.344 1 97.56 104 GLN B O 1
ATOM 6459 N N . PRO B 1 105 ? -11.531 13.289 37.875 1 96.88 105 PRO B N 1
ATOM 6460 C CA . PRO B 1 105 ? -11.328 14.242 39 1 96.88 105 PRO B CA 1
ATOM 6461 C C . PRO B 1 105 ? -9.859 14.602 39.188 1 96.88 105 PRO B C 1
ATOM 6463 O O . PRO B 1 105 ? -9.555 15.68 39.719 1 96.88 105 PRO B O 1
ATOM 6466 N N . ASP B 1 106 ? -8.938 13.656 38.875 1 96.25 106 ASP B N 1
ATOM 6467 C CA . ASP B 1 106 ? -7.512 13.906 39.062 1 96.25 106 ASP B CA 1
ATOM 6468 C C . ASP B 1 106 ? -6.668 13.117 38.094 1 96.25 106 ASP B C 1
ATOM 6470 O O . ASP B 1 106 ? -7.195 12.312 37.312 1 96.25 106 ASP B O 1
ATOM 6474 N N . ALA B 1 107 ? -5.402 13.398 38.094 1 96.44 107 ALA B N 1
ATOM 6475 C CA . ALA B 1 107 ? -4.469 12.797 37.156 1 96.44 107 ALA B CA 1
ATOM 6476 C C . ALA B 1 107 ? -4.371 11.289 37.344 1 96.44 107 ALA B C 1
ATOM 6478 O O . ALA B 1 107 ? -4.203 10.539 36.375 1 96.44 107 ALA B O 1
ATOM 6479 N N . ASP B 1 108 ? -4.488 10.805 38.562 1 96 108 ASP B N 1
ATOM 6480 C CA . ASP B 1 108 ? -4.395 9.375 38.844 1 96 108 ASP B CA 1
ATOM 6481 C C . ASP B 1 108 ? -5.582 8.617 38.25 1 96 108 ASP B C 1
ATOM 6483 O O . ASP B 1 108 ? -5.41 7.555 37.656 1 96 108 ASP B O 1
ATOM 6487 N N . THR B 1 109 ? -6.754 9.211 38.469 1 97.31 109 THR B N 1
ATOM 6488 C CA . THR B 1 109 ? -7.945 8.586 37.906 1 97.31 109 THR B CA 1
ATOM 6489 C C . THR B 1 109 ? -7.906 8.625 36.406 1 97.31 109 THR B C 1
ATOM 6491 O O . THR B 1 109 ? -8.289 7.656 35.75 1 97.31 109 THR B O 1
ATOM 6494 N N . LEU B 1 110 ? -7.453 9.766 35.844 1 97.94 110 LEU B N 1
ATOM 6495 C CA . LEU B 1 110 ? -7.309 9.875 34.406 1 97.94 110 LEU B CA 1
ATOM 6496 C C . LEU B 1 110 ? -6.352 8.812 33.875 1 97.94 110 LEU B C 1
ATOM 6498 O O . LEU B 1 110 ? -6.621 8.188 32.844 1 97.94 110 LEU B O 1
ATOM 6502 N N . SER B 1 111 ? -5.262 8.648 34.531 1 97.44 111 SER B N 1
ATOM 6503 C CA . SER B 1 111 ? -4.281 7.641 34.125 1 97.44 111 SER B CA 1
ATOM 6504 C C . SER B 1 111 ? -4.879 6.238 34.156 1 97.44 111 SER B C 1
ATOM 6506 O O . SER B 1 111 ? -4.625 5.426 33.281 1 97.44 111 SER B O 1
ATOM 6508 N N . ALA B 1 112 ? -5.664 5.957 35.156 1 97.44 112 ALA B N 1
ATOM 6509 C CA . ALA B 1 112 ? -6.305 4.652 35.312 1 97.44 112 ALA B CA 1
ATOM 6510 C C . ALA B 1 112 ? -7.316 4.422 34.188 1 97.44 112 ALA B C 1
ATOM 6512 O O . ALA B 1 112 ? -7.328 3.359 33.562 1 97.44 112 ALA B O 1
ATOM 6513 N N . VAL B 1 113 ? -8.109 5.441 33.938 1 97.88 113 VAL B N 1
ATOM 6514 C CA . VAL B 1 113 ? -9.086 5.348 32.844 1 97.88 113 VAL B CA 1
ATOM 6515 C C . VAL B 1 113 ? -8.375 5.184 31.516 1 97.88 113 VAL B C 1
ATOM 6517 O O . VAL B 1 113 ? -8.789 4.387 30.672 1 97.88 113 VAL B O 1
ATOM 6520 N N . SER B 1 114 ? -7.297 5.922 31.312 1 98.06 114 SER B N 1
ATOM 6521 C CA . SER B 1 114 ? -6.5 5.844 30.078 1 98.06 114 SER B CA 1
ATOM 6522 C C . SER B 1 114 ? -5.938 4.441 29.891 1 98.06 114 SER B C 1
ATOM 6524 O O . SER B 1 114 ? -5.957 3.91 28.766 1 98.06 114 SER B O 1
ATOM 6526 N N . ALA B 1 115 ? -5.438 3.857 30.906 1 97.44 115 ALA B N 1
ATOM 6527 C CA . ALA B 1 115 ? -4.883 2.508 30.828 1 97.44 115 ALA B CA 1
ATOM 6528 C C . ALA B 1 115 ? -5.945 1.501 30.406 1 97.44 115 ALA B C 1
ATOM 6530 O O . ALA B 1 115 ? -5.668 0.594 29.625 1 97.44 115 ALA B O 1
ATOM 6531 N N . TYR B 1 116 ? -7.137 1.664 30.938 1 97 116 TYR B N 1
ATOM 6532 C CA . TYR B 1 116 ? -8.227 0.753 30.609 1 97 116 TYR B CA 1
ATOM 6533 C C . TYR B 1 116 ? -8.641 0.901 29.141 1 97 116 TYR B C 1
ATOM 6535 O O . TYR B 1 116 ? -8.766 -0.093 28.422 1 97 116 TYR B O 1
ATOM 6543 N N . VAL B 1 117 ? -8.805 2.121 28.656 1 97.38 117 VAL B N 1
ATOM 6544 C CA . VAL B 1 117 ? -9.43 2.334 27.344 1 97.38 117 VAL B CA 1
ATOM 6545 C C . VAL B 1 117 ? -8.391 2.172 26.25 1 97.38 117 VAL B C 1
ATOM 6547 O O . VAL B 1 117 ? -8.727 1.843 25.109 1 97.38 117 VAL B O 1
ATOM 6550 N N . ARG B 1 118 ? -7.094 2.408 26.531 1 96.69 118 ARG B N 1
ATOM 6551 C CA . ARG B 1 118 ? -6.016 2.416 25.547 1 96.69 118 ARG B CA 1
ATOM 6552 C C . ARG B 1 118 ? -5.996 1.124 24.734 1 96.69 118 ARG B C 1
ATOM 6554 O O . ARG B 1 118 ? -5.867 1.152 23.516 1 96.69 118 ARG B O 1
ATOM 6561 N N . ASP B 1 119 ? -6.152 0.005 25.375 1 94.94 119 ASP B N 1
ATOM 6562 C CA . ASP B 1 119 ? -5.996 -1.294 24.734 1 94.94 119 ASP B CA 1
ATOM 6563 C C . ASP B 1 119 ? -7.297 -1.734 24.062 1 94.94 119 ASP B C 1
ATOM 6565 O O . ASP B 1 119 ? -7.367 -2.818 23.484 1 94.94 119 ASP B O 1
ATOM 6569 N N . ARG B 1 120 ? -8.312 -0.907 24.094 1 96 120 ARG B N 1
ATOM 6570 C CA . ARG B 1 120 ? -9.625 -1.262 23.562 1 96 120 ARG B CA 1
ATOM 6571 C C . ARG B 1 120 ? -10.016 -0.323 22.422 1 96 120 ARG B C 1
ATOM 6573 O O . ARG B 1 120 ? -10.938 -0.616 21.656 1 96 120 ARG B O 1
ATOM 6580 N N . LEU B 1 121 ? -9.289 0.745 22.312 1 97.06 121 LEU B N 1
ATOM 6581 C CA . LEU B 1 121 ? -9.664 1.781 21.359 1 97.06 121 LEU B CA 1
ATOM 6582 C C . LEU B 1 121 ? -8.688 1.826 20.188 1 97.06 121 LEU B C 1
ATOM 6584 O O . LEU B 1 121 ? -7.598 1.252 20.266 1 97.06 121 LEU B O 1
ATOM 6588 N N . ASN B 1 122 ? -9.172 2.467 19.094 1 96.94 122 ASN B N 1
ATOM 6589 C CA . ASN B 1 122 ? -8.281 2.867 18.016 1 96.94 122 ASN B CA 1
ATOM 6590 C C . ASN B 1 122 ? -7.133 3.734 18.516 1 96.94 122 ASN B C 1
ATOM 6592 O O . ASN B 1 122 ? -7.355 4.699 19.25 1 96.94 122 ASN B O 1
ATOM 6596 N N . ALA B 1 123 ? -5.957 3.395 18.109 1 96.38 123 ALA B N 1
ATOM 6597 C CA . ALA B 1 123 ? -4.781 4.023 18.703 1 96.38 123 ALA B CA 1
ATOM 6598 C C . ALA B 1 123 ? -4.715 5.508 18.359 1 96.38 123 ALA B C 1
ATOM 6600 O O . ALA B 1 123 ? -4.516 6.352 19.234 1 96.38 123 ALA B O 1
ATOM 6601 N N . PRO B 1 124 ? -4.879 5.887 17.094 1 96.19 124 PRO B N 1
ATOM 6602 C CA . PRO B 1 124 ? -4.859 7.316 16.781 1 96.19 124 PRO B CA 1
ATOM 6603 C C . PRO B 1 124 ? -5.973 8.086 17.484 1 96.19 124 PRO B C 1
ATOM 6605 O O . PRO B 1 124 ? -5.754 9.211 17.938 1 96.19 124 PRO B O 1
ATOM 6608 N N . LEU B 1 125 ? -7.141 7.531 17.578 1 97.88 125 LEU B N 1
ATOM 6609 C CA . LEU B 1 125 ? -8.25 8.148 18.297 1 97.88 125 LEU B CA 1
ATOM 6610 C C . LEU B 1 125 ? -7.895 8.367 19.766 1 97.88 125 LEU B C 1
ATOM 6612 O O . LEU B 1 125 ? -8.109 9.453 20.312 1 97.88 125 LEU B O 1
ATOM 6616 N N . PHE B 1 126 ? -7.32 7.355 20.438 1 97.75 126 PHE B N 1
ATOM 6617 C CA . PHE B 1 126 ? -6.914 7.43 21.828 1 97.75 126 PHE B CA 1
ATOM 6618 C C . PHE B 1 126 ? -5.863 8.516 22.031 1 97.75 126 PHE B C 1
ATOM 6620 O O . PHE B 1 126 ? -5.977 9.336 22.953 1 97.75 126 PHE B O 1
ATOM 6627 N N . GLN B 1 127 ? -4.883 8.5 21.188 1 95.94 127 GLN B N 1
ATOM 6628 C CA . GLN B 1 127 ? -3.787 9.461 21.297 1 95.94 127 GLN B CA 1
ATOM 6629 C C . GLN B 1 127 ? -4.285 10.891 21.109 1 95.94 127 GLN B C 1
ATOM 6631 O O . GLN B 1 127 ? -3.848 11.797 21.828 1 95.94 127 GLN B O 1
ATOM 6636 N N . TYR B 1 128 ? -5.16 11.055 20.141 1 97.25 128 TYR B N 1
ATOM 6637 C CA . TYR B 1 128 ? -5.723 12.383 19.906 1 97.25 128 TYR B CA 1
ATOM 6638 C C . TYR B 1 128 ? -6.484 12.875 21.141 1 97.25 128 TYR B C 1
ATOM 6640 O O . TYR B 1 128 ? -6.203 13.953 21.656 1 97.25 128 TYR B O 1
ATOM 6648 N N . ALA B 1 129 ? -7.395 12.078 21.641 1 98.38 129 ALA B N 1
ATOM 6649 C CA . ALA B 1 129 ? -8.273 12.484 22.734 1 98.38 129 ALA B CA 1
ATOM 6650 C C . ALA B 1 129 ? -7.477 12.719 24.016 1 98.38 129 ALA B C 1
ATOM 6652 O O . ALA B 1 129 ? -7.723 13.688 24.734 1 98.38 129 ALA B O 1
ATOM 6653 N N . LEU B 1 130 ? -6.551 11.82 24.281 1 98 130 LEU B N 1
ATOM 6654 C CA . LEU B 1 130 ? -5.742 11.984 25.484 1 98 130 LEU B CA 1
ATOM 6655 C C . LEU B 1 130 ? -4.879 13.242 25.391 1 98 130 LEU B C 1
ATOM 6657 O O . LEU B 1 130 ? -4.73 13.977 26.359 1 98 130 LEU B O 1
ATOM 6661 N N . SER B 1 131 ? -4.305 13.453 24.203 1 96.12 131 SER B N 1
ATOM 6662 C CA . SER B 1 131 ? -3.488 14.648 24 1 96.12 131 SER B CA 1
ATOM 6663 C C . SER B 1 131 ? -4.301 15.922 24.234 1 96.12 131 SER B C 1
ATOM 6665 O O . SER B 1 131 ? -3.828 16.844 24.891 1 96.12 131 SER B O 1
ATOM 6667 N N . VAL B 1 132 ? -5.484 15.93 23.703 1 96.75 132 VAL B N 1
ATOM 6668 C CA . VAL B 1 132 ? -6.348 17.094 23.875 1 96.75 132 VAL B CA 1
ATOM 6669 C C . VAL B 1 132 ? -6.633 17.297 25.375 1 96.75 132 VAL B C 1
ATOM 6671 O O . VAL B 1 132 ? -6.535 18.406 25.875 1 96.75 132 VAL B O 1
ATOM 6674 N N . ALA B 1 133 ? -6.945 16.25 26.094 1 97.44 133 ALA B N 1
ATOM 6675 C CA . ALA B 1 133 ? -7.254 16.344 27.516 1 97.44 133 ALA B CA 1
ATOM 6676 C C . ALA B 1 133 ? -6.047 16.844 28.312 1 97.44 133 ALA B C 1
ATOM 6678 O O . ALA B 1 133 ? -6.164 17.734 29.141 1 97.44 133 ALA B O 1
ATOM 6679 N N . LEU B 1 134 ? -4.926 16.266 28.031 1 95.56 134 LEU B N 1
ATOM 6680 C CA . LEU B 1 134 ? -3.715 16.625 28.766 1 95.56 134 LEU B CA 1
ATOM 6681 C C . LEU B 1 134 ? -3.35 18.078 28.547 1 95.56 134 LEU B C 1
ATOM 6683 O O . LEU B 1 134 ? -2.857 18.75 29.453 1 95.56 134 LEU B O 1
ATOM 6687 N N . HIS B 1 135 ? -3.621 18.578 27.344 1 91.69 135 HIS B N 1
ATOM 6688 C CA . HIS B 1 135 ? -3.305 19.969 27.016 1 91.69 135 HIS B CA 1
ATOM 6689 C C . HIS B 1 135 ? -4.25 20.938 27.719 1 91.69 135 HIS B C 1
ATOM 6691 O O . HIS B 1 135 ? -3.934 22.109 27.859 1 91.69 135 HIS B O 1
ATOM 6697 N N . HIS B 1 136 ? -5.359 20.469 28.234 1 93.69 136 HIS B N 1
ATOM 6698 C CA . HIS B 1 136 ? -6.387 21.422 28.641 1 93.69 136 HIS B CA 1
ATOM 6699 C C . HIS B 1 136 ? -6.738 21.266 30.109 1 93.69 136 HIS B C 1
ATOM 6701 O O . HIS B 1 136 ? -7.426 22.109 30.688 1 93.69 136 HIS B O 1
ATOM 6707 N N . ARG B 1 137 ? -6.266 20.219 30.719 1 95 137 ARG B N 1
ATOM 6708 C CA . ARG B 1 137 ? -6.504 20.016 32.156 1 95 137 ARG B CA 1
ATOM 6709 C C . ARG B 1 137 ? -5.52 20.828 33 1 95 137 ARG B C 1
ATOM 6711 O O . ARG B 1 137 ? -4.375 21.031 32.594 1 95 137 ARG B O 1
ATOM 6718 N N . THR B 1 138 ? -5.941 21.172 34.188 1 92.69 138 THR B N 1
ATOM 6719 C CA . THR B 1 138 ? -5.113 22 35.062 1 92.69 138 THR B CA 1
ATOM 6720 C C . THR B 1 138 ? -4.133 21.125 35.844 1 92.69 138 THR B C 1
ATOM 6722 O O . THR B 1 138 ? -3.068 21.609 36.25 1 92.69 138 THR B O 1
ATOM 6725 N N . ASP B 1 139 ? -4.438 19.875 36.094 1 94.94 139 ASP B N 1
ATOM 6726 C CA . ASP B 1 139 ? -3.607 19.031 36.938 1 94.94 139 ASP B CA 1
ATOM 6727 C C . ASP B 1 139 ? -2.574 18.266 36.125 1 94.94 139 ASP B C 1
ATOM 6729 O O . ASP B 1 139 ? -1.878 17.391 36.625 1 94.94 139 ASP B O 1
ATOM 6733 N N . THR B 1 140 ? -2.533 18.516 34.75 1 93.94 140 THR B N 1
ATOM 6734 C CA . THR B 1 140 ? -1.562 17.828 33.906 1 93.94 140 THR B CA 1
ATOM 6735 C C . THR B 1 140 ? -0.716 18.844 33.125 1 93.94 140 THR B C 1
ATOM 6737 O O . THR B 1 140 ? -0.234 18.547 32.031 1 93.94 140 THR B O 1
ATOM 6740 N N . THR B 1 141 ? -0.513 20.016 33.594 1 86.44 141 THR B N 1
ATOM 6741 C CA . THR B 1 141 ? 0.218 21.094 32.938 1 86.44 141 THR B CA 1
ATOM 6742 C C . THR B 1 141 ? 1.696 20.734 32.812 1 86.44 141 THR B C 1
ATOM 6744 O O . THR B 1 141 ? 2.402 21.297 31.969 1 86.44 141 THR B O 1
ATOM 6747 N N . ASP B 1 142 ? 2.09 19.781 33.594 1 85.06 142 ASP B N 1
ATOM 6748 C CA . ASP B 1 142 ? 3.504 19.422 33.594 1 85.06 142 ASP B CA 1
ATOM 6749 C C . ASP B 1 142 ? 3.758 18.219 32.688 1 85.06 142 ASP B C 1
ATOM 6751 O O . ASP B 1 142 ? 4.891 17.734 32.594 1 85.06 142 ASP B O 1
ATOM 6755 N N . VAL B 1 143 ? 2.758 17.75 32.062 1 90.69 143 VAL B N 1
ATOM 6756 C CA . VAL B 1 143 ? 2.906 16.562 31.203 1 90.69 143 VAL B CA 1
ATOM 6757 C C . VAL B 1 143 ? 3.217 17 29.766 1 90.69 143 VAL B C 1
ATOM 6759 O O . VAL B 1 143 ? 2.486 17.797 29.188 1 90.69 143 VAL B O 1
ATOM 6762 N N . THR B 1 144 ? 4.293 16.453 29.203 1 84.5 144 THR B N 1
ATOM 6763 C CA . THR B 1 144 ? 4.652 16.703 27.812 1 84.5 144 THR B CA 1
ATOM 6764 C C . THR B 1 144 ? 4.105 15.602 26.906 1 84.5 144 THR B C 1
ATOM 6766 O O . THR B 1 144 ? 4.414 14.422 27.109 1 84.5 144 THR B O 1
ATOM 6769 N N . VAL B 1 145 ? 3.334 16.016 25.969 1 88.5 145 VAL B N 1
ATOM 6770 C CA . VAL B 1 145 ? 2.846 15.078 24.953 1 88.5 145 VAL B CA 1
ATOM 6771 C C . VAL B 1 145 ? 3.906 14.875 23.875 1 88.5 145 VAL B C 1
ATOM 6773 O O . VAL B 1 145 ? 4.379 15.844 23.281 1 88.5 145 VAL B O 1
ATOM 6776 N N . PRO B 1 146 ? 4.312 13.648 23.625 1 86.25 146 PRO B N 1
ATOM 6777 C CA . PRO B 1 146 ? 5.332 13.43 22.594 1 86.25 146 PRO B CA 1
ATOM 6778 C C . PRO B 1 146 ? 4.836 13.766 21.188 1 86.25 146 PRO B C 1
ATOM 6780 O O . PRO B 1 146 ? 3.631 13.75 20.938 1 86.25 146 PRO B O 1
ATOM 6783 N N . SER B 1 147 ? 5.84 14.062 20.328 1 88.19 147 SER B N 1
ATOM 6784 C CA . SER B 1 147 ? 5.523 14.305 18.922 1 88.19 147 SER B CA 1
ATOM 6785 C C . SER B 1 147 ? 4.906 13.07 18.281 1 88.19 147 SER B C 1
ATOM 6787 O O . SER B 1 147 ? 5.328 11.945 18.547 1 88.19 147 SER B O 1
ATOM 6789 N N . ILE B 1 148 ? 3.945 13.297 17.469 1 92 148 ILE B N 1
ATOM 6790 C CA . ILE B 1 148 ? 3.285 12.188 16.781 1 92 148 ILE B CA 1
ATOM 6791 C C . ILE B 1 148 ? 4.277 11.492 15.844 1 92 148 ILE B C 1
ATOM 6793 O O . ILE B 1 148 ? 4.094 10.328 15.5 1 92 148 ILE B O 1
ATOM 6797 N N . LEU B 1 149 ? 5.359 12.141 15.445 1 91.75 149 LEU B N 1
ATOM 6798 C CA . LEU B 1 149 ? 6.418 11.523 14.648 1 91.75 149 LEU B CA 1
ATOM 6799 C C . LEU B 1 149 ? 7.02 10.328 15.383 1 91.75 149 LEU B C 1
ATOM 6801 O O . LEU B 1 149 ? 7.336 9.305 14.766 1 91.75 149 LEU B O 1
ATOM 6805 N N . HIS B 1 150 ? 7.086 10.438 16.656 1 88.31 150 HIS B N 1
ATOM 6806 C CA . HIS B 1 150 ? 7.695 9.383 17.469 1 88.31 150 HIS B CA 1
ATOM 6807 C C . HIS B 1 150 ? 6.723 8.234 17.688 1 88.31 150 HIS B C 1
ATOM 6809 O O . HIS B 1 150 ? 7.137 7.078 17.812 1 88.31 150 HIS B O 1
ATOM 6815 N N . THR B 1 151 ? 5.512 8.625 17.703 1 90.06 151 THR B N 1
ATOM 6816 C CA . THR B 1 151 ? 4.5 7.625 18.016 1 90.06 151 THR B CA 1
ATOM 6817 C C . THR B 1 151 ? 4.027 6.914 16.75 1 90.06 151 THR B C 1
ATOM 6819 O O . THR B 1 151 ? 3.76 5.711 16.781 1 90.06 151 THR B O 1
ATOM 6822 N N . PHE B 1 152 ? 3.896 7.664 15.672 1 93.62 152 PHE B N 1
ATOM 6823 C CA . PHE B 1 152 ? 3.42 7.129 14.406 1 93.62 152 PHE B CA 1
ATOM 6824 C C . PHE B 1 152 ? 4.316 7.574 13.258 1 93.62 152 PHE B C 1
ATOM 6826 O O . PHE B 1 152 ? 3.871 8.289 12.352 1 93.62 152 PHE B O 1
ATOM 6833 N N . PRO B 1 153 ? 5.582 7.078 13.203 1 93.31 153 PRO B N 1
ATOM 6834 C CA . PRO B 1 153 ? 6.473 7.496 12.125 1 93.31 153 PRO B CA 1
ATOM 6835 C C . PRO B 1 153 ? 5.969 7.07 10.742 1 93.31 153 PRO B C 1
ATOM 6837 O O . PRO B 1 153 ? 6.352 7.656 9.734 1 93.31 153 PRO B O 1
ATOM 6840 N N . ASP B 1 154 ? 5.07 6.086 10.703 1 93.69 154 ASP B N 1
ATOM 6841 C CA . ASP B 1 154 ? 4.555 5.539 9.453 1 93.69 154 ASP B CA 1
ATOM 6842 C C . ASP B 1 154 ? 3.801 6.598 8.656 1 93.69 154 ASP B C 1
ATOM 6844 O O . ASP B 1 154 ? 3.648 6.477 7.441 1 93.69 154 ASP B O 1
ATOM 6848 N N . ARG B 1 155 ? 3.436 7.711 9.266 1 94.44 155 ARG B N 1
ATOM 6849 C CA . ARG B 1 155 ? 2.65 8.758 8.625 1 94.44 155 ARG B CA 1
ATOM 6850 C C . ARG B 1 155 ? 3.555 9.766 7.922 1 94.44 155 ARG B C 1
ATOM 6852 O O . ARG B 1 155 ? 3.088 10.562 7.109 1 94.44 155 ARG B O 1
ATOM 6859 N N . PHE B 1 156 ? 4.871 9.633 8.117 1 93 156 PHE B N 1
ATOM 6860 C CA . PHE B 1 156 ? 5.715 10.75 7.707 1 93 156 PHE B CA 1
ATOM 6861 C C . PHE B 1 156 ? 6.844 10.266 6.805 1 93 156 PHE B C 1
ATOM 6863 O O . PHE B 1 156 ? 7.434 11.062 6.062 1 93 156 PHE B O 1
ATOM 6870 N N . ILE B 1 157 ? 7.152 9.008 6.887 1 91.75 157 ILE B N 1
ATOM 6871 C CA . ILE B 1 157 ? 8.398 8.633 6.227 1 91.75 157 ILE B CA 1
ATOM 6872 C C . ILE B 1 157 ? 8.148 7.445 5.297 1 91.75 157 ILE B C 1
ATOM 6874 O O . ILE B 1 157 ? 7.113 6.781 5.395 1 91.75 157 ILE B O 1
ATOM 6878 N N . ASP B 1 158 ? 9.117 7.148 4.418 1 93.06 158 ASP B N 1
ATOM 6879 C CA . ASP B 1 158 ? 9.117 6.016 3.498 1 93.06 158 ASP B CA 1
ATOM 6880 C C . ASP B 1 158 ? 9.078 4.691 4.258 1 93.06 158 ASP B C 1
ATOM 6882 O O . ASP B 1 158 ? 9.977 4.402 5.055 1 93.06 158 ASP B O 1
ATOM 6886 N N . PRO B 1 159 ? 8.055 3.916 3.941 1 92.12 159 PRO B N 1
ATOM 6887 C CA . PRO B 1 159 ? 7.945 2.65 4.672 1 92.12 159 PRO B CA 1
ATOM 6888 C C . PRO B 1 159 ? 9.133 1.723 4.43 1 92.12 159 PRO B C 1
ATOM 6890 O O . PRO B 1 159 ? 9.406 0.842 5.25 1 92.12 159 PRO B O 1
ATOM 6893 N N . ALA B 1 160 ? 9.852 1.923 3.406 1 91.88 160 ALA B N 1
ATOM 6894 C CA . ALA B 1 160 ? 11.008 1.088 3.105 1 91.88 160 ALA B CA 1
ATOM 6895 C C . ALA B 1 160 ? 12.078 1.218 4.188 1 91.88 160 ALA B C 1
ATOM 6897 O O . ALA B 1 160 ? 12.953 0.358 4.312 1 91.88 160 ALA B O 1
ATOM 6898 N N . THR B 1 161 ? 11.961 2.197 5.012 1 92.06 161 THR B N 1
ATOM 6899 C CA . THR B 1 161 ? 12.906 2.467 6.09 1 92.06 161 THR B CA 1
ATOM 6900 C C . THR B 1 161 ? 12.688 1.505 7.254 1 92.06 161 THR B C 1
ATOM 6902 O O . THR B 1 161 ? 13.641 1.145 7.957 1 92.06 161 THR B O 1
ATOM 6905 N N . PHE B 1 162 ? 11.531 0.995 7.41 1 91.88 162 PHE B N 1
ATOM 6906 C CA . PHE B 1 162 ? 11.164 0.265 8.617 1 91.88 162 PHE B CA 1
ATOM 6907 C C . PHE B 1 162 ? 11.828 -1.105 8.648 1 91.88 162 PHE B C 1
ATOM 6909 O O . PHE B 1 162 ? 12.422 -1.497 9.656 1 91.88 162 PHE B O 1
ATOM 6916 N N . PRO B 1 163 ? 11.758 -1.834 7.488 1 92.06 163 PRO B N 1
ATOM 6917 C CA . PRO B 1 163 ? 12.492 -3.102 7.535 1 92.06 163 PRO B CA 1
ATOM 6918 C C . PRO B 1 163 ? 13.984 -2.91 7.789 1 92.06 163 PRO B C 1
ATOM 6920 O O . PRO B 1 163 ? 14.609 -3.723 8.477 1 92.06 163 PRO B O 1
ATOM 6923 N N . ARG B 1 164 ? 14.562 -1.866 7.359 1 93.5 164 ARG B N 1
ATOM 6924 C CA . ARG B 1 164 ? 15.977 -1.583 7.578 1 93.5 164 ARG B CA 1
ATOM 6925 C C . ARG B 1 164 ? 16.25 -1.239 9.039 1 93.5 164 ARG B C 1
ATOM 6927 O O . ARG B 1 164 ? 17.266 -1.659 9.602 1 93.5 164 ARG B O 1
ATOM 6934 N N . MET B 1 165 ? 15.367 -0.5 9.586 1 93.56 165 MET B N 1
ATOM 6935 C CA . MET B 1 165 ? 15.492 -0.141 11 1 93.56 165 MET B CA 1
ATOM 6936 C C . MET B 1 165 ? 15.375 -1.375 11.883 1 93.56 165 MET B C 1
ATOM 6938 O O . MET B 1 165 ? 16.141 -1.534 12.836 1 93.56 165 MET B O 1
ATOM 6942 N N . ARG B 1 166 ? 14.469 -2.223 11.555 1 92.5 166 ARG B N 1
ATOM 6943 C CA . ARG B 1 166 ? 14.297 -3.447 12.328 1 92.5 166 ARG B CA 1
ATOM 6944 C C . ARG B 1 166 ? 15.539 -4.328 12.242 1 92.5 166 ARG B C 1
ATOM 6946 O O . ARG B 1 166 ? 15.961 -4.918 13.242 1 92.5 166 ARG B O 1
ATOM 6953 N N . GLU B 1 167 ? 16.062 -4.406 11.047 1 94 167 GLU B N 1
ATOM 6954 C CA . GLU B 1 167 ? 17.297 -5.152 10.867 1 94 167 GLU B CA 1
ATOM 6955 C C . GLU B 1 167 ? 18.422 -4.578 11.727 1 94 167 GLU B C 1
ATOM 6957 O O . GLU B 1 167 ? 19.062 -5.309 12.477 1 94 167 GLU B O 1
ATOM 6962 N N . GLU B 1 168 ? 18.609 -3.299 11.656 1 95 168 GLU B N 1
ATOM 6963 C CA . GLU B 1 168 ? 19.656 -2.627 12.422 1 95 168 GLU B CA 1
ATOM 6964 C C . GLU B 1 168 ? 19.453 -2.83 13.922 1 95 168 GLU B C 1
ATOM 6966 O O . GLU B 1 168 ? 20.406 -3.135 14.641 1 95 168 GLU B O 1
ATOM 6971 N N . GLY B 1 169 ? 18.281 -2.738 14.391 1 93.38 169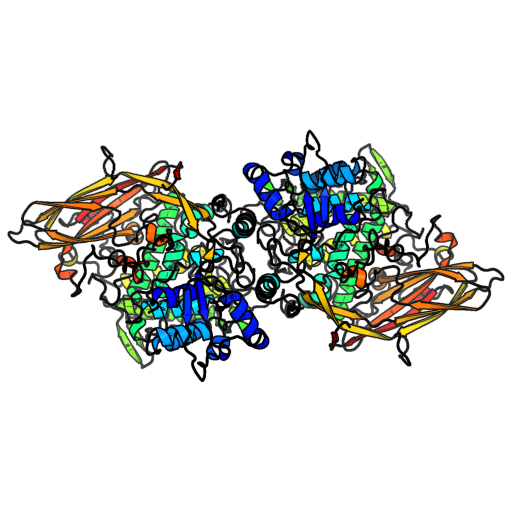 GLY B N 1
ATOM 6972 C CA . GLY B 1 169 ? 17.969 -2.836 15.805 1 93.38 169 GLY B CA 1
ATOM 6973 C C . GLY B 1 169 ? 18.094 -4.246 16.344 1 93.38 169 GLY B C 1
ATOM 6974 O O . GLY B 1 169 ? 18.438 -4.438 17.516 1 93.38 169 GLY B O 1
ATOM 6975 N N . ARG B 1 170 ? 17.828 -5.223 15.547 1 92.19 170 ARG B N 1
ATOM 6976 C CA . ARG B 1 170 ? 17.844 -6.609 16 1 92.19 170 ARG B CA 1
ATOM 6977 C C . ARG B 1 170 ? 19.25 -7.18 15.953 1 92.19 170 ARG B C 1
ATOM 6979 O O . ARG B 1 170 ? 19.609 -8.031 16.766 1 92.19 170 ARG B O 1
ATOM 6986 N N . ILE B 1 171 ? 20.047 -6.656 15.031 1 94.19 171 ILE B N 1
ATOM 6987 C CA . ILE B 1 171 ? 21.328 -7.289 14.773 1 94.19 171 ILE B CA 1
ATOM 6988 C C . ILE B 1 171 ? 22.438 -6.527 15.5 1 94.19 171 ILE B C 1
ATOM 6990 O O . ILE B 1 171 ? 23.359 -7.133 16.047 1 94.19 171 ILE B O 1
ATOM 6994 N N . VAL B 1 172 ? 22.344 -5.254 15.516 1 94.94 172 VAL B N 1
ATOM 6995 C CA . VAL B 1 172 ? 23.469 -4.434 15.961 1 94.94 172 VAL B CA 1
ATOM 6996 C C . VAL B 1 172 ? 23.188 -3.887 17.359 1 94.94 172 VAL B C 1
ATOM 6998 O O . VAL B 1 172 ? 22.078 -3.42 17.641 1 94.94 172 VAL B O 1
ATOM 7001 N N . ASP B 1 173 ? 24.188 -3.914 18.156 1 92.44 173 ASP B N 1
ATOM 7002 C CA . ASP B 1 173 ? 24.078 -3.342 19.484 1 92.44 173 ASP B CA 1
ATOM 7003 C C . ASP B 1 173 ? 23.906 -1.824 19.422 1 92.44 173 ASP B C 1
ATOM 7005 O O . ASP B 1 173 ? 24.422 -1.176 18.516 1 92.44 173 ASP B O 1
ATOM 7009 N N . GLN B 1 174 ? 23.266 -1.303 20.391 1 89.31 174 GLN B N 1
ATOM 7010 C CA . GLN B 1 174 ? 22.844 0.096 20.422 1 89.31 174 GLN B CA 1
ATOM 7011 C C . GLN B 1 174 ? 24.016 1.024 20.125 1 89.31 174 GLN B C 1
ATOM 7013 O O . GLN B 1 174 ? 23.891 1.994 19.375 1 89.31 174 GLN B O 1
ATOM 7018 N N . GLY B 1 175 ? 25.188 0.804 20.719 1 89.19 175 GLY B N 1
ATOM 7019 C CA . GLY B 1 175 ? 26.328 1.689 20.562 1 89.19 175 GLY B CA 1
ATOM 7020 C C . GLY B 1 175 ? 26.922 1.669 19.172 1 89.19 175 GLY B C 1
ATOM 7021 O O . GLY B 1 175 ? 27.625 2.602 18.781 1 89.19 175 GLY B O 1
ATOM 7022 N N . ASP B 1 176 ? 26.578 0.689 18.328 1 93.06 176 ASP B N 1
ATOM 7023 C CA . ASP B 1 176 ? 27.203 0.513 17.016 1 93.06 176 ASP B CA 1
ATOM 7024 C C . ASP B 1 176 ? 26.172 0.706 15.891 1 93.06 176 ASP B C 1
ATOM 7026 O O . ASP B 1 176 ? 26.484 0.493 14.719 1 93.06 176 ASP B O 1
ATOM 7030 N N . ARG B 1 177 ? 24.953 1.112 16.188 1 94.25 177 ARG B N 1
ATOM 7031 C CA . ARG B 1 177 ? 23.891 1.253 15.188 1 94.25 177 ARG B CA 1
ATOM 7032 C C . ARG B 1 177 ? 24.156 2.451 14.281 1 94.25 177 ARG B C 1
ATOM 7034 O O . ARG B 1 177 ? 24.719 3.453 14.719 1 94.25 177 ARG B O 1
ATOM 7041 N N . MET B 1 178 ? 23.812 2.236 13.062 1 94.38 178 MET B N 1
ATOM 7042 C CA . MET B 1 178 ? 23.906 3.326 12.094 1 94.38 178 MET B CA 1
ATOM 7043 C C . MET B 1 178 ? 22.531 3.924 11.828 1 94.38 178 MET B C 1
ATOM 7045 O O . MET B 1 178 ? 21.516 3.219 11.891 1 94.38 178 MET B O 1
ATOM 7049 N N . ALA B 1 179 ? 22.531 5.227 11.539 1 94.19 179 ALA B N 1
ATOM 7050 C CA . ALA B 1 179 ? 21.281 5.887 11.156 1 94.19 179 ALA B CA 1
ATOM 7051 C C . ALA B 1 179 ? 20.844 5.465 9.758 1 94.19 179 ALA B C 1
ATOM 7053 O O . ALA B 1 179 ? 21.688 5.312 8.859 1 94.19 179 ALA B O 1
ATOM 7054 N N . ILE B 1 180 ? 19.594 5.238 9.602 1 94.62 180 ILE B N 1
ATOM 7055 C CA . ILE B 1 180 ? 19.047 4.852 8.305 1 94.62 180 ILE B CA 1
ATOM 7056 C C . ILE B 1 180 ? 18.594 6.094 7.543 1 94.62 180 ILE B C 1
ATOM 7058 O O . ILE B 1 180 ? 17.859 6.926 8.07 1 94.62 180 ILE B O 1
ATOM 7062 N N . ASP B 1 181 ? 18.906 6.184 6.27 1 93.75 181 ASP B N 1
ATOM 7063 C CA . ASP B 1 181 ? 18.609 7.367 5.465 1 93.75 181 ASP B CA 1
ATOM 7064 C C . ASP B 1 181 ? 17.188 7.309 4.895 1 93.75 181 ASP B C 1
ATOM 7066 O O . ASP B 1 181 ? 16.797 6.297 4.312 1 93.75 181 ASP B O 1
ATOM 7070 N N . ILE B 1 182 ? 16.5 8.328 5.074 1 92.88 182 ILE B N 1
ATOM 7071 C CA . ILE B 1 182 ? 15.227 8.555 4.387 1 92.88 182 ILE B CA 1
ATOM 7072 C C . ILE B 1 182 ? 15.461 9.414 3.148 1 92.88 182 ILE B C 1
ATOM 7074 O O . ILE B 1 182 ? 15.914 10.562 3.256 1 92.88 182 ILE B O 1
ATOM 7078 N N . PRO B 1 183 ? 15.102 8.891 2.012 1 91.25 183 PRO B N 1
ATOM 7079 C CA . PRO B 1 183 ? 15.312 9.695 0.803 1 91.25 183 PRO B CA 1
ATOM 7080 C C . PRO B 1 183 ? 14.445 10.953 0.777 1 91.25 183 PRO B C 1
ATOM 7082 O O . PRO B 1 183 ? 13.297 10.93 1.236 1 91.25 183 PRO B O 1
ATOM 7085 N N . MET B 1 184 ? 14.969 12.008 0.191 1 87.94 184 MET B N 1
ATOM 7086 C CA . MET B 1 184 ? 14.234 13.266 0.098 1 87.94 184 MET B CA 1
ATOM 7087 C C . MET B 1 184 ? 13.07 13.141 -0.872 1 87.94 184 MET B C 1
ATOM 7089 O O . MET B 1 184 ? 11.984 13.68 -0.618 1 87.94 184 MET B O 1
ATOM 7093 N N . ASN B 1 185 ? 13.375 12.508 -2.006 1 90.06 185 ASN B N 1
ATOM 7094 C CA . ASN B 1 185 ? 12.352 12.344 -3.037 1 90.06 185 ASN B CA 1
ATOM 7095 C C . ASN B 1 185 ? 12.016 10.867 -3.252 1 90.06 185 ASN B C 1
ATOM 7097 O O . ASN B 1 185 ? 12.656 10.188 -4.055 1 90.06 185 ASN B O 1
ATOM 7101 N N . PHE B 1 186 ? 10.961 10.43 -2.535 1 92.31 186 PHE B N 1
ATOM 7102 C CA . PHE B 1 186 ? 10.664 9.008 -2.65 1 92.31 186 PHE B CA 1
ATOM 7103 C C . PHE B 1 186 ? 9.266 8.789 -3.213 1 92.31 186 PHE B C 1
ATOM 7105 O O . PHE B 1 186 ? 8.836 7.648 -3.396 1 92.31 186 PHE B O 1
ATOM 7112 N N . THR B 1 187 ? 8.547 9.906 -3.619 1 96 187 THR B N 1
ATOM 7113 C CA . THR B 1 187 ? 7.172 9.727 -4.066 1 96 187 THR B CA 1
ATOM 7114 C C . THR B 1 187 ? 7.078 9.844 -5.586 1 96 187 THR B C 1
ATOM 7116 O O . THR B 1 187 ? 6.195 9.25 -6.207 1 96 187 THR B O 1
ATOM 7119 N N . ALA B 1 188 ? 7.918 10.664 -6.207 1 96.94 188 ALA B N 1
ATOM 7120 C CA . ALA B 1 188 ? 7.922 10.828 -7.66 1 96.94 188 ALA B CA 1
ATOM 7121 C C . ALA B 1 188 ? 9.219 11.484 -8.133 1 96.94 188 ALA B C 1
ATOM 7123 O O . ALA B 1 188 ? 10.031 11.914 -7.32 1 96.94 188 ALA B O 1
ATOM 7124 N N . LEU B 1 189 ? 9.414 11.484 -9.453 1 96.12 189 LEU B N 1
ATOM 7125 C CA . LEU B 1 189 ? 10.492 12.234 -10.094 1 96.12 189 LEU B CA 1
ATOM 7126 C C . LEU B 1 189 ? 10.055 13.664 -10.398 1 96.12 189 LEU B C 1
ATOM 7128 O O . LEU B 1 189 ? 8.859 13.953 -10.445 1 96.12 189 LEU B O 1
ATOM 7132 N N . ASP B 1 190 ? 10.984 14.492 -10.727 1 94.06 190 ASP B N 1
ATOM 7133 C CA . ASP B 1 190 ? 10.742 15.914 -10.914 1 94.06 190 ASP B CA 1
ATOM 7134 C C . ASP B 1 190 ? 9.977 16.172 -12.203 1 94.06 190 ASP B C 1
ATOM 7136 O O . ASP B 1 190 ? 9.453 17.281 -12.414 1 94.06 190 ASP B O 1
ATOM 7140 N N . ARG B 1 191 ? 9.867 15.125 -13.047 1 92.62 191 ARG B N 1
ATOM 7141 C CA . ARG B 1 191 ? 9.078 15.32 -14.258 1 92.62 191 ARG B CA 1
ATOM 7142 C C . ARG B 1 191 ? 7.617 15.617 -13.914 1 92.62 191 ARG B C 1
ATOM 7144 O O . ARG B 1 191 ? 6.91 16.25 -14.695 1 92.62 191 ARG B O 1
ATOM 7151 N N . GLU B 1 192 ? 7.141 15.062 -12.805 1 94.81 192 GLU B N 1
ATOM 7152 C CA . GLU B 1 192 ? 5.871 15.531 -12.25 1 94.81 192 GLU B CA 1
ATOM 7153 C C . GLU B 1 192 ? 6.012 16.922 -11.656 1 94.81 192 GLU B C 1
ATOM 7155 O O . GLU B 1 192 ? 6.723 17.125 -10.664 1 94.81 192 GLU B O 1
ATOM 7160 N N . PRO B 1 193 ? 5.32 17.891 -12.133 1 95.94 193 PRO B N 1
ATOM 7161 C CA . PRO B 1 193 ? 5.555 19.281 -11.734 1 95.94 193 PRO B CA 1
ATOM 7162 C C . PRO B 1 193 ? 5.395 19.5 -10.234 1 95.94 193 PRO B C 1
ATOM 7164 O O . PRO B 1 193 ? 6.242 20.141 -9.609 1 95.94 193 PRO B O 1
ATOM 7167 N N . GLU B 1 194 ? 4.391 18.953 -9.648 1 96.25 194 GLU B N 1
ATOM 7168 C CA . GLU B 1 194 ? 4.121 19.219 -8.242 1 96.25 194 GLU B CA 1
ATOM 7169 C C . GLU B 1 194 ? 5.16 18.547 -7.344 1 96.25 194 GLU B C 1
ATOM 7171 O O . GLU B 1 194 ? 5.285 18.875 -6.168 1 96.25 194 GLU B O 1
ATOM 7176 N N . GLN B 1 195 ? 5.914 17.578 -7.918 1 96.5 195 GLN B N 1
ATOM 7177 C CA . GLN B 1 195 ? 6.945 16.906 -7.141 1 96.5 195 GLN B CA 1
ATOM 7178 C C . GLN B 1 195 ? 8.078 17.859 -6.781 1 96.5 195 GLN B C 1
ATOM 7180 O O . GLN B 1 195 ? 8.766 17.672 -5.777 1 96.5 195 GLN B O 1
ATOM 7185 N N . ARG B 1 196 ? 8.211 18.906 -7.543 1 96.75 196 ARG B N 1
ATOM 7186 C CA . ARG B 1 196 ? 9.258 19.891 -7.293 1 96.75 196 ARG B CA 1
ATOM 7187 C C . ARG B 1 196 ? 9.047 20.594 -5.957 1 96.75 196 ARG B C 1
ATOM 7189 O O . ARG B 1 196 ? 9.961 21.219 -5.422 1 96.75 196 ARG B O 1
ATOM 7196 N N . LEU B 1 197 ? 7.84 20.469 -5.363 1 97.31 197 LEU B N 1
ATOM 7197 C CA . LEU B 1 197 ? 7.52 21.094 -4.086 1 97.31 197 LEU B CA 1
ATOM 7198 C C . LEU B 1 197 ? 7.414 20.062 -2.979 1 97.31 197 LEU B C 1
ATOM 7200 O O . LEU B 1 197 ? 6.934 20.359 -1.883 1 97.31 197 LEU B O 1
ATOM 7204 N N . ALA B 1 198 ? 7.875 18.844 -3.25 1 97 198 ALA B N 1
ATOM 7205 C CA . ALA B 1 198 ? 7.766 17.781 -2.256 1 97 198 ALA B CA 1
ATOM 7206 C C . ALA B 1 198 ? 8.492 18.156 -0.969 1 97 198 ALA B C 1
ATOM 7208 O O . ALA B 1 198 ? 8.07 17.781 0.125 1 97 198 ALA B O 1
ATOM 7209 N N . TYR B 1 199 ? 9.578 18.984 -1.043 1 97 199 TYR B N 1
ATOM 7210 C CA . TYR B 1 199 ? 10.344 19.391 0.134 1 97 199 TYR B CA 1
ATOM 7211 C C . TYR B 1 199 ? 9.477 20.219 1.081 1 97 199 TYR B C 1
ATOM 7213 O O . TYR B 1 199 ? 9.758 20.297 2.279 1 97 199 TYR B O 1
ATOM 7221 N N . PHE B 1 200 ? 8.43 20.844 0.588 1 97.75 200 PHE B N 1
ATOM 7222 C CA . PHE B 1 200 ? 7.484 21.625 1.391 1 97.75 200 PHE B CA 1
ATOM 7223 C C . PHE B 1 200 ? 6.305 20.75 1.817 1 97.75 200 PHE B C 1
ATOM 7225 O O . PHE B 1 200 ? 6.016 20.625 3.01 1 97.75 200 PHE B O 1
ATOM 7232 N N . ARG B 1 201 ? 5.66 20.031 0.872 1 97.56 201 ARG B N 1
ATOM 7233 C CA . ARG B 1 201 ? 4.43 19.281 1.117 1 97.56 201 ARG B CA 1
ATOM 7234 C C . ARG B 1 201 ? 4.684 18.094 2.021 1 97.56 201 ARG B C 1
ATOM 7236 O O . ARG B 1 201 ? 3.852 17.75 2.871 1 97.56 201 ARG B O 1
ATOM 7243 N N . GLU B 1 202 ? 5.836 17.453 1.79 1 96.62 202 GLU B N 1
ATOM 7244 C CA . GLU B 1 202 ? 6.117 16.219 2.502 1 96.62 202 GLU B CA 1
ATOM 7245 C C . GLU B 1 202 ? 7.082 16.438 3.66 1 96.62 202 GLU B C 1
ATOM 7247 O O . GLU B 1 202 ? 7.578 15.492 4.262 1 96.62 202 GLU B O 1
ATOM 7252 N N . ASP B 1 203 ? 7.344 17.719 3.965 1 96.62 203 ASP B N 1
ATOM 7253 C CA . ASP B 1 203 ? 8.188 18.031 5.109 1 96.62 203 ASP B CA 1
ATOM 7254 C C . ASP B 1 203 ? 7.562 17.547 6.41 1 96.62 203 ASP B C 1
ATOM 7256 O O . ASP B 1 203 ? 6.363 17.734 6.633 1 96.62 203 ASP B O 1
ATOM 7260 N N . ILE B 1 204 ? 8.375 17 7.285 1 94.75 204 ILE B N 1
ATOM 7261 C CA . ILE B 1 204 ? 7.906 16.422 8.547 1 94.75 204 ILE B CA 1
ATOM 7262 C C . ILE B 1 204 ? 7.383 17.547 9.445 1 94.75 204 ILE B C 1
ATOM 7264 O O . ILE B 1 204 ? 6.305 17.422 10.031 1 94.75 204 ILE B O 1
ATOM 7268 N N . GLY B 1 205 ? 8.125 18.656 9.562 1 94.25 205 GLY B N 1
ATOM 7269 C CA . GLY B 1 205 ? 7.738 19.75 10.43 1 94.25 205 GLY B CA 1
ATOM 7270 C C . GLY B 1 205 ? 6.434 20.406 10.016 1 94.25 205 GLY B C 1
ATOM 7271 O O . GLY B 1 205 ? 5.602 20.734 10.867 1 94.25 205 GLY B O 1
ATOM 7272 N N . VAL B 1 206 ? 6.238 20.547 8.711 1 95.75 206 VAL B N 1
ATOM 7273 C CA . VAL B 1 206 ? 5.035 21.172 8.172 1 95.75 206 VAL B CA 1
ATOM 7274 C C . VAL B 1 206 ? 3.812 20.328 8.508 1 95.75 206 VAL B C 1
ATOM 7276 O O . VAL B 1 206 ? 2.799 20.844 8.984 1 95.75 206 VAL B O 1
ATOM 7279 N N . ASN B 1 207 ? 3.926 19.062 8.336 1 95.81 207 ASN B N 1
ATOM 7280 C CA . ASN B 1 207 ? 2.799 18.188 8.617 1 95.81 207 ASN B CA 1
ATOM 7281 C C . ASN B 1 207 ? 2.572 18.031 10.117 1 95.81 207 ASN B C 1
ATOM 7283 O O . ASN B 1 207 ? 1.436 17.891 10.57 1 95.81 207 ASN B O 1
ATOM 7287 N N . LEU B 1 208 ? 3.6 18.141 10.938 1 94 208 LEU B N 1
ATOM 7288 C CA . LEU B 1 208 ? 3.463 18.109 12.391 1 94 208 LEU B CA 1
ATOM 7289 C C . LEU B 1 208 ? 2.684 19.328 12.883 1 94 208 LEU B C 1
ATOM 7291 O O . LEU B 1 208 ? 1.888 19.219 13.82 1 94 208 LEU B O 1
ATOM 7295 N N . HIS B 1 209 ? 2.953 20.422 12.273 1 93.12 209 HIS B N 1
ATOM 7296 C CA . HIS B 1 209 ? 2.256 21.641 12.68 1 93.12 209 HIS B CA 1
ATOM 7297 C C . HIS B 1 209 ? 0.748 21.484 12.516 1 93.12 209 HIS B C 1
ATOM 7299 O O . HIS B 1 209 ? -0.019 21.875 13.398 1 93.12 209 HIS B O 1
ATOM 7305 N N . HIS B 1 210 ? 0.35 20.922 11.352 1 94.5 210 HIS B N 1
ATOM 7306 C CA . HIS B 1 210 ? -1.075 20.75 11.094 1 94.5 210 HIS B CA 1
ATOM 7307 C C . HIS B 1 210 ? -1.724 19.875 12.156 1 94.5 210 HIS B C 1
ATOM 7309 O O . HIS B 1 210 ? -2.807 20.188 12.656 1 94.5 210 HIS B O 1
ATOM 7315 N N . TRP B 1 211 ? -1.11 18.844 12.57 1 93.5 211 TRP B N 1
ATOM 7316 C CA . TRP B 1 211 ? -1.584 17.953 13.625 1 93.5 211 TRP B CA 1
ATOM 7317 C C . TRP B 1 211 ? -1.674 18.688 14.961 1 93.5 211 TRP B C 1
ATOM 7319 O O . TRP B 1 211 ? -2.699 18.625 15.641 1 93.5 211 TRP B O 1
ATOM 7329 N N . HIS B 1 212 ? -0.697 19.375 15.344 1 91.56 212 HIS B N 1
ATOM 7330 C CA . HIS B 1 212 ? -0.638 20.031 16.656 1 91.56 212 HIS B CA 1
ATOM 7331 C C . HIS B 1 212 ? -1.711 21.109 16.781 1 91.56 212 HIS B C 1
ATOM 7333 O O . HIS B 1 212 ? -2.242 21.328 17.875 1 91.56 212 HIS B O 1
ATOM 7339 N N . TRP B 1 213 ? -1.899 21.766 15.625 1 93.38 213 TRP B N 1
ATOM 7340 C CA . TRP B 1 213 ? -2.951 22.766 15.648 1 93.38 213 TRP B CA 1
ATOM 7341 C C . TRP B 1 213 ? -4.277 22.172 16.094 1 93.38 213 TRP B C 1
ATOM 7343 O O . TRP B 1 213 ? -5.004 22.781 16.891 1 93.38 213 TRP B O 1
ATOM 7353 N N . HIS B 1 214 ? -4.586 20.969 15.68 1 94.06 214 HIS B N 1
ATOM 7354 C CA . HIS B 1 214 ? -5.852 20.312 16.016 1 94.06 214 HIS B CA 1
ATOM 7355 C C . HIS B 1 214 ? -5.871 19.859 17.469 1 94.06 214 HIS B C 1
ATOM 7357 O O . HIS B 1 214 ? -6.941 19.641 18.047 1 94.06 214 HIS B O 1
ATOM 7363 N N . LEU B 1 215 ? -4.699 19.703 18.094 1 93.19 215 LEU B N 1
ATOM 7364 C CA . LEU B 1 215 ? -4.648 19.375 19.516 1 93.19 215 LEU B CA 1
ATOM 7365 C C . LEU B 1 215 ? -5 20.594 20.375 1 93.19 215 LEU B C 1
ATOM 7367 O O . LEU B 1 215 ? -5.68 20.469 21.391 1 93.19 215 LEU B O 1
ATOM 7371 N N . VAL B 1 216 ? -4.535 21.734 19.859 1 92.25 216 VAL B N 1
ATOM 7372 C CA . VAL B 1 216 ? -4.703 22.984 20.609 1 92.25 216 VAL B CA 1
ATOM 7373 C C . VAL B 1 216 ? -6.102 23.547 20.375 1 92.25 216 VAL B C 1
ATOM 7375 O O . VAL B 1 216 ? -6.723 24.094 21.281 1 92.25 216 VAL B O 1
ATOM 7378 N N . TYR B 1 217 ? -6.586 23.391 19.156 1 94.56 217 TYR B N 1
ATOM 7379 C CA . TYR B 1 217 ? -7.895 23.906 18.766 1 94.56 217 TYR B CA 1
ATOM 7380 C C . TYR B 1 217 ? -8.828 22.781 18.344 1 94.56 217 TYR B C 1
ATOM 7382 O O . TYR B 1 217 ? -9.281 22.75 17.203 1 94.56 217 TYR B O 1
ATOM 7390 N N . PRO B 1 218 ? -9.141 21.969 19.281 1 95.94 218 PRO B N 1
ATOM 7391 C CA . PRO B 1 218 ? -10.094 20.922 18.922 1 95.94 218 PRO B CA 1
ATOM 7392 C C . PRO B 1 218 ? -11.453 21.469 18.5 1 95.94 218 PRO B C 1
ATOM 7394 O O . PRO B 1 218 ? -11.938 22.453 19.094 1 95.94 218 PRO B O 1
ATOM 7397 N N . GLY B 1 219 ? -12.039 20.906 17.469 1 95.19 219 GLY B N 1
ATOM 7398 C CA . GLY B 1 219 ? -13.344 21.344 16.984 1 95.19 219 GLY B CA 1
ATOM 7399 C C . GLY B 1 219 ? -14.492 20.766 17.781 1 95.19 219 GLY B C 1
ATOM 7400 O O . GLY B 1 219 ? -15.633 21.219 17.672 1 95.19 219 GLY B O 1
ATOM 7401 N N . VAL B 1 220 ? -14.18 19.781 18.625 1 93.62 220 VAL B N 1
ATOM 7402 C CA . VAL B 1 220 ? -15.188 19.094 19.422 1 93.62 220 VAL B CA 1
ATOM 7403 C C . VAL B 1 220 ? -14.68 18.938 20.859 1 93.62 220 VAL B C 1
ATOM 7405 O O . VAL B 1 220 ? -13.477 19.078 21.125 1 93.62 220 VAL B O 1
ATOM 7408 N N . GLY B 1 221 ? -15.539 18.578 21.766 1 93.12 221 GLY B N 1
ATOM 7409 C CA . GLY B 1 221 ? -15.25 18.516 23.188 1 93.12 221 GLY B CA 1
ATOM 7410 C C . GLY B 1 221 ? -16.078 19.484 24.016 1 93.12 221 GLY B C 1
ATOM 7411 O O . GLY B 1 221 ? -17.031 20.062 23.516 1 93.12 221 GLY B O 1
ATOM 7412 N N . PRO B 1 222 ? -15.688 19.578 25.328 1 95.56 222 PRO B N 1
ATOM 7413 C CA . PRO B 1 222 ? -16.344 20.609 26.141 1 95.56 222 PRO B CA 1
ATOM 7414 C C . PRO B 1 222 ? -16.203 22.016 25.562 1 95.56 222 PRO B C 1
ATOM 7416 O O . PRO B 1 222 ? -15.133 22.359 25.047 1 95.56 222 PRO B O 1
ATOM 7419 N N . ARG B 1 223 ? -17.219 22.781 25.641 1 95.25 223 ARG B N 1
ATOM 7420 C CA . ARG B 1 223 ? -17.25 24.109 25.031 1 95.25 223 ARG B CA 1
ATOM 7421 C C . ARG B 1 223 ? -16.094 24.953 25.547 1 95.25 223 ARG B C 1
ATOM 7423 O O . ARG B 1 223 ? -15.547 25.766 24.797 1 95.25 223 ARG B O 1
ATOM 7430 N N . ASP B 1 224 ? -15.727 24.719 26.75 1 93.62 224 ASP B N 1
ATOM 7431 C CA . ASP B 1 224 ? -14.703 25.562 27.375 1 93.62 224 ASP B CA 1
ATOM 7432 C C . ASP B 1 224 ? -13.344 25.359 26.719 1 93.62 224 ASP B C 1
ATOM 7434 O O . ASP B 1 224 ? -12.492 26.25 26.719 1 93.62 224 ASP B O 1
ATOM 7438 N N . ILE B 1 225 ? -13.109 24.203 26.156 1 94.31 225 ILE B N 1
ATOM 7439 C CA . ILE B 1 225 ? -11.805 24 25.547 1 94.31 225 ILE B CA 1
ATOM 7440 C C . ILE B 1 225 ? -11.883 24.266 24.047 1 94.31 225 ILE B C 1
ATOM 7442 O O . ILE B 1 225 ? -10.852 24.359 23.375 1 94.31 225 ILE B O 1
ATOM 7446 N N . VAL B 1 226 ? -13.148 24.375 23.531 1 96.38 226 VAL B N 1
ATOM 7447 C CA . VAL B 1 226 ? -13.32 24.641 22.109 1 96.38 226 VAL B CA 1
ATOM 7448 C C . VAL B 1 226 ? -13.43 26.141 21.859 1 96.38 226 VAL B C 1
ATOM 7450 O O . VAL B 1 226 ? -12.852 26.656 20.906 1 96.38 226 VAL B O 1
ATOM 7453 N N . ASN B 1 227 ? -14.164 26.766 22.719 1 96.88 227 ASN B N 1
ATOM 7454 C CA . ASN B 1 227 ? -14.484 28.188 22.531 1 96.88 227 ASN B CA 1
ATOM 7455 C C . ASN B 1 227 ? -13.305 29.078 22.906 1 96.88 227 ASN B C 1
ATOM 7457 O O . ASN B 1 227 ? -13.422 29.906 23.828 1 96.88 227 ASN B O 1
ATOM 7461 N N . LYS B 1 228 ? -12.273 29.016 22.219 1 95.19 228 LYS B N 1
ATOM 7462 C CA . LYS B 1 228 ? -11.109 29.875 22.391 1 95.19 228 LYS B CA 1
ATOM 7463 C C . LYS B 1 228 ? -11.234 31.156 21.578 1 95.19 228 LYS B C 1
ATOM 7465 O O . LYS B 1 228 ? -11.914 31.172 20.547 1 95.19 228 LYS B O 1
ATOM 7470 N N . ASP B 1 229 ? -10.523 32.125 22.078 1 94.88 229 ASP B N 1
ATOM 7471 C CA . ASP B 1 229 ? -10.594 33.438 21.484 1 94.88 229 ASP B CA 1
ATOM 7472 C C . ASP B 1 229 ? -10.156 33.406 20.016 1 94.88 229 ASP B C 1
ATOM 7474 O O . ASP B 1 229 ? -9.062 32.938 19.703 1 94.88 229 ASP B O 1
ATOM 7478 N N . ARG B 1 230 ? -11.023 33.844 19.094 1 96 230 ARG B N 1
ATOM 7479 C CA . ARG B 1 230 ? -10.758 34.094 17.688 1 96 230 ARG B CA 1
ATOM 7480 C C . ARG B 1 230 ? -10.328 32.812 16.984 1 96 230 ARG B C 1
ATOM 7482 O O . ARG B 1 230 ? -9.547 32.844 16.031 1 96 230 ARG B O 1
ATOM 7489 N N . ARG B 1 231 ? -10.773 31.672 17.453 1 96.19 231 ARG B N 1
ATOM 7490 C CA . ARG B 1 231 ? -10.359 30.391 16.891 1 96.19 231 ARG B CA 1
ATOM 7491 C C . ARG B 1 231 ? -10.734 30.297 15.414 1 96.19 231 ARG B C 1
ATOM 7493 O O . ARG B 1 231 ? -9.953 29.797 14.602 1 96.19 231 ARG B O 1
ATOM 7500 N N . GLY B 1 232 ? -11.977 30.75 15.055 1 97.25 232 GLY B N 1
ATOM 7501 C CA . GLY B 1 232 ? -12.383 30.719 13.656 1 97.25 232 GLY B CA 1
ATOM 7502 C C . GLY B 1 232 ? -11.5 31.562 12.766 1 97.25 232 GLY B C 1
ATOM 7503 O O . GLY B 1 232 ? -11.188 31.172 11.641 1 97.25 232 GLY B O 1
ATOM 7504 N N . GLU B 1 233 ? -11.148 32.781 13.25 1 97.56 233 GLU B N 1
ATOM 7505 C CA . GLU B 1 233 ? -10.25 33.656 12.508 1 97.56 233 GLU B CA 1
ATOM 7506 C C . GLU B 1 233 ? -8.867 33 12.359 1 97.56 233 GLU B C 1
ATOM 7508 O O . GLU B 1 233 ? -8.227 33.156 11.312 1 97.56 233 GLU B O 1
ATOM 7513 N N . LEU B 1 234 ? -8.477 32.344 13.43 1 96.44 234 LEU B N 1
ATOM 7514 C CA . LEU B 1 234 ? -7.195 31.641 13.391 1 96.44 234 LEU B CA 1
ATOM 7515 C C . LEU B 1 234 ? -7.203 30.531 12.336 1 96.44 234 LEU B C 1
ATOM 7517 O O . LEU B 1 234 ? -6.211 30.328 11.633 1 96.44 234 LEU B O 1
ATOM 7521 N N . PHE B 1 235 ? -8.336 29.812 12.25 1 96.81 235 PHE B N 1
ATOM 7522 C CA . PHE B 1 235 ? -8.5 28.766 11.242 1 96.81 235 PHE B CA 1
ATOM 7523 C C . PHE B 1 235 ? -8.344 29.344 9.836 1 96.81 235 PHE B C 1
ATOM 7525 O O . PHE B 1 235 ? -7.605 28.797 9.016 1 96.81 235 PHE B O 1
ATOM 7532 N N . TYR B 1 236 ? -8.992 30.438 9.602 1 96.31 236 TYR B N 1
ATOM 7533 C CA . TYR B 1 236 ? -8.891 31.156 8.344 1 96.31 236 TYR B CA 1
ATOM 7534 C C . TYR B 1 236 ? -7.457 31.578 8.062 1 96.31 236 TYR B C 1
ATOM 7536 O O . TYR B 1 236 ? -6.918 31.312 6.992 1 96.31 236 TYR B O 1
ATOM 7544 N N . TYR B 1 237 ? -6.883 32.188 8.953 1 97 237 TYR B N 1
ATOM 7545 C CA . TYR B 1 237 ? -5.613 32.875 8.734 1 97 237 TYR B CA 1
ATOM 7546 C C . TYR B 1 237 ? -4.492 31.859 8.492 1 97 237 TYR B C 1
ATOM 7548 O O . TYR B 1 237 ? -3.703 32 7.559 1 97 237 TYR B O 1
ATOM 7556 N N . PHE B 1 238 ? -4.445 30.875 9.336 1 94.5 238 PHE B N 1
ATOM 7557 C CA . PHE B 1 238 ? -3.418 29.859 9.195 1 94.5 238 PHE B CA 1
ATOM 7558 C C . PHE B 1 238 ? -3.494 29.188 7.828 1 94.5 238 PHE B C 1
ATOM 7560 O O . PHE B 1 238 ? -2.48 29.062 7.137 1 94.5 238 PHE B O 1
ATOM 7567 N N . HIS B 1 239 ? -4.664 28.781 7.383 1 96.19 239 HIS B N 1
ATOM 7568 C CA . HIS B 1 239 ? -4.82 28.109 6.098 1 96.19 239 HIS B CA 1
ATOM 7569 C C . HIS B 1 239 ? -4.539 29.062 4.941 1 96.19 239 HIS B C 1
ATOM 7571 O O . HIS B 1 239 ? -3.971 28.672 3.924 1 96.19 239 HIS B O 1
ATOM 7577 N N . GLY B 1 240 ? -4.938 30.328 5.129 1 96.88 240 GLY B N 1
ATOM 7578 C CA . GLY B 1 240 ? -4.613 31.328 4.121 1 96.88 240 GLY B CA 1
ATOM 7579 C C . GLY B 1 240 ? -3.123 31.531 3.932 1 96.88 240 GLY B C 1
ATOM 7580 O O . GLY B 1 240 ? -2.645 31.641 2.801 1 96.88 240 GLY B O 1
ATOM 7581 N N . GLN B 1 241 ? -2.432 31.562 5.066 1 97.25 241 GLN B N 1
ATOM 7582 C CA . GLN B 1 241 ? -0.982 31.719 5.031 1 97.25 241 GLN B CA 1
ATOM 7583 C C . GLN B 1 241 ? -0.307 30.516 4.398 1 97.25 241 GLN B C 1
ATOM 7585 O O . GLN B 1 241 ? 0.681 30.656 3.676 1 97.25 241 GLN B O 1
ATOM 7590 N N . MET B 1 242 ? -0.85 29.328 4.645 1 96.5 242 MET B N 1
ATOM 7591 C CA . MET B 1 242 ? -0.305 28.109 4.047 1 96.5 242 MET B CA 1
ATOM 7592 C C . MET B 1 242 ? -0.444 28.141 2.529 1 96.5 242 MET B C 1
ATOM 7594 O O . MET B 1 242 ? 0.481 27.766 1.811 1 96.5 242 MET B O 1
ATOM 7598 N N . VAL B 1 243 ? -1.595 28.578 2.037 1 97.81 243 VAL B N 1
ATOM 7599 C CA . VAL B 1 243 ? -1.843 28.656 0.602 1 97.81 243 VAL B CA 1
ATOM 7600 C C . VAL B 1 243 ? -0.931 29.703 -0.028 1 97.81 243 VAL B C 1
ATOM 7602 O O . VAL B 1 243 ? -0.355 29.484 -1.094 1 97.81 243 VAL B O 1
ATOM 7605 N N . ALA B 1 244 ? -0.791 30.859 0.634 1 97.94 244 ALA B N 1
ATOM 7606 C CA . ALA B 1 244 ? 0.11 31.906 0.149 1 97.94 244 ALA B CA 1
ATOM 7607 C C . ALA B 1 244 ? 1.543 31.391 0.051 1 97.94 244 ALA B C 1
ATOM 7609 O O . ALA B 1 244 ? 2.221 31.594 -0.957 1 97.94 244 ALA B O 1
ATOM 7610 N N . ARG B 1 245 ? 1.953 30.688 1.115 1 97.69 245 ARG B N 1
ATOM 7611 C CA . ARG B 1 245 ? 3.295 30.109 1.14 1 97.69 245 ARG B CA 1
ATOM 7612 C C . ARG B 1 245 ? 3.484 29.109 0.002 1 97.69 245 ARG B C 1
ATOM 7614 O O . ARG B 1 245 ? 4.547 29.078 -0.623 1 97.69 245 ARG B O 1
ATOM 7621 N N . TYR B 1 246 ? 2.521 28.281 -0.248 1 98.25 246 TYR B N 1
ATOM 7622 C CA . TYR B 1 246 ? 2.6 27.281 -1.311 1 98.25 246 TYR B CA 1
ATOM 7623 C C . TYR B 1 246 ? 2.748 27.953 -2.674 1 98.25 246 TYR B C 1
ATOM 7625 O O . TYR B 1 246 ? 3.535 27.5 -3.51 1 98.25 246 TYR B O 1
ATOM 7633 N N . HIS B 1 247 ? 1.996 29.047 -2.936 1 98.25 247 HIS B N 1
ATOM 7634 C CA . HIS B 1 247 ? 2.109 29.781 -4.188 1 98.25 247 HIS B CA 1
ATOM 7635 C C . HIS B 1 247 ? 3.521 30.328 -4.375 1 98.25 247 HIS B C 1
ATOM 7637 O O . HIS B 1 247 ? 4.082 30.25 -5.473 1 98.25 247 HIS B O 1
ATOM 7643 N N . VAL B 1 248 ? 4.035 30.875 -3.32 1 97.88 248 VAL B N 1
ATOM 7644 C CA . VAL B 1 248 ? 5.371 31.469 -3.404 1 97.88 248 VAL B CA 1
ATOM 7645 C C . VAL B 1 248 ? 6.395 30.359 -3.688 1 97.88 248 VAL B C 1
ATOM 7647 O O . VAL B 1 248 ? 7.324 30.562 -4.473 1 97.88 248 VAL B O 1
ATOM 7650 N N . GLU B 1 249 ? 6.246 29.172 -3.021 1 98.25 249 GLU B N 1
ATOM 7651 C CA . GLU B 1 249 ? 7.109 28.031 -3.305 1 98.25 249 GLU B CA 1
ATOM 7652 C C . GLU B 1 249 ? 6.988 27.609 -4.766 1 98.25 249 GLU B C 1
ATOM 7654 O O . GLU B 1 249 ? 7.977 27.203 -5.379 1 98.25 249 GLU B O 1
ATOM 7659 N N . ARG B 1 250 ? 5.77 27.641 -5.297 1 98.12 250 ARG B N 1
ATOM 7660 C CA . ARG B 1 250 ? 5.559 27.297 -6.699 1 98.12 250 ARG B CA 1
ATOM 7661 C C . ARG B 1 250 ? 6.34 28.25 -7.609 1 98.12 250 ARG B C 1
ATOM 7663 O O . ARG B 1 250 ? 7.012 27.797 -8.539 1 98.12 250 ARG B O 1
ATOM 7670 N N . PHE B 1 251 ? 6.324 29.531 -7.324 1 97.75 251 PHE B N 1
ATOM 7671 C CA . PHE B 1 251 ? 7.062 30.516 -8.117 1 97.75 251 PHE B CA 1
ATOM 7672 C C . PHE B 1 251 ? 8.555 30.203 -8.102 1 97.75 251 PHE B C 1
ATOM 7674 O O . PHE B 1 251 ? 9.227 30.297 -9.133 1 97.75 251 PHE B O 1
ATOM 7681 N N . CYS B 1 252 ? 9.055 29.812 -6.914 1 97.19 252 CYS B N 1
ATOM 7682 C CA . CYS B 1 252 ? 10.469 29.5 -6.766 1 97.19 252 CYS B CA 1
ATOM 7683 C C . CYS B 1 252 ? 10.852 28.312 -7.652 1 97.19 252 CYS B C 1
ATOM 7685 O O . CYS B 1 252 ? 12.023 28.125 -7.961 1 97.19 252 CYS B O 1
ATOM 7687 N N . ASN B 1 253 ? 9.875 27.484 -8.055 1 96.88 253 ASN B N 1
ATOM 7688 C CA . ASN B 1 253 ? 10.125 26.266 -8.812 1 96.88 253 ASN B CA 1
ATOM 7689 C C . ASN B 1 253 ? 9.586 26.375 -10.234 1 96.88 253 ASN B C 1
ATOM 7691 O O . ASN B 1 253 ? 9.359 25.359 -10.891 1 96.88 253 ASN B O 1
ATOM 7695 N N . GLY B 1 254 ? 9.258 27.547 -10.664 1 96.38 254 GLY B N 1
ATOM 7696 C CA . GLY B 1 254 ? 8.844 27.797 -12.039 1 96.38 254 GLY B CA 1
ATOM 7697 C C . GLY B 1 254 ? 7.41 27.391 -12.312 1 96.38 254 GLY B C 1
ATOM 7698 O O . GLY B 1 254 ? 7.031 27.172 -13.461 1 96.38 254 GLY B O 1
ATOM 7699 N N . LEU B 1 255 ? 6.637 27.188 -11.328 1 97.62 255 LEU B N 1
ATOM 7700 C CA . LEU B 1 255 ? 5.234 26.812 -11.484 1 97.62 255 LEU B CA 1
ATOM 7701 C C . LEU B 1 255 ? 4.316 28 -11.234 1 97.62 255 LEU B C 1
ATOM 7703 O O . LEU B 1 255 ? 4.594 28.828 -10.359 1 97.62 255 LEU B O 1
ATOM 7707 N N . GLY B 1 256 ? 3.211 28.141 -11.906 1 96.69 256 GLY B N 1
ATOM 7708 C CA . GLY B 1 256 ? 2.271 29.25 -11.797 1 96.69 256 GLY B CA 1
ATOM 7709 C C . GLY B 1 256 ? 1.288 29.078 -10.656 1 96.69 256 GLY B C 1
ATOM 7710 O O . GLY B 1 256 ? 1.447 28.188 -9.82 1 96.69 256 GLY B O 1
ATOM 7711 N N . LEU B 1 257 ? 0.274 29.984 -10.602 1 96.25 257 LEU B N 1
ATOM 7712 C CA . LEU B 1 257 ? -0.75 29.969 -9.562 1 96.25 257 LEU B CA 1
ATOM 7713 C C . LEU B 1 257 ? -1.604 28.719 -9.648 1 96.25 257 LEU B C 1
ATOM 7715 O O . LEU B 1 257 ? -1.801 28.172 -10.734 1 96.25 257 LEU B O 1
ATOM 7719 N N . LEU B 1 258 ? -2.1 28.312 -8.531 1 96.12 258 LEU B N 1
ATOM 7720 C CA . LEU B 1 258 ? -3.027 27.188 -8.461 1 96.12 258 LEU B CA 1
ATOM 7721 C C . LEU B 1 258 ? -4.398 27.578 -8.992 1 96.12 258 LEU B C 1
ATOM 7723 O O . LEU B 1 258 ? -4.785 28.75 -8.922 1 96.12 258 LEU B O 1
ATOM 7727 N N . GLU B 1 259 ? -5.031 26.594 -9.523 1 96.75 259 GLU B N 1
ATOM 7728 C CA . GLU B 1 259 ? -6.465 26.719 -9.766 1 96.75 259 GLU B CA 1
ATOM 7729 C C . GLU B 1 259 ? -7.273 26.188 -8.586 1 96.75 259 GLU B C 1
ATOM 7731 O O . GLU B 1 259 ? -7.078 25.062 -8.141 1 96.75 259 GLU B O 1
ATOM 7736 N N . PRO B 1 260 ? -8.125 27.062 -8.023 1 97.94 260 PRO B N 1
ATOM 7737 C CA . PRO B 1 260 ? -8.961 26.562 -6.926 1 97.94 260 PRO B CA 1
ATOM 7738 C C . PRO B 1 260 ? -9.812 25.375 -7.336 1 97.94 260 PRO B C 1
ATOM 7740 O O . PRO B 1 260 ? -10.258 25.281 -8.484 1 97.94 260 PRO B O 1
ATOM 7743 N N . TYR B 1 261 ? -10.039 24.453 -6.457 1 97.88 261 TYR B N 1
ATOM 7744 C CA . TYR B 1 261 ? -10.945 23.344 -6.73 1 97.88 261 TYR B CA 1
ATOM 7745 C C . TYR B 1 261 ? -12.375 23.688 -6.336 1 97.88 261 TYR B C 1
ATOM 7747 O O . TYR B 1 261 ? -12.898 23.172 -5.355 1 97.88 261 TYR B O 1
ATOM 7755 N N . ASN B 1 262 ? -13.016 24.469 -7.129 1 97 262 ASN B N 1
ATOM 7756 C CA . ASN B 1 262 ? -14.344 25 -6.824 1 97 262 ASN B CA 1
ATOM 7757 C C . ASN B 1 262 ? -15.414 24.344 -7.691 1 97 262 ASN B C 1
ATOM 7759 O O . ASN B 1 262 ? -16.609 24.594 -7.508 1 97 262 ASN B O 1
ATOM 7763 N N . ASN B 1 263 ? -15.031 23.578 -8.68 1 97.81 263 ASN B N 1
ATOM 7764 C CA . ASN B 1 263 ? -15.922 22.719 -9.453 1 97.81 263 ASN B CA 1
ATOM 7765 C C . ASN B 1 263 ? -15.781 21.25 -9.062 1 97.81 263 ASN B C 1
ATOM 7767 O O . ASN B 1 263 ? -14.938 20.547 -9.609 1 97.81 263 ASN B O 1
ATOM 7771 N N . LEU B 1 264 ? -16.641 20.797 -8.242 1 98 264 LEU B N 1
ATOM 7772 C CA . LEU B 1 264 ? -16.562 19.484 -7.625 1 98 264 LEU B CA 1
ATOM 7773 C C . LEU B 1 264 ? -16.766 18.391 -8.664 1 98 264 LEU B C 1
ATOM 7775 O O . LEU B 1 264 ? -16.516 17.203 -8.383 1 98 264 LEU B O 1
ATOM 7779 N N . ARG B 1 265 ? -17.109 18.734 -9.883 1 97.69 265 ARG B N 1
ATOM 7780 C CA . ARG B 1 265 ? -17.391 17.75 -10.93 1 97.69 265 ARG B CA 1
ATOM 7781 C C . ARG B 1 265 ? -16.266 17.719 -11.953 1 97.69 265 ARG B C 1
ATOM 7783 O O . ARG B 1 265 ? -16.266 16.875 -12.859 1 97.69 265 ARG B O 1
ATOM 7790 N N . ALA B 1 266 ? -15.297 18.547 -11.797 1 97.31 266 ALA B N 1
ATOM 7791 C CA . ALA B 1 266 ? -14.172 18.609 -12.711 1 97.31 266 ALA B CA 1
ATOM 7792 C C . ALA B 1 266 ? -13.125 17.547 -12.367 1 97.31 266 ALA B C 1
ATOM 7794 O O . ALA B 1 266 ? -12.891 17.25 -11.195 1 97.31 266 ALA B O 1
ATOM 7795 N N . PRO B 1 267 ? -12.438 17.016 -13.445 1 96.88 267 PRO B N 1
ATOM 7796 C CA . PRO B 1 267 ? -11.352 16.062 -13.164 1 96.88 267 PRO B CA 1
ATOM 7797 C C . PRO B 1 267 ? -10.172 16.719 -12.438 1 96.88 267 PRO B C 1
ATOM 7799 O O . PRO B 1 267 ? -9.898 17.906 -12.641 1 96.88 267 PRO B O 1
ATOM 7802 N N . ILE B 1 268 ? -9.562 15.992 -11.609 1 97.69 268 ILE B N 1
ATOM 7803 C CA . ILE B 1 268 ? -8.352 16.422 -10.914 1 97.69 268 ILE B CA 1
ATOM 7804 C C . ILE B 1 268 ? -7.117 15.961 -11.688 1 97.69 268 ILE B C 1
ATOM 7806 O O . ILE B 1 268 ? -6.797 14.766 -11.703 1 97.69 268 ILE B O 1
ATOM 7810 N N . ARG B 1 269 ? -6.477 16.781 -12.258 1 93.94 269 ARG B N 1
ATOM 7811 C CA . ARG B 1 269 ? -5.398 16.484 -13.195 1 93.94 269 ARG B CA 1
ATOM 7812 C C . ARG B 1 269 ? -4.211 15.859 -12.477 1 93.94 269 ARG B C 1
ATOM 7814 O O . ARG B 1 269 ? -3.576 14.938 -13 1 93.94 269 ARG B O 1
ATOM 7821 N N . GLU B 1 270 ? -3.881 16.359 -11.32 1 93.75 270 GLU B N 1
ATOM 7822 C CA . GLU B 1 270 ? -2.654 15.938 -10.648 1 93.75 270 GLU B CA 1
ATOM 7823 C C . GLU B 1 270 ? -2.859 14.633 -9.891 1 93.75 270 GLU B C 1
ATOM 7825 O O . GLU B 1 270 ? -3.828 14.484 -9.148 1 93.75 270 GLU B O 1
ATOM 7830 N N . PRO B 1 271 ? -2.037 13.641 -10.086 1 95.62 271 PRO B N 1
ATOM 7831 C CA . PRO B 1 271 ? -2.014 12.438 -9.25 1 95.62 271 PRO B CA 1
ATOM 7832 C C . PRO B 1 271 ? -1.207 12.625 -7.965 1 95.62 271 PRO B C 1
ATOM 7834 O O . PRO B 1 271 ? -0.511 13.633 -7.812 1 95.62 271 PRO B O 1
ATOM 7837 N N . TYR B 1 272 ? -1.365 11.781 -7.078 1 97.31 272 TYR B N 1
ATOM 7838 C CA . TYR B 1 272 ? -0.483 11.742 -5.918 1 97.31 272 TYR B CA 1
ATOM 7839 C C . TYR B 1 272 ? -0.351 10.32 -5.383 1 97.31 272 TYR B C 1
ATOM 7841 O O . TYR B 1 272 ? -1.351 9.68 -5.043 1 97.31 272 TYR B O 1
ATOM 7849 N N . TYR B 1 273 ? 0.867 9.852 -5.344 1 96.31 273 TYR B N 1
ATOM 7850 C CA . TYR B 1 273 ? 1.248 8.555 -4.785 1 96.31 273 TYR B CA 1
ATOM 7851 C C . TYR B 1 273 ? 2.021 8.734 -3.484 1 96.31 273 TYR B C 1
ATOM 7853 O O . TYR B 1 273 ? 3.244 8.891 -3.496 1 96.31 273 TYR B O 1
ATOM 7861 N N . PRO B 1 274 ? 1.383 8.641 -2.355 1 95.38 274 PRO B N 1
ATOM 7862 C CA . PRO B 1 274 ? 1.981 9.078 -1.092 1 95.38 274 PRO B CA 1
ATOM 7863 C C . PRO B 1 274 ? 3.109 8.156 -0.625 1 95.38 274 PRO B C 1
ATOM 7865 O O . PRO B 1 274 ? 4.02 8.602 0.082 1 95.38 274 PRO B O 1
ATOM 7868 N N . LYS B 1 275 ? 3.055 6.82 -0.927 1 93.94 275 LYS B N 1
ATOM 7869 C CA . LYS B 1 275 ? 4.039 5.828 -0.505 1 93.94 275 LYS B CA 1
ATOM 7870 C C . LYS B 1 275 ? 4.203 5.828 1.012 1 93.94 275 LYS B C 1
ATOM 7872 O O . LYS B 1 275 ? 5.324 5.887 1.52 1 93.94 275 LYS B O 1
ATOM 7877 N N . ILE B 1 276 ? 3.178 5.852 1.773 1 94.5 276 ILE B N 1
ATOM 7878 C CA . ILE B 1 276 ? 3.176 5.652 3.219 1 94.5 276 ILE B CA 1
ATOM 7879 C C . ILE B 1 276 ? 2.119 4.617 3.598 1 94.5 276 ILE B C 1
ATOM 7881 O O . ILE B 1 276 ? 1.269 4.262 2.777 1 94.5 276 ILE B O 1
ATOM 7885 N N . LEU B 1 277 ? 2.24 4.055 4.742 1 93.06 277 LEU B N 1
ATOM 7886 C CA . LEU B 1 277 ? 1.316 3.002 5.152 1 93.06 277 LEU B CA 1
ATOM 7887 C C . LEU B 1 277 ? 0.852 3.215 6.59 1 93.06 277 LEU B C 1
ATOM 7889 O O . LEU B 1 277 ? 1.26 4.18 7.242 1 93.06 277 LEU B O 1
ATOM 7893 N N . ARG B 1 278 ? -0.06 2.441 7.016 1 92.62 278 ARG B N 1
ATOM 7894 C CA . ARG B 1 278 ? -0.577 2.418 8.383 1 92.62 278 ARG B CA 1
ATOM 7895 C C . ARG B 1 278 ? -0.05 1.208 9.148 1 92.62 278 ARG B C 1
ATOM 7897 O O . ARG B 1 278 ? -0.327 0.065 8.773 1 92.62 278 ARG B O 1
ATOM 7904 N N . SER B 1 279 ? 0.622 1.463 10.227 1 89.25 279 SER B N 1
ATOM 7905 C CA . SER B 1 279 ? 1.283 0.392 10.961 1 89.25 279 SER B CA 1
ATOM 7906 C C . SER B 1 279 ? 0.267 -0.54 11.617 1 89.25 279 SER B C 1
ATOM 7908 O O . SER B 1 279 ? 0.561 -1.71 11.867 1 89.25 279 SER B O 1
ATOM 7910 N N . ALA B 1 280 ? -0.958 -0.033 11.844 1 91.94 280 ALA B N 1
ATOM 7911 C CA . ALA B 1 280 ? -1.978 -0.82 12.539 1 91.94 280 ALA B CA 1
ATOM 7912 C C . ALA B 1 280 ? -2.369 -2.049 11.719 1 91.94 280 ALA B C 1
ATOM 7914 O O . ALA B 1 280 ? -2.699 -3.096 12.281 1 91.94 280 ALA B O 1
ATOM 7915 N N . ASN B 1 281 ? -2.293 -1.915 10.383 1 91.81 281 ASN B N 1
ATOM 7916 C CA . ASN B 1 281 ? -2.775 -3.014 9.555 1 91.81 281 ASN B CA 1
ATOM 7917 C C . ASN B 1 281 ? -1.917 -3.188 8.305 1 91.81 281 ASN B C 1
ATOM 7919 O O . ASN B 1 281 ? -2.213 -4.031 7.453 1 91.81 281 ASN B O 1
ATOM 7923 N N . ASN B 1 282 ? -0.889 -2.441 8.148 1 91.62 282 ASN B N 1
ATOM 7924 C CA . ASN B 1 282 ? 0.062 -2.521 7.047 1 91.62 282 ASN B CA 1
ATOM 7925 C C . ASN B 1 282 ? -0.598 -2.191 5.711 1 91.62 282 ASN B C 1
ATOM 7927 O O . ASN B 1 282 ? -0.131 -2.629 4.656 1 91.62 282 ASN B O 1
ATOM 7931 N N . ARG B 1 283 ? -1.71 -1.485 5.758 1 92.38 283 ARG B N 1
ATOM 7932 C CA . ARG B 1 283 ? -2.336 -1.014 4.527 1 92.38 283 ARG B CA 1
ATOM 7933 C C . ARG B 1 283 ? -1.774 0.342 4.113 1 92.38 283 ARG B C 1
ATOM 7935 O O . ARG B 1 283 ? -1.491 1.189 4.961 1 92.38 283 ARG B O 1
ATOM 7942 N N . THR B 1 284 ? -1.596 0.502 2.863 1 92.12 284 THR B N 1
ATOM 7943 C CA . THR B 1 284 ? -1.065 1.757 2.342 1 92.12 284 THR B CA 1
ATOM 7944 C C . THR B 1 284 ? -2.162 2.814 2.256 1 92.12 284 THR B C 1
ATOM 7946 O O . THR B 1 284 ? -3.35 2.482 2.234 1 92.12 284 THR B O 1
ATOM 7949 N N . HIS B 1 285 ? -1.75 4.074 2.324 1 95.69 285 HIS B N 1
ATOM 7950 C CA . HIS B 1 285 ? -2.654 5.129 1.875 1 95.69 285 HIS B CA 1
ATOM 7951 C C . HIS B 1 285 ? -2.842 5.086 0.363 1 95.69 285 HIS B C 1
ATOM 7953 O O . HIS B 1 285 ? -1.874 5.207 -0.391 1 95.69 285 HIS B O 1
ATOM 7959 N N . PRO B 1 286 ? -4.074 4.906 -0.046 1 95.75 286 PRO B N 1
ATOM 7960 C CA . PRO B 1 286 ? -4.289 4.746 -1.485 1 95.75 286 PRO B CA 1
ATOM 7961 C C . PRO B 1 286 ? -3.846 5.965 -2.289 1 95.75 286 PRO B C 1
ATOM 7963 O O . PRO B 1 286 ? -3.918 7.094 -1.795 1 95.75 286 PRO B O 1
ATOM 7966 N N . ALA B 1 287 ? -3.445 5.766 -3.518 1 95.69 287 ALA B N 1
ATOM 7967 C CA . ALA B 1 287 ? -3.057 6.832 -4.434 1 95.69 287 ALA B CA 1
ATOM 7968 C C . ALA B 1 287 ? -4.277 7.438 -5.125 1 95.69 287 ALA B C 1
ATOM 7970 O O . ALA B 1 287 ? -5.352 6.832 -5.141 1 95.69 287 ALA B O 1
ATOM 7971 N N . ARG B 1 288 ? -4.152 8.617 -5.566 1 96.31 288 ARG B N 1
ATOM 7972 C CA . ARG B 1 288 ? -5.066 9.234 -6.523 1 96.31 288 ARG B CA 1
ATOM 7973 C C . ARG B 1 288 ? -4.449 9.281 -7.918 1 96.31 288 ARG B C 1
ATOM 7975 O O . ARG B 1 288 ? -3.375 9.859 -8.109 1 96.31 288 ARG B O 1
ATOM 7982 N N . TYR B 1 289 ? -5.102 8.742 -8.867 1 92.94 289 TYR B N 1
ATOM 7983 C CA . TYR B 1 289 ? -4.609 8.695 -10.234 1 92.94 289 TYR B CA 1
ATOM 7984 C C . TYR B 1 289 ? -4.977 9.961 -10.992 1 92.94 289 TYR B C 1
ATOM 7986 O O . TYR B 1 289 ? -5.84 10.727 -10.555 1 92.94 289 TYR B O 1
ATOM 7994 N N . PRO B 1 290 ? -4.262 10.148 -12.078 1 92.94 290 PRO B N 1
ATOM 7995 C CA . PRO B 1 290 ? -4.543 11.367 -12.836 1 92.94 290 PRO B CA 1
ATOM 7996 C C . PRO B 1 290 ? -5.969 11.406 -13.383 1 92.94 290 PRO B C 1
ATOM 7998 O O . PRO B 1 290 ? -6.508 10.367 -13.789 1 92.94 290 PRO B O 1
ATOM 8001 N N . MET B 1 291 ? -6.574 12.531 -13.375 1 94.12 291 MET B N 1
ATOM 8002 C CA . MET B 1 291 ? -7.82 12.859 -14.062 1 94.12 291 MET B CA 1
ATOM 8003 C C . MET B 1 291 ? -9.008 12.188 -13.391 1 94.12 291 MET B C 1
ATOM 8005 O O . MET B 1 291 ? -10.078 12.047 -14 1 94.12 291 MET B O 1
ATOM 8009 N N . MET B 1 292 ? -8.859 11.797 -12.164 1 95.88 292 MET B N 1
ATOM 8010 C CA . MET B 1 292 ? -10 11.242 -11.453 1 95.88 292 MET B CA 1
ATOM 8011 C C . MET B 1 292 ? -11.047 12.312 -11.156 1 95.88 292 MET B C 1
ATOM 8013 O O . MET B 1 292 ? -10.711 13.5 -11.062 1 95.88 292 MET B O 1
ATOM 8017 N N . VAL B 1 293 ? -12.281 11.914 -11.023 1 97 293 VAL B N 1
ATOM 8018 C CA . VAL B 1 293 ? -13.398 12.82 -10.781 1 97 293 VAL B CA 1
ATOM 8019 C C . VAL B 1 293 ? -14.133 12.406 -9.5 1 97 293 VAL B C 1
ATOM 8021 O O . VAL B 1 293 ? -14.289 11.219 -9.227 1 97 293 VAL B O 1
ATOM 8024 N N . LEU B 1 294 ? -14.539 13.391 -8.711 1 98.12 294 LEU B N 1
ATOM 8025 C CA . LEU B 1 294 ? -15.305 13.109 -7.504 1 98.12 294 LEU B CA 1
ATOM 8026 C C . LEU B 1 294 ? -16.672 12.508 -7.852 1 98.12 294 LEU B C 1
ATOM 8028 O O . LEU B 1 294 ? -17.188 12.742 -8.945 1 98.12 294 LEU B O 1
ATOM 8032 N N . SER B 1 295 ? -17.156 11.734 -6.969 1 97.44 295 SER B N 1
ATOM 8033 C CA . SER B 1 295 ? -18.516 11.203 -7.008 1 97.44 295 SER B CA 1
ATOM 8034 C C . SER B 1 295 ? -19.156 11.219 -5.625 1 97.44 295 SER B C 1
ATOM 8036 O O . SER B 1 295 ? -18.5 11.523 -4.629 1 97.44 295 SER B O 1
ATOM 8038 N N . ASP B 1 296 ? -20.453 11.008 -5.617 1 98.5 296 ASP B N 1
ATOM 8039 C CA . ASP B 1 296 ? -21.109 10.852 -4.316 1 98.5 296 ASP B CA 1
ATOM 8040 C C . ASP B 1 296 ? -20.422 9.758 -3.492 1 98.5 296 ASP B C 1
ATOM 8042 O O . ASP B 1 296 ? -20 8.734 -4.035 1 98.5 296 ASP B O 1
ATOM 8046 N N . VAL B 1 297 ? -20.234 10.062 -2.264 1 98.5 297 VAL B N 1
ATOM 8047 C CA . VAL B 1 297 ? -19.641 9.094 -1.349 1 98.5 297 VAL B CA 1
ATOM 8048 C C . VAL B 1 297 ? -20.734 8.469 -0.476 1 98.5 297 VAL B C 1
ATOM 8050 O O . VAL B 1 297 ? -21.375 9.164 0.306 1 98.5 297 VAL B O 1
ATOM 8053 N N . ASN B 1 298 ? -21.016 7.293 -0.67 1 97.94 298 ASN B N 1
ATOM 8054 C CA . ASN B 1 298 ? -21.953 6.516 0.131 1 97.94 298 ASN B CA 1
ATOM 8055 C C . ASN B 1 298 ? -21.312 5.246 0.677 1 97.94 298 ASN B C 1
ATOM 8057 O O . ASN B 1 298 ? -21.328 4.203 0.021 1 97.94 298 ASN B O 1
ATOM 8061 N N . ARG B 1 299 ? -20.812 5.324 1.874 1 96.75 299 ARG B N 1
ATOM 8062 C CA . ARG B 1 299 ? -20.109 4.238 2.539 1 96.75 299 ARG B CA 1
ATOM 8063 C C . ARG B 1 299 ? -20.719 3.93 3.898 1 96.75 299 ARG B C 1
ATOM 8065 O O . ARG B 1 299 ? -20.328 4.512 4.91 1 96.75 299 ARG B O 1
ATOM 8072 N N . THR B 1 300 ? -21.562 2.969 3.98 1 93.56 300 THR B N 1
ATOM 8073 C CA . THR B 1 300 ? -22.328 2.635 5.172 1 93.56 300 THR B CA 1
ATOM 8074 C C . THR B 1 300 ? -21.406 2.168 6.297 1 93.56 300 THR B C 1
ATOM 8076 O O . THR B 1 300 ? -21.578 2.564 7.453 1 93.56 300 THR B O 1
ATOM 8079 N N . ALA B 1 301 ? -20.453 1.406 5.957 1 89.56 301 ALA B N 1
ATOM 8080 C CA . ALA B 1 301 ? -19.547 0.869 6.969 1 89.56 301 ALA B CA 1
ATOM 8081 C C . ALA B 1 301 ? -18.781 1.987 7.664 1 89.56 301 ALA B C 1
ATOM 8083 O O . ALA B 1 301 ? -18.469 1.884 8.852 1 89.56 301 ALA B O 1
ATOM 8084 N N . ASP B 1 302 ? -18.547 3.107 6.938 1 92.81 302 ASP B N 1
ATOM 8085 C CA . ASP B 1 302 ? -17.781 4.238 7.465 1 92.81 302 ASP B CA 1
ATOM 8086 C C . ASP B 1 302 ? -18.719 5.336 7.969 1 92.81 302 ASP B C 1
ATOM 8088 O O . ASP B 1 302 ? -18.266 6.387 8.43 1 92.81 302 ASP B O 1
ATOM 8092 N N . GLN B 1 303 ? -20 5.129 7.824 1 93.88 303 GLN B N 1
ATOM 8093 C CA . GLN B 1 303 ? -21.031 6.086 8.219 1 93.88 303 GLN B CA 1
ATOM 8094 C C . GLN B 1 303 ? -20.844 7.418 7.492 1 93.88 303 GLN B C 1
ATOM 8096 O O . GLN B 1 303 ? -20.859 8.477 8.117 1 93.88 303 GLN B O 1
ATOM 8101 N N . VAL B 1 304 ? -20.578 7.359 6.242 1 96.94 304 VAL B N 1
ATOM 8102 C CA . VAL B 1 304 ? -20.375 8.539 5.406 1 96.94 304 VAL B CA 1
ATOM 8103 C C . VAL B 1 304 ? -21.391 8.547 4.27 1 96.94 304 VAL B C 1
ATOM 8105 O O . VAL B 1 304 ? -21.516 7.566 3.529 1 96.94 304 VAL B O 1
ATOM 8108 N N . ASN B 1 305 ? -22.172 9.5 4.148 1 97.75 305 ASN B N 1
ATOM 8109 C CA . ASN B 1 305 ? -23.109 9.75 3.057 1 97.75 305 ASN B CA 1
ATOM 8110 C C . ASN B 1 305 ? -23.094 11.219 2.639 1 97.75 305 ASN B C 1
ATOM 8112 O O . ASN B 1 305 ? -23.734 12.055 3.262 1 97.75 305 ASN B O 1
ATOM 8116 N N . ILE B 1 306 ? -22.359 11.539 1.596 1 98.38 306 ILE B N 1
ATOM 8117 C CA . ILE B 1 306 ? -22.172 12.891 1.095 1 98.38 306 ILE B CA 1
ATOM 8118 C C . ILE B 1 306 ? -22.469 12.938 -0.403 1 98.38 306 ILE B C 1
ATOM 8120 O O . ILE B 1 306 ? -21.906 12.156 -1.176 1 98.38 306 ILE B O 1
ATOM 8124 N N . THR B 1 307 ? -23.281 13.797 -0.869 1 98.38 307 THR B N 1
ATOM 8125 C CA . THR B 1 307 ? -23.531 13.977 -2.293 1 98.38 307 THR B CA 1
ATOM 8126 C C . THR B 1 307 ? -22.938 15.289 -2.789 1 98.38 307 THR B C 1
ATOM 8128 O O . THR B 1 307 ? -22.859 16.266 -2.037 1 98.38 307 THR B O 1
ATOM 8131 N N . ILE B 1 308 ? -22.531 15.328 -3.992 1 98.44 308 ILE B N 1
ATOM 8132 C CA . ILE B 1 308 ? -22 16.531 -4.617 1 98.44 308 ILE B CA 1
ATOM 8133 C C . ILE B 1 308 ? -23.062 17.625 -4.602 1 98.44 308 ILE B C 1
ATOM 8135 O O . ILE B 1 308 ? -22.766 18.797 -4.34 1 98.44 308 ILE B O 1
ATOM 8139 N N . ALA B 1 309 ? -24.297 17.266 -4.812 1 98.44 309 ALA B N 1
ATOM 8140 C CA . ALA B 1 309 ? -25.406 18.219 -4.828 1 98.44 309 ALA B CA 1
ATOM 8141 C C . ALA B 1 309 ? -25.562 18.891 -3.473 1 98.44 309 ALA B C 1
ATOM 8143 O O . ALA B 1 309 ? -25.781 20.109 -3.404 1 98.44 309 ALA B O 1
ATOM 8144 N N . ASP B 1 310 ? -25.484 18.125 -2.416 1 98.12 310 ASP B N 1
ATOM 8145 C CA . ASP B 1 310 ? -25.578 18.703 -1.078 1 98.12 310 ASP B CA 1
ATOM 8146 C C . ASP B 1 310 ? -24.406 19.641 -0.81 1 98.12 310 ASP B C 1
ATOM 8148 O O . ASP B 1 310 ? -24.578 20.703 -0.195 1 98.12 310 ASP B O 1
ATOM 8152 N N . MET B 1 311 ? -23.266 19.266 -1.207 1 98.38 311 MET B N 1
ATOM 8153 C CA . MET B 1 311 ? -22.078 20.109 -1.061 1 98.38 311 MET B CA 1
ATOM 8154 C C . MET B 1 311 ? -22.281 21.438 -1.776 1 98.38 311 MET B C 1
ATOM 8156 O O . MET B 1 311 ? -21.984 22.5 -1.213 1 98.38 311 MET B O 1
ATOM 8160 N N . GLU B 1 312 ? -22.75 21.359 -3.004 1 98.44 312 GLU B N 1
ATOM 8161 C CA . GLU B 1 312 ? -22.984 22.562 -3.795 1 98.44 312 GLU B CA 1
ATOM 8162 C C . GLU B 1 312 ? -24.047 23.438 -3.152 1 98.44 312 GLU B C 1
ATOM 8164 O O . GLU B 1 312 ? -23.906 24.672 -3.133 1 98.44 312 GLU B O 1
ATOM 8169 N N . LEU B 1 313 ? -25.078 22.859 -2.605 1 98.44 313 LEU B N 1
ATOM 8170 C CA . LEU B 1 313 ? -26.141 23.594 -1.932 1 98.44 313 LEU B CA 1
ATOM 8171 C C . LEU B 1 313 ? -25.609 24.312 -0.702 1 98.44 313 LEU B C 1
ATOM 8173 O O . LEU B 1 313 ? -25.875 25.5 -0.506 1 98.44 313 LEU B O 1
ATOM 8177 N N . GLN B 1 314 ? -24.922 23.594 0.12 1 98.44 314 GLN B N 1
ATOM 8178 C CA . GLN B 1 314 ? -24.391 24.172 1.354 1 98.44 314 GLN B CA 1
ATOM 8179 C C . GLN B 1 314 ? -23.375 25.266 1.06 1 98.44 314 GLN B C 1
ATOM 8181 O O . GLN B 1 314 ? -23.375 26.312 1.729 1 98.44 314 GLN B O 1
ATOM 8186 N N . LEU B 1 315 ? -22.547 25.047 0.071 1 98.38 315 LEU B N 1
ATOM 8187 C CA . LEU B 1 315 ? -21.609 26.078 -0.352 1 98.38 315 LEU B CA 1
ATOM 8188 C C . LEU B 1 315 ? -22.344 27.328 -0.825 1 98.38 315 LEU B C 1
ATOM 8190 O O . LEU B 1 315 ? -21.969 28.453 -0.492 1 98.38 315 LEU B O 1
ATOM 8194 N N . SER B 1 316 ? -23.391 27.172 -1.533 1 98.31 316 SER B N 1
ATOM 8195 C CA . SER B 1 316 ? -24.203 28.281 -2.01 1 98.31 316 SER B CA 1
ATOM 8196 C C . SER B 1 316 ? -24.844 29.047 -0.846 1 98.31 316 SER B C 1
ATOM 8198 O O . SER B 1 316 ? -24.938 30.266 -0.882 1 98.31 316 SER B O 1
ATOM 8200 N N . ARG B 1 317 ? -25.266 28.328 0.164 1 98.56 317 ARG B N 1
ATOM 8201 C CA . ARG B 1 317 ? -25.859 28.953 1.347 1 98.56 317 ARG B CA 1
ATOM 8202 C C . ARG B 1 317 ? -24.844 29.828 2.07 1 98.56 317 ARG B C 1
ATOM 8204 O O . ARG B 1 317 ? -25.172 30.922 2.516 1 98.56 317 ARG B O 1
ATOM 8211 N N . ILE B 1 318 ? -23.672 29.344 2.17 1 98.56 318 ILE B N 1
ATOM 8212 C CA . ILE B 1 318 ? -22.609 30.078 2.846 1 98.56 318 ILE B CA 1
ATOM 8213 C C . ILE B 1 318 ? -22.297 31.344 2.053 1 98.56 318 ILE B C 1
ATOM 8215 O O . ILE B 1 318 ? -22.219 32.438 2.621 1 98.56 318 ILE B O 1
ATOM 8219 N N . ILE B 1 319 ? -22.156 31.219 0.723 1 98.31 319 ILE B N 1
ATOM 8220 C CA . ILE B 1 319 ? -21.828 32.344 -0.14 1 98.31 319 ILE B CA 1
ATOM 8221 C C . ILE B 1 319 ? -22.953 33.406 -0.072 1 98.31 319 ILE B C 1
ATOM 8223 O O . ILE B 1 319 ? -22.688 34.594 0.042 1 98.31 319 ILE B O 1
ATOM 8227 N N . ARG B 1 320 ? -24.141 32.938 -0.107 1 98.12 320 ARG B N 1
ATOM 8228 C CA . ARG B 1 320 ? -25.281 33.844 -0.015 1 98.12 320 ARG B CA 1
ATOM 8229 C C . ARG B 1 320 ? -25.281 34.594 1.313 1 98.12 320 ARG B C 1
ATOM 8231 O O . ARG B 1 320 ? -25.562 35.781 1.355 1 98.12 320 ARG B O 1
ATOM 8238 N N . SER B 1 321 ? -24.984 33.875 2.355 1 98.31 321 SER B N 1
ATOM 8239 C CA . SER B 1 321 ? -24.953 34.5 3.676 1 98.31 321 SER B CA 1
ATOM 8240 C C . SER B 1 321 ? -23.875 35.594 3.746 1 98.31 321 SER B C 1
ATOM 8242 O O . SER B 1 321 ? -24.078 36.625 4.383 1 98.31 321 SER B O 1
ATOM 8244 N N . ILE B 1 322 ? -22.781 35.344 3.176 1 98.06 322 ILE B N 1
ATOM 8245 C CA . ILE B 1 322 ? -21.719 36.344 3.123 1 98.06 322 ILE B CA 1
ATOM 8246 C C . ILE B 1 322 ? -22.219 37.594 2.369 1 98.06 322 ILE B C 1
ATOM 8248 O O . ILE B 1 322 ? -22.031 38.719 2.83 1 98.06 322 ILE B O 1
ATOM 8252 N N . ASP B 1 323 ? -22.891 37.406 1.225 1 97.56 323 ASP B N 1
ATOM 8253 C CA . ASP B 1 323 ? -23.375 38.5 0.391 1 97.56 323 ASP B CA 1
ATOM 8254 C C . ASP B 1 323 ? -24.484 39.281 1.098 1 97.56 323 ASP B C 1
ATOM 8256 O O . ASP B 1 323 ? -24.594 40.5 0.939 1 97.56 323 ASP B O 1
ATOM 8260 N N . ASP B 1 324 ? -25.234 38.531 1.927 1 97 324 ASP B N 1
ATOM 8261 C CA . ASP B 1 324 ? -26.328 39.156 2.674 1 97 324 ASP B CA 1
ATOM 8262 C C . ASP B 1 324 ? -25.797 39.875 3.904 1 97 324 ASP B C 1
ATOM 8264 O O . ASP B 1 324 ? -26.484 40.75 4.461 1 97 324 ASP B O 1
ATOM 8268 N N . GLY B 1 325 ? -24.672 39.469 4.418 1 96.88 325 GLY B N 1
ATOM 8269 C CA . GLY B 1 325 ? -24.031 40.156 5.531 1 96.88 325 GLY B CA 1
ATOM 8270 C C . GLY B 1 325 ? -24.375 39.562 6.879 1 96.88 325 GLY B C 1
ATOM 8271 O O . GLY B 1 325 ? -24.031 40.125 7.922 1 96.88 325 GLY B O 1
ATOM 8272 N N . PHE B 1 326 ? -25.078 38.438 6.859 1 97.81 326 PHE B N 1
ATOM 8273 C CA . PHE B 1 326 ? -25.422 37.781 8.133 1 97.81 326 PHE B CA 1
ATOM 8274 C C . PHE B 1 326 ? -25.625 36.281 7.953 1 97.81 326 PHE B C 1
ATOM 8276 O O . PHE B 1 326 ? -25.812 35.812 6.832 1 97.81 326 PHE B O 1
ATOM 8283 N N . VAL B 1 327 ? -25.562 35.562 9.047 1 98.19 327 VAL B N 1
ATOM 8284 C CA . VAL B 1 327 ? -25.906 34.156 9.094 1 98.19 327 VAL B CA 1
ATOM 8285 C C . VAL B 1 327 ? -27.062 33.938 10.062 1 98.19 327 VAL B C 1
ATOM 8287 O O . VAL B 1 327 ? -27.328 34.75 10.93 1 98.19 327 VAL B O 1
ATOM 8290 N N . MET B 1 328 ? -27.703 32.844 9.82 1 97.44 328 MET B N 1
ATOM 8291 C CA . MET B 1 328 ? -28.828 32.5 10.688 1 97.44 328 MET B CA 1
ATOM 8292 C C . MET B 1 328 ? -28.453 31.375 11.641 1 97.44 328 MET B C 1
ATOM 8294 O O . MET B 1 328 ? -27.938 30.344 11.219 1 97.44 328 MET B O 1
ATOM 8298 N N . SER B 1 329 ? -28.656 31.641 12.906 1 97.31 329 SER B N 1
ATOM 8299 C CA . SER B 1 329 ? -28.438 30.578 13.875 1 97.31 329 SER B CA 1
ATOM 8300 C C . SER B 1 329 ? -29.562 29.531 13.82 1 97.31 329 SER B C 1
ATOM 8302 O O . SER B 1 329 ? -30.594 29.766 13.18 1 97.31 329 SER B O 1
ATOM 8304 N N . SER B 1 330 ? -29.375 28.422 14.5 1 96.06 330 SER B N 1
ATOM 8305 C CA . SER B 1 330 ? -30.359 27.344 14.516 1 96.06 330 SER B CA 1
ATOM 8306 C C . SER B 1 330 ? -31.656 27.797 15.18 1 96.06 330 SER B C 1
ATOM 8308 O O . SER B 1 330 ? -32.719 27.25 14.906 1 96.06 330 SER B O 1
ATOM 8310 N N . ASN B 1 331 ? -31.578 28.797 16.016 1 95.31 331 ASN B N 1
ATOM 8311 C CA . ASN B 1 331 ? -32.75 29.312 16.719 1 95.31 331 ASN B CA 1
ATOM 8312 C C . ASN B 1 331 ? -33.406 30.453 15.961 1 95.31 331 ASN B C 1
ATOM 8314 O O . ASN B 1 331 ? -34.344 31.094 16.469 1 95.31 331 ASN B O 1
ATOM 8318 N N . GLY B 1 332 ? -32.844 30.828 14.875 1 94.44 332 GLY B N 1
ATOM 8319 C CA . GLY B 1 332 ? -33.469 31.859 14.039 1 94.44 332 GLY B CA 1
ATOM 8320 C C . GLY B 1 332 ? -32.875 33.25 14.273 1 94.44 332 GLY B C 1
ATOM 8321 O O . GLY B 1 332 ? -33.406 34.219 13.758 1 94.44 332 GLY B O 1
ATOM 8322 N N . GLU B 1 333 ? -31.875 33.312 15.047 1 96.5 333 GLU B N 1
ATOM 8323 C CA . GLU B 1 333 ? -31.234 34.594 15.312 1 96.5 333 GLU B CA 1
ATOM 8324 C C . GLU B 1 333 ? -30.266 34.969 14.188 1 96.5 333 GLU B C 1
ATOM 8326 O O . GLU B 1 333 ? -29.531 34.125 13.688 1 96.5 333 GLU B O 1
ATOM 8331 N N . ARG B 1 334 ? -30.312 36.25 13.93 1 96.81 334 ARG B N 1
ATOM 8332 C CA . ARG B 1 334 ? -29.391 36.781 12.938 1 96.81 334 ARG B CA 1
ATOM 8333 C C . ARG B 1 334 ? -28.062 37.156 13.578 1 96.81 334 ARG B C 1
ATOM 8335 O O . ARG B 1 334 ? -28.031 37.906 14.57 1 96.81 334 ARG B O 1
ATOM 8342 N N . ILE B 1 335 ? -27.031 36.625 13.039 1 97.88 335 ILE B N 1
ATOM 8343 C CA . ILE B 1 335 ? -25.672 36.969 13.477 1 97.88 335 ILE B CA 1
ATOM 8344 C C . ILE B 1 335 ? -24.953 37.719 12.359 1 97.88 335 ILE B C 1
ATOM 8346 O O . ILE B 1 335 ? -24.75 37.188 11.273 1 97.88 335 ILE B O 1
ATOM 8350 N N . SER B 1 336 ? -24.562 38.906 12.633 1 97.12 336 SER B N 1
ATOM 8351 C CA . SER B 1 336 ? -23.953 39.75 11.617 1 97.12 336 SER B CA 1
ATOM 8352 C C . SER B 1 336 ? -22.562 39.25 11.242 1 97.12 336 SER B C 1
ATOM 8354 O O . SER B 1 336 ? -21.781 38.844 12.117 1 97.12 336 SER B O 1
ATOM 8356 N N . LEU B 1 337 ? -22.266 39.344 9.922 1 96.5 337 LEU B N 1
ATOM 8357 C CA . LEU B 1 337 ? -20.938 39 9.414 1 96.5 337 LEU B CA 1
ATOM 8358 C C . LEU B 1 337 ? -20.172 40.281 9.055 1 96.5 337 LEU B C 1
ATOM 8360 O O . LEU B 1 337 ? -18.953 40.25 8.898 1 96.5 337 LEU B O 1
ATOM 8364 N N . ASP B 1 338 ? -20.891 41.375 8.977 1 90.88 338 ASP B N 1
ATOM 8365 C CA . ASP B 1 338 ? -20.312 42.625 8.453 1 90.88 338 ASP B CA 1
ATOM 8366 C C . ASP B 1 338 ? -19.625 43.406 9.57 1 90.88 338 ASP B C 1
ATOM 8368 O O . ASP B 1 338 ? -19.953 44.594 9.781 1 90.88 338 ASP B O 1
ATOM 8372 N N . ASN B 1 339 ? -18.938 42.812 10.344 1 90.75 339 ASN B N 1
ATOM 8373 C CA . ASN B 1 339 ? -18.094 43.375 11.391 1 90.75 339 ASN B CA 1
ATOM 8374 C C . ASN B 1 339 ? -16.781 42.594 11.539 1 90.75 339 ASN B C 1
ATOM 8376 O O . ASN B 1 339 ? -16.641 41.5 10.984 1 90.75 339 ASN B O 1
ATOM 8380 N N . PRO B 1 340 ? -15.836 43.125 12.25 1 84.56 340 PRO B N 1
ATOM 8381 C CA . PRO B 1 340 ? -14.523 42.5 12.336 1 84.56 340 PRO B CA 1
ATOM 8382 C C . PRO B 1 340 ? -14.602 41.094 12.945 1 84.56 340 PRO B C 1
ATOM 8384 O O . PRO B 1 340 ? -13.75 40.25 12.656 1 84.56 340 PRO B O 1
ATOM 8387 N N . GLY B 1 341 ? -15.578 40.812 13.703 1 93.25 341 GLY B N 1
ATOM 8388 C CA . GLY B 1 341 ? -15.734 39.5 14.32 1 93.25 341 GLY B CA 1
ATOM 8389 C C . GLY B 1 341 ? -16.438 38.5 13.43 1 93.25 341 GLY B C 1
ATOM 8390 O O . GLY B 1 341 ? -16.453 37.281 13.727 1 93.25 341 GLY B O 1
ATOM 8391 N N . GLY B 1 342 ? -17 38.969 12.336 1 96.56 342 GLY B N 1
ATOM 8392 C CA . GLY B 1 342 ? -17.719 38.094 11.43 1 96.56 342 GLY B CA 1
ATOM 8393 C C . GLY B 1 342 ? -16.859 37 10.844 1 96.56 342 GLY B C 1
ATOM 8394 O O . GLY B 1 342 ? -17.359 35.875 10.586 1 96.56 342 GLY B O 1
ATOM 8395 N N . ILE B 1 343 ? -15.594 37.281 10.641 1 97.62 343 ILE B N 1
ATOM 8396 C CA . ILE B 1 343 ? -14.672 36.312 10.07 1 97.62 343 ILE B CA 1
ATOM 8397 C C . ILE B 1 343 ? -14.5 35.125 11.023 1 97.62 343 ILE B C 1
ATOM 8399 O O . ILE B 1 343 ? -14.297 34 10.594 1 97.62 343 ILE B O 1
ATOM 8403 N N . ASP B 1 344 ? -14.562 35.375 12.32 1 97.88 344 ASP B N 1
ATOM 8404 C CA . ASP B 1 344 ? -14.484 34.312 13.336 1 97.88 344 ASP B CA 1
ATOM 8405 C C . ASP B 1 344 ? -15.695 33.375 13.258 1 97.88 344 ASP B C 1
ATOM 8407 O O . ASP B 1 344 ? -15.547 32.156 13.359 1 97.88 344 ASP B O 1
ATOM 8411 N N . VAL B 1 345 ? -16.859 33.969 13.062 1 98.19 345 VAL B N 1
ATOM 8412 C CA . VAL B 1 345 ? -18.094 33.188 12.898 1 98.19 345 VAL B CA 1
ATOM 8413 C C . VAL B 1 345 ? -18 32.344 11.641 1 98.19 345 VAL B C 1
ATOM 8415 O O . VAL B 1 345 ? -18.328 31.141 11.68 1 98.19 345 VAL B O 1
ATOM 8418 N N . LEU B 1 346 ? -17.547 32.938 10.555 1 98.25 346 LEU B N 1
ATOM 8419 C CA . LEU B 1 346 ? -17.406 32.219 9.289 1 98.25 346 LEU B CA 1
ATOM 8420 C C . LEU B 1 346 ? -16.406 31.062 9.43 1 98.25 346 LEU B C 1
ATOM 8422 O O . LEU B 1 346 ? -16.609 29.984 8.867 1 98.25 346 LEU B O 1
ATOM 8426 N N . GLY B 1 347 ? -15.305 31.328 10.164 1 98.25 347 GLY B N 1
ATOM 8427 C CA . GLY B 1 347 ? -14.328 30.281 10.422 1 98.25 347 GLY B CA 1
ATOM 8428 C C . GLY B 1 347 ? -14.922 29.094 11.156 1 98.25 347 GLY B C 1
ATOM 8429 O O . GLY B 1 347 ? -14.609 27.938 10.836 1 98.25 347 GLY B O 1
ATOM 8430 N N . ASN B 1 348 ? -15.766 29.328 12.094 1 98.12 348 ASN B N 1
ATOM 8431 C CA . ASN B 1 348 ? -16.406 28.25 12.844 1 98.12 348 ASN B CA 1
ATOM 8432 C C . ASN B 1 348 ? -17.406 27.484 11.969 1 98.12 348 ASN B C 1
ATOM 8434 O O . ASN B 1 348 ? -17.609 26.281 12.172 1 98.12 348 ASN B O 1
ATOM 8438 N N . ILE B 1 349 ? -18 28.172 10.984 1 98.38 349 ILE B N 1
ATOM 8439 C CA . ILE B 1 349 ? -18.906 27.531 10.055 1 98.38 349 ILE B CA 1
ATOM 8440 C C . ILE B 1 349 ? -18.125 26.609 9.117 1 98.38 349 ILE B C 1
ATOM 8442 O O . ILE B 1 349 ? -18.453 25.438 8.961 1 98.38 349 ILE B O 1
ATOM 8446 N N . LEU B 1 350 ? -17.031 27.109 8.539 1 97.75 350 LEU B N 1
ATOM 8447 C CA . LEU B 1 350 ? -16.266 26.359 7.555 1 97.75 350 LEU B CA 1
ATOM 8448 C C . LEU B 1 350 ? -15.523 25.203 8.211 1 97.75 350 LEU B C 1
ATOM 8450 O O . LEU B 1 350 ? -15.453 24.109 7.648 1 97.75 350 LEU B O 1
ATOM 8454 N N . GLU B 1 351 ? -14.953 25.391 9.414 1 95.94 351 GLU B N 1
ATOM 8455 C CA . GLU B 1 351 ? -14.312 24.297 10.125 1 95.94 351 GLU B CA 1
ATOM 8456 C C . GLU B 1 351 ? -15.336 23.297 10.633 1 95.94 351 GLU B C 1
ATOM 8458 O O . GLU B 1 351 ? -15.008 22.125 10.867 1 95.94 351 GLU B O 1
ATOM 8463 N N . ASN B 1 352 ? -16.547 23.781 10.836 1 95.62 352 ASN B N 1
ATOM 8464 C CA . ASN B 1 352 ? -17.672 23.094 11.445 1 95.62 352 ASN B CA 1
ATOM 8465 C C . ASN B 1 352 ? -17.359 22.656 12.875 1 95.62 352 ASN B C 1
ATOM 8467 O O . ASN B 1 352 ? -17.484 21.484 13.227 1 95.62 352 ASN B O 1
ATOM 8471 N N . SER B 1 353 ? -16.844 23.531 13.703 1 95 353 SER B N 1
ATOM 8472 C CA . SER B 1 353 ? -16.719 23.297 15.133 1 95 353 SER B CA 1
ATOM 8473 C C . SER B 1 353 ? -18.062 23.328 15.828 1 95 353 SER B C 1
ATOM 8475 O O . SER B 1 353 ? -19.078 23.688 15.227 1 95 353 SER B O 1
ATOM 8477 N N . ILE B 1 354 ? -18.094 23 17.094 1 95.69 354 ILE B N 1
ATOM 8478 C CA . ILE B 1 354 ? -19.359 22.984 17.828 1 95.69 354 ILE B CA 1
ATOM 8479 C C . ILE B 1 354 ? -19.875 24.406 17.984 1 95.69 354 ILE B C 1
ATOM 8481 O O . ILE B 1 354 ? -21.031 24.609 18.406 1 95.69 354 ILE B O 1
ATOM 8485 N N . LEU B 1 355 ? -19.094 25.406 17.562 1 96.69 355 LEU B N 1
ATOM 8486 C CA . LEU B 1 355 ? -19.469 26.812 17.703 1 96.69 355 LEU B CA 1
ATOM 8487 C C . LEU B 1 355 ? -20.188 27.312 16.469 1 96.69 355 LEU B C 1
ATOM 8489 O O . LEU B 1 355 ? -20.672 28.438 16.438 1 96.69 355 LEU B O 1
ATOM 8493 N N . SER B 1 356 ? -20.25 26.5 15.398 1 97.25 356 SER B N 1
ATOM 8494 C CA . SER B 1 356 ? -21.031 26.891 14.227 1 97.25 356 SER B CA 1
ATOM 8495 C C . SER B 1 356 ? -22.469 27.219 14.609 1 97.25 356 SER B C 1
ATOM 8497 O O . SER B 1 356 ? -23.125 26.453 15.312 1 97.25 356 SER B O 1
ATOM 8499 N N . PRO B 1 357 ? -22.953 28.344 14.109 1 97 357 PRO B N 1
ATOM 8500 C CA . PRO B 1 357 ? -24.281 28.781 14.516 1 97 357 PRO B CA 1
ATOM 8501 C C . PRO B 1 357 ? -25.391 27.828 14.047 1 97 357 PRO B C 1
ATOM 8503 O O . PRO B 1 357 ? -26.453 27.766 14.672 1 97 357 PRO B O 1
ATOM 8506 N N . ASN B 1 358 ? -25.203 27.203 12.938 1 97.44 358 ASN B N 1
ATOM 8507 C CA . ASN B 1 358 ? -26.234 26.344 12.352 1 97.44 358 ASN B CA 1
ATOM 8508 C C . ASN B 1 358 ? -25.625 25.297 11.43 1 97.44 358 ASN B C 1
ATOM 8510 O O . ASN B 1 358 ? -25.766 25.375 10.211 1 97.44 358 ASN B O 1
ATOM 8514 N N . SER B 1 359 ? -25.094 24.266 12.008 1 95.62 359 SER B N 1
ATOM 8515 C CA . SER B 1 359 ? -24.375 23.234 11.266 1 95.62 359 SER B CA 1
ATOM 8516 C C . SER B 1 359 ? -25.312 22.469 10.328 1 95.62 359 SER B C 1
ATOM 8518 O O . SER B 1 359 ? -24.891 22 9.273 1 95.62 359 SER B O 1
ATOM 8520 N N . ASP B 1 360 ? -26.562 22.359 10.688 1 95.44 360 ASP B N 1
ATOM 8521 C CA . ASP B 1 360 ? -27.516 21.625 9.859 1 95.44 360 ASP B CA 1
ATOM 8522 C C . ASP B 1 360 ? -27.797 22.375 8.555 1 95.44 360 ASP B C 1
ATOM 8524 O O . ASP B 1 360 ? -28 21.75 7.512 1 95.44 360 ASP B O 1
ATOM 8528 N N . PHE B 1 361 ? -27.797 23.672 8.664 1 97.19 361 PHE B N 1
ATOM 8529 C CA . PHE B 1 361 ? -28.109 24.5 7.508 1 97.19 361 PHE B CA 1
ATOM 8530 C C . PHE B 1 361 ? -26.875 24.734 6.656 1 97.19 361 PHE B C 1
ATOM 8532 O O . PHE B 1 361 ? -26.906 24.562 5.434 1 97.19 361 PHE B O 1
ATOM 8539 N N . TYR B 1 362 ? -25.781 25.156 7.234 1 97.94 362 TYR B N 1
ATOM 8540 C CA . TYR B 1 362 ? -24.562 25.516 6.504 1 97.94 362 TYR B CA 1
ATOM 8541 C C . TYR B 1 362 ? -23.719 24.297 6.199 1 97.94 362 TYR B C 1
ATOM 8543 O O . TYR B 1 362 ? -22.844 24.344 5.32 1 97.94 362 TYR B O 1
ATOM 8551 N N . GLY B 1 363 ? -23.906 23.219 6.969 1 96.81 363 GLY B N 1
ATOM 8552 C CA . GLY B 1 363 ? -23.281 21.938 6.672 1 96.81 363 GLY B CA 1
ATOM 8553 C C . GLY B 1 363 ? -21.844 21.859 7.141 1 96.81 363 GLY B C 1
ATOM 8554 O O . GLY B 1 363 ? -21.422 22.656 7.984 1 96.81 363 GLY B O 1
ATOM 8555 N N . ASP B 1 364 ? -21.109 20.812 6.699 1 97.56 364 ASP B N 1
ATOM 8556 C CA . ASP B 1 364 ? -19.734 20.469 7.016 1 97.56 364 ASP B CA 1
ATOM 8557 C C . ASP B 1 364 ? -18.859 20.453 5.762 1 97.56 364 ASP B C 1
ATOM 8559 O O . ASP B 1 364 ? -18.125 19.5 5.512 1 97.56 364 ASP B O 1
ATOM 8563 N N . VAL B 1 365 ? -18.953 21.516 5 1 97.94 365 VAL B N 1
ATOM 8564 C CA . VAL B 1 365 ? -18.484 21.516 3.617 1 97.94 365 VAL B CA 1
ATOM 8565 C C . VAL B 1 365 ? -16.969 21.312 3.584 1 97.94 365 VAL B C 1
ATOM 8567 O O . VAL B 1 365 ? -16.453 20.578 2.748 1 97.94 365 VAL B O 1
ATOM 8570 N N . HIS B 1 366 ? -16.219 22.031 4.422 1 98.38 366 HIS B N 1
ATOM 8571 C CA . HIS B 1 366 ? -14.766 21.891 4.441 1 98.38 366 HIS B CA 1
ATOM 8572 C C . HIS B 1 366 ? -14.352 20.453 4.695 1 98.38 366 HIS B C 1
ATOM 8574 O O . HIS B 1 366 ? -13.555 19.891 3.943 1 98.38 366 HIS B O 1
ATOM 8580 N N . ASN B 1 367 ? -14.867 19.812 5.734 1 98.5 367 ASN B N 1
ATOM 8581 C CA . ASN B 1 367 ? -14.523 18.438 6.113 1 98.5 367 ASN B CA 1
ATOM 8582 C C . ASN B 1 367 ? -15.023 17.438 5.086 1 98.5 367 ASN B C 1
ATOM 8584 O O . ASN B 1 367 ? -14.336 16.453 4.785 1 98.5 367 ASN B O 1
ATOM 8588 N N . ASN B 1 368 ? -16.219 17.688 4.59 1 98.62 368 ASN B N 1
ATOM 8589 C CA . ASN B 1 368 ? -16.781 16.797 3.584 1 98.62 368 ASN B CA 1
ATOM 8590 C C . ASN B 1 368 ? -15.953 16.812 2.299 1 98.62 368 ASN B C 1
ATOM 8592 O O . ASN B 1 368 ? -15.836 15.797 1.614 1 98.62 368 ASN B O 1
ATOM 8596 N N . GLY B 1 369 ? -15.391 18 1.941 1 98.75 369 GLY B N 1
ATOM 8597 C CA . GLY B 1 369 ? -14.461 18.047 0.828 1 98.75 369 GLY B CA 1
ATOM 8598 C C . GLY B 1 369 ? -13.258 17.141 1.026 1 98.75 369 GLY B C 1
ATOM 8599 O O . GLY B 1 369 ? -12.852 16.422 0.107 1 98.75 369 GLY B O 1
ATOM 8600 N N . HIS B 1 370 ? -12.703 17.125 2.23 1 98.75 370 HIS B N 1
ATOM 8601 C CA . HIS B 1 370 ? -11.602 16.234 2.572 1 98.75 370 HIS B CA 1
ATOM 8602 C C . HIS B 1 370 ? -12.016 14.773 2.422 1 98.75 370 HIS B C 1
ATOM 8604 O O . HIS B 1 370 ? -11.273 13.969 1.854 1 98.75 370 HIS B O 1
ATOM 8610 N N . ILE B 1 371 ? -13.164 14.477 2.891 1 98.69 371 ILE B N 1
ATOM 8611 C CA . ILE B 1 371 ? -13.641 13.094 2.889 1 98.69 371 ILE B CA 1
ATOM 8612 C C . ILE B 1 371 ? -13.883 12.641 1.452 1 98.69 371 ILE B C 1
ATOM 8614 O O . ILE B 1 371 ? -13.469 11.547 1.065 1 98.69 371 ILE B O 1
ATOM 8618 N N . MET B 1 372 ? -14.531 13.477 0.652 1 98.69 372 MET B N 1
ATOM 8619 C CA . MET B 1 372 ? -14.797 13.109 -0.735 1 98.69 372 MET B CA 1
ATOM 8620 C C . MET B 1 372 ? -13.492 12.883 -1.496 1 98.69 372 MET B C 1
ATOM 8622 O O . MET B 1 372 ? -13.359 11.906 -2.234 1 98.69 372 MET B O 1
ATOM 8626 N N . LEU B 1 373 ? -12.57 13.75 -1.299 1 98.69 373 LEU B N 1
ATOM 8627 C CA . LEU B 1 373 ? -11.273 13.641 -1.955 1 98.69 373 LEU B CA 1
ATOM 8628 C C . LEU B 1 373 ? -10.531 12.398 -1.475 1 98.69 373 LEU B C 1
ATOM 8630 O O . LEU B 1 373 ? -9.852 11.734 -2.26 1 98.69 373 LEU B O 1
ATOM 8634 N N . SER B 1 374 ? -10.695 12.086 -0.211 1 98.56 374 SER B N 1
ATOM 8635 C CA . SER B 1 374 ? -9.945 10.969 0.365 1 98.56 374 SER B CA 1
ATOM 8636 C C . SER B 1 374 ? -10.516 9.625 -0.089 1 98.56 374 SER B C 1
ATOM 8638 O O . SER B 1 374 ? -9.82 8.609 -0.067 1 98.56 374 SER B O 1
ATOM 8640 N N . TYR B 1 375 ? -11.805 9.586 -0.524 1 98.31 375 TYR B N 1
ATOM 8641 C CA . TYR B 1 375 ? -12.438 8.344 -0.947 1 98.31 375 TYR B CA 1
ATOM 8642 C C . TYR B 1 375 ? -12.633 8.32 -2.459 1 98.31 375 TYR B C 1
ATOM 8644 O O . TYR B 1 375 ? -13.344 7.457 -2.984 1 98.31 375 TYR B O 1
ATOM 8652 N N . ILE B 1 376 ? -11.961 9.188 -3.16 1 98.06 376 ILE B N 1
ATOM 8653 C CA . ILE B 1 376 ? -12.18 9.352 -4.594 1 98.06 376 ILE B CA 1
ATOM 8654 C C . ILE B 1 376 ? -11.945 8.023 -5.305 1 98.06 376 ILE B C 1
ATOM 8656 O O . ILE B 1 376 ? -12.586 7.73 -6.316 1 98.06 376 ILE B O 1
ATOM 8660 N N . HIS B 1 377 ? -11.086 7.16 -4.832 1 96.5 377 HIS B N 1
ATOM 8661 C CA . HIS B 1 377 ? -10.719 5.887 -5.441 1 96.5 377 HIS B CA 1
ATOM 8662 C C . HIS B 1 377 ? -11.758 4.809 -5.133 1 96.5 377 HIS B C 1
ATOM 8664 O O . HIS B 1 377 ? -11.789 3.771 -5.801 1 96.5 377 HIS B O 1
ATOM 8670 N N . ASP B 1 378 ? -12.586 5.012 -4.094 1 97 378 ASP B N 1
ATOM 8671 C CA . ASP B 1 378 ? -13.555 4.008 -3.652 1 97 378 ASP B CA 1
ATOM 8672 C C . ASP B 1 378 ? -14.727 4.66 -2.932 1 97 378 ASP B C 1
ATOM 8674 O O . ASP B 1 378 ? -14.961 4.402 -1.747 1 97 378 ASP B O 1
ATOM 8678 N N . PRO B 1 379 ? -15.492 5.387 -3.633 1 97.5 379 PRO B N 1
ATOM 8679 C CA . PRO B 1 379 ? -16.531 6.227 -3.016 1 97.5 379 PRO B CA 1
ATOM 8680 C C . PRO B 1 379 ? -17.672 5.41 -2.43 1 97.5 379 PRO B C 1
ATOM 8682 O O . PRO B 1 379 ? -18.406 5.902 -1.563 1 97.5 379 PRO B O 1
ATOM 8685 N N . ASP B 1 380 ? -17.891 4.215 -2.857 1 96.88 380 ASP B N 1
ATOM 8686 C CA . ASP B 1 380 ? -19.031 3.461 -2.344 1 96.88 380 ASP B CA 1
ATOM 8687 C C . ASP B 1 380 ? -18.578 2.289 -1.481 1 96.88 380 ASP B C 1
ATOM 8689 O O . ASP B 1 380 ? -19.391 1.473 -1.045 1 96.88 380 ASP B O 1
ATOM 8693 N N . GLY B 1 381 ? -17.266 2.135 -1.276 1 96.25 381 GLY B N 1
ATOM 8694 C CA . GLY B 1 381 ? -16.719 1.144 -0.362 1 96.25 381 GLY B CA 1
ATOM 8695 C C . GLY B 1 381 ? -16.656 -0.25 -0.96 1 96.25 381 GLY B C 1
ATOM 8696 O O . GLY B 1 381 ? -16.422 -1.226 -0.249 1 96.25 381 GLY B O 1
ATOM 8697 N N . THR B 1 382 ? -16.812 -0.395 -2.242 1 96.69 382 THR B N 1
ATOM 8698 C CA . THR B 1 382 ? -16.844 -1.688 -2.918 1 96.69 382 THR B CA 1
ATOM 8699 C C . THR B 1 382 ? -15.516 -2.412 -2.758 1 96.69 382 THR B C 1
ATOM 8701 O O . THR B 1 382 ? -15.484 -3.631 -2.584 1 96.69 382 THR B O 1
ATOM 8704 N N . TYR B 1 383 ? -14.5 -1.763 -2.779 1 96.06 383 TYR B N 1
ATOM 8705 C CA . TYR B 1 383 ? -13.18 -2.379 -2.844 1 96.06 383 TYR B CA 1
ATOM 8706 C C . TYR B 1 383 ? -12.508 -2.379 -1.475 1 96.06 383 TYR B C 1
ATOM 8708 O O . TYR B 1 383 ? -11.32 -2.689 -1.357 1 96.06 383 TYR B O 1
ATOM 8716 N N . LEU B 1 384 ? -13.18 -1.978 -0.418 1 95.31 384 LEU B N 1
ATOM 8717 C CA . LEU B 1 384 ? -12.758 -2.062 0.975 1 95.31 384 LEU B CA 1
ATOM 8718 C C . LEU B 1 384 ? -11.484 -1.262 1.207 1 95.31 384 LEU B C 1
ATOM 8720 O O . LEU B 1 384 ? -10.633 -1.657 2.008 1 95.31 384 LEU B O 1
ATOM 8724 N N . GLU B 1 385 ? -11.305 -0.224 0.405 1 95.19 385 GLU B N 1
ATOM 8725 C CA . GLU B 1 385 ? -10.172 0.676 0.601 1 95.19 385 GLU B CA 1
ATOM 8726 C C . GLU B 1 385 ? -10.453 1.688 1.708 1 95.19 385 GLU B C 1
ATOM 8728 O O . GLU B 1 385 ? -11.594 2.123 1.881 1 95.19 385 GLU B O 1
ATOM 8733 N N . SER B 1 386 ? -9.406 1.994 2.445 1 94.88 386 SER B N 1
ATOM 8734 C CA . SER B 1 386 ? -9.508 3.09 3.402 1 94.88 386 SER B CA 1
ATOM 8735 C C . SER B 1 386 ? -9.328 4.441 2.719 1 94.88 386 SER B C 1
ATOM 8737 O O . SER B 1 386 ? -9.078 4.504 1.512 1 94.88 386 SER B O 1
ATOM 8739 N N . PHE B 1 387 ? -9.578 5.508 3.496 1 97.5 387 PHE B N 1
ATOM 8740 C CA . PHE B 1 387 ? -9.438 6.84 2.92 1 97.5 387 PHE B CA 1
ATOM 8741 C C . PHE B 1 387 ? -7.98 7.152 2.615 1 97.5 387 PHE B C 1
ATOM 8743 O O . PHE B 1 387 ? -7.078 6.598 3.246 1 97.5 387 PHE B O 1
ATOM 8750 N N . GLY B 1 388 ? -7.727 7.988 1.584 1 97.62 388 GLY B N 1
ATOM 8751 C CA . GLY B 1 388 ? -6.391 8.453 1.242 1 97.62 388 GLY B CA 1
ATOM 8752 C C . GLY B 1 388 ? -5.879 9.531 2.172 1 97.62 388 GLY B C 1
ATOM 8753 O O . GLY B 1 388 ? -6.516 9.844 3.184 1 97.62 388 GLY B O 1
ATOM 8754 N N . VAL B 1 389 ? -4.785 10.156 1.803 1 98.25 389 VAL B N 1
ATOM 8755 C CA . VAL B 1 389 ? -4.043 11.039 2.695 1 98.25 389 VAL B CA 1
ATOM 8756 C C . VAL B 1 389 ? -4.883 12.273 3.012 1 98.25 389 VAL B C 1
ATOM 8758 O O . VAL B 1 389 ? -4.746 12.867 4.086 1 98.25 389 VAL B O 1
ATOM 8761 N N . MET B 1 390 ? -5.805 12.633 2.143 1 98.62 390 MET B N 1
ATOM 8762 C CA . MET B 1 390 ? -6.656 13.797 2.369 1 98.62 390 MET B CA 1
ATOM 8763 C C . MET B 1 390 ? -7.598 13.555 3.547 1 98.62 390 MET B C 1
ATOM 8765 O O . MET B 1 390 ? -8.203 14.5 4.062 1 98.62 390 MET B O 1
ATOM 8769 N N . GLY B 1 391 ? -7.684 12.328 4.016 1 98.25 391 GLY B N 1
ATOM 8770 C CA . GLY B 1 391 ? -8.633 11.984 5.062 1 98.25 391 GLY B CA 1
ATOM 8771 C C . GLY B 1 391 ? -8.039 12.062 6.457 1 98.25 391 GLY B C 1
ATOM 8772 O O . GLY B 1 391 ? -8.711 11.758 7.441 1 98.25 391 GLY B O 1
ATOM 8773 N N . ASP B 1 392 ? -6.793 12.5 6.602 1 97.69 392 ASP B N 1
ATOM 8774 C CA . ASP B 1 392 ? -6.094 12.57 7.879 1 97.69 392 ASP B CA 1
ATOM 8775 C C . ASP B 1 392 ? -5.328 13.883 8.016 1 97.69 392 ASP B C 1
ATOM 8777 O O . ASP B 1 392 ? -4.57 14.266 7.125 1 97.69 392 ASP B O 1
ATOM 8781 N N . VAL B 1 393 ? -5.48 14.539 9.164 1 96.94 393 VAL B N 1
ATOM 8782 C CA . VAL B 1 393 ? -4.891 15.852 9.375 1 96.94 393 VAL B CA 1
ATOM 8783 C C . VAL B 1 393 ? -3.367 15.742 9.414 1 96.94 393 VAL B C 1
ATOM 8785 O O . VAL B 1 393 ? -2.658 16.703 9.133 1 96.94 393 VAL B O 1
ATOM 8788 N N . THR B 1 394 ? -2.826 14.531 9.703 1 96.31 394 THR B N 1
ATOM 8789 C CA . THR B 1 394 ? -1.383 14.344 9.789 1 96.31 394 THR B CA 1
ATOM 8790 C C . THR B 1 394 ? -0.773 14.172 8.406 1 96.31 394 THR B C 1
ATOM 8792 O O . THR B 1 394 ? 0.438 14.312 8.234 1 96.31 394 THR B O 1
ATOM 8795 N N . THR B 1 395 ? -1.633 13.852 7.395 1 97.69 395 THR B N 1
ATOM 8796 C CA . THR B 1 395 ? -1.069 13.484 6.102 1 97.69 395 THR B CA 1
ATOM 8797 C C . THR B 1 395 ? -1.653 14.344 4.988 1 97.69 395 THR B C 1
ATOM 8799 O O . THR B 1 395 ? -1.126 14.375 3.873 1 97.69 395 THR B O 1
ATOM 8802 N N . ALA B 1 396 ? -2.645 15.141 5.207 1 98.25 396 ALA B N 1
ATOM 8803 C CA . ALA B 1 396 ? -3.418 15.812 4.164 1 98.25 396 ALA B CA 1
ATOM 8804 C C . ALA B 1 396 ? -2.566 16.828 3.418 1 98.25 396 ALA B C 1
ATOM 8806 O O . ALA B 1 396 ? -2.713 17 2.205 1 98.25 396 ALA B O 1
ATOM 8807 N N . MET B 1 397 ? -1.655 17.484 4.074 1 97.88 397 MET B N 1
ATOM 8808 C CA . MET B 1 397 ? -0.9 18.578 3.479 1 97.88 397 MET B CA 1
ATOM 8809 C C . MET B 1 397 ? 0.09 18.062 2.441 1 97.88 397 MET B C 1
ATOM 8811 O O . MET B 1 397 ? 0.617 18.828 1.638 1 97.88 397 MET B O 1
ATOM 8815 N N . ARG B 1 398 ? 0.333 16.75 2.426 1 97.31 398 ARG B N 1
ATOM 8816 C CA . ARG B 1 398 ? 1.291 16.188 1.484 1 97.31 398 ARG B CA 1
ATOM 8817 C C . ARG B 1 398 ? 0.719 16.156 0.071 1 97.31 398 ARG B C 1
ATOM 8819 O O . ARG B 1 398 ? 1.466 16.062 -0.905 1 97.31 398 ARG B O 1
ATOM 8826 N N . ASP B 1 399 ? -0.578 16.188 -0.052 1 98.38 399 ASP B N 1
ATOM 8827 C CA . ASP B 1 399 ? -1.264 16.047 -1.334 1 98.38 399 ASP B CA 1
ATOM 8828 C C . ASP B 1 399 ? -1.398 17.406 -2.029 1 98.38 399 ASP B C 1
ATOM 8830 O O . ASP B 1 399 ? -1.926 18.359 -1.45 1 98.38 399 ASP B O 1
ATOM 8834 N N . PRO B 1 400 ? -1.083 17.5 -3.34 1 97.94 400 PRO B N 1
ATOM 8835 C CA . PRO B 1 400 ? -1.243 18.766 -4.059 1 97.94 400 PRO B CA 1
ATOM 8836 C C . PRO B 1 400 ? -2.689 19.25 -4.07 1 97.94 400 PRO B C 1
ATOM 8838 O O . PRO B 1 400 ? -2.934 20.469 -4.035 1 97.94 400 PRO B O 1
ATOM 8841 N N . ILE B 1 401 ? -3.654 18.406 -4.023 1 98.62 401 ILE B N 1
ATOM 8842 C CA . ILE B 1 401 ? -5.055 18.812 -4.125 1 98.62 401 ILE B CA 1
ATOM 8843 C C . ILE B 1 401 ? -5.48 19.516 -2.844 1 98.62 401 ILE B C 1
ATOM 8845 O O . ILE B 1 401 ? -6.445 20.281 -2.844 1 98.62 401 ILE B O 1
ATOM 8849 N N . PHE B 1 402 ? -4.77 19.25 -1.769 1 98.62 402 PHE B N 1
ATOM 8850 C CA . PHE B 1 402 ? -5.023 19.938 -0.512 1 98.62 402 PHE B CA 1
ATOM 8851 C C . PHE B 1 402 ? -4.988 21.453 -0.71 1 98.62 402 PHE B C 1
ATOM 8853 O O . PHE B 1 402 ? -5.867 22.172 -0.22 1 98.62 402 PHE B O 1
ATOM 8860 N N . TYR B 1 403 ? -4.066 21.906 -1.408 1 98.62 403 TYR B N 1
ATOM 8861 C CA . TYR B 1 403 ? -3.834 23.344 -1.562 1 98.62 403 TYR B CA 1
ATOM 8862 C C . TYR B 1 403 ? -4.844 23.953 -2.525 1 98.62 403 TYR B C 1
ATOM 8864 O O . TYR B 1 403 ? -5.23 25.125 -2.369 1 98.62 403 TYR B O 1
ATOM 8872 N N . ARG B 1 404 ? -5.309 23.219 -3.494 1 98.5 404 ARG B N 1
ATOM 8873 C CA . ARG B 1 404 ? -6.371 23.719 -4.367 1 98.5 404 ARG B CA 1
ATOM 8874 C C . ARG B 1 404 ? -7.691 23.812 -3.613 1 98.5 404 ARG B C 1
ATOM 8876 O O . ARG B 1 404 ? -8.453 24.766 -3.809 1 98.5 404 ARG B O 1
ATOM 8883 N N . TRP B 1 405 ? -7.922 22.781 -2.797 1 98.69 405 TRP B N 1
ATOM 8884 C CA . TRP B 1 405 ? -9.133 22.797 -1.982 1 98.69 405 TRP B CA 1
ATOM 8885 C C . TRP B 1 405 ? -9.125 23.953 -1 1 98.69 405 TRP B C 1
ATOM 8887 O O . TRP B 1 405 ? -10.125 24.672 -0.859 1 98.69 405 TRP B O 1
ATOM 8897 N N . HIS B 1 406 ? -8.023 24.234 -0.369 1 98.56 406 HIS B N 1
ATOM 8898 C CA . HIS B 1 406 ? -7.941 25.297 0.63 1 98.56 406 HIS B CA 1
ATOM 8899 C C . HIS B 1 406 ? -7.832 26.672 -0.029 1 98.56 406 HIS B C 1
ATOM 8901 O O . HIS B 1 406 ? -8.141 27.688 0.595 1 98.56 406 HIS B O 1
ATOM 8907 N N . LEU B 1 407 ? -7.371 26.688 -1.26 1 98.56 407 LEU B N 1
ATOM 8908 C CA . LEU B 1 407 ? -7.484 27.938 -2.01 1 98.56 407 LEU B CA 1
ATOM 8909 C C . LEU B 1 407 ? -8.945 28.328 -2.193 1 98.56 407 LEU B C 1
ATOM 8911 O O . LEU B 1 407 ? -9.297 29.5 -2.051 1 98.56 407 LEU B O 1
ATOM 8915 N N . TYR B 1 408 ? -9.781 27.406 -2.498 1 98.44 408 TYR B N 1
ATOM 8916 C CA . TYR B 1 408 ? -11.211 27.672 -2.625 1 98.44 408 TYR B CA 1
ATOM 8917 C C . TYR B 1 408 ? -11.789 28.156 -1.304 1 98.44 408 TYR B C 1
ATOM 8919 O O . TYR B 1 408 ? -12.562 29.125 -1.274 1 98.44 408 TYR B O 1
ATOM 8927 N N . MET B 1 409 ? -11.453 27.5 -0.206 1 98.25 409 MET B N 1
ATOM 8928 C CA . MET B 1 409 ? -11.898 27.953 1.109 1 98.25 409 MET B CA 1
ATOM 8929 C C . MET B 1 409 ? -11.445 29.391 1.378 1 98.25 409 MET B C 1
ATOM 8931 O O . MET B 1 409 ? -12.227 30.203 1.873 1 98.25 409 MET B O 1
ATOM 8935 N N . ASP B 1 410 ? -10.195 29.594 1.059 1 97.81 410 ASP B N 1
ATOM 8936 C CA . ASP B 1 410 ? -9.656 30.938 1.261 1 97.81 410 ASP B CA 1
ATOM 8937 C C . ASP B 1 410 ? -10.445 31.969 0.457 1 97.81 410 ASP B C 1
ATOM 8939 O O . ASP B 1 410 ? -10.672 33.094 0.927 1 97.81 410 ASP B O 1
ATOM 8943 N N . GLN B 1 411 ? -10.82 31.594 -0.72 1 97.69 411 GLN B N 1
ATOM 8944 C CA . GLN B 1 411 ? -11.578 32.5 -1.572 1 97.69 411 GLN B CA 1
ATOM 8945 C C . GLN B 1 411 ? -12.945 32.812 -0.963 1 97.69 411 GLN B C 1
ATOM 8947 O O . GLN B 1 411 ? -13.453 33.938 -1.109 1 97.69 411 GLN B O 1
ATOM 8952 N N . ILE B 1 412 ? -13.484 31.906 -0.285 1 98 412 ILE B N 1
ATOM 8953 C CA . ILE B 1 412 ? -14.75 32.125 0.41 1 98 412 ILE B CA 1
ATOM 8954 C C . ILE B 1 412 ? -14.539 33.156 1.531 1 98 412 ILE B C 1
ATOM 8956 O O . ILE B 1 412 ? -15.32 34.094 1.685 1 98 412 ILE B O 1
ATOM 8960 N N . PHE B 1 413 ? -13.484 33 2.295 1 97.62 413 PHE B N 1
ATOM 8961 C CA . PHE B 1 413 ? -13.156 33.969 3.348 1 97.62 413 PHE B CA 1
ATOM 8962 C C . PHE B 1 413 ? -12.883 35.344 2.762 1 97.62 413 PHE B C 1
ATOM 8964 O O . PHE B 1 413 ? -13.297 36.344 3.328 1 97.62 413 PHE B O 1
ATOM 8971 N N . ARG B 1 414 ? -12.203 35.344 1.66 1 96 414 ARG B N 1
ATOM 8972 C CA . ARG B 1 414 ? -11.859 36.625 1.031 1 96 414 ARG B CA 1
ATOM 8973 C C . ARG B 1 414 ? -13.102 37.344 0.502 1 96 414 ARG B C 1
ATOM 8975 O O . ARG B 1 414 ? -13.164 38.562 0.475 1 96 414 ARG B O 1
ATOM 8982 N N . ARG B 1 415 ? -14.078 36.562 0.084 1 96.38 415 ARG B N 1
ATOM 8983 C CA . ARG B 1 415 ? -15.352 37.156 -0.312 1 96.38 415 ARG B CA 1
ATOM 8984 C C . ARG B 1 415 ? -15.945 37.969 0.828 1 96.38 415 ARG B C 1
ATOM 8986 O O . ARG B 1 415 ? -16.484 39.062 0.603 1 96.38 415 ARG B O 1
ATOM 8993 N N . HIS B 1 416 ? -15.852 37.5 1.995 1 96.94 416 HIS B N 1
ATOM 8994 C CA . HIS B 1 416 ? -16.281 38.219 3.182 1 96.94 416 HIS B CA 1
ATOM 8995 C C . HIS B 1 416 ? -15.422 39.469 3.4 1 96.94 416 HIS B C 1
ATOM 8997 O O . HIS B 1 416 ? -15.953 40.562 3.604 1 96.94 416 HIS B O 1
ATOM 9003 N N . LYS B 1 417 ? -14.094 39.344 3.35 1 95.75 417 LYS B N 1
ATOM 9004 C CA . LYS B 1 417 ? -13.172 40.438 3.602 1 95.75 417 LYS B CA 1
ATOM 9005 C C . LYS B 1 417 ? -13.352 41.531 2.572 1 95.75 417 LYS B C 1
ATOM 9007 O O . LYS B 1 417 ? -13.18 42.719 2.891 1 95.75 417 LYS B O 1
ATOM 9012 N N . ASN B 1 418 ? -13.711 41.156 1.408 1 93.62 418 ASN B N 1
ATOM 9013 C CA . ASN B 1 418 ? -13.852 42.125 0.311 1 93.62 418 ASN B CA 1
ATOM 9014 C C . ASN B 1 418 ? -15.086 43 0.493 1 93.62 418 ASN B C 1
ATOM 9016 O O . ASN B 1 418 ? -15.234 44 -0.204 1 93.62 418 ASN B O 1
ATOM 9020 N N . ARG B 1 419 ? -15.852 42.719 1.446 1 93.12 419 ARG B N 1
ATOM 9021 C CA . ARG B 1 419 ? -17.031 43.531 1.729 1 93.12 419 ARG B CA 1
ATOM 9022 C C . ARG B 1 419 ? -16.656 44.75 2.566 1 93.12 419 ARG B C 1
ATOM 9024 O O . ARG B 1 419 ? -17.422 45.719 2.654 1 93.12 419 ARG B O 1
ATOM 9031 N N . PHE B 1 420 ? -15.539 44.75 3.143 1 94.44 420 PHE B N 1
ATOM 9032 C CA . PHE B 1 420 ? -15.109 45.875 4 1 94.44 420 PHE B CA 1
ATOM 9033 C C . PHE B 1 420 ? -14.484 46.969 3.18 1 94.44 420 PHE B C 1
ATOM 9035 O O . PHE B 1 420 ? -13.891 46.719 2.125 1 94.44 420 PHE B O 1
ATOM 9042 N N . SER B 1 421 ? -14.617 48.156 3.738 1 94.19 421 SER B N 1
ATOM 9043 C CA . SER B 1 421 ? -13.93 49.312 3.131 1 94.19 421 SER B CA 1
ATOM 9044 C C . SER B 1 421 ? -12.422 49.219 3.365 1 94.19 421 SER B C 1
ATOM 9046 O O . SER B 1 421 ? -11.969 48.562 4.289 1 94.19 421 SER B O 1
ATOM 9048 N N . CYS B 1 422 ? -11.688 49.875 2.518 1 95.94 422 CYS B N 1
ATOM 9049 C CA . CYS B 1 422 ? -10.25 50 2.715 1 95.94 422 CYS B CA 1
ATOM 9050 C C . CYS B 1 422 ? -9.938 50.656 4.055 1 95.94 422 CYS B C 1
ATOM 9052 O O . CYS B 1 422 ? -10.766 51.406 4.594 1 95.94 422 CYS B O 1
ATOM 9054 N N . TYR B 1 423 ? -8.82 50.312 4.551 1 96.12 423 TYR B N 1
ATOM 9055 C CA . TYR B 1 423 ? -8.391 51.031 5.75 1 96.12 423 TYR B CA 1
ATOM 9056 C C . TYR B 1 423 ? -8.219 52.5 5.477 1 96.12 423 TYR B C 1
ATOM 9058 O O . TYR B 1 423 ? -7.734 52.906 4.41 1 96.12 423 TYR B O 1
ATOM 9066 N N . THR B 1 424 ? -8.617 53.344 6.488 1 95.5 424 THR B N 1
ATOM 9067 C CA . THR B 1 424 ? -8.453 54.781 6.379 1 95.5 424 THR B CA 1
ATOM 9068 C C . THR B 1 424 ? -7.059 55.219 6.828 1 95.5 424 THR B C 1
ATOM 9070 O O . THR B 1 424 ? -6.316 54.406 7.398 1 95.5 424 THR B O 1
ATOM 9073 N N . TYR B 1 425 ? -6.734 56.469 6.566 1 95.56 425 TYR B N 1
ATOM 9074 C CA . TYR B 1 425 ? -5.414 57 6.895 1 95.56 425 TYR B CA 1
ATOM 9075 C C . TYR B 1 425 ? -5.133 56.844 8.391 1 95.56 425 TYR B C 1
ATOM 9077 O O . TYR B 1 425 ? -4.078 56.344 8.781 1 95.56 425 TYR B O 1
ATOM 9085 N N . PRO B 1 426 ? -6.078 57.156 9.266 1 95.38 426 PRO B N 1
ATOM 9086 C CA . PRO B 1 426 ? -5.777 57.062 10.695 1 95.38 426 PRO B CA 1
ATOM 9087 C C . PRO B 1 426 ? -5.609 55.625 11.172 1 95.38 426 PRO B C 1
ATOM 9089 O O . PRO B 1 426 ? -4.945 55.375 12.188 1 95.38 426 PRO B O 1
ATOM 9092 N N . GLU B 1 427 ? -6.199 54.719 10.453 1 96.12 427 GLU B N 1
ATOM 9093 C CA . GLU B 1 427 ? -6.117 53.312 10.836 1 96.12 427 GLU B CA 1
ATOM 9094 C C . GLU B 1 427 ? -4.754 52.719 10.484 1 96.12 427 GLU B C 1
ATOM 9096 O O . GLU B 1 427 ? -4.352 51.688 11.039 1 96.12 427 GLU B O 1
ATOM 9101 N N . LEU B 1 428 ? -4.074 53.406 9.539 1 97.56 428 LEU B N 1
ATOM 9102 C CA . LEU B 1 428 ? -2.793 52.875 9.07 1 97.56 428 LEU B CA 1
ATOM 9103 C C . LEU B 1 428 ? -1.639 53.719 9.578 1 97.56 428 LEU B C 1
ATOM 9105 O O . LEU B 1 428 ? -0.513 53.25 9.719 1 97.56 428 LEU B O 1
ATOM 9109 N N . ALA B 1 429 ? -1.901 54.969 9.906 1 97.69 429 ALA B N 1
ATOM 9110 C CA . ALA B 1 429 ? -0.858 55.938 10.297 1 97.69 429 ALA B CA 1
ATOM 9111 C C . ALA B 1 429 ? -0.559 55.844 11.789 1 97.69 429 ALA B C 1
ATOM 9113 O O . ALA B 1 429 ? -1.398 55.375 12.57 1 97.69 429 ALA B O 1
ATOM 9114 N N . TYR B 1 430 ? 0.597 56.188 12.203 1 98 430 TYR B N 1
ATOM 9115 C CA . TYR B 1 430 ? 1.021 56.375 13.586 1 98 430 TYR B CA 1
ATOM 9116 C C . TYR B 1 430 ? 1.72 57.719 13.758 1 98 430 TYR B C 1
ATOM 9118 O O . TYR B 1 430 ? 2.945 57.812 13.648 1 98 430 TYR B O 1
ATOM 9126 N N . GLN B 1 431 ? 0.904 58.656 14.141 1 95.88 431 GLN B N 1
ATOM 9127 C CA . GLN B 1 431 ? 1.399 60.031 14.211 1 95.88 431 GLN B CA 1
ATOM 9128 C C . GLN B 1 431 ? 2.58 60.125 15.172 1 95.88 431 GLN B C 1
ATOM 9130 O O . GLN B 1 431 ? 2.523 59.625 16.297 1 95.88 431 GLN B O 1
ATOM 9135 N N . GLY B 1 432 ? 3.627 60.75 14.688 1 96.81 432 GLY B N 1
ATOM 9136 C CA . GLY B 1 432 ? 4.801 60.969 15.516 1 96.81 432 GLY B CA 1
ATOM 9137 C C . GLY B 1 432 ? 5.832 59.875 15.406 1 96.81 432 GLY B C 1
ATOM 9138 O O . GLY B 1 432 ? 6.938 60 15.938 1 96.81 432 GLY B O 1
ATOM 9139 N N . ILE B 1 433 ? 5.488 58.812 14.797 1 98.31 433 ILE B N 1
ATOM 9140 C CA . ILE B 1 433 ? 6.395 57.688 14.641 1 98.31 433 ILE B CA 1
ATOM 9141 C C . ILE B 1 433 ? 6.832 57.562 13.18 1 98.31 433 ILE B C 1
ATOM 9143 O O . ILE B 1 433 ? 5.996 57.531 12.273 1 98.31 433 ILE B O 1
ATOM 9147 N N . THR B 1 434 ? 8.125 57.531 12.961 1 98.38 434 THR B N 1
ATOM 9148 C CA . THR B 1 434 ? 8.695 57.438 11.625 1 98.38 434 THR B CA 1
ATOM 9149 C C . THR B 1 434 ? 9.633 56.219 11.539 1 98.38 434 THR B C 1
ATOM 9151 O O . THR B 1 434 ? 10.578 56.125 12.328 1 98.38 434 THR B O 1
ATOM 9154 N N . LEU B 1 435 ? 9.297 55.281 10.68 1 98.38 435 LEU B N 1
ATOM 9155 C CA . LEU B 1 435 ? 10.242 54.219 10.367 1 98.38 435 LEU B CA 1
ATOM 9156 C C . LEU B 1 435 ? 11.258 54.656 9.328 1 98.38 435 LEU B C 1
ATOM 9158 O O . LEU B 1 435 ? 11.008 54.562 8.125 1 98.38 435 LEU B O 1
ATOM 9162 N N . LEU B 1 436 ? 12.398 55.031 9.773 1 95.62 436 LEU B N 1
ATOM 9163 C CA . LEU B 1 436 ? 13.398 55.719 8.953 1 95.62 436 LEU B CA 1
ATOM 9164 C C . LEU B 1 436 ? 14.164 54.719 8.102 1 95.62 436 LEU B C 1
ATOM 9166 O O . LEU B 1 436 ? 14.469 55 6.938 1 95.62 436 LEU B O 1
ATOM 9170 N N . LYS B 1 437 ? 14.516 53.656 8.812 1 95.94 437 LYS B N 1
ATOM 9171 C CA . LYS B 1 437 ? 15.328 52.656 8.125 1 95.94 437 LYS B CA 1
ATOM 9172 C C . LYS B 1 437 ? 14.859 51.219 8.453 1 95.94 437 LYS B C 1
ATOM 9174 O O . LYS B 1 437 ? 14.492 50.938 9.594 1 95.94 437 LYS B O 1
ATOM 9179 N N . PHE B 1 438 ? 14.805 50.406 7.402 1 97.5 438 PHE B N 1
ATOM 9180 C CA . PHE B 1 438 ? 14.5 48.969 7.523 1 97.5 438 PHE B CA 1
ATOM 9181 C C . PHE B 1 438 ? 15.414 48.156 6.637 1 97.5 438 PHE B C 1
ATOM 9183 O O . PHE B 1 438 ? 15.383 48.281 5.41 1 97.5 438 PHE B O 1
ATOM 9190 N N . GLU B 1 439 ? 16.25 47.375 7.305 1 96.19 439 GLU B N 1
ATOM 9191 C CA . GLU B 1 439 ? 17.219 46.531 6.598 1 96.19 439 GLU B CA 1
ATOM 9192 C C . GLU B 1 439 ? 17.328 45.156 7.227 1 96.19 439 GLU B C 1
ATOM 9194 O O . GLU B 1 439 ? 16.891 44.969 8.367 1 96.19 439 GLU B O 1
ATOM 9199 N N . THR B 1 440 ? 17.797 44.25 6.445 1 97.81 440 THR B N 1
ATOM 9200 C CA . THR B 1 440 ? 18.031 42.875 6.934 1 97.81 440 THR B CA 1
ATOM 9201 C C . THR B 1 440 ? 19.391 42.375 6.477 1 97.81 440 THR B C 1
ATOM 9203 O O . THR B 1 440 ? 19.938 42.844 5.473 1 97.81 440 THR B O 1
ATOM 9206 N N . ARG B 1 441 ? 19.984 41.5 7.289 1 96.19 441 ARG B N 1
ATOM 9207 C CA . ARG B 1 441 ? 21.266 40.875 6.973 1 96.19 441 ARG B CA 1
ATOM 9208 C C . ARG B 1 441 ? 21.375 39.5 7.598 1 96.19 441 ARG B C 1
ATOM 9210 O O . ARG B 1 441 ? 20.688 39.188 8.57 1 96.19 441 ARG B O 1
ATOM 9217 N N . LEU B 1 442 ? 22.172 38.719 6.965 1 96.75 442 LEU B N 1
ATOM 9218 C CA . LEU B 1 442 ? 22.5 37.438 7.59 1 96.75 442 LEU B CA 1
ATOM 9219 C C . LEU B 1 442 ? 23.25 37.656 8.898 1 96.75 442 LEU B C 1
ATOM 9221 O O . LEU B 1 442 ? 23.984 38.625 9.055 1 96.75 442 LEU B O 1
ATOM 9225 N N . GLN B 1 443 ? 22.969 36.688 9.82 1 94 443 GLN B N 1
ATOM 9226 C CA . GLN B 1 443 ? 23.703 36.75 11.07 1 94 443 GLN B CA 1
ATOM 9227 C C . GLN B 1 443 ? 25.156 36.312 10.883 1 94 443 GLN B C 1
ATOM 9229 O O . GLN B 1 443 ? 25.578 35.281 11.445 1 94 443 GLN B O 1
ATOM 9234 N N . ARG B 1 444 ? 25.844 36.781 10.055 1 89.69 444 ARG B N 1
ATOM 9235 C CA . ARG B 1 444 ? 27.25 36.562 9.766 1 89.69 444 ARG B CA 1
ATOM 9236 C C . ARG B 1 444 ? 27.984 37.875 9.531 1 89.69 444 ARG B C 1
ATOM 9238 O O . ARG B 1 444 ? 27.422 38.812 8.945 1 89.69 444 ARG B O 1
ATOM 9245 N N . ARG B 1 445 ? 29.234 37.812 9.844 1 86.88 445 ARG B N 1
ATOM 9246 C CA . ARG B 1 445 ? 30.031 39.031 9.719 1 86.88 445 ARG B CA 1
ATOM 9247 C C . ARG B 1 445 ? 30.219 39.406 8.25 1 86.88 445 ARG B C 1
ATOM 9249 O O . ARG B 1 445 ? 30.438 38.531 7.406 1 86.88 445 ARG B O 1
ATOM 9256 N N . ASN B 1 446 ? 30.094 40.656 7.957 1 87.94 446 ASN B N 1
ATOM 9257 C CA . ASN B 1 446 ? 30.375 41.25 6.652 1 87.94 446 ASN B CA 1
ATOM 9258 C C . ASN B 1 446 ? 29.406 40.719 5.59 1 87.94 446 ASN B C 1
ATOM 9260 O O . ASN B 1 446 ? 29.781 40.562 4.426 1 87.94 446 ASN B O 1
ATOM 9264 N N . SER B 1 447 ? 28.203 40.312 6.031 1 90.94 447 SER B N 1
ATOM 9265 C CA . SER B 1 447 ? 27.219 39.875 5.055 1 90.94 447 SER B CA 1
ATOM 9266 C C . SER B 1 447 ? 26.562 41.062 4.355 1 90.94 447 SER B C 1
ATOM 9268 O O . SER B 1 447 ? 26.328 42.094 4.98 1 90.94 447 SER B O 1
ATOM 9270 N N . PRO B 1 448 ? 26.391 40.906 3.035 1 93.19 448 PRO B N 1
ATOM 9271 C CA . PRO B 1 448 ? 25.688 42 2.33 1 93.19 448 PRO B CA 1
ATOM 9272 C C . PRO B 1 448 ? 24.281 42.219 2.859 1 93.19 448 PRO B C 1
ATOM 9274 O O . PRO B 1 448 ? 23.625 41.281 3.328 1 93.19 448 PRO B O 1
ATOM 9277 N N . PRO B 1 449 ? 23.859 43.469 2.779 1 95 449 PRO B N 1
ATOM 9278 C CA . PRO B 1 449 ? 22.484 43.75 3.215 1 95 449 PRO B CA 1
ATOM 9279 C C . PRO B 1 449 ? 21.438 43.156 2.281 1 95 449 PRO B C 1
ATOM 9281 O O . PRO B 1 449 ? 21.672 43 1.082 1 95 449 PRO B O 1
ATOM 9284 N N . ASN B 1 450 ? 20.297 42.75 2.811 1 97.38 450 ASN B N 1
ATOM 9285 C CA . ASN B 1 450 ? 19.078 42.344 2.115 1 97.38 450 ASN B CA 1
ATOM 9286 C C . ASN B 1 450 ? 19.281 41.125 1.25 1 97.38 450 ASN B C 1
ATOM 9288 O O . ASN B 1 450 ? 18.844 41.062 0.099 1 97.38 450 ASN B O 1
ATOM 9292 N N . VAL B 1 451 ? 20.062 40.188 1.769 1 97.31 451 VAL B N 1
ATOM 9293 C CA . VAL B 1 451 ? 20.234 38.875 1.156 1 97.31 451 VAL B CA 1
ATOM 9294 C C . VAL B 1 451 ? 20 37.781 2.197 1 97.31 451 VAL B C 1
ATOM 9296 O O . VAL B 1 451 ? 20.547 37.844 3.303 1 97.31 451 VAL B O 1
ATOM 9299 N N . TRP B 1 452 ? 19.141 36.875 1.871 1 98.44 452 TRP B N 1
ATOM 9300 C CA . TRP B 1 452 ? 18.938 35.656 2.672 1 98.44 452 TRP B CA 1
ATOM 9301 C C . TRP B 1 452 ? 19.406 34.438 1.919 1 98.44 452 TRP B C 1
ATOM 9303 O O . TRP B 1 452 ? 19.5 34.438 0.689 1 98.44 452 TRP B O 1
ATOM 9313 N N . LEU B 1 453 ? 19.781 33.406 2.699 1 97.81 453 LEU B N 1
ATOM 9314 C CA . LEU B 1 453 ? 20.312 32.156 2.115 1 97.81 453 LEU B CA 1
ATOM 9315 C C . LEU B 1 453 ? 19.531 30.953 2.6 1 97.81 453 LEU B C 1
ATOM 9317 O O . LEU B 1 453 ? 19.219 30.844 3.787 1 97.81 453 LEU B O 1
ATOM 9321 N N . THR B 1 454 ? 19.141 30.078 1.688 1 98.25 454 THR B N 1
ATOM 9322 C CA . THR B 1 454 ? 18.547 28.781 2.012 1 98.25 454 THR B CA 1
ATOM 9323 C C . THR B 1 454 ? 19.422 27.656 1.49 1 98.25 454 THR B C 1
ATOM 9325 O O . THR B 1 454 ? 20.25 27.844 0.594 1 98.25 454 THR B O 1
ATOM 9328 N N . PHE B 1 455 ? 19.359 26.531 2.049 1 98 455 PHE B N 1
ATOM 9329 C CA . PHE B 1 455 ? 20.141 25.359 1.695 1 98 455 PHE B CA 1
ATOM 9330 C C . PHE B 1 455 ? 19.484 24.094 2.229 1 98 455 PHE B C 1
ATOM 9332 O O . PHE B 1 455 ? 18.422 24.156 2.854 1 98 455 PHE B O 1
ATOM 9339 N N . TRP B 1 456 ? 20 22.906 1.904 1 97.44 456 TRP B N 1
ATOM 9340 C CA . TRP B 1 456 ? 19.531 21.641 2.467 1 97.44 456 TRP B CA 1
ATOM 9341 C C . TRP B 1 456 ? 20.281 21.328 3.76 1 97.44 456 TRP B C 1
ATOM 9343 O O . TRP B 1 456 ? 21.484 21.578 3.875 1 97.44 456 TRP B O 1
ATOM 9353 N N . GLN B 1 457 ? 19.516 20.828 4.664 1 96.5 457 GLN B N 1
ATOM 9354 C CA . GLN B 1 457 ? 20.125 20.391 5.918 1 96.5 457 GLN B CA 1
ATOM 9355 C C . GLN B 1 457 ? 19.766 18.938 6.234 1 96.5 457 GLN B C 1
ATOM 9357 O O . GLN B 1 457 ? 18.625 18.516 6.051 1 96.5 457 GLN B O 1
ATOM 9362 N N . ARG B 1 458 ? 20.766 18.156 6.656 1 93.81 458 ARG B N 1
ATOM 9363 C CA . ARG B 1 458 ? 20.578 16.781 7.105 1 93.81 458 ARG B CA 1
ATOM 9364 C C . ARG B 1 458 ? 20.406 16.719 8.617 1 93.81 458 ARG B C 1
ATOM 9366 O O . ARG B 1 458 ? 21.219 17.297 9.359 1 93.81 458 ARG B O 1
ATOM 9373 N N . SER B 1 459 ? 19.297 16.125 9.016 1 92.94 459 SER B N 1
ATOM 9374 C CA . SER B 1 459 ? 19 15.969 10.438 1 92.94 459 SER B CA 1
ATOM 9375 C C . SER B 1 459 ? 18.703 14.516 10.781 1 92.94 459 SER B C 1
ATOM 9377 O O . SER B 1 459 ? 18.5 13.688 9.891 1 92.94 459 SER B O 1
ATOM 9379 N N . GLN B 1 460 ? 18.781 14.195 12.133 1 91.25 460 GLN B N 1
ATOM 9380 C CA . GLN B 1 460 ? 18.5 12.844 12.602 1 91.25 460 GLN B CA 1
ATOM 9381 C C . GLN B 1 460 ? 17.359 12.836 13.617 1 91.25 460 GLN B C 1
ATOM 9383 O O . GLN B 1 460 ? 17.156 13.82 14.336 1 91.25 460 GLN B O 1
ATOM 9388 N N . VAL B 1 461 ? 16.625 11.82 13.602 1 88.19 461 VAL B N 1
ATOM 9389 C CA . VAL B 1 461 ? 15.547 11.641 14.562 1 88.19 461 VAL B CA 1
ATOM 9390 C C . VAL B 1 461 ? 15.492 10.18 15.008 1 88.19 461 VAL B C 1
ATOM 9392 O O . VAL B 1 461 ? 15.781 9.273 14.227 1 88.19 461 VAL B O 1
ATOM 9395 N N . ASP B 1 462 ? 15.211 9.977 16.281 1 89.38 462 ASP B N 1
ATOM 9396 C CA . ASP B 1 462 ? 15.023 8.633 16.812 1 89.38 462 ASP B CA 1
ATOM 9397 C C . ASP B 1 462 ? 13.602 8.141 16.562 1 89.38 462 ASP B C 1
ATOM 9399 O O . ASP B 1 462 ? 12.633 8.758 17.016 1 89.38 462 ASP B O 1
ATOM 9403 N N . LEU B 1 463 ? 13.453 6.996 15.922 1 88.62 463 LEU B N 1
ATOM 9404 C CA . LEU B 1 463 ? 12.133 6.488 15.57 1 88.62 463 LEU B CA 1
ATOM 9405 C C . LEU B 1 463 ? 11.859 5.156 16.266 1 88.62 463 LEU B C 1
ATOM 9407 O O . LEU B 1 463 ? 10.859 4.492 15.961 1 88.62 463 LEU B O 1
ATOM 9411 N N . GLY B 1 464 ? 12.625 4.77 17.156 1 86.5 464 GLY B N 1
ATOM 9412 C CA . GLY B 1 464 ? 12.523 3.469 17.812 1 86.5 464 GLY B CA 1
ATOM 9413 C C . GLY B 1 464 ? 11.227 3.291 18.578 1 86.5 464 GLY B C 1
ATOM 9414 O O . GLY B 1 464 ? 10.672 2.193 18.625 1 86.5 464 GLY B O 1
ATOM 9415 N N . THR B 1 465 ? 10.719 4.363 19.078 1 83 465 THR B N 1
ATOM 9416 C CA . THR B 1 465 ? 9.555 4.309 19.953 1 83 465 THR B CA 1
ATOM 9417 C C . THR B 1 465 ? 8.289 4.031 19.156 1 83 465 THR B C 1
ATOM 9419 O O . THR B 1 465 ? 7.285 3.57 19.703 1 83 465 THR B O 1
ATOM 9422 N N . GLY B 1 466 ? 8.359 4.312 17.953 1 84 466 GLY B N 1
ATOM 9423 C CA . GLY B 1 466 ? 7.172 4.137 17.125 1 84 466 GLY B CA 1
ATOM 9424 C C . GLY B 1 466 ? 7.113 2.783 16.453 1 84 466 GLY B C 1
ATOM 9425 O O . GLY B 1 466 ? 6.129 2.463 15.773 1 84 466 GLY B O 1
ATOM 9426 N N . LEU B 1 467 ? 8.117 2.004 16.578 1 83.56 467 LEU B N 1
ATOM 9427 C CA . LEU B 1 467 ? 8.148 0.673 15.977 1 83.56 467 LEU B CA 1
ATOM 9428 C C . LEU B 1 467 ? 7.539 -0.36 16.922 1 83.56 467 LEU B C 1
ATOM 9430 O O . LEU B 1 467 ? 8.25 -0.971 17.719 1 83.56 467 LEU B O 1
ATOM 9434 N N . ASP B 1 468 ? 6.266 -0.618 16.781 1 85 468 ASP B N 1
ATOM 9435 C CA . ASP B 1 468 ? 5.555 -1.596 17.594 1 85 468 ASP B CA 1
ATOM 9436 C C . ASP B 1 468 ? 6.141 -2.994 17.406 1 85 468 ASP B C 1
ATOM 9438 O O . ASP B 1 468 ? 6.418 -3.416 16.297 1 85 468 ASP B O 1
ATOM 9442 N N . PHE B 1 469 ? 6.406 -3.59 18.562 1 78 469 PHE B N 1
ATOM 9443 C CA . PHE B 1 469 ? 6.887 -4.965 18.609 1 78 469 PHE B CA 1
ATOM 9444 C C . PHE B 1 469 ? 8.242 -5.086 17.922 1 78 469 PHE B C 1
ATOM 9446 O O . PHE B 1 469 ? 8.602 -6.16 17.438 1 78 469 PHE B O 1
ATOM 9453 N N . GLY B 1 470 ? 8.898 -3.934 17.719 1 78.88 470 GLY B N 1
ATOM 9454 C CA . GLY B 1 470 ? 10.258 -3.9 17.188 1 78.88 470 GLY B CA 1
ATOM 9455 C C . GLY B 1 470 ? 11.32 -4.043 18.266 1 78.88 470 GLY B C 1
ATOM 9456 O O . GLY B 1 470 ? 11 -4.312 19.422 1 78.88 470 GLY B O 1
ATOM 9457 N N . PRO B 1 471 ? 12.531 -3.961 17.781 1 81.38 471 PRO B N 1
ATOM 9458 C CA . PRO B 1 471 ? 13.648 -4.055 18.719 1 81.38 471 PRO B CA 1
ATOM 9459 C C . PRO B 1 471 ? 13.664 -2.9 19.734 1 81.38 471 PRO B C 1
ATOM 9461 O O . PRO B 1 471 ? 13.141 -1.821 19.438 1 81.38 471 PRO B O 1
ATOM 9464 N N . GLU B 1 472 ? 14.266 -3.166 20.766 1 82.62 472 GLU B N 1
ATOM 9465 C CA . GLU B 1 472 ? 14.367 -2.141 21.797 1 82.62 472 GLU B CA 1
ATOM 9466 C C . GLU B 1 472 ? 15.539 -1.2 21.531 1 82.62 472 GLU B C 1
ATOM 9468 O O . GLU B 1 472 ? 16.484 -1.562 20.812 1 82.62 472 GLU B O 1
ATOM 9473 N N . GLY B 1 473 ? 15.352 -0.105 22.031 1 87.12 473 GLY B N 1
ATOM 9474 C CA . GLY B 1 473 ? 16.438 0.864 21.953 1 87.12 473 GLY B CA 1
ATOM 9475 C C . GLY B 1 473 ? 16.234 1.909 20.875 1 87.12 473 GLY B C 1
ATOM 9476 O O . GLY B 1 473 ? 15.195 1.911 20.188 1 87.12 473 GLY B O 1
ATOM 9477 N N . ASN B 1 474 ? 17.266 2.764 20.766 1 88.62 474 ASN B N 1
ATOM 9478 C CA . ASN B 1 474 ? 17.172 3.875 19.812 1 88.62 474 ASN B CA 1
ATOM 9479 C C . ASN B 1 474 ? 17.484 3.426 18.391 1 88.62 474 ASN B C 1
ATOM 9481 O O . ASN B 1 474 ? 18.359 2.582 18.188 1 88.62 474 ASN B O 1
ATOM 9485 N N . LEU B 1 475 ? 16.734 3.863 17.562 1 92.56 475 LEU B N 1
ATOM 9486 C CA . LEU B 1 475 ? 16.953 3.703 16.125 1 92.56 475 LEU B CA 1
ATOM 9487 C C . LEU B 1 475 ? 16.828 5.043 15.406 1 92.56 475 LEU B C 1
ATOM 9489 O O . LEU B 1 475 ? 15.742 5.605 15.297 1 92.56 475 LEU B O 1
ATOM 9493 N N . PHE B 1 476 ? 17.891 5.473 14.789 1 91.56 476 PHE B N 1
ATOM 9494 C CA . PHE B 1 476 ? 17.938 6.816 14.227 1 91.56 476 PHE B CA 1
ATOM 9495 C C . PHE B 1 476 ? 17.719 6.777 12.719 1 91.56 476 PHE B C 1
ATOM 9497 O O . PHE B 1 476 ? 18.172 5.848 12.047 1 91.56 476 PHE B O 1
ATOM 9504 N N . ALA B 1 477 ? 17.016 7.711 12.242 1 92.44 477 ALA B N 1
ATOM 9505 C CA . ALA B 1 477 ? 16.875 7.969 10.805 1 92.44 477 ALA B CA 1
ATOM 9506 C C . ALA B 1 477 ? 17.406 9.352 10.445 1 92.44 477 ALA B C 1
ATOM 9508 O O . ALA B 1 477 ? 17.266 10.297 11.219 1 92.44 477 ALA B O 1
ATOM 9509 N N . THR B 1 478 ? 18.047 9.414 9.305 1 93.75 478 THR B N 1
ATOM 9510 C CA . THR B 1 478 ? 18.531 10.68 8.773 1 93.75 478 THR B CA 1
ATOM 9511 C C . THR B 1 478 ? 17.625 11.172 7.648 1 93.75 478 THR B C 1
ATOM 9513 O O . THR B 1 478 ? 17.188 10.383 6.805 1 93.75 478 THR B O 1
ATOM 9516 N N . PHE B 1 479 ? 17.25 12.414 7.68 1 93.19 479 PHE B N 1
ATOM 9517 C CA . PHE B 1 479 ? 16.422 12.992 6.629 1 93.19 479 PHE B CA 1
ATOM 9518 C C . PHE B 1 479 ? 16.938 14.375 6.242 1 93.19 479 PHE B C 1
ATOM 9520 O O . PHE B 1 479 ? 17.672 15.008 7.008 1 93.19 479 PHE B O 1
ATOM 9527 N N . THR B 1 480 ? 16.688 14.758 5.059 1 95.19 480 THR B N 1
ATOM 9528 C CA . THR B 1 480 ? 17.109 16.047 4.516 1 95.19 480 THR B CA 1
ATOM 9529 C C . THR B 1 480 ? 15.914 16.984 4.352 1 95.19 480 THR B C 1
ATOM 9531 O O . THR B 1 480 ? 14.852 16.562 3.881 1 95.19 480 THR B O 1
ATOM 9534 N N . HIS B 1 481 ? 16.047 18.172 4.828 1 95.69 481 HIS B N 1
ATOM 9535 C CA . HIS B 1 481 ? 14.992 19.172 4.73 1 95.69 481 HIS B CA 1
ATOM 9536 C C . HIS B 1 481 ? 15.562 20.547 4.367 1 95.69 481 HIS B C 1
ATOM 9538 O O . HIS B 1 481 ? 16.766 20.766 4.484 1 95.69 481 HIS B O 1
ATOM 9544 N N . LEU B 1 482 ? 14.688 21.391 3.912 1 97.19 482 LEU B N 1
ATOM 9545 C CA . LEU B 1 482 ? 15.07 22.781 3.641 1 97.19 482 LEU B CA 1
ATOM 9546 C C . LEU B 1 482 ? 15.422 23.516 4.93 1 97.19 482 LEU B C 1
ATOM 9548 O O . LEU B 1 482 ? 14.844 23.234 5.984 1 97.19 482 LEU B O 1
ATOM 9552 N N . GLN B 1 483 ? 16.406 24.359 4.848 1 96.88 483 GLN B N 1
ATOM 9553 C CA . GLN B 1 483 ? 16.828 25.219 5.949 1 96.88 483 GLN B CA 1
ATOM 9554 C C . GLN B 1 483 ? 17.266 26.594 5.441 1 96.88 483 GLN B C 1
ATOM 9556 O O . GLN B 1 483 ? 17.5 26.766 4.246 1 96.88 483 GLN B O 1
ATOM 9561 N N . HIS B 1 484 ? 17.25 27.578 6.273 1 97.38 484 HIS B N 1
ATOM 9562 C CA . HIS B 1 484 ? 17.797 28.891 5.945 1 97.38 484 HIS B CA 1
ATOM 9563 C C . HIS B 1 484 ? 18.812 29.344 6.988 1 97.38 484 HIS B C 1
ATOM 9565 O O . HIS B 1 484 ? 18.719 28.953 8.156 1 97.38 484 HIS B O 1
ATOM 9571 N N . ALA B 1 485 ? 19.734 30.141 6.559 1 96.75 485 ALA B N 1
ATOM 9572 C CA . ALA B 1 485 ? 20.672 30.766 7.488 1 96.75 485 ALA B CA 1
ATOM 9573 C C . ALA B 1 485 ? 19.984 31.797 8.367 1 96.75 485 ALA B C 1
ATOM 9575 O O . ALA B 1 485 ? 19.094 32.5 7.902 1 96.75 485 ALA B O 1
ATOM 9576 N N . PRO B 1 486 ? 20.406 31.828 9.648 1 96.62 486 PRO B N 1
ATOM 9577 C CA . PRO B 1 486 ? 19.812 32.844 10.5 1 96.62 486 PRO B CA 1
ATOM 9578 C C . PRO B 1 486 ? 20.062 34.281 10 1 96.62 486 PRO B C 1
ATOM 9580 O O . PRO B 1 486 ? 21.156 34.562 9.492 1 96.62 486 PRO B O 1
ATOM 9583 N N . PHE B 1 487 ? 19.109 35.125 10.156 1 98.06 487 PHE B N 1
ATOM 9584 C CA . PHE B 1 487 ? 19.234 36.531 9.75 1 98.06 487 PHE B CA 1
ATOM 9585 C C . PHE B 1 487 ? 18.609 37.438 10.773 1 98.06 487 PHE B C 1
ATOM 9587 O O . PHE B 1 487 ? 18.016 36.969 11.758 1 98.06 487 PHE B O 1
ATOM 9594 N N . LEU B 1 488 ? 18.797 38.719 10.656 1 96.94 488 LEU B N 1
ATOM 9595 C CA . LEU B 1 488 ? 18.234 39.719 11.57 1 96.94 488 LEU B CA 1
ATOM 9596 C C . LEU B 1 488 ? 17.609 40.875 10.805 1 96.94 488 LEU B C 1
ATOM 9598 O O . LEU B 1 488 ? 17.984 41.156 9.664 1 96.94 488 LEU B O 1
ATOM 9602 N N . TYR B 1 489 ? 16.641 41.438 11.398 1 98.06 489 TYR B N 1
ATOM 9603 C CA . TYR B 1 489 ? 16.062 42.688 10.953 1 98.06 489 TYR B CA 1
ATOM 9604 C C . TYR B 1 489 ? 16.641 43.875 11.734 1 98.06 489 TYR B C 1
ATOM 9606 O O . TYR B 1 489 ? 16.891 43.75 12.938 1 98.06 489 TYR B O 1
ATOM 9614 N N . GLN B 1 490 ? 16.891 44.938 11.062 1 97.38 490 GLN B N 1
ATOM 9615 C CA . GLN B 1 490 ? 17.312 46.188 11.688 1 97.38 490 GLN B CA 1
ATOM 9616 C C . GLN B 1 490 ? 16.375 47.312 11.312 1 97.38 490 GLN B C 1
ATOM 9618 O O . GLN B 1 490 ? 16.234 47.656 10.133 1 97.38 490 GLN B O 1
ATOM 9623 N N . LEU B 1 491 ? 15.734 47.875 12.32 1 98.12 491 LEU B N 1
ATOM 9624 C CA . LEU B 1 491 ? 14.812 48.969 12.125 1 98.12 491 LEU B CA 1
ATOM 9625 C C . LEU B 1 491 ? 15.273 50.219 12.898 1 98.12 491 LEU B C 1
ATOM 9627 O O . LEU B 1 491 ? 15.703 50.094 14.047 1 98.12 491 LEU B O 1
ATOM 9631 N N . GLN B 1 492 ? 15.305 51.312 12.258 1 98.38 492 GLN B N 1
ATOM 9632 C CA . GLN B 1 492 ? 15.477 52.594 12.906 1 98.38 492 GLN B CA 1
ATOM 9633 C C . GLN B 1 492 ? 14.164 53.375 12.945 1 98.38 492 GLN B C 1
ATOM 9635 O O . GLN B 1 492 ? 13.641 53.781 11.898 1 98.38 492 GLN B O 1
ATOM 9640 N N . VAL B 1 493 ? 13.672 53.594 14.133 1 98.62 493 VAL B N 1
ATOM 9641 C CA . VAL B 1 493 ? 12.375 54.25 14.32 1 98.62 493 VAL B CA 1
ATOM 9642 C C . VAL B 1 493 ? 12.547 55.531 15.109 1 98.62 493 VAL B C 1
ATOM 9644 O O . VAL B 1 493 ? 13.242 55.562 16.125 1 98.62 493 VAL B O 1
ATOM 9647 N N . ILE B 1 494 ? 11.922 56.594 14.617 1 98.25 494 ILE B N 1
ATOM 9648 C CA . ILE B 1 494 ? 11.977 57.875 15.312 1 98.25 494 ILE B CA 1
ATOM 9649 C C . ILE B 1 494 ? 10.641 58.156 15.992 1 98.25 494 ILE B C 1
ATOM 9651 O O . ILE B 1 494 ? 9.586 58.125 15.344 1 98.25 494 ILE B O 1
ATOM 9655 N N . ASN B 1 495 ? 10.664 58.312 17.219 1 98.31 495 ASN B N 1
ATOM 9656 C CA . ASN B 1 495 ? 9.547 58.875 17.984 1 98.31 495 ASN B CA 1
ATOM 9657 C C . ASN B 1 495 ? 9.703 60.375 18.203 1 98.31 495 ASN B C 1
ATOM 9659 O O . ASN B 1 495 ? 10.539 60.812 18.984 1 98.31 495 ASN B O 1
ATOM 9663 N N . SER B 1 496 ? 8.883 61.125 17.609 1 97.19 496 SER B N 1
ATOM 9664 C CA . SER B 1 496 ? 9.023 62.562 17.641 1 97.19 496 SER B CA 1
ATOM 9665 C C . SER B 1 496 ? 8.352 63.156 18.891 1 97.19 496 SER B C 1
ATOM 9667 O O . SER B 1 496 ? 8.445 64.375 19.141 1 97.19 496 SER B O 1
ATOM 9669 N N . ASP B 1 497 ? 7.711 62.344 19.625 1 94.62 497 ASP B N 1
ATOM 9670 C CA . ASP B 1 497 ? 7.07 62.812 20.859 1 94.62 497 ASP B CA 1
ATOM 9671 C C . ASP B 1 497 ? 8.062 62.844 22.016 1 94.62 497 ASP B C 1
ATOM 9673 O O . ASP B 1 497 ? 9.094 62.156 21.984 1 94.62 497 ASP B O 1
ATOM 9677 N N . ASN B 1 498 ? 7.73 63.625 23.047 1 93.38 498 ASN B N 1
ATOM 9678 C CA . ASN B 1 498 ? 8.594 63.75 24.219 1 93.38 498 ASN B CA 1
ATOM 9679 C C . ASN B 1 498 ? 8.32 62.625 25.234 1 93.38 498 ASN B C 1
ATOM 9681 O O . ASN B 1 498 ? 9.023 62.531 26.25 1 93.38 498 ASN B O 1
ATOM 9685 N N . ARG B 1 499 ? 7.422 61.781 24.906 1 95.38 499 ARG B N 1
ATOM 9686 C CA . ARG B 1 499 ? 7.094 60.688 25.797 1 95.38 499 ARG B CA 1
ATOM 9687 C C . ARG B 1 499 ? 7.328 59.344 25.109 1 95.38 499 ARG B C 1
ATOM 9689 O O . ARG B 1 499 ? 7.324 59.25 23.875 1 95.38 499 ARG B O 1
ATOM 9696 N N . ASN B 1 500 ? 7.52 58.438 25.969 1 95.88 500 ASN B N 1
ATOM 9697 C CA . ASN B 1 500 ? 7.637 57.062 25.438 1 95.88 500 ASN B CA 1
ATOM 9698 C C . ASN B 1 500 ? 6.32 56.594 24.828 1 95.88 500 ASN B C 1
ATOM 9700 O O . ASN B 1 500 ? 5.242 56.906 25.344 1 95.88 500 ASN B O 1
ATOM 9704 N N . ARG B 1 501 ? 6.426 55.875 23.75 1 96.06 501 ARG B N 1
ATOM 9705 C CA . ARG B 1 501 ? 5.266 55.281 23.078 1 96.06 501 ARG B CA 1
ATOM 9706 C C . ARG B 1 501 ? 5.438 53.781 22.859 1 96.06 501 ARG B C 1
ATOM 9708 O O . ARG B 1 501 ? 6.555 53.281 22.938 1 96.06 501 ARG B O 1
ATOM 9715 N N . ARG B 1 502 ? 4.336 53.125 22.719 1 95.56 502 ARG B N 1
ATOM 9716 C CA . ARG B 1 502 ? 4.359 51.688 22.406 1 95.56 502 ARG B CA 1
ATOM 9717 C C . ARG B 1 502 ? 3.859 51.406 21 1 95.56 502 ARG B C 1
ATOM 9719 O O . ARG B 1 502 ? 2.92 52.062 20.531 1 95.56 502 ARG B O 1
ATOM 9726 N N . GLY B 1 503 ? 4.539 50.5 20.344 1 96.38 503 GLY B N 1
ATOM 9727 C CA . GLY B 1 503 ? 4.148 50.094 18.984 1 96.38 503 GLY B CA 1
ATOM 9728 C C . GLY B 1 503 ? 4.223 48.594 18.766 1 96.38 503 GLY B C 1
ATOM 9729 O O . GLY B 1 503 ? 4.727 47.875 19.609 1 96.38 503 GLY B O 1
ATOM 9730 N N . THR B 1 504 ? 3.6 48.156 17.703 1 96.94 504 THR B N 1
ATOM 9731 C CA . THR B 1 504 ? 3.707 46.781 17.219 1 96.94 504 THR B CA 1
ATOM 9732 C C . THR B 1 504 ? 4.379 46.75 15.844 1 96.94 504 THR B C 1
ATOM 9734 O O . THR B 1 504 ? 3.885 47.344 14.883 1 96.94 504 THR B O 1
ATOM 9737 N N . VAL B 1 505 ? 5.492 46.094 15.797 1 98 505 VAL B N 1
ATOM 9738 C CA . VAL B 1 505 ? 6.184 45.938 14.516 1 98 505 VAL B CA 1
ATOM 9739 C C . VAL B 1 505 ? 5.605 44.75 13.758 1 98 505 VAL B C 1
ATOM 9741 O O . VAL B 1 505 ? 5.441 43.656 14.328 1 98 505 VAL B O 1
ATOM 9744 N N . ARG B 1 506 ? 5.242 44.906 12.539 1 98.25 506 ARG B N 1
ATOM 9745 C CA . ARG B 1 506 ? 4.727 43.875 11.656 1 98.25 506 ARG B CA 1
ATOM 9746 C C . ARG B 1 506 ? 5.594 43.719 10.406 1 98.25 506 ARG B C 1
ATOM 9748 O O . ARG B 1 506 ? 5.84 44.719 9.703 1 98.25 506 ARG B O 1
ATOM 9755 N N . ILE B 1 507 ? 6.066 42.562 10.18 1 98.62 507 ILE B N 1
ATOM 9756 C CA . ILE B 1 507 ? 6.957 42.312 9.055 1 98.62 507 ILE B CA 1
ATOM 9757 C C . ILE B 1 507 ? 6.348 41.25 8.125 1 98.62 507 ILE B C 1
ATOM 9759 O O . ILE B 1 507 ? 5.973 40.156 8.578 1 98.62 507 ILE B O 1
ATOM 9763 N N . TYR B 1 508 ? 6.203 41.562 6.828 1 98.56 508 TYR B N 1
ATOM 9764 C CA . TYR B 1 508 ? 5.656 40.656 5.812 1 98.56 508 TYR B CA 1
ATOM 9765 C C . TYR B 1 508 ? 6.613 40.531 4.633 1 98.56 508 TYR B C 1
ATOM 9767 O O . TYR B 1 508 ? 7.383 41.438 4.344 1 98.56 508 TYR B O 1
ATOM 9775 N N . LEU B 1 509 ? 6.602 39.344 4.031 1 98.62 509 LEU B N 1
ATOM 9776 C CA . LEU B 1 509 ? 7.293 39.062 2.777 1 98.62 509 LEU B CA 1
ATOM 9777 C C . LEU B 1 509 ? 6.297 38.844 1.65 1 98.62 509 LEU B C 1
ATOM 9779 O O . LEU B 1 509 ? 5.32 38.094 1.826 1 98.62 509 LEU B O 1
ATOM 9783 N N . ALA B 1 510 ? 6.488 39.469 0.482 1 98.25 510 ALA B N 1
ATOM 9784 C CA . ALA B 1 510 ? 5.594 39.25 -0.658 1 98.25 510 ALA B CA 1
ATOM 9785 C C . ALA B 1 510 ? 6.387 39.062 -1.947 1 98.25 510 ALA B C 1
ATOM 9787 O O . ALA B 1 510 ? 7.422 39.719 -2.152 1 98.25 510 ALA B O 1
ATOM 9788 N N . PRO B 1 511 ? 5.891 38.188 -2.766 1 97.69 511 PRO B N 1
ATOM 9789 C CA . PRO B 1 511 ? 6.574 38.031 -4.051 1 97.69 511 PRO B CA 1
ATOM 9790 C C . PRO B 1 511 ? 6.426 39.25 -4.957 1 97.69 511 PRO B C 1
ATOM 9792 O O . PRO B 1 511 ? 5.328 39.781 -5.082 1 97.69 511 PRO B O 1
ATOM 9795 N N . ARG B 1 512 ? 7.512 39.656 -5.562 1 96.38 512 ARG B N 1
ATOM 9796 C CA . ARG B 1 512 ? 7.516 40.781 -6.477 1 96.38 512 ARG B CA 1
ATOM 9797 C C . ARG B 1 512 ? 7.148 40.344 -7.891 1 96.38 512 ARG B C 1
ATOM 9799 O O . ARG B 1 512 ? 6.469 41.094 -8.609 1 96.38 512 ARG B O 1
ATOM 9806 N N . PHE B 1 513 ? 7.559 39.125 -8.172 1 96.06 513 PHE B N 1
ATOM 9807 C CA . PHE B 1 513 ? 7.398 38.594 -9.523 1 96.06 513 PHE B CA 1
ATOM 9808 C C . PHE B 1 513 ? 6.738 37.219 -9.508 1 96.06 513 PHE B C 1
ATOM 9810 O O . PHE B 1 513 ? 6.82 36.5 -8.508 1 96.06 513 PHE B O 1
ATOM 9817 N N . ASN B 1 514 ? 6.047 36.938 -10.609 1 95.06 514 ASN B N 1
ATOM 9818 C CA . ASN B 1 514 ? 5.559 35.562 -10.781 1 95.06 514 ASN B CA 1
ATOM 9819 C C . ASN B 1 514 ? 6.645 34.656 -11.336 1 95.06 514 ASN B C 1
ATOM 9821 O O . ASN B 1 514 ? 7.812 35.031 -11.406 1 95.06 514 ASN B O 1
ATOM 9825 N N . GLU B 1 515 ? 6.289 33.406 -11.664 1 93 515 GLU B N 1
ATOM 9826 C CA . GLU B 1 515 ? 7.246 32.375 -12.07 1 93 515 GLU B CA 1
ATOM 9827 C C . GLU B 1 515 ? 7.887 32.719 -13.414 1 93 515 GLU B C 1
ATOM 9829 O O . GLU B 1 515 ? 8.969 32.219 -13.734 1 93 515 GLU B O 1
ATOM 9834 N N . LYS B 1 516 ? 7.262 33.531 -14.203 1 94.19 516 LYS B N 1
ATOM 9835 C CA . LYS B 1 516 ? 7.77 33.906 -15.523 1 94.19 516 LYS B CA 1
ATOM 9836 C C . LYS B 1 516 ? 8.562 35.188 -15.469 1 94.19 516 LYS B C 1
ATOM 9838 O O . LYS B 1 516 ? 9.008 35.719 -16.5 1 94.19 516 LYS B O 1
ATOM 9843 N N . GLY B 1 517 ? 8.602 35.781 -14.328 1 93.12 517 GLY B N 1
ATOM 9844 C CA . GLY B 1 517 ? 9.352 37.031 -14.18 1 93.12 517 GLY B CA 1
ATOM 9845 C C . GLY B 1 517 ? 8.484 38.281 -14.344 1 93.12 517 GLY B C 1
ATOM 9846 O O . GLY B 1 517 ? 8.992 39.406 -14.297 1 93.12 517 GLY B O 1
ATOM 9847 N N . GLY B 1 518 ? 7.215 38.062 -14.5 1 95.56 518 GLY B N 1
ATOM 9848 C CA . GLY B 1 518 ? 6.305 39.188 -14.578 1 95.56 518 GLY B CA 1
ATOM 9849 C C . GLY B 1 518 ? 6.012 39.812 -13.227 1 95.56 518 GLY B C 1
ATOM 9850 O O . GLY B 1 518 ? 5.824 39.094 -12.234 1 95.56 518 GLY B O 1
ATOM 9851 N N . ARG B 1 519 ? 5.973 41.125 -13.156 1 95.62 519 ARG B N 1
ATOM 9852 C CA . ARG B 1 519 ? 5.668 41.844 -11.906 1 95.62 519 ARG B CA 1
ATOM 9853 C C . ARG B 1 519 ? 4.211 41.625 -11.508 1 95.62 519 ARG B C 1
ATOM 9855 O O . ARG B 1 519 ? 3.311 41.75 -12.344 1 95.62 519 ARG B O 1
ATOM 9862 N N . LEU B 1 520 ? 4.012 41.344 -10.281 1 96.12 520 LEU B N 1
ATOM 9863 C CA . LEU B 1 520 ? 2.66 41.156 -9.758 1 96.12 520 LEU B CA 1
ATOM 9864 C C . LEU B 1 520 ? 2.01 42.531 -9.484 1 96.12 520 LEU B C 1
ATOM 9866 O O . LEU B 1 520 ? 2.697 43.5 -9.133 1 96.12 520 LEU B O 1
ATOM 9870 N N . THR B 1 521 ? 0.692 42.562 -9.703 1 94.94 521 THR B N 1
ATOM 9871 C CA . THR B 1 521 ? -0.037 43.719 -9.203 1 94.94 521 THR B CA 1
ATOM 9872 C C . THR B 1 521 ? -0.033 43.75 -7.68 1 94.94 521 THR B C 1
ATOM 9874 O O . THR B 1 521 ? 0.21 42.719 -7.035 1 94.94 521 THR B O 1
ATOM 9877 N N . PHE B 1 522 ? -0.274 44.906 -7.137 1 96.06 522 PHE B N 1
ATOM 9878 C CA . PHE B 1 522 ? -0.275 44.969 -5.68 1 96.06 522 PHE B CA 1
ATOM 9879 C C . PHE B 1 522 ? -1.354 44.094 -5.09 1 96.06 522 PHE B C 1
ATOM 9881 O O . PHE B 1 522 ? -1.157 43.469 -4.031 1 96.06 522 PHE B O 1
ATOM 9888 N N . GLU B 1 523 ? -2.447 44.031 -5.742 1 94.12 523 GLU B N 1
ATOM 9889 C CA . GLU B 1 523 ? -3.527 43.156 -5.273 1 94.12 523 GLU B CA 1
ATOM 9890 C C . GLU B 1 523 ? -3.08 41.719 -5.223 1 94.12 523 GLU B C 1
ATOM 9892 O O . GLU B 1 523 ? -3.369 41 -4.258 1 94.12 523 GLU B O 1
ATOM 9897 N N . GLU B 1 524 ? -2.402 41.281 -6.203 1 92.75 524 GLU B N 1
ATOM 9898 C CA . GLU B 1 524 ? -1.859 39.938 -6.215 1 92.75 524 GLU B CA 1
ATOM 9899 C C . GLU B 1 524 ? -0.812 39.75 -5.121 1 92.75 524 GLU B C 1
ATOM 9901 O O . GLU B 1 524 ? -0.805 38.719 -4.434 1 92.75 524 GLU B O 1
ATOM 9906 N N . GLN B 1 525 ? 0.005 40.719 -4.965 1 95.56 525 GLN B N 1
ATOM 9907 C CA . GLN B 1 525 ? 1.065 40.625 -3.965 1 95.56 525 GLN B CA 1
ATOM 9908 C C . GLN B 1 525 ? 0.488 40.531 -2.555 1 95.56 525 GLN B C 1
ATOM 9910 O O . GLN B 1 525 ? 0.942 39.75 -1.742 1 95.56 525 GLN B O 1
ATOM 9915 N N . ARG B 1 526 ? -0.47 41.406 -2.326 1 94.69 526 ARG B N 1
ATOM 9916 C CA . ARG B 1 526 ? -1.04 41.469 -0.983 1 94.69 526 ARG B CA 1
ATOM 9917 C C . ARG B 1 526 ? -1.667 40.125 -0.606 1 94.69 526 ARG B C 1
ATOM 9919 O O . ARG B 1 526 ? -1.575 39.688 0.545 1 94.69 526 ARG B O 1
ATOM 9926 N N . LEU B 1 527 ? -2.248 39.438 -1.579 1 93.94 527 LEU B N 1
ATOM 9927 C CA . LEU B 1 527 ? -2.902 38.156 -1.334 1 93.94 527 LEU B CA 1
ATOM 9928 C C . LEU B 1 527 ? -1.874 37.062 -1.059 1 93.94 527 LEU B C 1
ATOM 9930 O O . LEU B 1 527 ? -2.203 36.031 -0.47 1 93.94 527 LEU B O 1
ATOM 9934 N N . HIS B 1 528 ? -0.652 37.281 -1.445 1 96.5 528 HIS B N 1
ATOM 9935 C CA . HIS B 1 528 ? 0.401 36.312 -1.242 1 96.5 528 HIS B CA 1
ATOM 9936 C C . HIS B 1 528 ? 1.415 36.781 -0.208 1 96.5 528 HIS B C 1
ATOM 9938 O O . HIS B 1 528 ? 2.52 36.25 -0.12 1 96.5 528 HIS B O 1
ATOM 9944 N N . ALA B 1 529 ? 1.024 37.812 0.547 1 97.62 529 ALA B N 1
ATOM 9945 C CA . ALA B 1 529 ? 1.904 38.281 1.615 1 97.62 529 ALA B CA 1
ATOM 9946 C C . ALA B 1 529 ? 2.021 37.25 2.723 1 97.62 529 ALA B C 1
ATOM 9948 O O . ALA B 1 529 ? 1.019 36.656 3.158 1 97.62 529 ALA B O 1
ATOM 9949 N N . ILE B 1 530 ? 3.217 36.969 3.174 1 97.94 530 ILE B N 1
ATOM 9950 C CA . ILE B 1 530 ? 3.516 36 4.219 1 97.94 530 ILE B CA 1
ATOM 9951 C C . ILE B 1 530 ? 3.992 36.719 5.477 1 97.94 530 ILE B C 1
ATOM 9953 O O . ILE B 1 530 ? 4.934 37.531 5.426 1 97.94 530 ILE B O 1
ATOM 9957 N N . GLU B 1 531 ? 3.357 36.438 6.574 1 98.25 531 GLU B N 1
ATOM 9958 C CA . GLU B 1 531 ? 3.791 37 7.84 1 98.25 531 GLU B CA 1
ATOM 9959 C C . GLU B 1 531 ? 5.09 36.375 8.328 1 98.25 531 GLU B C 1
ATOM 9961 O O . GLU B 1 531 ? 5.184 35.156 8.438 1 98.25 531 GLU B O 1
ATOM 9966 N N . LEU B 1 532 ? 6.07 37.219 8.617 1 98.25 532 LEU B N 1
ATOM 9967 C CA . LEU B 1 532 ? 7.344 36.688 9.117 1 98.25 532 LEU B CA 1
ATOM 9968 C C . LEU B 1 532 ? 7.469 36.906 10.617 1 98.25 532 LEU B C 1
ATOM 9970 O O . LEU B 1 532 ? 8.133 36.156 11.312 1 98.25 532 LEU B O 1
ATOM 9974 N N . ASP B 1 533 ? 6.91 38.094 11.031 1 97.12 533 ASP B N 1
ATOM 9975 C CA . ASP B 1 533 ? 7.066 38.406 12.453 1 97.12 533 ASP B CA 1
ATOM 9976 C C . ASP B 1 533 ? 6.129 39.531 12.867 1 97.12 533 ASP B C 1
ATOM 9978 O O . ASP B 1 533 ? 5.801 40.406 12.055 1 97.12 533 ASP B O 1
ATOM 9982 N N . THR B 1 534 ? 5.645 39.469 14.016 1 96.44 534 THR B N 1
ATOM 9983 C CA . THR B 1 534 ? 4.883 40.531 14.688 1 96.44 534 THR B CA 1
ATOM 9984 C C . THR B 1 534 ? 5.273 40.625 16.156 1 96.44 534 THR B C 1
ATOM 9986 O O . THR B 1 534 ? 5.121 39.656 16.906 1 96.44 534 THR B O 1
ATOM 9989 N N . PHE B 1 535 ? 5.777 41.75 16.594 1 94.38 535 PHE B N 1
ATOM 9990 C CA . PHE B 1 535 ? 6.23 41.875 17.969 1 94.38 535 PHE B CA 1
ATOM 9991 C C . PHE B 1 535 ? 6.043 43.281 18.5 1 94.38 535 PHE B C 1
ATOM 9993 O O . PHE B 1 535 ? 5.98 44.25 17.719 1 94.38 535 PHE B O 1
ATOM 10000 N N . ARG B 1 536 ? 6.004 43.406 19.781 1 93.81 536 ARG B N 1
ATOM 10001 C CA . ARG B 1 536 ? 5.785 44.688 20.438 1 93.81 536 ARG B CA 1
ATOM 10002 C C . ARG B 1 536 ? 7.109 45.375 20.766 1 93.81 536 ARG B C 1
ATOM 10004 O O . ARG B 1 536 ? 8.117 44.688 21 1 93.81 536 ARG B O 1
ATOM 10011 N N . VAL B 1 537 ? 7.039 46.75 20.734 1 95.19 537 VAL B N 1
ATOM 10012 C CA . VAL B 1 537 ? 8.242 47.5 21.062 1 95.19 537 VAL B CA 1
ATOM 10013 C C . VAL B 1 537 ? 7.867 48.719 21.906 1 95.19 537 VAL B C 1
ATOM 10015 O O . VAL B 1 537 ? 6.754 49.25 21.812 1 95.19 537 VAL B O 1
ATOM 10018 N N . ARG B 1 538 ? 8.75 49.031 22.734 1 95.25 538 ARG B N 1
ATOM 10019 C CA . ARG B 1 538 ? 8.719 50.312 23.438 1 95.25 538 ARG B CA 1
ATOM 10020 C C . ARG B 1 538 ? 9.648 51.312 22.766 1 95.25 538 ARG B C 1
ATOM 10022 O O . ARG B 1 538 ? 10.836 51.031 22.562 1 95.25 538 ARG B O 1
ATOM 10029 N N . LEU B 1 539 ? 9.07 52.5 22.391 1 97.62 539 LEU B N 1
ATOM 10030 C CA . LEU B 1 539 ? 9.812 53.5 21.656 1 97.62 539 LEU B CA 1
ATOM 10031 C C . LEU B 1 539 ? 10.102 54.719 22.547 1 97.62 539 LEU B C 1
ATOM 10033 O O . LEU B 1 539 ? 9.188 55.438 22.922 1 97.62 539 LEU B O 1
ATOM 10037 N N . ASN B 1 540 ? 11.367 54.906 22.75 1 97.62 540 ASN B N 1
ATOM 10038 C CA . ASN B 1 540 ? 11.797 56.094 23.469 1 97.62 540 ASN B CA 1
ATOM 10039 C C . ASN B 1 540 ? 11.742 57.344 22.562 1 97.62 540 ASN B C 1
ATOM 10041 O O . ASN B 1 540 ? 11.672 57.219 21.344 1 97.62 540 ASN B O 1
ATOM 10045 N N . SER B 1 541 ? 11.734 58.5 23.312 1 97.38 541 SER B N 1
ATOM 10046 C CA . SER B 1 541 ? 11.805 59.75 22.531 1 97.38 541 SER B CA 1
ATOM 10047 C C . SER B 1 541 ? 13.086 59.781 21.688 1 97.38 541 SER B C 1
ATOM 10049 O O . SER B 1 541 ? 14.156 59.406 22.172 1 97.38 541 SER B O 1
ATOM 10051 N N . GLY B 1 542 ? 12.914 60.188 20.469 1 97.38 542 GLY B N 1
ATOM 10052 C CA . GLY B 1 542 ? 14.062 60.25 19.578 1 97.38 542 GLY B CA 1
ATOM 10053 C C . GLY B 1 542 ? 14.266 58.969 18.766 1 97.38 542 GLY B C 1
ATOM 10054 O O . GLY B 1 542 ? 13.289 58.344 18.328 1 97.38 542 GLY B O 1
ATOM 10055 N N . VAL B 1 543 ? 15.508 58.75 18.5 1 97.62 543 VAL B N 1
ATOM 10056 C CA . VAL B 1 543 ? 15.852 57.625 17.594 1 97.62 543 VAL B CA 1
ATOM 10057 C C . VAL B 1 543 ? 15.914 56.344 18.391 1 97.62 543 VAL B C 1
ATOM 10059 O O . VAL B 1 543 ? 16.547 56.281 19.453 1 97.62 543 VAL B O 1
ATOM 10062 N N . ASN B 1 544 ? 15.211 55.281 18 1 98.31 544 ASN B N 1
ATOM 10063 C CA . ASN B 1 544 ? 15.234 53.938 18.531 1 98.31 544 ASN B CA 1
ATOM 10064 C C . ASN B 1 544 ? 15.789 52.938 17.516 1 98.31 544 ASN B C 1
ATOM 10066 O O . ASN B 1 544 ? 15.305 52.844 16.375 1 98.31 544 ASN B O 1
ATOM 10070 N N . ASN B 1 545 ? 16.828 52.25 17.844 1 97.75 545 ASN B N 1
ATOM 10071 C CA . ASN B 1 545 ? 17.375 51.188 17.016 1 97.75 545 ASN B CA 1
ATOM 10072 C C . ASN B 1 545 ? 16.922 49.781 17.484 1 97.75 545 ASN B C 1
ATOM 10074 O O . ASN B 1 545 ? 17.312 49.344 18.562 1 97.75 545 ASN B O 1
ATOM 10078 N N . ILE B 1 546 ? 16.141 49.156 16.656 1 97.62 546 ILE B N 1
ATOM 10079 C CA . ILE B 1 546 ? 15.562 47.844 17 1 97.62 546 ILE B CA 1
ATOM 10080 C C . ILE B 1 546 ? 16.234 46.75 16.188 1 97.62 546 ILE B C 1
ATOM 10082 O O . ILE B 1 546 ? 16.312 46.844 14.961 1 97.62 546 ILE B O 1
ATOM 10086 N N . VAL B 1 547 ? 16.75 45.719 16.859 1 96.75 547 VAL B N 1
ATOM 10087 C CA . VAL B 1 547 ? 17.297 44.531 16.219 1 96.75 547 VAL B CA 1
ATOM 10088 C C . VAL B 1 547 ? 16.453 43.312 16.578 1 96.75 547 VAL B C 1
ATOM 10090 O O . VAL B 1 547 ? 16.141 43.094 17.75 1 96.75 547 VAL B O 1
ATOM 10093 N N . ARG B 1 548 ? 15.953 42.562 15.586 1 96.12 548 ARG B N 1
ATOM 10094 C CA . ARG B 1 548 ? 15.102 41.406 15.742 1 96.12 548 ARG B CA 1
ATOM 10095 C C . ARG B 1 548 ? 15.656 40.219 14.969 1 96.12 548 ARG B C 1
ATOM 10097 O O . ARG B 1 548 ? 15.922 40.312 13.766 1 96.12 548 ARG B O 1
ATOM 10104 N N . ARG B 1 549 ? 15.875 39.094 15.688 1 95.62 549 ARG B N 1
ATOM 10105 C CA . ARG B 1 549 ? 16.438 37.906 15.047 1 95.62 549 ARG B CA 1
ATOM 10106 C C . ARG B 1 549 ? 15.336 37.031 14.43 1 95.62 549 ARG B C 1
ATOM 10108 O O . ARG B 1 549 ? 14.211 37 14.945 1 95.62 549 ARG B O 1
ATOM 10115 N N . SER B 1 550 ? 15.758 36.375 13.344 1 95.94 550 SER B N 1
ATOM 10116 C CA . SER B 1 550 ? 14.805 35.5 12.688 1 95.94 550 SER B CA 1
ATOM 10117 C C . SER B 1 550 ? 14.289 34.438 13.648 1 95.94 550 SER B C 1
ATOM 10119 O O . SER B 1 550 ? 13.141 34 13.539 1 95.94 550 SER B O 1
ATOM 10121 N N . GLU B 1 551 ? 15.047 33.938 14.656 1 91.88 551 GLU B N 1
ATOM 10122 C CA . GLU B 1 551 ? 14.695 32.875 15.617 1 91.88 551 GLU B CA 1
ATOM 10123 C C . GLU B 1 551 ? 13.625 33.375 16.594 1 91.88 551 GLU B C 1
ATOM 10125 O O . GLU B 1 551 ? 13 32.562 17.281 1 91.88 551 GLU B O 1
ATOM 10130 N N . GLN B 1 552 ? 13.406 34.656 16.594 1 92.38 552 GLN B N 1
ATOM 10131 C CA . GLN B 1 552 ? 12.445 35.219 17.531 1 92.38 552 GLN B CA 1
ATOM 10132 C C . GLN B 1 552 ? 11.086 35.406 16.859 1 92.38 552 GLN B C 1
ATOM 10134 O O . GLN B 1 552 ? 10.188 36.031 17.438 1 92.38 552 GLN B O 1
ATOM 10139 N N . SER B 1 553 ? 10.938 34.906 15.664 1 94.88 553 SER B N 1
ATOM 10140 C CA . SER B 1 553 ? 9.703 35.094 14.906 1 94.88 553 SER B CA 1
ATOM 10141 C C . SER B 1 553 ? 8.484 34.656 15.711 1 94.88 553 SER B C 1
ATOM 10143 O O . SER B 1 553 ? 8.523 33.625 16.406 1 94.88 553 SER B O 1
ATOM 10145 N N . SER B 1 554 ? 7.41 35.406 15.617 1 93.69 554 SER B N 1
ATOM 10146 C CA . SER B 1 554 ? 6.152 35.094 16.281 1 93.69 554 SER B CA 1
ATOM 10147 C C . SER B 1 554 ? 5.391 33.969 15.562 1 93.69 554 SER B C 1
ATOM 10149 O O . SER B 1 554 ? 4.352 33.531 16.031 1 93.69 554 SER B O 1
ATOM 10151 N N . VAL B 1 555 ? 5.914 33.531 14.477 1 94 555 VAL B N 1
ATOM 10152 C CA . VAL B 1 555 ? 5.23 32.562 13.625 1 94 555 VAL B CA 1
ATOM 10153 C C . VAL B 1 555 ? 5.754 31.156 13.922 1 94 555 VAL B C 1
ATOM 10155 O O . VAL B 1 555 ? 5.008 30.188 13.828 1 94 555 VAL B O 1
ATOM 10158 N N . THR B 1 556 ? 6.984 31.031 14.336 1 92.81 556 THR B N 1
ATOM 10159 C CA . THR B 1 556 ? 7.648 29.719 14.32 1 92.81 556 THR B CA 1
ATOM 10160 C C . THR B 1 556 ? 7.934 29.25 15.734 1 92.81 556 THR B C 1
ATOM 10162 O O . THR B 1 556 ? 7.871 30.016 16.688 1 92.81 556 THR B O 1
ATOM 10165 N N . ILE B 1 557 ? 8.125 27.938 15.844 1 88.75 557 ILE B N 1
ATOM 10166 C CA . ILE B 1 557 ? 8.695 27.312 17.031 1 88.75 557 ILE B CA 1
ATOM 10167 C C . ILE B 1 557 ? 10.125 26.875 16.75 1 88.75 557 ILE B C 1
ATOM 10169 O O . ILE B 1 557 ? 10.492 26.625 15.594 1 88.75 557 ILE B O 1
ATOM 10173 N N . PRO B 1 558 ? 10.898 26.797 17.781 1 84.31 558 PRO B N 1
ATOM 10174 C CA . PRO B 1 558 ? 12.289 26.391 17.578 1 84.31 558 PRO B CA 1
ATOM 10175 C C . PRO B 1 558 ? 12.414 25 16.984 1 84.31 558 PRO B C 1
ATOM 10177 O O . PRO B 1 558 ? 11.57 24.141 17.234 1 84.31 558 PRO B O 1
ATOM 10180 N N . TYR B 1 559 ? 13.516 24.812 16.281 1 78.75 559 TYR B N 1
ATOM 10181 C CA . TYR B 1 559 ? 13.805 23.562 15.594 1 78.75 559 TYR B CA 1
ATOM 10182 C C . TYR B 1 559 ? 13.805 22.375 16.562 1 78.75 559 TYR B C 1
ATOM 10184 O O . TYR B 1 559 ? 13.297 21.312 16.25 1 78.75 559 TYR B O 1
ATOM 10192 N N . GLU B 1 560 ? 14.328 22.547 17.719 1 77.06 560 GLU B N 1
ATOM 10193 C CA . GLU B 1 560 ? 14.484 21.5 18.703 1 77.06 560 GLU B CA 1
ATOM 10194 C C . GLU B 1 560 ? 13.125 21 19.203 1 77.06 560 GLU B C 1
ATOM 10196 O O . GLU B 1 560 ? 12.992 19.828 19.562 1 77.06 560 GLU B O 1
ATOM 10201 N N . ARG B 1 561 ? 12.195 21.812 19.094 1 76.56 561 ARG B N 1
ATOM 10202 C CA . ARG B 1 561 ? 10.852 21.438 19.516 1 76.56 561 ARG B CA 1
ATOM 10203 C C . ARG B 1 561 ? 10.148 20.609 18.422 1 76.56 561 ARG B C 1
ATOM 10205 O O . ARG B 1 561 ? 9.289 19.781 18.734 1 76.56 561 ARG B O 1
ATOM 10212 N N . THR B 1 562 ? 10.602 20.875 17.297 1 72.06 562 THR B N 1
ATOM 10213 C CA . THR B 1 562 ? 10.023 20.125 16.203 1 72.06 562 THR B CA 1
ATOM 10214 C C . THR B 1 562 ? 10.609 18.703 16.156 1 72.06 562 THR B C 1
ATOM 10216 O O . THR B 1 562 ? 9.875 17.734 15.992 1 72.06 562 THR B O 1
ATOM 10219 N N . PHE B 1 563 ? 11.906 18.484 16.297 1 71.56 563 PHE B N 1
ATOM 10220 C CA . PHE B 1 563 ? 12.547 17.219 16.016 1 71.56 563 PHE B CA 1
ATOM 10221 C C . PHE B 1 563 ? 13.273 16.672 17.234 1 71.56 563 PHE B C 1
ATOM 10223 O O . PHE B 1 563 ? 13.562 15.484 17.328 1 71.56 563 PHE B O 1
ATOM 10230 N N . ARG B 1 564 ? 14.055 17.312 18.109 1 61.88 564 ARG B N 1
ATOM 10231 C CA . ARG B 1 564 ? 15.016 16.812 19.094 1 61.88 564 ARG B CA 1
ATOM 10232 C C . ARG B 1 564 ? 14.305 16.359 20.375 1 61.88 564 ARG B C 1
ATOM 10234 O O . ARG B 1 564 ? 14.945 15.922 21.328 1 61.88 564 ARG B O 1
ATOM 10241 N N . ASN B 1 565 ? 13.039 16.344 20.656 1 50.22 565 ASN B N 1
ATOM 10242 C CA . ASN B 1 565 ? 12.719 16.328 22.078 1 50.22 565 ASN B CA 1
ATOM 10243 C C . ASN B 1 565 ? 13.352 15.133 22.781 1 50.22 565 ASN B C 1
ATOM 10245 O O . ASN B 1 565 ? 13.539 15.148 24 1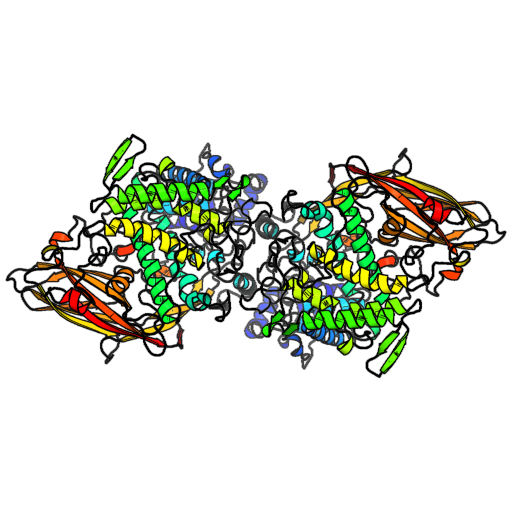 50.22 565 ASN B O 1
ATOM 10249 N N . ILE B 1 566 ? 13.008 13.797 22.469 1 42.22 566 ILE B N 1
ATOM 10250 C CA . ILE B 1 566 ? 12.609 12.945 23.578 1 42.22 566 ILE B CA 1
ATOM 10251 C C . ILE B 1 566 ? 13.844 12.492 24.359 1 42.22 566 ILE B C 1
ATOM 10253 O O . ILE B 1 566 ? 13.773 12.273 25.562 1 42.22 566 ILE B O 1
ATOM 10257 N N . SER B 1 567 ? 14.805 12.125 23.719 1 38.47 567 SER B N 1
ATOM 10258 C CA . SER B 1 567 ? 15.672 11.328 24.562 1 38.47 567 SER B CA 1
ATOM 10259 C C . SER B 1 567 ? 16.312 12.188 25.656 1 38.47 567 SER B C 1
ATOM 10261 O O . SER B 1 567 ? 16.781 11.664 26.672 1 38.47 567 SER B O 1
ATOM 10263 N N . GLN B 1 568 ? 16.75 13.297 25.281 1 38.25 568 GLN B N 1
ATOM 10264 C CA . GLN B 1 568 ? 17.672 13.93 26.219 1 38.25 568 GLN B CA 1
ATOM 10265 C C . GLN B 1 568 ? 16.906 14.523 27.406 1 38.25 568 GLN B C 1
ATOM 10267 O O . GLN B 1 568 ? 17.516 15.156 28.281 1 38.25 568 GLN B O 1
ATOM 10272 N N . SER B 1 569 ? 15.688 14.609 27.359 1 36.59 569 SER B N 1
ATOM 10273 C CA . SER B 1 569 ? 15.18 15.406 28.484 1 36.59 569 SER B CA 1
ATOM 10274 C C . SER B 1 569 ? 15.336 14.672 29.797 1 36.59 569 SER B C 1
ATOM 10276 O O . SER B 1 569 ? 14.359 14.172 30.359 1 36.59 569 SER B O 1
ATOM 10278 N N . ASN B 1 570 ? 16.125 13.891 30.047 1 35.78 570 ASN B N 1
ATOM 10279 C CA . ASN B 1 570 ? 16.281 13.625 31.469 1 35.78 570 ASN B CA 1
ATOM 10280 C C . ASN B 1 570 ? 16.344 14.914 32.281 1 35.78 570 ASN B C 1
ATOM 10282 O O . ASN B 1 570 ? 16.672 14.898 33.469 1 35.78 570 ASN B O 1
ATOM 10286 N N . GLU B 1 571 ? 16.688 16.062 31.891 1 34.69 571 GLU B N 1
ATOM 10287 C CA . GLU B 1 571 ? 16.641 17.109 32.906 1 34.69 571 GLU B CA 1
ATOM 10288 C C . GLU B 1 571 ? 15.203 17.453 33.281 1 34.69 571 GLU B C 1
ATOM 10290 O O . GLU B 1 571 ? 14.43 17.906 32.438 1 34.69 571 GLU B O 1
ATOM 10295 N N . ALA B 1 572 ? 14.578 16.844 34.375 1 42.38 572 ALA B N 1
ATOM 10296 C CA . ALA B 1 572 ? 13.336 17.016 35.125 1 42.38 572 ALA B CA 1
ATOM 10297 C C . ALA B 1 572 ? 12.773 18.422 34.969 1 42.38 572 ALA B C 1
ATOM 10299 O O . ALA B 1 572 ? 11.602 18.672 35.219 1 42.38 572 ALA B O 1
ATOM 10300 N N . GLY B 1 573 ? 13.461 19.422 34.75 1 34.16 573 GLY B N 1
ATOM 10301 C CA . GLY B 1 573 ? 13.078 20.797 35.031 1 34.16 573 GLY B CA 1
ATOM 10302 C C . GLY B 1 573 ? 12.516 21.531 33.844 1 34.16 573 GLY B C 1
ATOM 10303 O O . GLY B 1 573 ? 12.266 22.734 33.906 1 34.16 573 GLY B O 1
ATOM 10304 N N . ASN B 1 574 ? 12.734 21.188 32.562 1 35.97 574 ASN B N 1
ATOM 10305 C CA . ASN B 1 574 ? 12.297 22.188 31.609 1 35.97 574 ASN B CA 1
ATOM 10306 C C . ASN B 1 574 ? 10.805 22.062 31.312 1 35.97 574 ASN B C 1
ATOM 10308 O O . ASN B 1 574 ? 10.391 21.234 30.516 1 35.97 574 ASN B O 1
ATOM 10312 N N . GLU B 1 575 ? 9.828 22.391 32.125 1 36.28 575 GLU B N 1
ATOM 10313 C CA . GLU B 1 575 ? 8.398 22.672 32.188 1 36.28 575 GLU B CA 1
ATOM 10314 C C . GLU B 1 575 ? 7.859 23.062 30.797 1 36.28 575 GLU B C 1
ATOM 10316 O O . GLU B 1 575 ? 6.645 23.094 30.594 1 36.28 575 GLU B O 1
ATOM 10321 N N . GLN B 1 576 ? 8.594 23.719 29.797 1 38.84 576 GLN B N 1
ATOM 10322 C CA . GLN B 1 576 ? 8.086 24.656 28.812 1 38.84 576 GLN B CA 1
ATOM 10323 C C . GLN B 1 576 ? 7.512 23.922 27.594 1 38.84 576 GLN B C 1
ATOM 10325 O O . GLN B 1 576 ? 7.047 24.547 26.656 1 38.84 576 GLN B O 1
ATOM 10330 N N . PHE B 1 577 ? 7.445 22.578 27.453 1 44.81 577 PHE B N 1
ATOM 10331 C CA . PHE B 1 577 ? 7.34 22.047 26.094 1 44.81 577 PHE B CA 1
ATOM 10332 C C . PHE B 1 577 ? 5.891 21.719 25.75 1 44.81 577 PHE B C 1
ATOM 10334 O O . PHE B 1 577 ? 5.594 21.266 24.641 1 44.81 577 PHE B O 1
ATOM 10341 N N . ARG B 1 578 ? 4.805 22.016 26.438 1 49 578 ARG B N 1
ATOM 10342 C CA . ARG B 1 578 ? 3.521 21.375 26.203 1 49 578 ARG B CA 1
ATOM 10343 C C . ARG B 1 578 ? 2.762 22.031 25.062 1 49 578 ARG B C 1
ATOM 10345 O O . ARG B 1 578 ? 2.748 21.531 23.938 1 49 578 ARG B O 1
ATOM 10352 N N . PHE B 1 579 ? 2.043 23.078 25.359 1 49.97 579 PHE B N 1
ATOM 10353 C CA . PHE B 1 579 ? 1.314 23.969 24.484 1 49.97 579 PHE B CA 1
ATOM 10354 C C . PHE B 1 579 ? 2.26 24.641 23.484 1 49.97 579 PHE B C 1
ATOM 10356 O O . PHE B 1 579 ? 1.86 24.969 22.375 1 49.97 579 PHE B O 1
ATOM 10363 N N . CYS B 1 580 ? 3.424 24.234 23.781 1 66.62 580 CYS B N 1
ATOM 10364 C CA . CYS B 1 580 ? 4.492 25.062 23.219 1 66.62 580 CYS B CA 1
ATOM 10365 C C . CYS B 1 580 ? 4.996 24.469 21.906 1 66.62 580 CYS B C 1
ATOM 10367 O O . CYS B 1 580 ? 5.883 25.047 21.266 1 66.62 580 CYS B O 1
ATOM 10369 N N . ASN B 1 581 ? 4.191 23.484 21.453 1 75.12 581 ASN B N 1
ATOM 10370 C CA . ASN B 1 581 ? 4.715 22.875 20.219 1 75.12 581 ASN B CA 1
ATOM 10371 C C . ASN B 1 581 ? 3.885 23.281 19 1 75.12 581 ASN B C 1
ATOM 10373 O O . ASN B 1 581 ? 4.125 22.781 17.906 1 75.12 581 ASN B O 1
ATOM 10377 N N . CYS B 1 582 ? 2.975 24.156 19.281 1 84.56 582 CYS B N 1
ATOM 10378 C CA . CYS B 1 582 ? 2.193 24.625 18.156 1 84.56 582 CYS B CA 1
ATOM 10379 C C . CYS B 1 582 ? 2.883 25.812 17.469 1 84.56 582 CYS B C 1
ATOM 10381 O O . CYS B 1 582 ? 3.229 26.797 18.141 1 84.56 582 CYS B O 1
ATOM 10383 N N . GLY B 1 583 ? 3.172 25.672 16.281 1 89.75 583 GLY B N 1
ATOM 10384 C CA . GLY B 1 583 ? 3.811 26.719 15.5 1 89.75 583 GLY B CA 1
ATOM 10385 C C . GLY B 1 583 ? 4.441 26.219 14.219 1 89.75 583 GLY B C 1
ATOM 10386 O O . GLY B 1 583 ? 4.723 25.016 14.086 1 89.75 583 GLY B O 1
ATOM 10387 N N . TRP B 1 584 ? 4.574 27.094 13.344 1 94.69 584 TRP B N 1
ATOM 10388 C CA . TRP B 1 584 ? 5.23 26.797 12.078 1 94.69 584 TRP B CA 1
ATOM 10389 C C . TRP B 1 584 ? 6.695 26.422 12.297 1 94.69 584 TRP B C 1
ATOM 10391 O O . TRP B 1 584 ? 7.355 26.984 13.18 1 94.69 584 TRP B O 1
ATOM 10401 N N . PRO B 1 585 ? 7.191 25.406 11.633 1 94.12 585 PRO B N 1
ATOM 10402 C CA . PRO B 1 585 ? 8.594 25.062 11.852 1 94.12 585 PRO B CA 1
ATOM 10403 C C . PRO B 1 585 ? 9.555 26.188 11.453 1 94.12 585 PRO B C 1
ATOM 10405 O O . PRO B 1 585 ? 9.414 26.75 10.367 1 94.12 585 PRO B O 1
ATOM 10408 N N . SER B 1 586 ? 10.547 26.406 12.25 1 94.25 586 SER B N 1
ATOM 10409 C CA . SER B 1 586 ? 11.438 27.547 12.047 1 94.25 586 SER B CA 1
ATOM 10410 C C . SER B 1 586 ? 12.234 27.391 10.758 1 94.25 586 SER B C 1
ATOM 10412 O O . SER B 1 586 ? 12.555 28.391 10.102 1 94.25 586 SER B O 1
ATOM 10414 N N . HIS B 1 587 ? 12.539 26.141 10.406 1 95.75 587 HIS B N 1
ATOM 10415 C CA . HIS B 1 587 ? 13.359 25.938 9.219 1 95.75 587 HIS B CA 1
ATOM 10416 C C . HIS B 1 587 ? 12.57 26.25 7.945 1 95.75 587 HIS B C 1
ATOM 10418 O O . HIS B 1 587 ? 13.148 26.312 6.855 1 95.75 587 HIS B O 1
ATOM 10424 N N . MET B 1 588 ? 11.273 26.531 8.102 1 97.06 588 MET B N 1
ATOM 10425 C CA . MET B 1 588 ? 10.414 26.828 6.961 1 97.06 588 MET B CA 1
ATOM 10426 C C . MET B 1 588 ? 9.898 28.266 7.031 1 97.06 588 MET B C 1
ATOM 10428 O O . MET B 1 588 ? 8.883 28.594 6.426 1 97.06 588 MET B O 1
ATOM 10432 N N . LEU B 1 589 ? 10.555 29.109 7.703 1 97.69 589 LEU B N 1
ATOM 10433 C CA . LEU B 1 589 ? 10.117 30.484 7.883 1 97.69 589 LEU B CA 1
ATOM 10434 C C . LEU B 1 589 ? 10.07 31.219 6.543 1 97.69 589 LEU B C 1
ATOM 10436 O O . LEU B 1 589 ? 9.164 32 6.293 1 97.69 589 LEU B O 1
ATOM 10440 N N . ILE B 1 590 ? 11.102 31.016 5.684 1 98.44 590 ILE B N 1
ATOM 10441 C CA . ILE B 1 590 ? 11.164 31.75 4.418 1 98.44 590 ILE B CA 1
ATOM 10442 C C . ILE B 1 590 ? 11.117 30.766 3.254 1 98.44 590 ILE B C 1
ATOM 10444 O O . ILE B 1 590 ? 11.398 29.578 3.424 1 98.44 590 ILE B O 1
ATOM 10448 N N . PRO B 1 591 ? 10.688 31.203 2.074 1 98.38 591 PRO B N 1
ATOM 10449 C CA . PRO B 1 591 ? 10.633 30.328 0.906 1 98.38 591 PRO B CA 1
ATOM 10450 C C . PRO B 1 591 ? 12.016 29.891 0.43 1 98.38 591 PRO B C 1
ATOM 10452 O O . PRO B 1 591 ? 13.016 30.531 0.765 1 98.38 591 PRO B O 1
ATOM 10455 N N . LYS B 1 592 ? 12.047 28.922 -0.343 1 98.31 592 LYS B N 1
ATOM 10456 C CA . LYS B 1 592 ? 13.281 28.281 -0.801 1 98.31 592 LYS B CA 1
ATOM 10457 C C . LYS B 1 592 ? 14.102 29.25 -1.661 1 98.31 592 LYS B C 1
ATOM 10459 O O . LYS B 1 592 ? 15.336 29.25 -1.589 1 98.31 592 LYS B O 1
ATOM 10464 N N . GLY B 1 593 ? 13.523 30.094 -2.461 1 97.88 593 GLY B N 1
ATOM 10465 C CA . GLY B 1 593 ? 14.242 30.812 -3.498 1 97.88 593 GLY B CA 1
ATOM 10466 C C . GLY B 1 593 ? 14.727 29.922 -4.621 1 97.88 593 GLY B C 1
ATOM 10467 O O . GLY B 1 593 ? 14.047 28.969 -5.004 1 97.88 593 GLY B O 1
ATOM 10468 N N . ASN B 1 594 ? 15.695 30.344 -5.301 1 96.94 594 ASN B N 1
ATOM 10469 C CA . ASN B 1 594 ? 16.359 29.531 -6.316 1 96.94 594 ASN B CA 1
ATOM 10470 C C . ASN B 1 594 ? 17.844 29.859 -6.418 1 96.94 594 ASN B C 1
ATOM 10472 O O . ASN B 1 594 ? 18.359 30.656 -5.625 1 96.94 594 ASN B O 1
ATOM 10476 N N . VAL B 1 595 ? 18.531 29.219 -7.25 1 96.38 595 VAL B N 1
ATOM 10477 C CA . VAL B 1 595 ? 19.984 29.312 -7.312 1 96.38 595 VAL B CA 1
ATOM 10478 C C . VAL B 1 595 ? 20.406 30.719 -7.766 1 96.38 595 VAL B C 1
ATOM 10480 O O . VAL B 1 595 ? 21.422 31.25 -7.316 1 96.38 595 VAL B O 1
ATOM 10483 N N . GLU B 1 596 ? 19.641 31.359 -8.609 1 95.19 596 GLU B N 1
ATOM 10484 C CA . GLU B 1 596 ? 19.953 32.688 -9.125 1 95.19 596 GLU B CA 1
ATOM 10485 C C . GLU B 1 596 ? 19.547 33.781 -8.133 1 95.19 596 GLU B C 1
ATOM 10487 O O . GLU B 1 596 ? 20.062 34.875 -8.188 1 95.19 596 GLU B O 1
ATOM 10492 N N . GLY B 1 597 ? 18.672 33.406 -7.246 1 96.38 597 GLY B N 1
ATOM 10493 C CA . GLY B 1 597 ? 18.094 34.375 -6.324 1 96.38 597 GLY B CA 1
ATOM 10494 C C . GLY B 1 597 ? 16.734 34.875 -6.77 1 96.38 597 GLY B C 1
ATOM 10495 O O . GLY B 1 597 ? 16.5 35.094 -7.961 1 96.38 597 GLY B O 1
ATOM 10496 N N . VAL B 1 598 ? 15.867 34.969 -5.867 1 97.56 598 VAL B N 1
ATOM 10497 C CA . VAL B 1 598 ? 14.539 35.531 -6.117 1 97.56 598 VAL B CA 1
ATOM 10498 C C . VAL B 1 598 ? 14.336 36.781 -5.266 1 97.56 598 VAL B C 1
ATOM 10500 O O . VAL B 1 598 ? 14.555 36.75 -4.055 1 97.56 598 VAL B O 1
ATOM 10503 N N . THR B 1 599 ? 13.875 37.844 -5.906 1 97.44 599 THR B N 1
ATOM 10504 C CA . THR B 1 599 ? 13.68 39.094 -5.211 1 97.44 599 THR B CA 1
ATOM 10505 C C . THR B 1 599 ? 12.258 39.219 -4.668 1 97.44 599 THR B C 1
ATOM 10507 O O . THR B 1 599 ? 11.289 38.969 -5.395 1 97.44 599 THR B O 1
ATOM 10510 N N . TYR B 1 600 ? 12.188 39.594 -3.412 1 98.12 600 TYR B N 1
ATOM 10511 C CA . TYR B 1 600 ? 10.914 39.812 -2.73 1 98.12 600 TYR B CA 1
ATOM 10512 C C . TYR B 1 600 ? 10.812 41.219 -2.201 1 98.12 600 TYR B C 1
ATOM 10514 O O . TYR B 1 600 ? 11.828 41.906 -2.025 1 98.12 600 TYR B O 1
ATOM 10522 N N . ASP B 1 601 ? 9.594 41.688 -2.098 1 98.19 601 ASP B N 1
ATOM 10523 C CA . ASP B 1 601 ? 9.352 42.906 -1.314 1 98.19 601 ASP B CA 1
ATOM 10524 C C . ASP B 1 601 ? 9.211 42.562 0.171 1 98.19 601 ASP B C 1
ATOM 10526 O O . ASP B 1 601 ? 8.461 41.688 0.546 1 98.19 601 ASP B O 1
ATOM 10530 N N . LEU B 1 602 ? 10.047 43.188 0.967 1 98.5 602 LEU B N 1
ATOM 10531 C CA . LEU B 1 602 ? 10.039 43.062 2.42 1 98.5 602 LEU B CA 1
ATOM 10532 C C . LEU B 1 602 ? 9.445 44.281 3.082 1 98.5 602 LEU B C 1
ATOM 10534 O O . LEU B 1 602 ? 10.039 45.375 3.031 1 98.5 602 LEU B O 1
ATOM 10538 N N . PHE B 1 603 ? 8.273 44.094 3.689 1 98.44 603 PHE B N 1
ATOM 10539 C CA . PHE B 1 603 ? 7.48 45.188 4.246 1 98.44 603 PHE B CA 1
ATOM 10540 C C . PHE B 1 603 ? 7.582 45.219 5.766 1 98.44 603 PHE B C 1
ATOM 10542 O O . PHE B 1 603 ? 7.598 44.156 6.41 1 98.44 603 PHE B O 1
ATOM 10549 N N . ALA B 1 604 ? 7.688 46.406 6.375 1 98.62 604 ALA B N 1
ATOM 10550 C CA . ALA B 1 604 ? 7.617 46.594 7.824 1 98.62 604 ALA B CA 1
ATOM 10551 C C . ALA B 1 604 ? 6.75 47.812 8.188 1 98.62 604 ALA B C 1
ATOM 10553 O O . ALA B 1 604 ? 6.758 48.812 7.484 1 98.62 604 ALA B O 1
ATOM 10554 N N . MET B 1 605 ? 6.043 47.656 9.25 1 98.44 605 MET B N 1
ATOM 10555 C CA . MET B 1 605 ? 5.211 48.75 9.781 1 98.44 605 MET B CA 1
ATOM 10556 C C . MET B 1 605 ? 5.254 48.75 11.305 1 98.44 605 MET B C 1
ATOM 10558 O O . MET B 1 605 ? 5.414 47.719 11.945 1 98.44 605 MET B O 1
ATOM 10562 N N . VAL B 1 606 ? 5.285 49.938 11.867 1 98.56 606 VAL B N 1
ATOM 10563 C CA . VAL B 1 606 ? 5.012 50.125 13.289 1 98.56 606 VAL B CA 1
ATOM 10564 C C . VAL B 1 606 ? 3.596 50.656 13.477 1 98.56 606 VAL B C 1
ATOM 10566 O O . VAL B 1 606 ? 3.318 51.812 13.172 1 98.56 606 VAL B O 1
ATOM 10569 N N . SER B 1 607 ? 2.758 49.875 13.93 1 98.06 607 SER B N 1
ATOM 10570 C CA . SER B 1 607 ? 1.376 50.281 14.117 1 98.06 607 SER B CA 1
ATOM 10571 C C . SER B 1 607 ? 1.159 50.844 15.523 1 98.06 607 SER B C 1
ATOM 10573 O O . SER B 1 607 ? 1.919 50.531 16.438 1 98.06 607 SER B O 1
ATOM 10575 N N . ASN B 1 608 ? 0.13 51.594 15.641 1 96.5 608 ASN B N 1
ATOM 10576 C CA . ASN B 1 608 ? -0.236 52.25 16.906 1 96.5 608 ASN B CA 1
ATOM 10577 C C . ASN B 1 608 ? -0.729 51.219 17.922 1 96.5 608 ASN B C 1
ATOM 10579 O O . ASN B 1 608 ? -1.793 50.625 17.75 1 96.5 608 ASN B O 1
ATOM 10583 N N . PHE B 1 609 ? -0.025 51.062 18.984 1 94.5 609 PHE B N 1
ATOM 10584 C CA . PHE B 1 609 ? -0.295 50.031 19.969 1 94.5 609 PHE B CA 1
ATOM 10585 C C . PHE B 1 609 ? -1.679 50.219 20.578 1 94.5 609 PHE B C 1
ATOM 10587 O O . PHE B 1 609 ? -2.332 49.219 20.969 1 94.5 609 PHE B O 1
ATOM 10594 N N . SER B 1 610 ? -2.117 51.375 20.688 1 93.44 610 SER B N 1
ATOM 10595 C CA . SER B 1 610 ? -3.432 51.625 21.266 1 93.44 610 SER B CA 1
ATOM 10596 C C . SER B 1 610 ? -4.527 50.906 20.5 1 93.44 610 SER B C 1
ATOM 10598 O O . SER B 1 610 ? -5.516 50.469 21.094 1 93.44 610 SER B O 1
ATOM 10600 N N . GLY B 1 611 ? -4.328 50.844 19.219 1 93.44 611 GLY B N 1
ATOM 10601 C CA . GLY B 1 611 ? -5.285 50.094 18.406 1 93.44 611 GLY B CA 1
ATOM 10602 C C . GLY B 1 611 ? -5.039 48.594 18.391 1 93.44 611 GLY B C 1
ATOM 10603 O O . GLY B 1 611 ? -5.914 47.844 18 1 93.44 611 GLY B O 1
ATOM 10604 N N . ASP B 1 612 ? -3.875 48.25 18.844 1 94.56 612 ASP B N 1
ATOM 10605 C CA . ASP B 1 612 ? -3.465 46.844 18.781 1 94.56 612 ASP B CA 1
ATOM 10606 C C . ASP B 1 612 ? -3.613 46.188 20.156 1 94.56 612 ASP B C 1
ATOM 10608 O O . ASP B 1 612 ? -3.576 44.969 20.25 1 94.56 612 ASP B O 1
ATOM 10612 N N . ALA B 1 613 ? -3.754 46.875 21.172 1 92.62 613 ALA B N 1
ATOM 10613 C CA . ALA B 1 613 ? -3.639 46.406 22.562 1 92.62 613 ALA B CA 1
ATOM 10614 C C . ALA B 1 613 ? -4.805 45.5 22.938 1 92.62 613 ALA B C 1
ATOM 10616 O O . ALA B 1 613 ? -5.945 45.75 22.531 1 92.62 613 ALA B O 1
ATOM 10617 N N . VAL B 1 614 ? -4.445 44.469 23.531 1 92.31 614 VAL B N 1
ATOM 10618 C CA . VAL B 1 614 ? -5.371 43.531 24.172 1 92.31 614 VAL B CA 1
ATOM 10619 C C . VAL B 1 614 ? -4.973 43.344 25.625 1 92.31 614 VAL B C 1
ATOM 10621 O O . VAL B 1 614 ? -3.785 43.281 25.953 1 92.31 614 VAL B O 1
ATOM 10624 N N . ASP B 1 615 ? -5.898 43.344 26.484 1 87.44 615 ASP B N 1
ATOM 10625 C CA . ASP B 1 615 ? -5.609 43.156 27.906 1 87.44 615 ASP B CA 1
ATOM 10626 C C . ASP B 1 615 ? -5.215 41.719 28.203 1 87.44 615 ASP B C 1
ATOM 10628 O O . ASP B 1 615 ? -6.055 40.906 28.594 1 87.44 615 ASP B O 1
ATOM 10632 N N . VAL B 1 616 ? -3.957 41.5 28 1 86.62 616 VAL B N 1
ATOM 10633 C CA . VAL B 1 616 ? -3.455 40.156 28.188 1 86.62 616 VAL B CA 1
ATOM 10634 C C . VAL B 1 616 ? -2.004 40.188 28.656 1 86.62 616 VAL B C 1
ATOM 10636 O O . VAL B 1 616 ? -1.247 41.094 28.266 1 86.62 616 VAL B O 1
ATOM 10639 N N . ASP B 1 617 ? -1.706 39.344 29.578 1 79 617 ASP B N 1
ATOM 10640 C CA . ASP B 1 617 ? -0.31 39.156 29.969 1 79 617 ASP B CA 1
ATOM 10641 C C . ASP B 1 617 ? 0.468 38.406 28.875 1 79 617 ASP B C 1
ATOM 10643 O O . ASP B 1 617 ? 0.265 37.219 28.672 1 79 617 ASP B O 1
ATOM 10647 N N . PHE B 1 618 ? 1.193 39.156 28.156 1 80.81 618 PHE B N 1
ATOM 10648 C CA . PHE B 1 618 ? 1.894 38.625 27 1 80.81 618 PHE B CA 1
ATOM 10649 C C . PHE B 1 618 ? 3.344 39.094 26.969 1 80.81 618 PHE B C 1
ATOM 10651 O O . PHE B 1 618 ? 3.615 40.281 27.141 1 80.81 618 PHE B O 1
ATOM 10658 N N . ASP B 1 619 ? 4.238 38.062 27.094 1 72.94 619 ASP B N 1
ATOM 10659 C CA . ASP B 1 619 ? 5.668 38.312 26.938 1 72.94 619 ASP B CA 1
ATOM 10660 C C . ASP B 1 619 ? 6.273 37.438 25.859 1 72.94 619 ASP B C 1
ATOM 10662 O O . ASP B 1 619 ? 6.363 36.219 26.016 1 72.94 619 ASP B O 1
ATOM 10666 N N . GLU B 1 620 ? 6.723 38.094 24.875 1 72 620 GLU B N 1
ATOM 10667 C CA . GLU B 1 620 ? 7.23 37.375 23.703 1 72 620 GLU B CA 1
ATOM 10668 C C . GLU B 1 620 ? 8.43 36.5 24.078 1 72 620 GLU B C 1
ATOM 10670 O O . GLU B 1 620 ? 8.75 35.562 23.359 1 72 620 GLU B O 1
ATOM 10675 N N . ASN B 1 621 ? 9.016 36.781 25.156 1 65.88 621 ASN B N 1
ATOM 10676 C CA . ASN B 1 621 ? 10.227 36.062 25.547 1 65.88 621 ASN B CA 1
ATOM 10677 C C . ASN B 1 621 ? 9.922 34.906 26.469 1 65.88 621 ASN B C 1
ATOM 10679 O O . ASN B 1 621 ? 10.812 34.125 26.828 1 65.88 621 ASN B O 1
ATOM 10683 N N . GLN B 1 622 ? 8.648 34.812 26.797 1 68 622 GLN B N 1
ATOM 10684 C CA . GLN B 1 622 ? 8.273 33.688 27.656 1 68 622 GLN B CA 1
ATOM 10685 C C . GLN B 1 622 ? 8.023 32.438 26.828 1 68 622 GLN B C 1
ATOM 10687 O O . GLN B 1 622 ? 7.512 32.5 25.719 1 68 622 GLN B O 1
ATOM 10692 N N . ASN B 1 623 ? 8.438 31.453 27.547 1 64.69 623 ASN B N 1
ATOM 10693 C CA . ASN B 1 623 ? 8.273 30.141 26.906 1 64.69 623 ASN B CA 1
ATOM 10694 C C . ASN B 1 623 ? 6.812 29.844 26.609 1 64.69 623 ASN B C 1
ATOM 10696 O O . ASN B 1 623 ? 5.93 30.156 27.406 1 64.69 623 ASN B O 1
ATOM 10700 N N . CYS B 1 624 ? 6.48 29.531 25.297 1 70.38 624 CYS B N 1
ATOM 10701 C CA . CYS B 1 624 ? 5.18 29.109 24.797 1 70.38 624 CYS B CA 1
ATOM 10702 C C . CYS B 1 624 ? 4.379 30.281 24.266 1 70.38 624 CYS B C 1
ATOM 10704 O O . CYS B 1 624 ? 3.246 30.125 23.812 1 70.38 624 CYS B O 1
ATOM 10706 N N . ASP B 1 625 ? 5.004 31.484 24.375 1 76.12 625 ASP B N 1
ATOM 10707 C CA . ASP B 1 625 ? 4.344 32.625 23.766 1 76.12 625 ASP B CA 1
ATOM 10708 C C . ASP B 1 625 ? 4.934 32.938 22.391 1 76.12 625 ASP B C 1
ATOM 10710 O O . ASP B 1 625 ? 4.609 33.969 21.781 1 76.12 625 ASP B O 1
ATOM 10714 N N . ASP B 1 626 ? 5.73 32.156 21.891 1 72.5 626 ASP B N 1
ATOM 10715 C CA . ASP B 1 626 ? 6.547 32.469 20.734 1 72.5 626 ASP B CA 1
ATOM 10716 C C . ASP B 1 626 ? 5.77 32.281 19.438 1 72.5 626 ASP B C 1
ATOM 10718 O O . ASP B 1 626 ? 6.113 32.844 18.391 1 72.5 626 ASP B O 1
ATOM 10722 N N . SER B 1 627 ? 4.812 31.469 19.234 1 81.62 627 SER B N 1
ATOM 10723 C CA . SER B 1 627 ? 4.145 31.188 17.969 1 81.62 627 SER B CA 1
ATOM 10724 C C . SER B 1 627 ? 2.662 31.531 18.031 1 81.62 627 SER B C 1
ATOM 10726 O O . SER B 1 627 ? 1.817 30.75 17.594 1 81.62 627 SER B O 1
ATOM 10728 N N . TYR B 1 628 ? 2.494 32.75 18.438 1 86.38 628 TYR B N 1
ATOM 10729 C CA . TYR B 1 628 ? 1.098 33.062 18.703 1 86.38 628 TYR B CA 1
ATOM 10730 C C . TYR B 1 628 ? 0.38 33.469 17.406 1 86.38 628 TYR B C 1
ATOM 10732 O O . TYR B 1 628 ? -0.852 33.469 17.359 1 86.38 628 TYR B O 1
ATOM 10740 N N . SER B 1 629 ? 1.158 33.75 16.328 1 90.06 629 SER B N 1
ATOM 10741 C CA . SER B 1 629 ? 0.521 34.188 15.094 1 90.06 629 SER B CA 1
ATOM 10742 C C . SER B 1 629 ? -0.429 33.125 14.555 1 90.06 629 SER B C 1
ATOM 10744 O O . SER B 1 629 ? -1.512 33.438 14.062 1 90.06 629 SER B O 1
ATOM 10746 N N . PHE B 1 630 ? 0.031 31.859 14.703 1 90.5 630 PHE B N 1
ATOM 10747 C CA . PHE B 1 630 ? -0.769 30.781 14.117 1 90.5 630 PHE B CA 1
ATOM 10748 C C . PHE B 1 630 ? -1.448 29.953 15.203 1 90.5 630 PHE B C 1
ATOM 10750 O O . PHE B 1 630 ? -2.363 29.188 14.922 1 90.5 630 PHE B O 1
ATOM 10757 N N . CYS B 1 631 ? -1.021 30.094 16.516 1 89.62 631 CYS B N 1
ATOM 10758 C CA . CYS B 1 631 ? -1.523 29.172 17.531 1 89.62 631 CYS B CA 1
ATOM 10759 C C . CYS B 1 631 ? -2.08 29.938 18.734 1 89.62 631 CYS B C 1
ATOM 10761 O O . CYS B 1 631 ? -2.492 29.328 19.719 1 89.62 631 CYS B O 1
ATOM 10763 N N . GLY B 1 632 ? -2.078 31.219 18.672 1 87.94 632 GLY B N 1
ATOM 10764 C CA . GLY B 1 632 ? -2.561 31.969 19.828 1 87.94 632 GLY B CA 1
ATOM 10765 C C . GLY B 1 632 ? -1.764 31.703 21.078 1 87.94 632 GLY B C 1
ATOM 10766 O O . GLY B 1 632 ? -0.586 31.344 21.016 1 87.94 632 GLY B O 1
ATOM 10767 N N . LEU B 1 633 ? -2.334 32.094 22.234 1 86.56 633 LEU B N 1
ATOM 10768 C CA . LEU B 1 633 ? -1.719 31.906 23.547 1 86.56 633 LEU B CA 1
ATOM 10769 C C . LEU B 1 633 ? -2.564 30.969 24.406 1 86.56 633 LEU B C 1
ATOM 10771 O O . LEU B 1 633 ? -3.797 31.031 24.375 1 86.56 633 LEU B O 1
ATOM 10775 N N . ARG B 1 634 ? -1.884 30.156 25.094 1 84.31 634 ARG B N 1
ATOM 10776 C CA . ARG B 1 634 ? -2.584 29.188 25.938 1 84.31 634 ARG B CA 1
ATOM 10777 C C . ARG B 1 634 ? -3.414 29.891 27.016 1 84.31 634 ARG B C 1
ATOM 10779 O O . ARG B 1 634 ? -2.883 30.672 27.797 1 84.31 634 ARG B O 1
ATOM 10786 N N . ASN B 1 635 ? -4.66 29.625 27 1 82.62 635 ASN B N 1
ATOM 10787 C CA . ASN B 1 635 ? -5.625 30.078 28 1 82.62 635 ASN B CA 1
ATOM 10788 C C . ASN B 1 635 ? -5.645 31.609 28.094 1 82.62 635 ASN B C 1
ATOM 10790 O O . ASN B 1 635 ? -5.887 32.156 29.172 1 82.62 635 ASN B O 1
ATOM 10794 N N . ARG B 1 636 ? -5.316 32.312 27.047 1 91.06 636 ARG B N 1
ATOM 10795 C CA . ARG B 1 636 ? -5.297 33.75 27 1 91.06 636 ARG B CA 1
ATOM 10796 C C . ARG B 1 636 ? -5.863 34.281 25.688 1 91.06 636 ARG B C 1
ATOM 10798 O O . ARG B 1 636 ? -6.043 33.5 24.734 1 91.06 636 ARG B O 1
ATOM 10805 N N . LEU B 1 637 ? -6.152 35.5 25.641 1 93.12 637 LEU B N 1
ATOM 10806 C CA . LEU B 1 637 ? -6.625 36.156 24.422 1 93.12 637 LEU B CA 1
ATOM 10807 C C . LEU B 1 637 ? -5.504 36.25 23.406 1 93.12 637 LEU B C 1
ATOM 10809 O O . LEU B 1 637 ? -4.328 36.312 23.766 1 93.12 637 LEU B O 1
ATOM 10813 N N . TYR B 1 638 ? -5.926 36.156 22.125 1 93.19 638 TYR B N 1
ATOM 10814 C CA . TYR B 1 638 ? -4.969 36.5 21.062 1 93.19 638 TYR B CA 1
ATOM 10815 C C . TYR B 1 638 ? -4.359 37.875 21.281 1 93.19 638 TYR B C 1
ATOM 10817 O O . TYR B 1 638 ? -5.082 38.844 21.5 1 93.19 638 TYR B O 1
ATOM 10825 N N . PRO B 1 639 ? -3.053 38.062 21.203 1 92.31 639 PRO B N 1
ATOM 10826 C CA . PRO B 1 639 ? -2.395 39.281 21.734 1 92.31 639 PRO B CA 1
ATOM 10827 C C . PRO B 1 639 ? -2.387 40.406 20.719 1 92.31 639 PRO B C 1
ATOM 10829 O O . PRO B 1 639 ? -1.423 41.188 20.672 1 92.31 639 PRO B O 1
ATOM 10832 N N . ASP B 1 640 ? -3.297 40.469 19.828 1 94.44 640 ASP B N 1
ATOM 10833 C CA . ASP B 1 640 ? -3.449 41.531 18.859 1 94.44 640 ASP B CA 1
ATOM 10834 C C . ASP B 1 640 ? -4.922 41.781 18.547 1 94.44 640 ASP B C 1
ATOM 10836 O O . ASP B 1 640 ? -5.648 40.875 18.141 1 94.44 640 ASP B O 1
ATOM 10840 N N . ALA B 1 641 ? -5.328 43 18.672 1 95.5 641 ALA B N 1
ATOM 10841 C CA . ALA B 1 641 ? -6.738 43.344 18.5 1 95.5 641 ALA B CA 1
ATOM 10842 C C . ALA B 1 641 ? -7.082 43.469 17.016 1 95.5 641 ALA B C 1
ATOM 10844 O O . ALA B 1 641 ? -8.258 43.406 16.641 1 95.5 641 ALA B O 1
ATOM 10845 N N . ARG B 1 642 ? -6.086 43.719 16.156 1 95.44 642 ARG B N 1
ATOM 10846 C CA . ARG B 1 642 ? -6.309 43.875 14.727 1 95.44 642 ARG B CA 1
ATOM 10847 C C . ARG B 1 642 ? -6.703 42.562 14.094 1 95.44 642 ARG B C 1
ATOM 10849 O O . ARG B 1 642 ? -6.383 41.469 14.617 1 95.44 642 ARG B O 1
ATOM 10856 N N . ASN B 1 643 ? -7.496 42.688 12.969 1 96.12 643 ASN B N 1
ATOM 10857 C CA . ASN B 1 643 ? -7.734 41.469 12.195 1 96.12 643 ASN B CA 1
ATOM 10858 C C . ASN B 1 643 ? -6.43 40.844 11.711 1 96.12 643 ASN B C 1
ATOM 10860 O O . ASN B 1 643 ? -5.484 41.562 11.375 1 96.12 643 ASN B O 1
ATOM 10864 N N . MET B 1 644 ? -6.395 39.531 11.766 1 96.69 644 MET B N 1
ATOM 10865 C CA . MET B 1 644 ? -5.199 38.812 11.312 1 96.69 644 MET B CA 1
ATOM 10866 C C . MET B 1 644 ? -4.93 39.125 9.836 1 96.69 644 MET B C 1
ATOM 10868 O O . MET B 1 644 ? -5.852 39.094 9.023 1 96.69 644 MET B O 1
ATOM 10872 N N . GLY B 1 645 ? -3.697 39.406 9.516 1 96.19 645 GLY B N 1
ATOM 10873 C CA . GLY B 1 645 ? -3.305 39.781 8.164 1 96.19 645 GLY B CA 1
ATOM 10874 C C . GLY B 1 645 ? -3.229 41.281 7.965 1 96.19 645 GLY B C 1
ATOM 10875 O O . GLY B 1 645 ? -2.787 41.75 6.914 1 96.19 645 GLY B O 1
ATOM 10876 N N . TYR B 1 646 ? -3.674 42.031 8.961 1 96.88 646 TYR B N 1
ATOM 10877 C CA . TYR B 1 646 ? -3.541 43.5 8.914 1 96.88 646 TYR B CA 1
ATOM 10878 C C . TYR B 1 646 ? -2.102 43.906 8.625 1 96.88 646 TYR B C 1
ATOM 10880 O O . TYR B 1 646 ? -1.169 43.375 9.25 1 96.88 646 TYR B O 1
ATOM 10888 N N . PRO B 1 647 ? -1.951 44.875 7.664 1 96.94 647 PRO B N 1
ATOM 10889 C CA . PRO B 1 647 ? -2.996 45.688 7.016 1 96.94 647 PRO B CA 1
ATOM 10890 C C . PRO B 1 647 ? -3.422 45.094 5.668 1 96.94 647 PRO B C 1
ATOM 10892 O O . PRO B 1 647 ? -4.129 45.781 4.906 1 96.94 647 PRO B O 1
ATOM 10895 N N . PHE B 1 648 ? -3.035 43.906 5.332 1 97.12 648 PHE B N 1
ATOM 10896 C CA . PHE B 1 648 ? -3.234 43.375 3.982 1 97.12 648 PHE B CA 1
ATOM 10897 C C . PHE B 1 648 ? -4.484 42.5 3.912 1 97.12 648 PHE B C 1
ATOM 10899 O O . PHE B 1 648 ? -4.773 41.906 2.873 1 97.12 648 PHE B O 1
ATOM 10906 N N . ASP B 1 649 ? -5.277 42.406 4.965 1 95.94 649 ASP B N 1
ATOM 10907 C CA . ASP B 1 649 ? -6.473 41.562 5.02 1 95.94 649 ASP B CA 1
ATOM 10908 C C . ASP B 1 649 ? -7.629 42.219 4.262 1 95.94 649 ASP B C 1
ATOM 10910 O O . ASP B 1 649 ? -8.617 41.531 3.949 1 95.94 649 ASP B O 1
ATOM 10914 N N . ARG B 1 650 ? -7.488 43.5 3.961 1 95.75 650 ARG B N 1
ATOM 10915 C CA . ARG B 1 650 ? -8.539 44.188 3.225 1 95.75 650 ARG B CA 1
ATOM 10916 C C . ARG B 1 650 ? -8.031 44.688 1.883 1 95.75 650 ARG B C 1
ATOM 10918 O O . ARG B 1 650 ? -6.82 44.75 1.656 1 95.75 650 ARG B O 1
ATOM 10925 N N . ARG B 1 651 ? -8.961 45.062 1.055 1 93.94 651 ARG B N 1
ATOM 10926 C CA . ARG B 1 651 ? -8.633 45.656 -0.229 1 93.94 651 ARG B CA 1
ATOM 10927 C C . ARG B 1 651 ? -7.969 47.031 -0.036 1 93.94 651 ARG B C 1
ATOM 10929 O O . ARG B 1 651 ? -8.086 47.625 1.031 1 93.94 651 ARG B O 1
ATOM 10936 N N . VAL B 1 652 ? -7.301 47.375 -1.07 1 93 652 VAL B N 1
ATOM 10937 C CA . VAL B 1 652 ? -6.637 48.688 -1.052 1 93 652 VAL B CA 1
ATOM 10938 C C . VAL B 1 652 ? -7.238 49.594 -2.125 1 93 652 VAL B C 1
ATOM 10940 O O . VAL B 1 652 ? -7.863 49.094 -3.072 1 93 652 VAL B O 1
ATOM 10943 N N . PRO B 1 653 ? -7.039 50.844 -1.941 1 91.75 653 PRO B N 1
ATOM 10944 C CA . PRO B 1 653 ? -7.582 51.781 -2.943 1 91.75 653 PRO B CA 1
ATOM 10945 C C . PRO B 1 653 ? -7.008 51.531 -4.336 1 91.75 653 PRO B C 1
ATOM 10947 O O . PRO B 1 653 ? -5.852 51.125 -4.469 1 91.75 653 PRO B O 1
ATOM 10950 N N . SER B 1 654 ? -7.77 51.844 -5.387 1 88.94 654 SER B N 1
ATOM 10951 C CA . SER B 1 654 ? -7.426 51.594 -6.777 1 88.94 654 SER B CA 1
ATOM 10952 C C . SER B 1 654 ? -6.152 52.312 -7.188 1 88.94 654 SER B C 1
ATOM 10954 O O . SER B 1 654 ? -5.438 51.875 -8.094 1 88.94 654 SER B O 1
ATOM 10956 N N . GL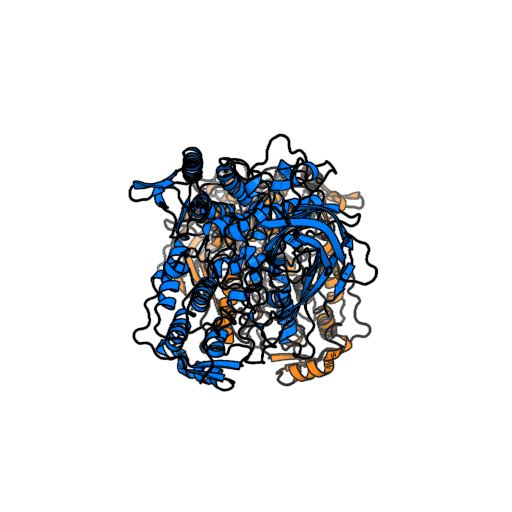Y B 1 655 ? -5.773 53.25 -6.594 1 90.12 655 GLY B N 1
ATOM 10957 C CA . GLY B 1 655 ? -4.594 54.031 -6.957 1 90.12 655 GLY B CA 1
ATOM 10958 C C . GLY B 1 655 ? -3.297 53.406 -6.492 1 90.12 655 GLY B C 1
ATOM 10959 O O . GLY B 1 655 ? -2.219 53.75 -6.984 1 90.12 655 GLY B O 1
ATOM 10960 N N . VAL B 1 656 ? -3.4 52.375 -5.664 1 94.06 656 VAL B N 1
ATOM 10961 C CA . VAL B 1 656 ? -2.211 51.688 -5.152 1 94.06 656 VAL B CA 1
ATOM 10962 C C . VAL B 1 656 ? -1.787 50.594 -6.125 1 94.06 656 VAL B C 1
ATOM 10964 O O . VAL B 1 656 ? -2.473 49.594 -6.254 1 94.06 656 VAL B O 1
ATOM 10967 N N . ARG B 1 657 ? -0.718 50.75 -6.93 1 89.88 657 ARG B N 1
ATOM 10968 C CA . ARG B 1 657 ? -0.292 49.812 -7.988 1 89.88 657 ARG B CA 1
ATOM 10969 C C . ARG B 1 657 ? 0.844 48.938 -7.516 1 89.88 657 ARG B C 1
ATOM 10971 O O . ARG B 1 657 ? 1.081 47.875 -8.086 1 89.88 657 ARG B O 1
ATOM 10978 N N . ASN B 1 658 ? 1.542 49.344 -6.406 1 92.88 658 ASN B N 1
ATOM 10979 C CA . ASN B 1 658 ? 2.664 48.594 -5.84 1 92.88 658 ASN B CA 1
ATOM 10980 C C . ASN B 1 658 ? 2.889 48.969 -4.375 1 92.88 658 ASN B C 1
ATOM 10982 O O . ASN B 1 658 ? 2.176 49.812 -3.82 1 92.88 658 ASN B O 1
ATOM 10986 N N . PHE B 1 659 ? 3.859 48.312 -3.738 1 94.12 659 PHE B N 1
ATOM 10987 C CA . PHE B 1 659 ? 4.129 48.531 -2.322 1 94.12 659 PHE B CA 1
ATOM 10988 C C . PHE B 1 659 ? 4.582 49.969 -2.068 1 94.12 659 PHE B C 1
ATOM 10990 O O . PHE B 1 659 ? 4.281 50.531 -1.019 1 94.12 659 PHE B O 1
ATOM 10997 N N . GLY B 1 660 ? 5.363 50.5 -3.006 1 94.06 660 GLY B N 1
ATOM 10998 C CA . GLY B 1 660 ? 5.789 51.875 -2.875 1 94.06 660 GLY B CA 1
ATOM 10999 C C . GLY B 1 660 ? 4.629 52.844 -2.746 1 94.06 660 GLY B C 1
ATOM 11000 O O . GLY B 1 660 ? 4.668 53.75 -1.921 1 94.06 660 GLY B O 1
ATOM 11001 N N . ASP B 1 661 ? 3.613 52.625 -3.602 1 96.38 661 ASP B N 1
ATOM 11002 C CA . ASP B 1 661 ? 2.4 53.438 -3.535 1 96.38 661 ASP B CA 1
ATOM 11003 C C . ASP B 1 661 ? 1.693 53.25 -2.193 1 96.38 661 ASP B C 1
ATOM 11005 O O . ASP B 1 661 ? 1.131 54.219 -1.648 1 96.38 661 ASP B O 1
ATOM 11009 N N . PHE B 1 662 ? 1.728 52.094 -1.734 1 97.19 662 PHE B N 1
ATOM 11010 C CA . PHE B 1 662 ? 0.999 51.75 -0.516 1 97.19 662 PHE B CA 1
ATOM 11011 C C . PHE B 1 662 ? 1.621 52.438 0.692 1 97.19 662 PHE B C 1
ATOM 11013 O O . PHE B 1 662 ? 0.907 52.938 1.562 1 97.19 662 PHE B O 1
ATOM 11020 N N . VAL B 1 663 ? 2.994 52.562 0.774 1 97.19 663 VAL B N 1
ATOM 11021 C CA . VAL B 1 663 ? 3.674 53.031 1.974 1 97.19 663 VAL B CA 1
ATOM 11022 C C . VAL B 1 663 ? 3.861 54.562 1.891 1 97.19 663 VAL B C 1
ATOM 11024 O O . VAL B 1 663 ? 4.031 55.219 2.914 1 97.19 663 VAL B O 1
ATOM 11027 N N . ALA B 1 664 ? 3.779 55.156 0.799 1 96.44 664 ALA B N 1
ATOM 11028 C CA . ALA B 1 664 ? 4.168 56.531 0.521 1 96.44 664 ALA B CA 1
ATOM 11029 C C . ALA B 1 664 ? 3.447 57.5 1.45 1 96.44 664 ALA B C 1
ATOM 11031 O O . ALA B 1 664 ? 4.047 58.469 1.943 1 96.44 664 ALA B O 1
ATOM 11032 N N . PRO B 1 665 ? 2.189 57.281 1.64 1 96.19 665 PRO B N 1
ATOM 11033 C CA . PRO B 1 665 ? 1.48 58.281 2.463 1 96.19 665 PRO B CA 1
ATOM 11034 C C . PRO B 1 665 ? 1.812 58.156 3.947 1 96.19 665 PRO B C 1
ATOM 11036 O O . PRO B 1 665 ? 1.425 59 4.746 1 96.19 665 PRO B O 1
ATOM 11039 N N . TYR B 1 666 ? 2.521 57.188 4.32 1 97.75 666 TYR B N 1
ATOM 11040 C CA . TYR B 1 666 ? 2.668 56.875 5.738 1 97.75 666 TYR B CA 1
ATOM 11041 C C . TYR B 1 666 ? 4.133 56.906 6.152 1 97.75 666 TYR B C 1
ATOM 11043 O O . TYR B 1 666 ? 4.996 56.375 5.453 1 97.75 666 TYR B O 1
ATOM 11051 N N . GLN B 1 667 ? 4.441 57.438 7.336 1 97.94 667 GLN B N 1
ATOM 11052 C CA . GLN B 1 667 ? 5.816 57.531 7.82 1 97.94 667 GLN B CA 1
ATOM 11053 C C . GLN B 1 667 ? 6.164 56.344 8.695 1 97.94 667 GLN B C 1
ATOM 11055 O O . GLN B 1 667 ? 7.344 56.062 8.93 1 97.94 667 GLN B O 1
ATOM 11060 N N . ASN B 1 668 ? 5.176 55.656 9.172 1 98.5 668 ASN B N 1
ATOM 11061 C CA . ASN B 1 668 ? 5.395 54.594 10.133 1 98.5 668 ASN B CA 1
ATOM 11062 C C . ASN B 1 668 ? 5.59 53.25 9.43 1 98.5 668 ASN B C 1
ATOM 11064 O O . ASN B 1 668 ? 5.523 52.188 10.062 1 98.5 668 ASN B O 1
ATOM 11068 N N . MET B 1 669 ? 5.672 53.219 8.141 1 98.5 669 MET B N 1
ATOM 11069 C CA . MET B 1 669 ? 5.906 51.969 7.422 1 98.5 669 MET B CA 1
ATOM 11070 C C . MET B 1 669 ? 6.852 52.188 6.242 1 98.5 669 MET B C 1
ATOM 11072 O O . MET B 1 669 ? 7.023 53.312 5.781 1 98.5 669 MET B O 1
ATOM 11076 N N . THR B 1 670 ? 7.492 51.156 5.809 1 98.06 670 THR B N 1
ATOM 11077 C CA . THR B 1 670 ? 8.414 51.188 4.68 1 98.06 670 THR B CA 1
ATOM 11078 C C . THR B 1 670 ? 8.531 49.812 4.031 1 98.06 670 THR B C 1
ATOM 11080 O O . THR B 1 670 ? 7.984 48.812 4.539 1 98.06 670 THR B O 1
ATOM 11083 N N . VAL B 1 671 ? 9.055 49.75 2.83 1 97.81 671 VAL B N 1
ATOM 11084 C CA . VAL B 1 671 ? 9.281 48.5 2.094 1 97.81 671 VAL B CA 1
ATOM 11085 C C . VAL B 1 671 ? 10.695 48.5 1.516 1 97.81 671 VAL B C 1
ATOM 11087 O O . VAL B 1 671 ? 11.195 49.531 1.071 1 97.81 671 VAL B O 1
ATOM 11090 N N . THR B 1 672 ? 11.367 47.5 1.702 1 97.38 672 THR B N 1
ATOM 11091 C CA . THR B 1 672 ? 12.648 47.25 1.051 1 97.38 672 THR B CA 1
ATOM 11092 C C . THR B 1 672 ? 12.602 45.938 0.277 1 97.38 672 THR B C 1
ATOM 11094 O O . THR B 1 672 ? 11.547 45.312 0.147 1 97.38 672 THR B O 1
ATOM 11097 N N . THR B 1 673 ? 13.641 45.562 -0.36 1 97.44 673 THR B N 1
ATOM 11098 C CA . THR B 1 673 ? 13.695 44.281 -1.086 1 97.44 673 THR B CA 1
ATOM 11099 C C . THR B 1 673 ? 14.695 43.344 -0.428 1 97.44 673 THR B C 1
ATOM 11101 O O . THR B 1 673 ? 15.594 43.781 0.294 1 97.44 673 THR B O 1
ATOM 11104 N N . VAL B 1 674 ? 14.422 42.125 -0.581 1 98.25 674 VAL B N 1
ATOM 11105 C CA . VAL B 1 674 ? 15.352 41.094 -0.131 1 98.25 674 VAL B CA 1
ATOM 11106 C C . VAL B 1 674 ? 15.469 40.031 -1.195 1 98.25 674 VAL B C 1
ATOM 11108 O O . VAL B 1 674 ? 14.492 39.688 -1.863 1 98.25 674 VAL B O 1
ATOM 11111 N N . ASN B 1 675 ? 16.672 39.562 -1.342 1 98.12 675 ASN B N 1
ATOM 11112 C CA . ASN B 1 675 ? 16.969 38.5 -2.285 1 98.12 675 ASN B CA 1
ATOM 11113 C C . ASN B 1 675 ? 17.219 37.156 -1.567 1 98.12 675 ASN B C 1
ATOM 11115 O O . ASN B 1 675 ? 18.094 37.094 -0.69 1 98.12 675 ASN B O 1
ATOM 11119 N N . ILE B 1 676 ? 16.469 36.156 -1.898 1 98.44 676 ILE B N 1
ATOM 11120 C CA . ILE B 1 676 ? 16.672 34.844 -1.301 1 98.44 676 ILE B CA 1
ATOM 11121 C C . ILE B 1 676 ? 17.375 33.938 -2.299 1 98.44 676 ILE B C 1
ATOM 11123 O O . ILE B 1 676 ? 16.812 33.562 -3.336 1 98.44 676 ILE B O 1
ATOM 11127 N N . ARG B 1 677 ? 18.531 33.469 -1.943 1 98.06 677 ARG B N 1
ATOM 11128 C CA . ARG B 1 677 ? 19.359 32.594 -2.785 1 98.06 677 ARG B CA 1
ATOM 11129 C C . ARG B 1 677 ? 19.438 31.203 -2.203 1 98.06 677 ARG B C 1
ATOM 11131 O O . ARG B 1 677 ? 19.766 31.031 -1.025 1 98.06 677 ARG B O 1
ATOM 11138 N N . PHE B 1 678 ? 19.156 30.234 -3.066 1 98.25 678 PHE B N 1
ATOM 11139 C CA . PHE B 1 678 ? 19.25 28.828 -2.668 1 98.25 678 PHE B CA 1
ATOM 11140 C C . PHE B 1 678 ? 20.578 28.234 -3.088 1 98.25 678 PHE B C 1
ATOM 11142 O O . PHE B 1 678 ? 21 28.375 -4.238 1 98.25 678 PHE B O 1
ATOM 11149 N N . THR B 1 679 ? 21.234 27.609 -2.178 1 96.75 679 THR B N 1
ATOM 11150 C CA . THR B 1 679 ? 22.438 26.859 -2.486 1 96.75 679 THR B CA 1
ATOM 11151 C C . THR B 1 679 ? 22.172 25.359 -2.395 1 96.75 679 THR B C 1
ATOM 11153 O O . THR B 1 679 ? 21.781 24.844 -1.341 1 96.75 679 THR B O 1
ATOM 11156 N N . ASN B 1 680 ? 22.422 24.656 -3.455 1 93.81 680 ASN B N 1
ATOM 11157 C CA . ASN B 1 680 ? 22.188 23.219 -3.494 1 93.81 680 ASN B CA 1
ATOM 11158 C C . ASN B 1 680 ? 23.297 22.453 -2.777 1 93.81 680 ASN B C 1
ATOM 11160 O O . ASN B 1 680 ? 23.984 21.641 -3.391 1 93.81 680 ASN B O 1
ATOM 11164 N N . THR B 1 681 ? 23.5 22.719 -1.597 1 94.12 681 THR B N 1
ATOM 11165 C CA . THR B 1 681 ? 24.453 22.062 -0.717 1 94.12 681 THR B CA 1
ATOM 11166 C C . THR B 1 681 ? 23.75 21.453 0.493 1 94.12 681 THR B C 1
ATOM 11168 O O . THR B 1 681 ? 22.719 21.969 0.941 1 94.12 681 THR B O 1
ATOM 11171 N N . ILE B 1 682 ? 24.188 20.375 0.893 1 93.75 682 ILE B N 1
ATOM 11172 C CA . ILE B 1 682 ? 23.641 19.719 2.072 1 93.75 682 ILE B CA 1
ATOM 11173 C C . ILE B 1 682 ? 24.562 19.938 3.268 1 93.75 682 ILE B C 1
ATOM 11175 O O . ILE B 1 682 ? 25.75 19.578 3.227 1 93.75 682 ILE B O 1
ATOM 11179 N N . VAL B 1 683 ? 24.031 20.562 4.277 1 92.94 683 VAL B N 1
ATOM 11180 C CA . VAL B 1 683 ? 24.797 20.828 5.5 1 92.94 683 VAL B CA 1
ATOM 11181 C C . VAL B 1 683 ? 24.312 19.891 6.609 1 92.94 683 VAL B C 1
ATOM 11183 O O . VAL B 1 683 ? 23.109 19.703 6.805 1 92.94 683 VAL B O 1
ATOM 11186 N N . ALA B 1 684 ? 25.266 19.188 7.316 1 87.75 684 ALA B N 1
ATOM 11187 C CA . ALA B 1 684 ? 24.906 18.328 8.445 1 87.75 684 ALA B CA 1
ATOM 11188 C C . ALA B 1 684 ? 24.594 19.156 9.68 1 87.75 684 ALA B C 1
ATOM 11190 O O . ALA B 1 684 ? 25.25 20.172 9.953 1 87.75 684 ALA B O 1
ATOM 11191 N N . ARG B 1 685 ? 23.531 18.75 10.305 1 79.31 685 ARG B N 1
ATOM 11192 C CA . ARG B 1 685 ? 23.234 19.438 11.555 1 79.31 685 ARG B CA 1
ATOM 11193 C C . ARG B 1 685 ? 24.156 18.969 12.672 1 79.31 685 ARG B C 1
ATOM 11195 O O . ARG B 1 685 ? 24.391 17.766 12.82 1 79.31 685 ARG B O 1
ATOM 11202 N N . THR B 1 686 ? 24.984 19.797 13.234 1 59.84 686 THR B N 1
ATOM 11203 C CA . THR B 1 686 ? 25.875 19.5 14.352 1 59.84 686 THR B CA 1
ATOM 11204 C C . THR B 1 686 ? 25.109 19.453 15.664 1 59.84 686 THR B C 1
ATOM 11206 O O . THR B 1 686 ? 24.109 20.156 15.836 1 59.84 686 THR B O 1
#

Solvent-accessible surface area (backbone atoms only — not comparable to full-atom values): 72590 Å² total; per-residue (Å²): 128,84,49,66,42,66,65,51,47,49,73,51,39,22,54,85,46,55,66,56,46,45,19,75,75,38,37,39,20,42,48,63,46,66,86,52,44,51,85,85,42,42,90,46,36,71,63,49,48,51,64,40,50,67,77,34,68,40,77,44,81,39,62,82,60,87,76,65,84,88,62,72,73,47,65,79,41,45,48,62,54,79,68,27,80,48,37,6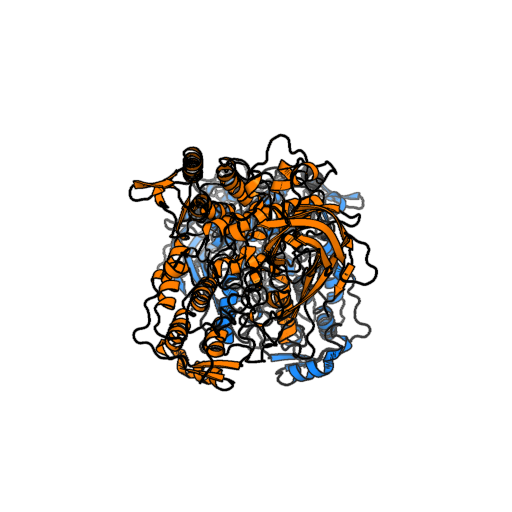7,62,48,35,52,33,44,22,53,51,23,41,57,51,60,66,40,91,44,61,64,54,34,44,24,53,47,60,44,46,51,74,69,39,20,44,67,51,47,53,51,28,50,47,33,31,42,73,69,40,83,81,33,62,73,35,62,75,78,60,60,59,35,35,45,38,40,66,62,41,60,39,47,47,51,49,52,48,43,50,43,39,67,72,38,55,74,94,70,54,72,66,44,74,46,72,76,70,70,36,39,38,67,86,42,68,73,46,71,45,38,70,59,35,56,26,61,49,57,28,48,25,52,38,39,44,48,47,68,54,28,51,57,45,55,61,81,65,41,70,48,66,59,47,18,38,39,54,46,46,45,51,41,44,51,42,20,51,49,44,54,44,28,29,43,69,62,35,69,79,80,66,56,57,75,57,71,74,49,59,38,65,72,54,46,52,71,60,31,37,37,76,65,26,59,45,60,40,51,56,46,58,62,52,45,49,55,64,55,27,48,21,74,91,73,65,42,78,49,46,62,67,57,46,53,50,21,52,49,51,48,54,48,25,51,76,72,33,34,44,62,29,74,86,68,45,79,42,67,39,81,48,90,63,17,53,26,54,50,23,19,36,45,70,45,24,80,73,23,58,26,50,85,70,47,32,48,52,53,32,47,50,30,43,41,62,12,24,49,85,42,31,59,41,48,50,64,63,69,58,14,45,47,30,26,66,58,35,19,64,51,38,75,62,46,50,21,44,47,40,34,54,40,50,55,55,46,57,50,36,60,70,49,72,49,80,50,69,76,78,66,40,26,90,56,36,33,42,76,41,73,49,35,28,38,74,49,88,92,48,61,72,33,40,45,46,23,33,36,30,36,45,68,38,66,44,26,51,28,41,56,87,49,44,67,51,80,37,40,34,32,39,59,40,63,30,56,62,64,30,32,39,39,36,34,35,32,28,74,42,93,51,72,45,56,29,34,40,39,33,35,41,23,56,41,45,47,44,85,64,47,73,49,48,32,71,58,22,44,68,33,41,36,79,51,31,59,47,75,46,79,39,46,53,38,79,35,81,46,78,46,51,56,90,67,20,21,35,26,28,61,58,54,72,70,54,54,73,64,76,74,58,70,64,88,72,75,71,56,62,46,83,33,57,31,23,44,39,45,49,61,68,63,72,58,32,30,73,89,43,38,61,26,40,38,36,39,32,41,37,46,27,86,68,29,58,46,100,57,98,78,51,71,84,39,81,48,41,32,12,32,75,59,54,33,38,84,97,46,58,49,83,47,58,56,64,80,59,65,84,50,54,40,52,71,63,89,83,44,60,37,69,67,57,64,31,63,87,36,51,17,30,45,70,42,61,32,31,27,27,24,43,99,47,77,42,76,66,128,130,84,49,66,41,66,64,50,48,48,74,52,39,22,56,83,46,56,68,57,47,45,20,75,73,36,38,38,20,42,49,64,45,66,85,53,44,52,85,84,44,42,88,46,35,71,61,48,50,52,64,39,50,68,76,35,68,40,77,43,81,38,62,82,61,86,76,65,82,87,62,73,73,45,65,78,43,46,48,61,54,78,69,27,80,46,39,67,63,48,35,52,34,44,22,52,50,23,40,56,51,61,66,40,90,44,61,63,56,33,45,23,52,47,59,44,48,50,74,68,38,21,43,67,52,46,53,51,28,51,48,31,29,42,73,70,40,84,82,33,63,73,37,63,74,75,60,59,59,34,35,45,40,42,65,65,40,59,38,46,45,50,50,53,49,45,49,44,38,67,72,38,55,75,94,70,53,71,66,44,74,47,72,74,72,70,36,41,39,68,86,44,70,73,45,70,45,37,68,60,34,56,26,61,50,57,28,47,26,51,38,38,44,48,48,69,54,30,52,58,45,54,61,82,65,41,69,49,66,58,47,18,37,40,55,48,46,45,51,42,43,51,42,21,51,51,44,53,44,28,29,46,69,62,34,68,79,79,67,56,56,74,56,72,75,48,59,39,66,74,52,46,51,70,60,30,37,38,76,62,26,59,45,61,42,52,55,46,59,62,52,45,51,57,62,54,26,49,20,75,91,74,64,40,77,48,46,62,68,56,47,54,51,20,50,49,50,49,53,48,26,53,77,70,33,33,44,62,30,74,89,69,46,80,43,69,38,80,48,89,64,16,52,26,55,51,24,20,35,47,70,44,25,80,74,22,58,27,50,86,69,46,33,48,52,53,30,47,51,30,44,41,63,12,23,48,86,41,32,59,42,47,47,64,61,69,56,16,44,47,30,27,65,58,35,20,64,50,40,75,63,46,51,20,44,47,40,35,53,40,49,56,55,45,58,48,36,61,70,48,73,51,82,50,68,78,78,66,41,25,91,55,35,32,43,77,40,72,48,34,28,37,75,49,88,92,47,61,72,32,39,47,45,23,32,36,31,37,45,72,39,66,44,27,52,27,43,56,89,49,46,69,53,79,37,41,33,31,40,58,43,61,29,56,61,63,31,32,40,40,36,34,34,33,27,73,42,94,52,72,44,56,30,33,38,41,33,35,41,23,54,41,45,47,43,85,65,46,72,50,49,31,70,57,22,44,68,32,42,35,79,52,32,59,48,77,46,80,39,46,52,37,80,34,81,46,78,47,51,58,89,68,19,20,35,26,28,62,60,55,70,70,58,58,56,74,79,69,59,70,63,90,72,74,70,56,61,46,82,34,55,31,24,44,38,44,51,61,67,63,74,57,31,28,73,88,45,39,63,26,40,37,35,41,34,41,39,46,28,84,68,30,59,48,101,59,96,76,50,72,84,39,81,48,42,30,11,32,76,59,56,33,36,85,96,44,60,49,83,49,58,55,63,81,58,66,85,51,54,41,52,73,61,87,83,42,60,37,68,66,57,63,30,65,87,35,50,18,29,46,72,41,61,33,32,27,28,25,43,100,47,76,42,74,66,128

Secondary structure (DSSP, 8-state):
---HHHHHHTTTSSTTS-TTS-BTTTTEEEE--GGGS-TTTGGGHHHHHHHHHTT-SEEEEPPP-SSPPP-GGGGGS-TTS---TTSHHHHHHHHHHHHHHHT-SSHHHHHHHHHHHHTTS-HHHHHHHHHHHHHH-STTTTPPPPPHHHH-GGGTS-TTHHHHHHHHHHHS-GGGPPPEEPPS--S--TTSGGGGGHHHHT-HHHHHHHHHHHHHS-SSS-HHHH--TTHHHHHHHHHHHHHHHHHHHHHHTT--PPPP---TTS-B---B----EETTTTEEPPPB-TTB----EEEGGGTEEE-HHHHHHHHHHHHHHHHHTEEE-TTS-EEE-SSTTHHHHHHHHHHT-TT-TTHHHH--HHHHHHHHHHTTT-TTSTT-PPP-GGG-TTTGGGSHHHHHHHHHHHHHHHHHHTTSPPPPHHHH--TTEEEEEEEEEESSTTPPBTEEEEEEEEEEEE-GGGSTT--SS--EEEEEEEEE--EEEEEEEEE-SSS-EEEEEEEEEEESB-TTSPBPPHHHHHHT-EEEEEEEEEE-SEEEEEEEEGGG-SSEE-HHHHHS-STTTT-TT-GGGSGGG-SEEGGGSS---BSS-EEEEEEEEEEEHHHH--SS---TTSTT-TTHHHH--TTS--S--SPTTTTTTS---TT--SHHHHHTT-SSEEEEEEEEEEEEEEEE--/---HHHHHHTTTSSTTS-TTS-BTTTTEEEE--GGGS-TTTGGGHHHHHHHHHTT-SEEEEPPP-SSPPP-GGGGGS-TTS---TTSHHHHHHHHHHHHHHHT-SSHHHHHHHHHHHHTTS-HHHHHHHHHHHHHH-GGGTTPPPPPHHHH-GGGTS-TTHHHHHHHHHHHS-GGGPPPEEPPS--S--TTSGGGGGHHHHT-HHHHHHHHHHHHHS-SSS-HHHH--TTHHHHHHHHHHHHHHHHHHHHHHTT--PPPP---TTS-B---B----EETTTTEEPPPBPTTB----EEEGGGTEEE-HHHHHHHHHHHHHHHHHTEEE-TTS-EEE-SSTTHHHHHHHHHHT-TT-TTHHHH--HHHHHHHHHHTTT-TTSTT-PPP-GGG-TTTGGGSHHHHHHHHHHHHHHHHHHTTSPPPPHHHH--TTEEEEEEEEEESSTTPPBTEEEEEEEEEEEE-GGGSTT--SS--EEEEEEEEE--EEEEEEEEE-SSS-EEEEEEEEEEESB-TTSPBPPHHHHHHT-EEEEEEEEEE-SEEEEEEEEGGG-SSEE-HHHHHT-TTTTT-TT-GGGSGGG-SEEGGGSS---BSS-EEEEEEEEEEEHHHH--SS---TTSTT-TTHHHH--TTS--S--SPTTTTTTS---TT--SHHHHHTT-SSEEEEEEEEEEEEEEEE--

Sequence (1372 aa):
MISNQVKFSGHFYNPHVPIFVPKENGRVFYEVPERFLSDRYRPLGLNLMNRFGANAGVRVPVMDIDPPPNIDFANVVPRRGDFSLFNRSHRKVANQLIQLFMQQPDADTLSAVSAYVRDRLNAPLFQYALSVALHHRTDTTDVTVPSILHTFPDRFIDPATFPRMREEGRIVDQGDRMAIDIPMNFTALDREPEQRLAYFREDIGVNLHHWHWHLVYPGVGPRDIVNKDRRGELFYYFHGQMVARYHVERFCNGLGLLEPYNNLRAPIREPYYPKILRSANNRTHPARYPMMVLSDVNRTADQVNITIADMELQLSRIIRSIDDGFVMSSNGERISLDNPGGIDVLGNILENSILSPNSDFYGDVHNNGHIMLSYIHDPDGTYLESFGVMGDVTTAMRDPIFYRWHLYMDQIFRRHKNRFSCYTYPELAYQGITLLKFETRLQRRNSPPNVWLTFWQRSQVDLGTGLDFGPEGNLFATFTHLQHAPFLYQLQVINSDNRNRRGTVRIYLAPRFNEKGGRLTFEEQRLHAIELDTFRVRLNSGVNNIVRRSEQSSVTIPYERTFRNISQSNEAGNEQFRFCNCGWPSHMLIPKGNVEGVTYDLFAMVSNFSGDAVDVDFDENQNCDDSYSFCGLRNRLYPDARNMGYPFDRRVPSGVRNFGDFVAPYQNMTVTTVNIRFTNTIVARTMISNQVKFSGHFYNPHVPIFVPKENGRVFYEVPERFLSDRYRPLGLNLMNRFGANAGVRVPVMDIDPPPNIDFANVVPRRGDFSLFNRSHRKVANQLIQLFMQQPDADTLSAVSAYVRDRLNAPLFQYALSVALHHRTDTTDVTVPSILHTFPDRFIDPATFPRMREEGRIVDQGDRMAIDIPMNFTALDREPEQRLAYFREDIGVNLHHWHWHLVYPGVGPRDIVNKDRRGELFYYFHGQMVARYHVERFCNGLGLLEPYNNLRAPIREPYYPKILRSANNRTHPARYPMMVLSDVNRTADQVNITIADMELQLSRIIRSIDDGFVMSSNGERISLDNPGGIDVLGNILENSILSPNSDFYGDVHNNGHIMLSYIHDPDGTYLESFGVMGDVTTAMRDPIFYRWHLYMDQIFRRHKNRFSCYTYPELAYQGITLLKFETRLQRRNSPPNVWLTFWQRSQVDLGTGLDFGPEGNLFATFTHLQHAPFLYQLQVINSDNRNRRGTVRIYLAPRFNEKGGRLTFEEQRLHAIELDTFRVRLNSGVNNIVRRSEQSSVTIPYERTFRNISQSNEAGNEQFRFCNCGWPSHMLIPKGNVEGVTYDLFAMVSNFSGDAVDVDFDENQNCDDSYSFCGLRNRLYPDARNMGYPFDRRVPSGVRNFGDFVAPYQNMTVTTVNIRFTNTIVART

Foldseek 3Di:
DDDLQLLCVLCLFLLQDASQAAAPLQAEGEDADLLLDDPVCSVVPVVSNCVRVVPYNHYHYADDDPPADDLVLQVLAPQLHDAFCLQPSSVVSLQVLLQVLLPQPASRRSSNNLNSCSNVHHRVSSLLSVLLNLQFHPRNLLHARDQVCQAAVLQQFAPVQQVVLLVQQVPPDQVPGDAAATDQQDWDDVVQPCSLCLLPLRPQQNLSQLSLLCSQAPLHYDCVSNVAFLNLLLLLQLLLQVLLQVQVLCLLSLHHHDAAPPPQFWFAAHKTGPNGAGPSVRHRFDIGDGRFHFAFFAEVSSPDGGGPVVLVQLVVLLLVCLVVQWDAAPVGDTGGLLDLCNSSQSSCQQCVGPSNRHCPRNHNNNSVVLQRQQCSVPRHCPVVDDGHQSRHSSRNSSDPNSSSHSVVVSVSSLSNQAVDDADDPQQAADPQKFFPDKWKFFPDPPTDIQEWEKEKEKDKFWRQRNSNVGRGDTHIHIYIHMFIGKMKMKIKMARQDQAKAKWKKWKKKWAQAGSVRHGDWALNGLSSIHTQAIDMDIDHHGIDIDMGISCQGLAEAEQCLSGVDDPVPPVSDDSQNHLQSNHRHSRSSDHQREAVWGKIKMKMFIGHVVQFADPWPADSPDRSSRRCLNNNGPPIHRGTNDRRSPPSSHDDDPPRGHVCSVCVVYRRMDIDMHIYHYDHDYHYDD/DDDLQLLCVQCLFLLQDASQAAAPLQAEGEDADLLLDDPVCSVVPVVSNCVRVVPYNHYHYADDDPPADDLVLQVLAPQLHDAFCLQPSSVVSLQVLLQVLLPQPASRSSSNNLNSCSNVHHRVSSLLSVLLNLQFHPRNLLHARDQVCQAAVLQQFAPVQQVVLLVQQVPDDQVPGDAAATDQQDWDDVVQPCSLCLLPLRPQQNLSQLSLLCSQAPLHYDCVSNVAFLNLLLLLQLLLQVLLQVQVLCLLSLHHHDAAPPPQFFFAAHKTGPNGAGPSVRHRFDIGDGRFHFAFFAEVSSPDGGGPVVLVQLVVLLLVCLVVQWDAAPVGDTGGLLDLCNSSQSSCQQCVGPSNRHCPRNHNNNSVVLQRQQCSVPRHCPVVDDGHQSRHSSRNSSDPNSSSHSVVVSVSSLSNQAVDDADDPQQAADPQKFFPDKWKFFPDPPTDIQEWEKEKEKDKFWRQRNNNPGRGDTHIHIYIHMFIGKMKMKIKMARQDQAKAKWKKWKKKWAQAGSVRHGDWALVRLSSIHTQAIDMDIGHHGIDIDMGISCQGLAEAEQCLSGVPDDPVPVSPPSQNHLQSNHRHSRSSDHQREAVWGKIKMKMFIGHVVQFADPWPADSPDRSSRRCLNNNGRPIHRGTNDRRSPPSSHDDDPVRGHVCSVCVVYRRMDIDMHIYHYDHDYHYDD

InterPro domains:
  IPR000896 Hemocyanin/hexamerin middle domain [PF00372] (150-413)
  IPR002227 Tyrosinase copper-binding domain [PS00498] (399-410)
  IPR005203 Hemocyanin, C-terminal [PF03723] (423-678)
  IPR005204 Hemocyanin, N-terminal [PF03722] (26-141)
  IPR008922 Di-copper centre-containing domain superfamily [G3DSA:1.10.1280.10] (144-419)
  IPR008922 Di-copper centre-containing domain superfamily [SSF48056] (149-419)
  IPR013788 Hemocyanin/hexamerin [PR00187] (196-209)
  IPR013788 Hemocyanin/hexamerin [PR00187] (210-227)
  IPR013788 Hemocyanin/hexamerin [PR00187] (229-240)
  IPR013788 Hemocyanin/hexamerin [PR00187] (398-413)
  IPR013788 Hemocyanin/hexamerin [PS00209] (199-218)
  IPR013788 Hemocyanin/hexamerin [PS00210] (395-403)
  IPR013788 Hemocyanin/hexamerin [PTHR11511] (4-685)
  IPR014756 Immunoglobulin E-set [SSF81296] (423-680)
  IPR036697 Hemocyanin, N-terminal domain superfamily [G3DSA:1.20.1370.10] (1-143)
  IPR036697 Hemocyanin, N-terminal domain superfamily [SSF48050] (4-146)
  IPR037020 Hemocyanin, C-terminal domain superfamily [G3DSA:2.60.40.1520] (420-686)

Radius of gyration: 36.12 Å; Cα contacts (8 Å, |Δi|>4): 2838; chains: 2; bounding box: 72×127×87 Å